Protein AF-A0A3L7YEG5-F1 (afdb_monomer)

Secondary structure (DSSP, 8-state):
-----PPP--------PPP----PPPHHHHHHHHHHHHHHHHHHHS-THHHHHHHHHHHHHHHHHHHHHTHHHHHHHHHHHHHHSTTHHHHHHHHTT--THHHHHHHHHHHHHHHHHHHHHHTT---HHHHHHHHHHHHHHHHH----HHHHHHHHHHHHHHHHHHTT--HHHHHHHHHHTS-THHHHHHHTTHHHHHHHHHHHHHHHHH-GGGGTTTT-PPPTTGGGG-EEEE--TT----TTEEEEESPEE-SSSEEE-TT-EEEEEEEEE--TTSEEEEEEEB-SSPPPPTT--TT---S-SEEEEEEEESSTTS--EEEEES--B--TTTSPPEE-HHHHTT-SEEEEEEEEEE-SSS-EEEESEEEEEEES-GGGSPPTTTHHHHHHHHHHHHHHHHHHHH-SS---THHHHHHHHHHHHHHHHHHHTT-SHHHHHHHH-TTTS---TT----HHHHHHHHHHHHHHHHHHHHHHHHHHHHTS----HHHHHHHHHHHHHHHHHHHHHHHHHHHHHTTTSPPPHHHHHHHHHHHHHHHHHHHT-TTTSHHHHHHHHHHTT--S-S-HHHHHHHGGGTT--SHHHHHHHHHHHHH--SHHHHHHHHHHHHHHHHHHHHHHHHHHT-HHHHHHHHHHHHH-HHHHHHHTT--SHHHHHHHHHHHHHHHHGGGTHHHHHHHHHHH------SS-TTTT----HHHHHHHHHHHHHHHHH-GGGHHHHHHHHHHHHHHHT--HHHHHHHHHHHHHHHHHHHHHHHHHHS-TTHHHHHHHHHHHHHH-GGGTTSTTS--HHHHHH-TT-SS---HHIIIIISS-HHHHHHHHHHHHHHIIIIIITTT-HHHHHHHHHHHHHHHHTT-THHHHHHHHHHTTHHHHHHHSSS--S-HHHHHHHHHHHHHHHHHHHHHHHHHHHHHHHHHHHHHHHHHHTT-

Nearest PDB structures (foldseek):
  5f15-assembly1_A  TM=3.796E-01  e=4.413E-03  Cupriavidus metallidurans CH34
  5ezm-assembly1_A  TM=3.886E-01  e=4.293E-02  Cupriavidus metallidurans CH34

Foldseek 3Di:
DDDDDDDDDDDDDDDDDDDDPPDDDPLVVVVVVVVVVVLVVVCPLDQNQQVVLLVVLLVLLCLVVVLPSVCVVVVVVCVVCVVVVPDPPVVVVVVVPDDPVVVVVVVVVVVVVVVVVVVCVVVVRDDPVNVVVVVVVVVVVVVPDCDDVSNVVVVVVVVVQVVCVVVVVCSVVVVVVVVVPDPCVVVVLVSLCVLLLVLLLLLLSVLCSVCVQQCFQQADAQPPCQVVQKDKFFLAQPFTDDPQWPDWFQWGRDNQGTKHFAQTKIKIKGKGFAQLPKWKWKAFAFALWDDDDVPDDPPPIDDRQKKKFKWKALPVPPDTHTLDISDGRHDLAPGQTRTCSVVNHRRRIMMIMIMMTGNHNGMDHGGRIIIMFIGRDPSNFHDLCNLSSSVSSLQLSVQLLVCVVPPPDCPDSVVSSVVSSVVSVVVVVCLVVPVCPLVVVCVVCVPVDDCPPDDPCPSVNSSVVVSVCSLVVLVVVLVVVVVVVVVDPDDDPSSLVSSLLSLLSSLLSLLLNLLSVSCNSCRRRDFPVVLVLLLVLLVCLSVCSVCLNCPPPLPPVLVVVVVVVFPSPADSLLQSQAVSRPRAFDVLSSQLNSQCSSRNRYLQSLLVSLSSLLSLLLSLLLVCCCQQPNNQLSSQLSNLSSNQPLSSSVSRNSACLSQLLNLLSQLLCLLVCVVSVCVVVPVVVVVPPPPPPDPPPDPVDPPPVVSLLSNLVSLLSNCSNPVVCVVLSVCVLVVSCVVVVPPCVSSVSSNCSSCVSNVSNLSSCCRNPVGSSVVQQLVLLLLVCQQCVVCAPPQQHHHSVQCNVPSSDGDTDGNCCSLPVVDPPVLQVQQLVQLLCCLLDCRRCNVNVVLSVLLVQLLVVCVVVVVVSLVVQLCSLRPRPLSNLRRRPRNPPPSNSSSSSNSSSSSSSSSCSVVVVVVVVVVVVVVVVVVVVVVVVPD

Solvent-accessible surface area (backbone atoms only — not comparable to full-atom values): 49974 Å² total; per-residue (Å²): 143,80,83,89,84,82,90,79,88,77,89,78,86,80,80,88,73,86,80,81,83,81,80,74,78,62,73,63,61,61,51,53,56,47,51,53,50,52,54,50,54,57,51,72,77,43,77,74,58,38,64,55,27,41,53,49,35,59,59,53,72,18,71,82,38,46,64,70,54,52,48,55,59,49,49,50,48,49,46,50,48,58,67,64,65,74,50,71,75,59,56,58,63,48,69,78,65,69,61,77,68,52,57,54,54,50,47,50,50,50,50,49,51,48,50,50,50,48,51,43,53,74,69,68,75,63,57,75,68,70,61,50,48,60,56,52,50,54,54,49,51,64,72,73,58,80,81,46,73,49,58,50,47,51,46,49,50,50,49,49,48,51,51,38,36,74,69,68,65,40,53,63,59,52,50,49,50,56,54,70,70,44,82,56,62,66,58,53,56,49,62,73,42,48,62,49,53,49,20,19,51,51,19,20,52,52,35,37,69,79,34,56,63,29,54,34,23,53,76,31,55,48,60,94,63,37,69,76,39,38,46,79,50,58,23,43,57,57,23,81,89,58,94,42,56,76,46,80,41,63,58,43,70,29,69,72,6,29,25,27,49,49,75,33,54,28,38,39,29,31,57,45,50,45,65,52,82,32,44,39,31,37,34,39,31,31,49,33,47,80,79,70,58,97,86,59,65,88,88,73,75,81,66,72,40,27,50,37,36,38,26,43,12,69,65,85,69,77,52,73,45,73,78,48,66,64,61,62,44,58,55,70,70,88,53,86,63,48,74,43,38,81,81,48,50,68,47,45,50,36,36,45,34,44,36,39,35,27,71,33,92,53,73,39,72,46,39,36,35,42,34,33,23,39,40,62,57,73,65,36,37,66,36,88,52,33,54,53,22,55,48,32,8,49,52,11,27,51,37,28,57,48,45,66,71,72,44,96,58,85,66,58,76,60,56,39,31,50,52,23,40,51,52,47,52,50,53,52,48,47,58,72,69,64,70,51,59,62,59,52,50,49,68,75,41,64,86,80,55,80,83,63,95,76,67,77,73,48,64,70,58,44,52,49,51,53,61,62,47,44,57,56,54,56,47,52,52,49,50,50,58,52,54,60,49,78,75,49,80,96,69,66,70,69,57,58,55,50,51,50,50,48,42,20,51,50,24,22,54,50,14,39,44,53,30,46,59,53,33,57,77,46,53,71,56,72,59,46,72,66,27,40,52,37,51,54,49,19,63,45,43,60,57,50,53,60,67,58,37,77,84,84,29,58,68,55,52,49,43,54,40,37,75,72,70,41,88,72,77,67,53,70,65,12,40,59,33,11,49,73,46,85,62,41,53,45,46,49,23,49,52,42,29,54,53,21,48,40,30,25,50,30,76,58,46,40,17,48,55,14,31,52,28,38,14,46,34,12,20,50,30,8,48,47,25,30,72,75,75,36,53,65,31,0,39,47,11,4,39,48,50,25,68,31,62,62,57,36,59,51,23,52,40,24,51,59,56,31,53,37,34,36,22,52,50,47,26,52,46,48,67,58,40,75,62,60,57,48,57,79,54,38,65,61,47,68,73,48,84,65,83,86,74,90,85,64,97,67,77,83,64,75,73,62,57,68,43,34,51,51,29,4,50,20,40,17,46,30,28,31,53,34,66,70,40,48,61,47,47,50,49,53,53,51,51,47,28,64,76,69,64,50,52,66,85,53,49,52,57,18,52,50,42,13,45,62,68,33,41,41,33,32,51,5,22,29,66,67,67,77,30,53,57,41,62,36,21,49,51,26,23,29,48,50,46,67,65,44,60,91,46,50,60,38,97,79,37,24,38,68,70,47,33,39,76,33,61,57,44,50,66,82,35,46,49,65,46,46,57,62,68,75,31,51,76,65,52,43,50,52,16,22,52,48,6,45,52,43,36,46,53,67,42,75,27,47,98,30,68,68,56,47,51,32,26,54,52,7,45,52,49,27,57,77,70,66,45,48,68,37,64,49,43,34,44,54,52,29,52,72,61,56,16,23,49,39,27,43,96,63,52,79,61,62,50,60,67,52,43,59,54,24,41,54,31,47,26,34,17,26,22,36,41,71,47,40,57,61,53,50,51,53,54,50,51,53,53,50,51,55,49,52,54,62,65,61,71,74,118

pLDDT: mean 71.3, std 20.95, range [31.52, 97.75]

Structure (mmCIF, N/CA/C/O backbone):
data_AF-A0A3L7YEG5-F1
#
_entry.id   AF-A0A3L7YEG5-F1
#
loop_
_atom_site.group_PDB
_atom_site.id
_atom_site.type_symbol
_atom_site.label_atom_id
_atom_site.label_alt_id
_atom_site.label_comp_id
_atom_site.label_asym_id
_atom_site.label_entity_id
_atom_site.label_seq_id
_atom_site.pdbx_PDB_ins_code
_atom_site.Cartn_x
_atom_site.Cartn_y
_atom_site.Cartn_z
_atom_site.occupancy
_atom_site.B_iso_or_equiv
_atom_site.auth_seq_id
_atom_site.auth_comp_id
_atom_site.auth_asym_id
_atom_site.auth_atom_id
_atom_site.pdbx_PDB_model_num
ATOM 1 N N . MET A 1 1 ? -58.756 6.871 73.858 1.00 37.25 1 MET A N 1
ATOM 2 C CA . MET A 1 1 ? -57.931 7.965 74.407 1.00 37.25 1 MET A CA 1
ATOM 3 C C . MET A 1 1 ? -56.971 8.422 73.320 1.00 37.25 1 MET A C 1
ATOM 5 O O . MET A 1 1 ? -56.080 7.667 72.960 1.00 37.25 1 MET A O 1
ATOM 9 N N . ARG A 1 2 ? -57.225 9.592 72.735 1.00 31.98 2 ARG A N 1
ATOM 10 C CA . ARG A 1 2 ? -56.320 10.344 71.852 1.00 31.98 2 ARG A CA 1
ATOM 11 C C . ARG A 1 2 ? -56.092 11.696 72.530 1.00 31.98 2 ARG A C 1
ATOM 13 O O . ARG A 1 2 ? -57.080 12.213 73.050 1.00 31.98 2 ARG A O 1
ATOM 20 N N . PRO A 1 3 ? -54.891 12.284 72.487 1.00 54.97 3 PRO A N 1
ATOM 21 C CA . PRO A 1 3 ? -54.745 13.715 72.646 1.00 54.97 3 PRO A CA 1
ATOM 22 C C . PRO A 1 3 ? -54.571 14.392 71.284 1.00 54.97 3 PRO A C 1
ATOM 24 O O . PRO A 1 3 ? -53.841 13.920 70.410 1.00 54.97 3 PRO A O 1
ATOM 27 N N . GLU A 1 4 ? -55.301 15.491 71.141 1.00 52.66 4 GLU A N 1
ATOM 28 C CA . GLU A 1 4 ? -55.104 16.558 70.169 1.00 52.66 4 GLU A CA 1
ATOM 29 C C . GLU A 1 4 ? -53.759 17.249 70.416 1.00 52.66 4 GLU A C 1
ATOM 31 O O . GLU A 1 4 ? -53.351 17.409 71.565 1.00 52.66 4 GLU A O 1
ATOM 36 N N . LEU A 1 5 ? -53.103 17.697 69.345 1.00 43.03 5 LEU A N 1
ATOM 37 C CA . LEU A 1 5 ? -52.099 18.753 69.407 1.00 43.03 5 LEU A CA 1
ATOM 38 C C . LEU A 1 5 ? -52.211 19.614 68.146 1.00 43.03 5 LEU A C 1
ATOM 40 O O . LEU A 1 5 ? -52.370 19.120 67.032 1.00 43.03 5 LEU A O 1
ATOM 44 N N . THR A 1 6 ? -52.216 20.906 68.427 1.00 43.12 6 THR A N 1
ATOM 45 C CA . THR A 1 6 ? -52.561 22.084 67.641 1.00 43.12 6 THR A CA 1
ATOM 46 C C . THR A 1 6 ? -51.498 22.467 66.612 1.00 43.12 6 THR A C 1
ATOM 48 O O . THR A 1 6 ? -50.305 22.397 66.897 1.00 43.12 6 THR A O 1
ATOM 51 N N . ASP A 1 7 ? -51.958 22.921 65.444 1.00 38.25 7 ASP A N 1
ATOM 52 C CA . ASP A 1 7 ? -51.162 23.563 64.392 1.00 38.25 7 ASP A CA 1
ATOM 53 C C . ASP A 1 7 ? -50.756 24.986 64.819 1.00 38.25 7 ASP A C 1
ATOM 55 O O . ASP A 1 7 ? -51.613 25.852 65.005 1.00 38.25 7 ASP A O 1
ATOM 59 N N . GLU A 1 8 ? -49.449 25.239 64.923 1.00 37.97 8 GLU A N 1
ATOM 60 C CA . GLU A 1 8 ? -48.865 26.584 64.904 1.00 37.97 8 GLU A CA 1
ATOM 61 C C . GLU A 1 8 ? -48.264 26.857 63.519 1.00 37.97 8 GLU A C 1
ATOM 63 O O . GLU A 1 8 ? -47.367 26.165 63.034 1.00 37.97 8 GLU A O 1
ATOM 68 N N . THR A 1 9 ? -48.776 27.900 62.872 1.00 40.00 9 THR A N 1
ATOM 69 C CA . THR A 1 9 ? -48.296 28.440 61.602 1.00 40.00 9 THR A CA 1
ATOM 70 C C . THR A 1 9 ? -46.991 29.213 61.794 1.00 40.00 9 THR A C 1
ATOM 72 O O . THR A 1 9 ? -46.999 30.299 62.374 1.00 40.00 9 THR A O 1
ATOM 75 N N . HIS A 1 10 ? -45.888 28.714 61.231 1.00 35.16 10 HIS A N 1
ATOM 76 C CA . HIS A 1 10 ? -44.670 29.500 61.019 1.00 35.16 10 HIS A CA 1
ATOM 77 C C . HIS A 1 10 ? -44.541 29.930 59.551 1.00 35.16 10 HIS A C 1
ATOM 79 O O . HIS A 1 10 ? -44.290 29.118 58.660 1.00 35.16 10 HIS A O 1
ATOM 85 N N . GLU A 1 11 ? -44.677 31.238 59.318 1.00 39.25 11 GLU A N 1
ATOM 86 C CA . GLU A 1 11 ? -44.164 31.924 58.131 1.00 39.25 11 GLU A CA 1
ATOM 87 C C . GLU A 1 11 ? -42.638 31.768 58.061 1.00 39.25 11 GLU A C 1
ATOM 89 O O . GLU A 1 11 ? -41.913 32.184 58.965 1.00 39.25 11 GLU A O 1
ATOM 94 N N . VAL A 1 12 ? -42.141 31.196 56.961 1.00 34.03 12 VAL A N 1
ATOM 95 C CA . VAL A 1 12 ? -40.715 31.205 56.615 1.00 34.03 12 VAL A CA 1
ATOM 96 C C . VAL A 1 12 ? -40.516 32.078 55.383 1.00 34.03 12 VAL A C 1
ATOM 98 O O . VAL A 1 12 ? -40.802 31.690 54.250 1.00 34.03 12 VAL A O 1
ATOM 101 N N . THR A 1 13 ? -39.981 33.269 55.625 1.00 36.50 13 THR A N 1
ATOM 102 C CA . THR A 1 13 ? -39.472 34.206 54.625 1.00 36.50 13 THR A CA 1
ATOM 103 C C . THR A 1 13 ? -38.201 33.630 53.995 1.00 36.50 13 THR A C 1
ATOM 105 O O . THR A 1 13 ? -37.149 33.582 54.631 1.00 36.50 13 THR A O 1
ATOM 108 N N . VAL A 1 14 ? -38.268 33.187 52.735 1.00 33.34 14 VAL A N 1
ATOM 109 C CA . VAL A 1 14 ? -37.083 32.748 51.978 1.00 33.34 14 VAL A CA 1
ATOM 110 C C . VAL A 1 14 ? -36.501 33.930 51.206 1.00 33.34 14 VAL A C 1
ATOM 112 O O . VAL A 1 14 ? -37.067 34.404 50.222 1.00 33.34 14 VAL A O 1
ATOM 115 N N . THR A 1 15 ? -35.333 34.391 51.642 1.00 32.94 15 THR A N 1
ATOM 116 C CA . THR A 1 15 ? -34.477 35.343 50.933 1.00 32.94 15 THR A CA 1
ATOM 117 C C . THR A 1 15 ? -33.822 34.681 49.715 1.00 32.94 15 THR A C 1
ATOM 119 O O . THR A 1 15 ? -33.071 33.712 49.824 1.00 32.94 15 THR A O 1
ATOM 122 N N . MET A 1 16 ? -34.089 35.229 48.525 1.00 32.25 16 MET A N 1
ATOM 123 C CA . MET A 1 16 ? -33.375 34.899 47.288 1.00 32.25 16 MET A CA 1
ATOM 124 C C . MET A 1 16 ? -31.911 35.353 47.390 1.00 32.25 16 MET A C 1
ATOM 126 O O . MET A 1 16 ? -31.622 36.548 47.339 1.00 32.25 16 MET A O 1
ATOM 130 N N . SER A 1 17 ? -30.979 34.401 47.487 1.00 33.25 17 SER A N 1
ATOM 131 C CA . SER A 1 17 ? -29.548 34.650 47.295 1.00 33.25 17 SER A CA 1
ATOM 132 C C . SER A 1 17 ? -29.108 34.282 45.873 1.00 33.25 17 SER A C 1
ATOM 134 O O . SER A 1 17 ? -29.632 33.378 45.223 1.00 33.25 17 SER A O 1
ATOM 136 N N . GLN A 1 18 ? -28.169 35.082 45.377 1.00 35.12 18 GLN A N 1
ATOM 137 C CA . GLN A 1 18 ? -27.696 35.172 44.002 1.00 35.12 18 GLN A CA 1
ATOM 138 C C . GLN A 1 18 ? -27.213 33.837 43.412 1.00 35.12 18 GLN A C 1
ATOM 140 O O . GLN A 1 18 ? -26.255 33.229 43.888 1.00 35.12 18 GLN A O 1
ATOM 145 N N . VAL A 1 19 ? -27.800 33.443 42.279 1.00 31.52 19 VAL A N 1
ATOM 146 C CA . VAL A 1 19 ? -27.265 32.376 41.426 1.00 31.52 19 VAL A CA 1
ATOM 147 C C . VAL A 1 19 ? -26.111 32.928 40.586 1.00 31.52 19 VAL A C 1
ATOM 149 O O . VAL A 1 19 ? -26.279 33.805 39.740 1.00 31.52 19 VAL A O 1
ATOM 152 N N . SER A 1 20 ? -24.920 32.374 40.812 1.00 31.91 20 SER A N 1
ATOM 153 C CA . SER A 1 20 ? -23.696 32.641 40.061 1.00 31.91 20 SER A CA 1
ATOM 154 C C . SER A 1 20 ? -23.853 32.322 38.566 1.00 31.91 20 SER A C 1
ATOM 156 O O . SER A 1 20 ? -23.959 31.158 38.167 1.00 31.91 20 SER A O 1
ATOM 158 N N . LEU A 1 21 ? -23.778 33.344 37.715 1.00 33.03 21 LEU A N 1
ATOM 159 C CA . LEU A 1 21 ? -23.654 33.204 36.264 1.00 33.03 21 LEU A CA 1
ATOM 160 C C . LEU A 1 21 ? -22.223 32.768 35.899 1.00 33.03 21 LEU A C 1
ATOM 162 O O . LEU A 1 21 ? -21.348 33.586 35.621 1.00 33.03 21 LEU A O 1
ATOM 166 N N . ARG A 1 22 ? -21.969 31.453 35.864 1.00 32.38 22 ARG A N 1
ATOM 167 C CA . ARG A 1 22 ? -20.794 30.902 35.166 1.00 32.38 22 ARG A CA 1
ATOM 168 C C . ARG A 1 22 ? -20.989 31.078 33.657 1.00 32.38 22 ARG A C 1
ATOM 170 O O . ARG A 1 22 ? -21.624 30.253 33.007 1.00 32.38 22 ARG A O 1
ATOM 177 N N . ARG A 1 23 ? -20.424 32.149 33.090 1.00 35.94 23 ARG A N 1
ATOM 178 C CA . ARG A 1 23 ? -20.276 32.318 31.635 1.00 35.94 23 ARG A CA 1
ATOM 179 C C . ARG A 1 23 ? -19.278 31.288 31.102 1.00 35.94 23 ARG A C 1
ATOM 181 O O . ARG A 1 23 ? -18.075 31.398 31.320 1.00 35.94 23 ARG A O 1
ATOM 188 N N . THR A 1 24 ? -19.778 30.287 30.390 1.00 34.69 24 THR A N 1
ATOM 189 C CA . THR A 1 24 ? -18.962 29.427 29.532 1.00 34.69 24 THR A CA 1
ATOM 190 C C . THR A 1 24 ? -18.619 30.186 28.256 1.00 34.69 24 THR A C 1
ATOM 192 O O . THR A 1 24 ? -19.519 30.511 27.484 1.00 34.69 24 THR A O 1
ATOM 195 N N . VAL A 1 25 ? -17.330 30.446 28.028 1.00 36.91 25 VAL A N 1
ATOM 196 C CA . VAL A 1 25 ? -16.802 30.817 26.706 1.00 36.91 25 VAL A CA 1
ATOM 197 C C . VAL A 1 25 ? -17.248 29.744 25.713 1.00 36.91 25 VAL A C 1
ATOM 199 O O . VAL A 1 25 ? -17.116 28.546 25.991 1.00 36.91 25 VAL A O 1
ATOM 202 N N . SER A 1 26 ? -17.841 30.152 24.592 1.00 44.69 26 SER A N 1
ATOM 203 C CA . SER A 1 26 ? -18.302 29.200 23.592 1.00 44.69 26 SER A CA 1
ATOM 204 C C . SER A 1 26 ? -17.072 28.517 22.980 1.00 44.69 26 SER A C 1
ATOM 206 O O . SER A 1 26 ? -16.177 29.161 22.442 1.00 44.69 26 SER A O 1
ATOM 208 N N . GLY A 1 27 ? -16.979 27.188 23.086 1.00 40.62 27 GLY A N 1
ATOM 209 C CA . GLY A 1 27 ? -15.843 26.428 22.540 1.00 40.62 27 GLY A CA 1
ATOM 210 C C . GLY A 1 27 ? -15.665 26.567 21.019 1.00 40.62 27 GLY A C 1
ATOM 211 O O . GLY A 1 27 ? -14.652 26.128 20.488 1.00 40.62 27 GLY A O 1
ATOM 212 N N . ALA A 1 28 ? -16.630 27.184 20.330 1.00 36.59 28 ALA A N 1
ATOM 213 C CA . ALA A 1 28 ? -16.579 27.483 18.907 1.00 36.59 28 ALA A CA 1
ATOM 214 C C . ALA A 1 28 ? -15.630 28.653 18.591 1.00 36.59 28 ALA A C 1
ATOM 216 O O . ALA A 1 28 ? -14.856 28.556 17.646 1.00 36.59 28 ALA A O 1
ATOM 217 N N . GLU A 1 29 ? -15.620 29.719 19.397 1.00 39.47 29 GLU A N 1
ATOM 218 C CA . GLU A 1 29 ? -14.781 30.903 19.140 1.00 39.47 29 GLU A CA 1
ATOM 219 C C . GLU A 1 29 ? -13.288 30.593 19.303 1.00 39.47 29 GLU A C 1
ATOM 221 O O . GLU A 1 29 ? -12.473 30.992 18.476 1.00 39.47 29 GLU A O 1
ATOM 226 N N . ALA A 1 30 ? -12.924 29.796 20.311 1.00 39.88 30 ALA A N 1
ATOM 227 C CA . ALA A 1 30 ? -11.541 29.361 20.507 1.00 39.88 30 ALA A CA 1
ATOM 228 C C . ALA A 1 30 ? -11.042 28.446 19.371 1.00 39.88 30 ALA A C 1
ATOM 230 O O . ALA A 1 30 ? -9.875 28.519 18.998 1.00 39.88 30 ALA A O 1
ATOM 231 N N . ALA A 1 31 ? -11.918 27.609 18.801 1.00 38.53 31 ALA A N 1
ATOM 232 C CA . ALA A 1 31 ? -11.576 26.721 17.689 1.00 38.53 31 ALA A CA 1
ATOM 233 C C . ALA A 1 31 ? -11.337 27.487 16.373 1.00 38.53 31 ALA A C 1
ATOM 235 O O . ALA A 1 31 ? -10.439 27.125 15.616 1.00 38.53 31 ALA A O 1
ATOM 236 N N . TRP A 1 32 ? -12.085 28.571 16.133 1.00 41.28 32 TRP A N 1
ATOM 237 C CA . TRP A 1 32 ? -11.916 29.439 14.961 1.00 41.28 32 TRP A CA 1
ATOM 238 C C . TRP A 1 32 ? -10.595 30.214 14.984 1.00 41.28 32 TRP A C 1
ATOM 240 O O . TRP A 1 32 ? -9.856 30.194 14.001 1.00 41.28 32 TRP A O 1
ATOM 250 N N . TRP A 1 33 ? -10.247 30.823 16.121 1.00 40.59 33 TRP A N 1
ATOM 251 C CA . TRP A 1 33 ? -8.959 31.510 16.281 1.00 40.59 33 TRP A CA 1
ATOM 252 C C . TRP A 1 33 ? -7.769 30.551 16.168 1.00 40.59 33 TRP A C 1
ATOM 254 O O . TRP A 1 33 ? -6.739 30.897 15.599 1.00 40.59 33 TRP A O 1
ATOM 264 N N . LEU A 1 34 ? -7.928 29.314 16.641 1.00 42.34 34 LEU A N 1
ATOM 265 C CA . LEU A 1 34 ? -6.915 28.265 16.553 1.00 42.34 34 LEU A CA 1
ATOM 266 C C . LEU A 1 34 ? -6.669 27.756 15.135 1.00 42.34 34 LEU A C 1
ATOM 268 O O . LEU A 1 34 ? -5.517 27.552 14.762 1.00 42.34 34 LEU A O 1
ATOM 272 N N . ALA A 1 35 ? -7.730 27.560 14.350 1.00 40.09 35 ALA A N 1
ATOM 273 C CA . ALA A 1 35 ? -7.602 27.186 12.948 1.00 40.09 35 ALA A CA 1
ATOM 274 C C . ALA A 1 35 ? -6.921 28.304 12.147 1.00 40.09 35 ALA A C 1
ATOM 276 O O . ALA A 1 35 ? -6.022 28.025 11.362 1.00 40.09 35 ALA A O 1
ATOM 277 N N . ALA A 1 36 ? -7.272 29.567 12.408 1.00 40.72 36 ALA A N 1
ATOM 278 C CA . ALA A 1 36 ? -6.650 30.717 11.758 1.00 40.72 36 ALA A CA 1
ATOM 279 C C . ALA A 1 36 ? -5.158 30.866 12.115 1.00 40.72 36 ALA A C 1
ATOM 281 O O . ALA A 1 36 ? -4.342 31.093 11.227 1.00 40.72 36 ALA A O 1
ATOM 282 N N . ILE A 1 37 ? -4.781 30.674 13.386 1.00 43.31 37 ILE A N 1
ATOM 283 C CA . ILE A 1 37 ? -3.378 30.732 13.838 1.00 43.31 37 ILE A CA 1
ATOM 284 C C . ILE A 1 37 ? -2.574 29.540 13.306 1.00 43.31 37 ILE A C 1
ATOM 286 O O . ILE A 1 37 ? -1.453 29.729 12.849 1.00 43.31 37 ILE A O 1
ATOM 290 N N . ALA A 1 38 ? -3.130 28.325 13.315 1.00 40.09 38 ALA A N 1
ATOM 291 C CA . ALA A 1 38 ? -2.456 27.153 12.759 1.00 40.09 38 ALA A CA 1
ATOM 292 C C . ALA A 1 38 ? -2.252 27.295 11.242 1.00 40.09 38 ALA A C 1
ATOM 294 O O . ALA A 1 38 ? -1.153 27.065 10.755 1.00 40.09 38 ALA A O 1
ATOM 295 N N . VAL A 1 39 ? -3.264 27.756 10.502 1.00 41.12 39 VAL A N 1
ATOM 296 C CA . VAL A 1 39 ? -3.139 28.045 9.064 1.00 41.12 39 VAL A CA 1
ATOM 297 C C . VAL A 1 39 ? -2.103 29.147 8.813 1.00 41.12 39 VAL A C 1
ATOM 299 O O . VAL A 1 39 ? -1.277 28.996 7.918 1.00 41.12 39 VAL A O 1
ATOM 302 N N . ALA A 1 40 ? -2.073 30.204 9.631 1.00 39.75 40 ALA A N 1
ATOM 303 C CA . ALA A 1 40 ? -1.104 31.293 9.506 1.00 39.75 40 ALA A CA 1
ATOM 304 C C . ALA A 1 40 ? 0.341 30.869 9.833 1.00 39.75 40 ALA A C 1
ATOM 306 O O . ALA A 1 40 ? 1.258 31.282 9.135 1.00 39.75 40 ALA A O 1
ATOM 307 N N . VAL A 1 41 ? 0.557 30.022 10.847 1.00 39.69 41 VAL A N 1
ATOM 308 C CA . VAL A 1 41 ? 1.891 29.518 11.234 1.00 39.69 41 VAL A CA 1
ATOM 309 C C . VAL A 1 41 ? 2.433 28.510 10.219 1.00 39.69 41 VAL A C 1
ATOM 311 O O . VAL A 1 41 ? 3.622 28.520 9.915 1.00 39.69 41 VAL A O 1
ATOM 314 N N . VAL A 1 42 ? 1.582 27.655 9.645 1.00 38.03 42 VAL A N 1
ATOM 315 C CA . VAL A 1 42 ? 2.025 26.736 8.583 1.00 38.03 42 VAL A CA 1
ATOM 316 C C . VAL A 1 42 ? 2.266 27.514 7.273 1.00 38.03 42 VAL A C 1
ATOM 318 O O . VAL A 1 42 ? 3.156 27.162 6.501 1.00 38.03 42 VAL A O 1
ATOM 321 N N . ALA A 1 43 ? 1.541 28.615 7.037 1.00 35.31 43 ALA A N 1
ATOM 322 C CA . ALA A 1 43 ? 1.751 29.491 5.882 1.00 35.31 43 ALA A CA 1
ATOM 323 C C . ALA A 1 43 ? 3.044 30.334 5.952 1.00 35.31 43 ALA A C 1
ATOM 325 O O . ALA A 1 43 ? 3.523 30.762 4.905 1.00 35.31 43 ALA A O 1
ATOM 326 N N . THR A 1 44 ? 3.621 30.569 7.139 1.00 35.41 44 THR A N 1
ATOM 327 C CA . THR A 1 44 ? 4.838 31.391 7.312 1.00 35.41 44 THR A CA 1
ATOM 328 C C . THR A 1 44 ? 6.147 30.600 7.359 1.00 35.41 44 THR A C 1
ATOM 330 O O . THR A 1 44 ? 7.199 31.181 7.108 1.00 35.41 44 THR A O 1
ATOM 333 N N . VAL A 1 45 ? 6.117 29.297 7.662 1.00 37.81 45 VAL A N 1
ATOM 334 C CA . VAL A 1 45 ? 7.335 28.473 7.851 1.00 37.81 45 VAL A CA 1
ATOM 335 C C . VAL A 1 45 ? 7.713 27.661 6.600 1.00 37.81 45 VAL A C 1
ATOM 337 O O . VAL A 1 45 ? 8.838 27.186 6.477 1.00 37.81 45 VAL A O 1
ATOM 340 N N . VAL A 1 46 ? 6.812 27.535 5.624 1.00 34.22 46 VAL A N 1
ATOM 341 C CA . VAL A 1 46 ? 7.017 26.729 4.411 1.00 34.22 46 VAL A CA 1
ATOM 342 C C . VAL A 1 46 ? 6.758 27.601 3.184 1.00 34.22 46 VAL A C 1
ATOM 344 O O . VAL A 1 46 ? 5.790 28.359 3.173 1.00 34.22 46 VAL A O 1
ATOM 347 N N . ARG A 1 47 ? 7.621 27.507 2.156 1.00 39.22 47 ARG A N 1
ATOM 348 C CA . ARG A 1 47 ? 7.529 28.293 0.907 1.00 39.22 47 ARG A CA 1
ATOM 349 C C . ARG A 1 47 ? 6.064 28.429 0.431 1.00 39.22 47 ARG A C 1
ATOM 351 O O . ARG A 1 47 ? 5.354 27.424 0.386 1.00 39.22 47 ARG A O 1
ATOM 358 N N . PRO A 1 48 ? 5.614 29.629 0.018 1.00 37.44 48 PRO A N 1
ATOM 359 C CA . PRO A 1 48 ? 4.197 30.028 -0.036 1.00 37.44 48 PRO A CA 1
ATOM 360 C C . PRO A 1 48 ? 3.330 29.333 -1.104 1.00 37.44 48 PRO A C 1
ATOM 362 O O . PRO A 1 48 ? 2.177 29.711 -1.298 1.00 37.44 48 PRO A O 1
ATOM 365 N N . GLN A 1 49 ? 3.843 28.326 -1.812 1.00 41.91 49 GLN A N 1
ATOM 366 C CA . GLN A 1 49 ? 3.082 27.629 -2.848 1.00 41.91 49 GLN A CA 1
ATOM 367 C C . GLN A 1 49 ? 2.080 26.630 -2.260 1.00 41.91 49 GLN A C 1
ATOM 369 O O . GLN A 1 49 ? 0.968 26.547 -2.765 1.00 41.91 49 GLN A O 1
ATOM 374 N N . TRP A 1 50 ? 2.404 25.935 -1.166 1.00 41.31 50 TRP A N 1
ATOM 375 C CA . TRP A 1 50 ? 1.568 24.835 -0.666 1.00 41.31 50 TRP A CA 1
ATOM 376 C C . TRP A 1 50 ? 0.185 25.245 -0.102 1.00 41.31 50 TRP A C 1
ATOM 378 O O . TRP A 1 50 ? -0.751 24.484 -0.328 1.00 41.31 50 TRP A O 1
ATOM 388 N N . PRO A 1 51 ? -0.044 26.401 0.575 1.00 41.72 51 PRO A N 1
ATOM 389 C CA . PRO A 1 51 ? -1.386 26.758 1.047 1.00 41.72 51 PRO A CA 1
ATOM 390 C C . PRO A 1 51 ? -2.287 27.149 -0.126 1.00 41.72 51 PRO A C 1
ATOM 392 O O . PRO A 1 51 ? -3.460 26.789 -0.158 1.00 41.72 51 PRO A O 1
ATOM 395 N N . MET A 1 52 ? -1.725 27.852 -1.115 1.00 44.44 52 MET A N 1
ATOM 396 C CA . MET A 1 52 ? -2.415 28.184 -2.360 1.00 44.44 52 MET A CA 1
ATOM 397 C C . MET A 1 52 ? -2.676 26.932 -3.192 1.00 44.44 52 MET A C 1
ATOM 399 O O . MET A 1 52 ? -3.771 26.791 -3.719 1.00 44.44 52 MET A O 1
ATOM 403 N N . ALA A 1 53 ? -1.722 26.002 -3.248 1.00 45.72 53 ALA A N 1
ATOM 404 C CA . ALA A 1 53 ? -1.876 24.718 -3.913 1.00 45.72 53 ALA A CA 1
ATOM 405 C C . ALA A 1 53 ? -2.880 23.813 -3.185 1.00 45.72 53 ALA A C 1
ATOM 407 O O . ALA A 1 53 ? -3.658 23.150 -3.845 1.00 45.72 53 ALA A O 1
ATOM 408 N N . LEU A 1 54 ? -2.966 23.850 -1.850 1.00 43.00 54 LEU A N 1
ATOM 409 C CA . LEU A 1 54 ? -4.005 23.166 -1.071 1.00 43.00 54 LEU A CA 1
ATOM 410 C C . LEU A 1 54 ? -5.389 23.759 -1.336 1.00 43.00 54 LEU A C 1
ATOM 412 O O . LEU A 1 54 ? -6.342 23.012 -1.535 1.00 43.00 54 LEU A O 1
ATOM 416 N N . VAL A 1 55 ? -5.520 25.088 -1.352 1.00 45.69 55 VAL A N 1
ATOM 417 C CA . VAL A 1 55 ? -6.784 25.753 -1.702 1.00 45.69 55 VAL A CA 1
ATOM 418 C C . VAL A 1 55 ? -7.173 25.427 -3.145 1.00 45.69 55 VAL A C 1
ATOM 420 O O . VAL A 1 55 ? -8.307 25.024 -3.388 1.00 45.69 55 VAL A O 1
ATOM 423 N N . ASP A 1 56 ? -6.239 25.526 -4.089 1.00 45.44 56 ASP A N 1
ATOM 424 C CA . ASP A 1 56 ? -6.442 25.198 -5.502 1.00 45.44 56 ASP A CA 1
ATOM 425 C C . ASP A 1 56 ? -6.775 23.709 -5.696 1.00 45.44 56 ASP A C 1
ATOM 427 O O . ASP A 1 56 ? -7.733 23.378 -6.382 1.00 45.44 56 ASP A O 1
ATOM 431 N N . ALA A 1 57 ? -6.092 22.802 -4.999 1.00 43.22 57 ALA A N 1
ATOM 432 C CA . ALA A 1 57 ? -6.376 21.370 -4.970 1.00 43.22 57 ALA A CA 1
ATOM 433 C C . ALA A 1 57 ? -7.773 21.069 -4.429 1.00 43.22 57 ALA A C 1
ATOM 435 O O . ALA A 1 57 ? -8.525 20.318 -5.045 1.00 43.22 57 ALA A O 1
ATOM 436 N N . LEU A 1 58 ? -8.161 21.676 -3.304 1.00 42.53 58 LEU A N 1
ATOM 437 C CA . LEU A 1 58 ? -9.506 21.540 -2.740 1.00 42.53 58 LEU A CA 1
ATOM 438 C C . LEU A 1 58 ? -10.577 22.087 -3.704 1.00 42.53 58 LEU A C 1
ATOM 440 O O . LEU A 1 58 ? -11.657 21.505 -3.819 1.00 42.53 58 LEU A O 1
ATOM 444 N N . VAL A 1 59 ? -10.268 23.156 -4.445 1.00 44.66 59 VAL A N 1
ATOM 445 C CA . VAL A 1 59 ? -11.141 23.755 -5.470 1.00 44.66 59 VAL A CA 1
ATOM 446 C C . VAL A 1 59 ? -11.210 22.914 -6.759 1.00 44.66 59 VAL A C 1
ATOM 448 O O . VAL A 1 59 ? -12.285 22.849 -7.370 1.00 44.66 59 VAL A O 1
ATOM 451 N N . ARG A 1 60 ? -10.107 22.267 -7.170 1.00 42.56 60 ARG A N 1
ATOM 452 C CA . ARG A 1 60 ? -9.976 21.432 -8.382 1.00 42.56 60 ARG A CA 1
ATOM 453 C C . ARG A 1 60 ? -10.507 20.021 -8.183 1.00 42.56 60 ARG A C 1
ATOM 455 O O . ARG A 1 60 ? -11.378 19.620 -8.941 1.00 42.56 60 ARG A O 1
ATOM 462 N N . VAL A 1 61 ? -10.108 19.310 -7.125 1.00 39.44 61 VAL A N 1
ATOM 463 C CA . VAL A 1 61 ? -10.678 17.999 -6.736 1.00 39.44 61 VAL A CA 1
ATOM 464 C C . VAL A 1 61 ? -12.193 18.109 -6.535 1.00 39.44 61 VAL A C 1
ATOM 466 O O . VAL A 1 61 ? -12.956 17.196 -6.858 1.00 39.44 61 VAL A O 1
ATOM 469 N N . GLY A 1 62 ? -12.650 19.294 -6.134 1.00 36.72 62 GLY A N 1
ATOM 470 C CA . GLY A 1 62 ? -14.041 19.698 -6.177 1.00 36.72 62 GLY A CA 1
ATOM 471 C C . GLY A 1 62 ? -14.715 19.669 -7.558 1.00 36.72 62 GLY A C 1
ATOM 472 O O . GLY A 1 62 ? -15.887 19.939 -7.604 1.00 36.72 62 GLY A O 1
ATOM 473 N N . GLY A 1 63 ? -14.123 19.354 -8.707 1.00 38.84 63 GLY A N 1
ATOM 474 C CA . GLY A 1 63 ? -14.811 19.494 -10.010 1.00 38.84 63 GLY A CA 1
ATOM 475 C C . GLY A 1 63 ? -16.165 18.761 -10.135 1.00 38.84 63 GLY A C 1
ATOM 476 O O . GLY A 1 63 ? -17.113 19.338 -10.658 1.00 38.84 63 GLY A O 1
ATOM 477 N N . ILE A 1 64 ? -16.293 17.547 -9.578 1.00 38.69 64 ILE A N 1
ATOM 478 C CA . ILE A 1 64 ? -17.574 16.804 -9.467 1.00 38.69 64 ILE A CA 1
ATOM 479 C C . ILE A 1 64 ? -18.204 16.984 -8.073 1.00 38.69 64 ILE A C 1
ATOM 481 O O . ILE A 1 64 ? -19.421 16.958 -7.910 1.00 38.69 64 ILE A O 1
ATOM 485 N N . TRP A 1 65 ? -17.378 17.246 -7.058 1.00 37.59 65 TRP A N 1
ATOM 486 C CA . TRP A 1 65 ? -17.804 17.468 -5.676 1.00 37.59 65 TRP A CA 1
ATOM 487 C C . TRP A 1 65 ? -18.107 18.935 -5.353 1.00 37.59 65 TRP A C 1
ATOM 489 O O . TRP A 1 65 ? -18.402 19.251 -4.211 1.00 37.59 65 TRP A O 1
ATOM 499 N N . ARG A 1 66 ? -18.076 19.841 -6.330 1.00 38.12 66 ARG A N 1
ATOM 500 C CA . ARG A 1 66 ? -18.244 21.302 -6.191 1.00 38.12 66 ARG A CA 1
ATOM 501 C C . ARG A 1 66 ? -19.638 21.586 -5.683 1.00 38.12 66 ARG A C 1
ATOM 503 O O . ARG A 1 66 ? -19.827 22.472 -4.865 1.00 38.12 66 ARG A O 1
ATOM 510 N N . SER A 1 67 ? -20.574 20.739 -6.092 1.00 35.78 67 SER A N 1
ATOM 511 C CA . SER A 1 67 ? -21.916 20.658 -5.554 1.00 35.78 67 SER A CA 1
ATOM 512 C C . SER A 1 67 ? -21.896 20.347 -4.051 1.00 35.78 67 SER A C 1
ATOM 514 O O . SER A 1 67 ? -22.534 21.064 -3.307 1.00 35.78 67 SER A O 1
ATOM 516 N N . LEU A 1 68 ? -21.147 19.349 -3.566 1.00 35.59 68 LEU A N 1
ATOM 517 C CA . LEU A 1 68 ? -21.204 18.844 -2.176 1.00 35.59 68 LEU A CA 1
ATOM 518 C C . LEU A 1 68 ? -20.171 19.438 -1.195 1.00 35.59 68 LEU A C 1
ATOM 520 O O . LEU A 1 68 ? -20.400 19.408 0.013 1.00 35.59 68 LEU A O 1
ATOM 524 N N . VAL A 1 69 ? -19.066 20.008 -1.685 1.00 35.28 69 VAL A N 1
ATOM 525 C CA . VAL A 1 69 ? -17.958 20.562 -0.887 1.00 35.28 69 VAL A CA 1
ATOM 526 C C . VAL A 1 69 ? -18.136 22.054 -0.614 1.00 35.28 69 VAL A C 1
ATOM 528 O O . VAL A 1 69 ? -17.814 22.469 0.489 1.00 35.28 69 VAL A O 1
ATOM 531 N N . LEU A 1 70 ? -18.720 22.854 -1.519 1.00 36.34 70 LEU A N 1
ATOM 532 C CA . LEU A 1 70 ? -19.093 24.253 -1.226 1.00 36.34 70 LEU A CA 1
ATOM 533 C C . LEU A 1 70 ? -20.172 24.428 -0.133 1.00 36.34 70 LEU A C 1
ATOM 535 O O . LEU A 1 70 ? -20.072 25.394 0.623 1.00 36.34 70 LEU A O 1
ATOM 539 N N . PRO A 1 71 ? -21.167 23.532 0.026 1.00 38.31 71 PRO A N 1
ATOM 540 C CA . PRO A 1 71 ? -22.112 23.579 1.127 1.00 38.31 71 PRO A CA 1
ATOM 541 C C . PRO A 1 71 ? -21.449 23.430 2.484 1.00 38.31 71 PRO A C 1
ATOM 543 O O . PRO A 1 71 ? -21.996 23.939 3.433 1.00 38.31 71 PRO A O 1
ATOM 546 N N . LEU A 1 72 ? -20.298 22.780 2.651 1.00 37.16 72 LEU A N 1
ATOM 547 C CA . LEU A 1 72 ? -19.705 22.646 3.990 1.00 37.16 72 LEU A CA 1
ATOM 548 C C . LEU A 1 72 ? -19.174 23.993 4.528 1.00 37.16 72 LEU A C 1
ATOM 550 O O . LEU A 1 72 ? -19.553 24.367 5.639 1.00 37.16 72 LEU A O 1
ATOM 554 N N . PRO A 1 73 ? -18.396 24.773 3.752 1.00 37.72 73 PRO A N 1
ATOM 555 C CA . PRO A 1 73 ? -18.033 26.143 4.086 1.00 37.72 73 PRO A CA 1
ATOM 556 C C . PRO A 1 73 ? -19.211 27.115 4.016 1.00 37.72 73 PRO A C 1
ATOM 558 O O . PRO A 1 73 ? -19.317 27.948 4.901 1.00 37.72 73 PRO A O 1
ATOM 561 N N . LEU A 1 74 ? -20.128 27.016 3.041 1.00 36.78 74 LEU A N 1
ATOM 562 C CA . LEU A 1 74 ? -21.305 27.900 2.971 1.00 36.78 74 LEU A CA 1
ATOM 563 C C . LEU A 1 74 ? -22.317 27.615 4.079 1.00 36.78 74 LEU A C 1
ATOM 565 O O . LEU A 1 74 ? -22.891 28.553 4.606 1.00 36.78 74 LEU A O 1
ATOM 569 N N . PHE A 1 75 ? -22.508 26.362 4.488 1.00 38.34 75 PHE A N 1
ATOM 570 C CA . PHE A 1 75 ? -23.314 25.991 5.651 1.00 38.34 75 PHE A CA 1
ATOM 571 C C . PHE A 1 75 ? -22.591 26.398 6.928 1.00 38.34 75 PHE A C 1
ATOM 573 O O . PHE A 1 75 ? -23.253 26.887 7.821 1.00 38.34 75 PHE A O 1
ATOM 580 N N . ALA A 1 76 ? -21.257 26.311 7.016 1.00 39.09 76 ALA A N 1
ATOM 581 C CA . ALA A 1 76 ? -20.498 26.847 8.150 1.00 39.09 76 ALA A CA 1
ATOM 582 C C . ALA A 1 76 ? -20.535 28.387 8.223 1.00 39.09 76 AL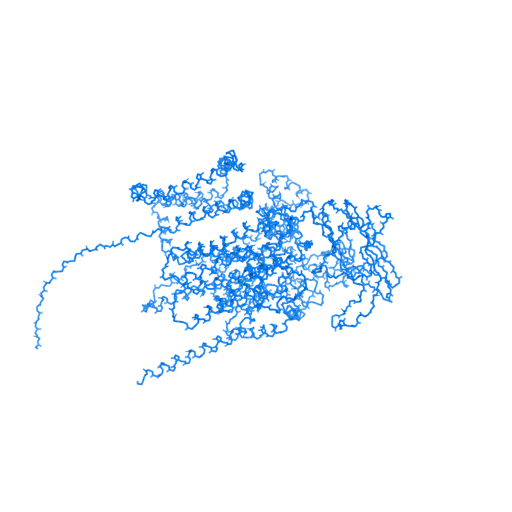A A C 1
ATOM 584 O O . ALA A 1 76 ? -20.690 28.934 9.308 1.00 39.09 76 ALA A O 1
ATOM 585 N N . CYS A 1 77 ? -20.452 29.094 7.096 1.00 38.78 77 CYS A N 1
ATOM 586 C CA . CYS A 1 77 ? -20.530 30.553 7.011 1.00 38.78 77 CYS A CA 1
ATOM 587 C C . CYS A 1 77 ? -21.963 31.054 7.209 1.00 38.78 77 CYS A C 1
ATOM 589 O O . CYS A 1 77 ? -22.167 31.974 7.992 1.00 38.78 77 CYS A O 1
ATOM 591 N N . ALA A 1 78 ? -22.963 30.424 6.588 1.00 36.97 78 ALA A N 1
ATOM 592 C CA . ALA A 1 78 ? -24.375 30.696 6.839 1.00 36.97 78 ALA A CA 1
ATOM 593 C C . ALA A 1 78 ? -24.742 30.357 8.284 1.00 36.97 78 ALA A C 1
ATOM 595 O O . ALA A 1 78 ? -25.481 31.110 8.890 1.00 36.97 78 ALA A O 1
ATOM 596 N N . TRP A 1 79 ? -24.171 29.305 8.876 1.00 38.28 79 TRP A N 1
ATOM 597 C CA . TRP A 1 79 ? -24.292 28.984 10.301 1.00 38.28 79 TRP A CA 1
ATOM 598 C C . TRP A 1 79 ? -23.645 30.047 11.191 1.00 38.28 79 TRP A C 1
ATOM 600 O O . TRP A 1 79 ? -24.240 30.442 12.184 1.00 38.28 79 TRP A O 1
ATOM 610 N N . VAL A 1 80 ? -22.465 30.561 10.835 1.00 36.16 80 VAL A N 1
ATOM 611 C CA . VAL A 1 80 ? -21.791 31.653 11.560 1.00 36.16 80 VAL A CA 1
ATOM 612 C C . VAL A 1 80 ? -22.574 32.963 11.457 1.00 36.16 80 VAL A C 1
ATOM 614 O O . VAL A 1 80 ? -22.734 33.645 12.465 1.00 36.16 80 VAL A O 1
ATOM 617 N N . VAL A 1 81 ? -23.102 33.300 10.280 1.00 37.06 81 VAL A N 1
ATOM 618 C CA . VAL A 1 81 ? -23.954 34.479 10.076 1.00 37.06 81 VAL A CA 1
ATOM 619 C C . VAL A 1 81 ? -25.271 34.300 10.829 1.00 37.06 81 VAL A C 1
ATOM 621 O O . VAL A 1 81 ? -25.598 35.142 11.649 1.00 37.06 81 VAL A O 1
ATOM 624 N N . PHE A 1 82 ? -25.951 33.165 10.672 1.00 35.50 82 PHE A N 1
ATOM 625 C CA . PHE A 1 82 ? -27.213 32.823 11.337 1.00 35.50 82 PHE A CA 1
ATOM 626 C C . PHE A 1 82 ? -27.106 32.810 12.874 1.00 35.50 82 PHE A C 1
ATOM 628 O O . PHE A 1 82 ? -28.010 33.284 13.561 1.00 35.50 82 PHE A O 1
ATOM 635 N N . VAL A 1 83 ? -25.987 32.329 13.431 1.00 37.34 83 VAL A N 1
ATOM 636 C CA . VAL A 1 83 ? -25.703 32.365 14.879 1.00 37.34 83 VAL A CA 1
ATOM 637 C C . VAL A 1 83 ? -25.377 33.785 15.364 1.00 37.34 83 VAL A C 1
ATOM 639 O O . VAL A 1 83 ? -25.742 34.130 16.487 1.00 37.34 83 VAL A O 1
ATOM 642 N N . ASN A 1 84 ? -24.748 34.628 14.536 1.00 35.19 84 ASN A N 1
ATOM 643 C CA . ASN A 1 84 ? -24.366 35.997 14.910 1.00 35.19 84 ASN A CA 1
ATOM 644 C C . ASN A 1 84 ? -25.445 37.059 14.646 1.00 35.19 84 ASN A C 1
ATOM 646 O O . ASN A 1 84 ? -25.444 38.099 15.303 1.00 35.19 84 ASN A O 1
ATOM 650 N N . THR A 1 85 ? -26.395 36.824 13.740 1.00 36.84 85 THR A N 1
ATOM 651 C CA . THR A 1 85 ? -27.468 37.784 13.427 1.00 36.84 85 THR A CA 1
ATOM 652 C C . THR A 1 85 ? -28.698 37.640 14.326 1.00 36.84 85 THR A C 1
ATOM 654 O O . THR A 1 85 ? -29.580 38.493 14.290 1.00 36.84 85 THR A O 1
ATOM 657 N N . ALA A 1 86 ? -28.764 36.612 15.179 1.00 36.75 86 ALA A N 1
ATOM 658 C CA . ALA A 1 86 ? -29.947 36.306 15.990 1.00 36.75 86 ALA A CA 1
ATOM 659 C C . ALA A 1 86 ? -30.157 37.197 17.240 1.00 36.75 86 ALA A C 1
ATOM 661 O O . ALA A 1 86 ? -31.158 37.028 17.935 1.00 36.75 86 ALA A O 1
ATOM 662 N N . SER A 1 87 ? -29.279 38.164 17.551 1.00 47.78 87 SER A N 1
ATOM 663 C CA . SER A 1 87 ? -29.601 39.220 18.534 1.00 47.78 87 SER A CA 1
ATOM 664 C C . SER A 1 87 ? -28.678 40.444 18.447 1.00 47.78 87 SER A C 1
ATOM 666 O O . SER A 1 87 ? -27.732 40.588 19.227 1.00 47.78 87 SER A O 1
ATOM 668 N N . THR A 1 88 ? -28.983 41.369 17.542 1.00 37.97 88 THR A N 1
ATOM 669 C CA . THR A 1 88 ? -28.237 42.624 17.325 1.00 37.97 88 THR A CA 1
ATOM 670 C C . THR A 1 88 ? -28.125 43.513 18.578 1.00 37.97 88 THR A C 1
ATOM 672 O O . THR A 1 88 ? -27.095 44.148 18.785 1.00 37.97 88 THR A O 1
ATOM 675 N N . GLY A 1 89 ? -29.107 43.488 19.489 1.00 40.88 89 GLY A N 1
ATOM 676 C CA . GLY A 1 89 ? -29.086 44.295 20.723 1.00 40.88 89 GLY A CA 1
ATOM 677 C C . GLY A 1 89 ? -28.119 43.824 21.825 1.00 40.88 89 GLY A C 1
ATOM 678 O O . GLY A 1 89 ? -27.715 44.621 22.668 1.00 40.88 89 GLY A O 1
ATOM 679 N N . ARG A 1 90 ? -27.701 42.548 21.833 1.00 44.84 90 ARG A N 1
ATOM 680 C CA . ARG A 1 90 ? -26.787 42.000 22.863 1.00 44.84 90 ARG A CA 1
ATOM 681 C C . ARG A 1 90 ? -25.308 42.093 22.483 1.00 44.84 90 ARG A C 1
ATOM 683 O O . ARG A 1 90 ? -24.466 42.143 23.375 1.00 44.84 90 ARG A O 1
ATOM 690 N N . ALA A 1 91 ? -24.997 42.168 21.189 1.00 40.38 91 ALA A N 1
ATOM 691 C CA . ALA A 1 91 ? -23.630 42.332 20.697 1.00 40.38 91 ALA A CA 1
ATOM 692 C C . ALA A 1 91 ? -23.063 43.724 21.036 1.00 40.38 91 ALA A C 1
ATOM 694 O O . ALA A 1 91 ? -21.922 43.831 21.476 1.00 40.38 91 ALA A O 1
ATOM 695 N N . TRP A 1 92 ? -23.882 44.778 20.945 1.00 42.03 92 TRP A N 1
ATOM 696 C CA . TRP A 1 92 ? -23.456 46.141 21.285 1.00 42.03 92 TRP A CA 1
ATOM 697 C C . TRP A 1 92 ? -23.221 46.324 22.797 1.00 42.03 92 TRP A C 1
ATOM 699 O O . TRP A 1 92 ? -22.185 46.833 23.219 1.00 42.03 92 TRP A O 1
ATOM 709 N N . ALA A 1 93 ? -24.108 45.800 23.647 1.00 45.75 93 ALA A N 1
ATOM 710 C CA . ALA A 1 93 ? -23.901 45.820 25.100 1.00 45.75 93 ALA A CA 1
ATOM 711 C C . ALA A 1 93 ? -22.660 45.011 25.545 1.00 45.75 93 ALA A C 1
ATOM 713 O O . ALA A 1 93 ? -22.046 45.314 26.568 1.00 45.75 93 ALA A O 1
ATOM 714 N N . TRP A 1 94 ? -22.263 43.995 24.770 1.00 44.66 94 TRP A N 1
ATOM 715 C CA . TRP A 1 94 ? -21.064 43.195 25.019 1.00 44.66 94 TRP A CA 1
ATOM 716 C C . TRP A 1 94 ? -19.773 43.959 24.693 1.00 44.66 94 TRP A C 1
ATOM 718 O O . TRP A 1 94 ? -18.861 43.951 25.521 1.00 44.66 94 TRP A O 1
ATOM 728 N N . VAL A 1 95 ? -19.727 44.691 23.571 1.00 41.84 95 VAL A N 1
ATOM 729 C CA . VAL A 1 95 ? -18.573 45.516 23.152 1.00 41.84 95 VAL A CA 1
ATOM 730 C C . VAL A 1 95 ? -18.218 46.580 24.197 1.00 41.84 95 VAL A C 1
ATOM 732 O O . VAL A 1 95 ? -17.042 46.783 24.491 1.00 41.84 95 VAL A O 1
ATOM 735 N N . HIS A 1 96 ? -19.214 47.190 24.844 1.00 44.69 96 HIS A N 1
ATOM 736 C CA . HIS A 1 96 ? -18.982 48.183 25.901 1.00 44.69 96 HIS A CA 1
ATOM 737 C C . HIS A 1 96 ? -18.553 47.598 27.260 1.00 44.69 96 HIS A C 1
ATOM 739 O O . HIS A 1 96 ? -18.153 48.349 28.146 1.00 44.69 96 HIS A O 1
ATOM 745 N N . SER A 1 97 ? -18.601 46.273 27.443 1.00 44.84 97 SER A N 1
ATOM 746 C CA . SER A 1 97 ? -18.344 45.614 28.736 1.00 44.84 97 SER A CA 1
ATOM 747 C C . SER A 1 97 ? -16.955 44.972 28.870 1.00 44.84 97 SER A C 1
ATOM 749 O O . SER A 1 97 ? -16.685 44.276 29.851 1.00 44.84 97 SER A O 1
ATOM 751 N N . VAL A 1 98 ? -16.064 45.170 27.894 1.00 41.28 98 VAL A N 1
ATOM 752 C CA . VAL A 1 98 ? -14.765 44.484 27.847 1.00 41.28 98 VAL A CA 1
ATOM 753 C C . VAL A 1 98 ? -13.681 45.284 28.608 1.00 41.28 98 VAL A C 1
ATOM 755 O O . VAL A 1 98 ? -13.385 46.415 28.231 1.00 41.28 98 VAL A O 1
ATOM 758 N N . PRO A 1 99 ? -13.038 44.730 29.661 1.00 51.47 99 PRO A N 1
ATOM 759 C CA . PRO A 1 99 ? -12.032 45.445 30.451 1.00 51.47 99 PRO A CA 1
ATOM 760 C C . PRO A 1 99 ? -10.642 45.506 29.784 1.00 51.47 99 PRO A C 1
ATOM 762 O O . PRO A 1 99 ? -10.260 44.632 29.003 1.00 51.47 99 PRO A O 1
ATOM 765 N N . SER A 1 100 ? -9.842 46.503 30.192 1.00 45.12 100 SER A N 1
ATOM 766 C CA . SER A 1 100 ? -8.517 46.939 29.683 1.00 45.12 100 SER A CA 1
ATOM 767 C C . SER A 1 100 ? -7.424 45.871 29.462 1.00 45.12 100 SER A C 1
ATOM 769 O O . SER A 1 100 ? -6.405 46.155 28.828 1.00 45.12 100 SER A O 1
ATOM 771 N N . ARG A 1 101 ? -7.615 44.624 29.911 1.00 41.19 101 ARG A N 1
ATOM 772 C CA . ARG A 1 101 ? -6.739 43.484 29.569 1.00 41.19 101 ARG A CA 1
ATOM 773 C C . ARG A 1 101 ? -6.888 43.036 28.111 1.00 41.19 101 ARG A C 1
ATOM 775 O O . ARG A 1 101 ? -5.906 42.578 27.534 1.00 41.19 101 ARG A O 1
ATOM 782 N N . TRP A 1 102 ? -8.059 43.227 27.503 1.00 45.94 102 TRP A N 1
ATOM 783 C CA . TRP A 1 102 ? -8.276 42.934 26.082 1.00 45.94 102 TRP A CA 1
ATOM 784 C C . TRP A 1 102 ? -7.609 43.953 25.165 1.00 45.94 102 TRP A C 1
ATOM 786 O O . TRP A 1 102 ? -7.093 43.555 24.131 1.00 45.94 102 TRP A O 1
ATOM 796 N N . TRP A 1 103 ? -7.502 45.225 25.566 1.00 43.62 103 TRP A N 1
ATOM 797 C CA . TRP A 1 103 ? -6.740 46.208 24.789 1.00 43.62 103 TRP A CA 1
ATOM 798 C C . TRP A 1 103 ? -5.252 45.861 24.719 1.00 43.62 103 TRP A C 1
ATOM 800 O O . TRP A 1 103 ? -4.635 46.061 23.682 1.00 43.62 103 TRP A O 1
ATOM 810 N N . ARG A 1 104 ? -4.680 45.249 25.764 1.00 40.75 104 ARG A N 1
ATOM 811 C CA . ARG A 1 104 ? -3.295 44.749 25.719 1.00 40.75 104 ARG A CA 1
ATOM 812 C C . ARG A 1 104 ? -3.153 43.509 24.836 1.00 40.75 104 ARG A C 1
ATOM 814 O O . ARG A 1 104 ? -2.166 43.399 24.129 1.00 40.75 104 ARG A O 1
ATOM 821 N N . GLN A 1 105 ? -4.129 42.602 24.830 1.00 42.72 105 GLN A N 1
ATOM 822 C CA . GLN A 1 105 ? -4.097 41.405 23.974 1.00 42.72 105 GLN A CA 1
ATOM 823 C C . GLN A 1 105 ? -4.380 41.725 22.501 1.00 42.72 105 GLN A C 1
ATOM 825 O O . GLN A 1 105 ? -3.737 41.162 21.622 1.00 42.72 105 GLN A O 1
ATOM 830 N N . PHE A 1 106 ? -5.278 42.672 22.236 1.00 41.09 106 PHE A N 1
ATOM 831 C CA . PHE A 1 106 ? -5.557 43.191 20.904 1.00 41.09 106 PHE A CA 1
ATOM 832 C C . PHE A 1 106 ? -4.398 44.051 20.393 1.00 41.09 106 PHE A C 1
ATOM 834 O O . PHE A 1 106 ? -4.007 43.884 19.250 1.00 41.09 106 PHE A O 1
ATOM 841 N N . ALA A 1 107 ? -3.766 44.882 21.233 1.00 39.00 107 ALA A N 1
ATOM 842 C CA . ALA A 1 107 ? -2.547 45.605 20.866 1.00 39.00 107 ALA A CA 1
ATOM 843 C C . ALA A 1 107 ? -1.370 44.655 20.607 1.00 39.00 107 ALA A C 1
ATOM 845 O O . ALA A 1 107 ? -0.650 44.852 19.640 1.00 39.00 107 ALA A O 1
ATOM 846 N N . VAL A 1 108 ? -1.205 43.585 21.396 1.00 42.62 108 VAL A N 1
ATOM 847 C CA . VAL A 1 108 ? -0.198 42.548 21.118 1.00 42.62 108 VAL A CA 1
ATOM 848 C C . VAL A 1 108 ? -0.516 41.818 19.814 1.00 42.62 108 VAL A C 1
ATOM 850 O O . VAL A 1 108 ? 0.394 41.620 19.025 1.00 42.62 108 VAL A O 1
ATOM 853 N N . ALA A 1 109 ? -1.777 41.481 19.529 1.00 42.91 109 ALA A N 1
ATOM 854 C CA . ALA A 1 109 ? -2.175 40.860 18.263 1.00 42.91 109 ALA A CA 1
ATOM 855 C C . ALA A 1 109 ? -2.012 41.800 17.056 1.00 42.91 109 ALA A C 1
ATOM 857 O O . ALA A 1 109 ? -1.602 41.349 15.992 1.00 42.91 109 ALA A O 1
ATOM 858 N N . LEU A 1 110 ? -2.282 43.098 17.223 1.00 39.75 110 LEU A N 1
ATOM 859 C CA . LEU A 1 110 ? -2.122 44.117 16.187 1.00 39.75 110 LEU A CA 1
ATOM 860 C C . LEU A 1 110 ? -0.642 44.414 15.928 1.00 39.75 110 LEU A C 1
ATOM 862 O O . LEU A 1 110 ? -0.249 44.537 14.777 1.00 39.75 110 LEU A O 1
ATOM 866 N N . VAL A 1 111 ? 0.185 44.464 16.977 1.00 41.47 111 VAL A N 1
ATOM 867 C CA . VAL A 1 111 ? 1.645 44.587 16.869 1.00 41.47 111 VAL A CA 1
ATOM 868 C C . VAL A 1 111 ? 2.230 43.323 16.249 1.00 41.47 111 VAL A C 1
ATOM 870 O O . VAL A 1 111 ? 3.034 43.440 15.340 1.00 41.47 111 VAL A O 1
ATOM 873 N N . LEU A 1 112 ? 1.779 42.123 16.629 1.00 41.94 112 LEU A N 1
ATOM 874 C CA . LEU A 1 112 ? 2.235 40.876 16.006 1.00 41.94 112 LEU A CA 1
ATOM 875 C C . LEU A 1 112 ? 1.825 40.816 14.529 1.00 41.94 112 LEU A C 1
ATOM 877 O O . LEU A 1 112 ? 2.652 40.501 13.686 1.00 41.94 112 LEU A O 1
ATOM 881 N N . ALA A 1 113 ? 0.579 41.165 14.199 1.00 41.53 113 ALA A N 1
ATOM 882 C CA . ALA A 1 113 ? 0.087 41.201 12.825 1.00 41.53 113 ALA A CA 1
ATOM 883 C C . ALA A 1 113 ? 0.791 42.279 11.989 1.00 41.53 113 ALA A C 1
ATOM 885 O O . ALA A 1 113 ? 1.140 42.012 10.846 1.00 41.53 113 ALA A O 1
ATOM 886 N N . ALA A 1 114 ? 1.058 43.460 12.554 1.00 40.88 114 ALA A N 1
ATOM 887 C CA . ALA A 1 114 ? 1.800 44.530 11.894 1.00 40.88 114 ALA A CA 1
ATOM 888 C C . ALA A 1 114 ? 3.291 44.194 11.747 1.00 40.88 114 ALA A C 1
ATOM 890 O O . ALA A 1 114 ? 3.865 44.501 10.713 1.00 40.88 114 ALA A O 1
ATOM 891 N N . SER A 1 115 ? 3.912 43.517 12.717 1.00 40.59 115 SER A N 1
ATOM 892 C CA . SER A 1 115 ? 5.290 43.019 12.623 1.00 40.59 115 SER A CA 1
ATOM 893 C C . SER A 1 115 ? 5.409 41.868 11.622 1.00 40.59 115 SER A C 1
ATOM 895 O O . SER A 1 115 ? 6.365 41.838 10.859 1.00 40.59 115 SER A O 1
ATOM 897 N N . ILE A 1 116 ? 4.426 40.965 11.555 1.00 44.88 116 ILE A N 1
ATOM 898 C CA . ILE A 1 116 ? 4.349 39.895 10.548 1.00 44.88 116 ILE A CA 1
ATOM 899 C C . ILE A 1 116 ? 4.133 40.496 9.156 1.00 44.88 116 ILE A C 1
ATOM 901 O O . ILE A 1 116 ? 4.841 40.135 8.224 1.00 44.88 116 ILE A O 1
ATOM 905 N N . LEU A 1 117 ? 3.215 41.454 9.015 1.00 41.16 117 LEU A N 1
ATOM 906 C CA . LEU A 1 117 ? 2.956 42.154 7.756 1.00 41.16 117 LEU A CA 1
ATOM 907 C C . LEU A 1 117 ? 4.169 42.986 7.317 1.00 41.16 117 LEU A C 1
ATOM 909 O O . LEU A 1 117 ? 4.526 42.962 6.144 1.00 41.16 117 LEU A O 1
ATOM 913 N N . ALA A 1 118 ? 4.846 43.658 8.252 1.00 41.47 118 ALA A N 1
ATOM 914 C CA . ALA A 1 118 ? 6.078 44.390 7.989 1.00 41.47 118 ALA A CA 1
ATOM 915 C C . ALA A 1 118 ? 7.205 43.445 7.562 1.00 41.47 118 ALA A C 1
ATOM 917 O O . ALA A 1 118 ? 7.856 43.737 6.574 1.00 41.47 118 ALA A O 1
ATOM 918 N N . VAL A 1 119 ? 7.403 42.294 8.217 1.00 40.69 119 VAL A N 1
ATOM 919 C CA . VAL A 1 119 ? 8.416 41.292 7.827 1.00 40.69 119 VAL A CA 1
ATOM 920 C C . VAL A 1 119 ? 8.094 40.668 6.461 1.00 40.69 119 VAL A C 1
ATOM 922 O O . VAL A 1 119 ? 8.983 40.542 5.626 1.00 40.69 119 VAL A O 1
ATOM 925 N N . VAL A 1 120 ? 6.829 40.358 6.173 1.00 40.47 120 VAL A N 1
ATOM 926 C CA . VAL A 1 120 ? 6.386 39.816 4.872 1.00 40.47 120 VAL A CA 1
ATOM 927 C C . VAL A 1 120 ? 6.580 40.829 3.731 1.00 40.47 120 VAL A C 1
ATOM 929 O O . VAL A 1 120 ? 7.010 40.437 2.640 1.00 40.47 120 VAL A O 1
ATOM 932 N N . LEU A 1 121 ? 6.331 42.122 3.990 1.00 41.56 121 LEU A N 1
ATOM 933 C CA . LEU A 1 121 ? 6.565 43.221 3.043 1.00 41.56 121 LEU A CA 1
ATOM 934 C C . LEU A 1 121 ? 8.064 43.551 2.880 1.00 41.56 121 LEU A C 1
ATOM 936 O O . LEU A 1 121 ? 8.494 43.813 1.760 1.00 41.56 121 LEU A O 1
ATOM 940 N N . ASN A 1 122 ? 8.871 43.486 3.948 1.00 36.94 122 ASN A N 1
ATOM 941 C CA . ASN A 1 122 ? 10.312 43.801 3.916 1.00 36.94 122 ASN A CA 1
ATOM 942 C C . ASN A 1 122 ? 11.152 42.699 3.245 1.00 36.94 122 ASN A C 1
ATOM 944 O O . ASN A 1 122 ? 12.193 42.984 2.665 1.00 36.94 122 ASN A O 1
ATOM 948 N N . VAL A 1 123 ? 10.695 41.440 3.284 1.00 38.03 123 VAL A N 1
ATOM 949 C CA . VAL A 1 123 ? 11.352 40.304 2.601 1.00 38.03 123 VAL A CA 1
ATOM 950 C C . VAL A 1 123 ? 10.887 40.182 1.131 1.00 38.03 123 VAL A C 1
ATOM 952 O O . VAL A 1 123 ? 11.315 39.286 0.410 1.00 38.03 123 VAL A O 1
ATOM 955 N N . GLY A 1 124 ? 10.018 41.085 0.647 1.00 34.78 124 GLY A N 1
ATOM 956 C CA . GLY A 1 124 ? 9.597 41.152 -0.763 1.00 34.78 124 GLY A CA 1
ATOM 957 C C . GLY A 1 124 ? 8.766 39.954 -1.249 1.00 34.78 124 GLY A C 1
ATOM 958 O O . GLY A 1 124 ? 8.690 39.695 -2.447 1.00 34.78 124 GLY A O 1
ATOM 959 N N . THR A 1 125 ? 8.156 39.200 -0.329 1.00 41.22 125 THR A N 1
ATOM 960 C CA . THR A 1 125 ? 7.569 37.871 -0.605 1.00 41.22 125 THR A CA 1
ATOM 961 C C . THR A 1 125 ? 6.149 37.885 -1.174 1.00 41.22 125 THR A C 1
ATOM 963 O O . THR A 1 125 ? 5.736 36.895 -1.778 1.00 41.22 125 THR A O 1
ATOM 966 N N . VAL A 1 126 ? 5.396 38.981 -1.013 1.00 36.12 126 VAL A N 1
ATOM 967 C CA . VAL A 1 126 ? 4.024 39.131 -1.530 1.00 36.12 126 VAL A CA 1
ATOM 968 C C . VAL A 1 126 ? 3.787 40.580 -1.970 1.00 36.12 126 VAL A C 1
ATOM 970 O O . VAL A 1 126 ? 4.008 41.510 -1.199 1.00 36.12 126 VAL A O 1
ATOM 973 N N . THR A 1 127 ? 3.299 40.789 -3.195 1.00 45.91 127 THR A N 1
ATOM 974 C CA . THR A 1 127 ? 2.833 42.107 -3.673 1.00 45.91 127 THR A CA 1
ATOM 975 C C . THR A 1 127 ? 1.354 42.306 -3.334 1.00 45.91 127 THR A C 1
ATOM 977 O O . THR A 1 127 ? 0.581 41.348 -3.354 1.00 45.91 127 THR A O 1
ATOM 980 N N . ALA A 1 128 ? 0.908 43.542 -3.077 1.00 41.34 128 ALA A N 1
ATOM 981 C CA . ALA A 1 128 ? -0.507 43.844 -2.800 1.00 41.34 128 ALA A CA 1
ATOM 982 C C . ALA A 1 128 ? -1.462 43.278 -3.879 1.00 41.34 128 ALA A C 1
ATOM 984 O O . ALA A 1 128 ? -2.553 42.790 -3.584 1.00 41.34 128 ALA A O 1
ATOM 985 N N . THR A 1 129 ? -1.002 43.229 -5.129 1.00 38.00 129 THR A N 1
ATOM 986 C CA . THR A 1 129 ? -1.673 42.612 -6.281 1.00 38.00 129 THR A CA 1
ATOM 987 C C . THR A 1 129 ? -1.955 41.111 -6.133 1.00 38.00 129 THR A C 1
ATOM 989 O O . THR A 1 129 ? -2.978 40.635 -6.625 1.00 38.00 129 THR A O 1
ATOM 992 N N . GLN A 1 130 ? -1.102 40.349 -5.441 1.00 41.00 130 GLN A N 1
ATOM 993 C CA . GLN A 1 130 ? -1.275 38.901 -5.232 1.00 41.00 130 GLN A CA 1
ATOM 994 C C . GLN A 1 130 ? -2.341 38.566 -4.176 1.00 41.00 130 GLN A C 1
ATOM 996 O O . GLN A 1 130 ? -2.862 37.454 -4.181 1.00 41.00 130 GLN A O 1
ATOM 1001 N N . ILE A 1 131 ? -2.717 39.529 -3.330 1.00 39.62 131 ILE A N 1
ATOM 1002 C CA . ILE A 1 131 ? -3.811 39.402 -2.352 1.00 39.62 131 ILE A CA 1
ATOM 1003 C C . ILE A 1 131 ? -5.148 39.817 -2.980 1.00 39.62 131 ILE A C 1
ATOM 1005 O O . ILE A 1 131 ? -6.174 39.177 -2.762 1.00 39.62 131 ILE A O 1
ATOM 1009 N N . VAL A 1 132 ? -5.139 40.856 -3.819 1.00 41.78 132 VAL A N 1
ATOM 1010 C CA . VAL A 1 132 ? -6.350 41.370 -4.479 1.00 41.78 132 VAL A CA 1
ATOM 1011 C C . VAL A 1 132 ? -6.900 40.380 -5.516 1.00 41.78 132 VAL A C 1
ATOM 1013 O O . VAL A 1 132 ? -8.112 40.208 -5.626 1.00 41.78 132 VAL A O 1
ATOM 1016 N N . ARG A 1 133 ? -6.033 39.665 -6.244 1.00 40.84 133 ARG A N 1
ATOM 1017 C CA . ARG A 1 133 ? -6.435 38.739 -7.318 1.00 40.84 133 ARG A CA 1
ATOM 1018 C C . ARG A 1 133 ? -7.331 37.565 -6.864 1.00 40.84 133 ARG A C 1
ATOM 1020 O O . ARG A 1 133 ? -8.356 37.365 -7.509 1.00 40.84 133 ARG A O 1
ATOM 1027 N N . PRO A 1 134 ? -7.037 36.806 -5.787 1.00 38.94 134 PRO A N 1
ATOM 1028 C CA . PRO A 1 134 ? -7.926 35.737 -5.314 1.00 38.94 134 PRO A CA 1
ATOM 1029 C C . PRO A 1 134 ? -9.257 36.259 -4.755 1.00 38.94 134 PRO A C 1
ATOM 1031 O O . PRO A 1 134 ? -10.280 35.607 -4.940 1.00 38.94 134 PRO A O 1
ATOM 1034 N N . VAL A 1 135 ? -9.279 37.451 -4.149 1.00 42.28 135 VAL A N 1
ATOM 1035 C CA . VAL A 1 135 ? -10.523 38.091 -3.682 1.00 42.28 135 VAL A CA 1
ATOM 1036 C C . VAL A 1 135 ? -11.405 38.492 -4.866 1.00 42.28 135 VAL A C 1
ATOM 1038 O O . VAL A 1 135 ? -12.601 38.215 -4.871 1.00 42.28 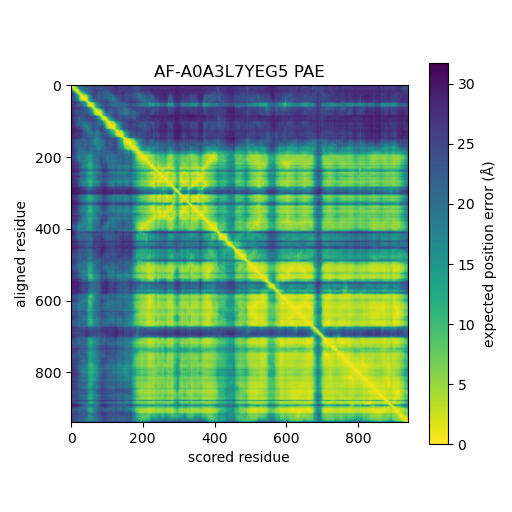135 VAL A O 1
ATOM 1041 N N . VAL A 1 136 ? -10.813 39.073 -5.912 1.00 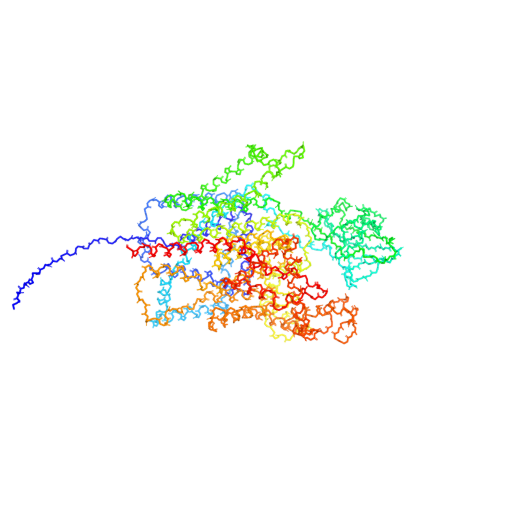40.59 136 VAL A N 1
ATOM 1042 C CA . VAL A 1 136 ? -11.523 39.445 -7.144 1.00 40.59 136 VAL A CA 1
ATOM 1043 C C . VAL A 1 136 ? -12.020 38.210 -7.904 1.00 40.59 136 VAL A C 1
ATOM 1045 O O . VAL A 1 136 ? -13.160 38.205 -8.357 1.00 40.59 136 VAL A O 1
ATOM 1048 N N . LEU A 1 137 ? -11.220 37.141 -7.994 1.00 40.91 137 LEU A N 1
ATOM 1049 C CA . LEU A 1 137 ? -11.635 35.875 -8.611 1.00 40.91 137 LEU A CA 1
ATOM 1050 C C . LEU A 1 137 ? -12.775 35.201 -7.835 1.00 40.91 137 LEU A C 1
ATOM 1052 O O . LEU A 1 137 ? -13.701 34.687 -8.453 1.00 40.91 137 LEU A O 1
ATOM 1056 N N . TRP A 1 138 ? -12.754 35.264 -6.502 1.00 40.09 138 TRP A N 1
ATOM 1057 C CA . TRP A 1 138 ? -13.835 34.763 -5.651 1.00 40.09 138 TRP A CA 1
ATOM 1058 C C . TRP A 1 138 ? -15.147 35.542 -5.855 1.00 40.09 138 TRP A C 1
ATOM 1060 O O . TRP A 1 138 ? -16.209 34.934 -5.990 1.00 40.09 138 TRP A O 1
ATOM 1070 N N . VAL A 1 139 ? -15.077 36.875 -5.968 1.00 41.16 139 VAL A N 1
ATOM 1071 C CA . VAL A 1 139 ? -16.240 37.734 -6.267 1.00 41.16 139 VAL A CA 1
ATOM 1072 C C . VAL A 1 139 ? -16.772 37.493 -7.686 1.00 41.16 139 VAL A C 1
ATOM 1074 O O . VAL A 1 139 ? -17.976 37.334 -7.865 1.00 41.16 139 VAL A O 1
ATOM 1077 N N . LEU A 1 140 ? -15.898 37.391 -8.692 1.00 38.69 140 LEU A N 1
ATOM 1078 C CA . LEU A 1 140 ? -16.283 37.076 -10.075 1.00 38.69 140 LEU A CA 1
ATOM 1079 C C . LEU A 1 140 ? -16.957 35.706 -10.186 1.00 38.69 140 LEU A C 1
ATOM 1081 O O . LEU A 1 140 ? -17.929 35.556 -10.915 1.00 38.69 140 LEU A O 1
ATOM 1085 N N . GLN A 1 141 ? -16.493 34.710 -9.436 1.00 38.75 141 GLN A N 1
ATOM 1086 C CA . GLN A 1 141 ? -17.046 33.359 -9.490 1.00 38.75 141 GLN A CA 1
ATOM 1087 C C . GLN A 1 141 ? -18.454 33.259 -8.875 1.00 38.75 141 GLN A C 1
ATOM 1089 O O . GLN A 1 141 ? -19.266 32.465 -9.348 1.00 38.75 141 GLN A O 1
ATOM 1094 N N . LEU A 1 142 ? -18.765 34.096 -7.877 1.00 39.09 142 LEU A N 1
ATOM 1095 C CA . LEU A 1 142 ? -20.116 34.260 -7.319 1.00 39.09 142 LEU A CA 1
ATOM 1096 C C . LEU A 1 142 ? -21.073 34.969 -8.287 1.00 39.09 142 LEU A C 1
ATOM 1098 O O . LEU A 1 142 ? -22.262 34.667 -8.299 1.00 39.09 142 LEU A O 1
ATOM 1102 N N . VAL A 1 143 ? -20.552 35.885 -9.105 1.00 40.88 143 VAL A N 1
ATOM 1103 C CA . VAL A 1 143 ? -21.331 36.626 -10.108 1.00 40.88 143 VAL A CA 1
ATOM 1104 C C . VAL A 1 143 ? -21.569 35.793 -11.375 1.00 40.88 143 VAL A C 1
ATOM 1106 O O . VAL A 1 143 ? -22.621 35.914 -11.994 1.00 40.88 143 VAL A O 1
ATOM 1109 N N . LEU A 1 144 ? -20.623 34.929 -11.758 1.00 34.53 144 LEU A N 1
ATOM 1110 C CA . LEU A 1 144 ? -20.634 34.226 -13.048 1.00 34.53 144 LEU A CA 1
ATOM 1111 C C . LEU A 1 144 ? -21.307 32.839 -13.039 1.00 34.53 144 LEU A C 1
ATOM 1113 O O . LEU A 1 144 ? -21.553 32.298 -14.116 1.00 34.53 144 LEU A O 1
ATOM 1117 N N . HIS A 1 145 ? -21.604 32.240 -11.876 1.00 38.50 145 HIS A N 1
ATOM 1118 C CA . HIS A 1 145 ? -22.156 30.872 -11.804 1.00 38.50 145 HIS A CA 1
ATOM 1119 C C . HIS A 1 145 ? -23.336 30.679 -10.816 1.00 38.50 145 HIS A C 1
ATOM 1121 O O . HIS A 1 145 ? -23.246 29.836 -9.917 1.00 38.50 145 HIS A O 1
ATOM 1127 N N . PRO A 1 146 ? -24.463 31.402 -10.978 1.00 39.94 146 PRO A N 1
ATOM 1128 C CA . PRO A 1 146 ? -25.652 31.260 -10.124 1.00 39.94 146 PRO A CA 1
ATOM 1129 C C . PRO A 1 146 ? -26.438 29.936 -10.295 1.00 39.94 146 PRO A C 1
ATOM 1131 O O . PRO A 1 146 ? -27.215 29.575 -9.412 1.00 39.94 146 PRO A O 1
ATOM 1134 N N . ASP A 1 147 ? -26.204 29.162 -11.363 1.00 35.19 147 ASP A N 1
ATOM 1135 C CA . ASP A 1 147 ? -27.165 28.149 -11.852 1.00 35.19 147 ASP A CA 1
ATOM 1136 C C . ASP A 1 147 ? -26.840 26.675 -11.524 1.00 35.19 147 ASP A C 1
ATOM 1138 O O . ASP A 1 147 ? -27.279 25.758 -12.222 1.00 35.19 147 ASP A O 1
ATOM 1142 N N . THR A 1 148 ? -26.065 26.371 -10.476 1.00 42.00 148 THR A N 1
ATOM 1143 C CA . THR A 1 148 ? -25.796 24.951 -10.155 1.00 42.00 148 THR A CA 1
ATOM 1144 C C . THR A 1 148 ? -27.023 24.259 -9.517 1.00 42.00 148 THR A C 1
ATOM 1146 O O . THR A 1 148 ? -27.580 24.781 -8.548 1.00 42.00 148 THR A O 1
ATOM 1149 N N . PRO A 1 149 ? -27.428 23.044 -9.961 1.00 40.22 149 PRO A N 1
ATOM 1150 C CA . PRO A 1 149 ? -28.622 22.340 -9.460 1.00 40.22 149 PRO A CA 1
ATOM 1151 C C . PRO A 1 149 ? -28.641 22.108 -7.943 1.00 40.22 149 PRO A C 1
ATOM 1153 O O . PRO A 1 149 ? -29.707 22.029 -7.337 1.00 40.22 149 PRO A O 1
ATOM 1156 N N . LEU A 1 150 ? -27.467 22.020 -7.305 1.00 38.84 150 LEU A N 1
ATOM 1157 C CA . LEU A 1 150 ? -27.372 21.888 -5.853 1.00 38.84 150 LEU A CA 1
ATOM 1158 C C . LEU A 1 150 ? -27.426 23.235 -5.117 1.00 38.84 150 LEU A C 1
ATOM 1160 O O . LEU A 1 150 ? -27.934 23.264 -4.003 1.00 38.84 150 LEU A O 1
ATOM 1164 N N . ALA A 1 151 ? -26.979 24.344 -5.719 1.00 40.62 151 ALA A N 1
ATOM 1165 C CA . ALA A 1 151 ? -27.255 25.678 -5.179 1.00 40.62 151 ALA A CA 1
ATOM 1166 C C . ALA A 1 151 ? -28.762 25.963 -5.228 1.00 40.62 151 ALA A C 1
ATOM 1168 O O . ALA A 1 151 ? -29.316 26.437 -4.241 1.00 40.62 151 ALA A O 1
ATOM 1169 N N . ALA A 1 152 ? -29.441 25.548 -6.304 1.00 41.62 152 ALA A N 1
ATOM 1170 C CA . ALA A 1 152 ? -30.898 25.564 -6.390 1.00 41.62 152 ALA A CA 1
ATOM 1171 C C . ALA A 1 152 ? -31.552 24.639 -5.345 1.00 41.62 152 ALA A C 1
ATOM 1173 O O . ALA A 1 152 ? -32.472 25.069 -4.664 1.00 41.62 152 ALA A O 1
ATOM 1174 N N . LEU A 1 153 ? -31.060 23.410 -5.130 1.00 41.78 153 LEU A N 1
ATOM 1175 C CA . LEU A 1 153 ? -31.597 22.494 -4.109 1.00 41.78 153 LEU A CA 1
ATOM 1176 C C . LEU A 1 153 ? -31.386 23.014 -2.675 1.00 41.78 153 LEU A C 1
ATOM 1178 O O . LEU A 1 153 ? -32.304 22.960 -1.862 1.00 41.78 153 LEU A O 1
ATOM 1182 N N . VAL A 1 154 ? -30.198 23.534 -2.353 1.00 41.75 154 VAL A N 1
ATOM 1183 C CA . VAL A 1 154 ? -29.891 24.136 -1.044 1.00 41.75 154 VAL A CA 1
ATOM 1184 C C . VAL A 1 154 ? -30.702 25.414 -0.842 1.00 41.75 154 VAL A C 1
ATOM 1186 O O . VAL A 1 154 ? -31.218 25.618 0.253 1.00 41.75 154 VAL A O 1
ATOM 1189 N N . ALA A 1 155 ? -30.890 26.229 -1.884 1.00 43.44 155 ALA A N 1
ATOM 1190 C CA . ALA A 1 155 ? -31.784 27.381 -1.849 1.00 43.44 155 ALA A CA 1
ATOM 1191 C C . ALA A 1 155 ? -33.244 26.955 -1.661 1.00 43.44 155 ALA A C 1
ATOM 1193 O O . ALA A 1 155 ? -33.920 27.524 -0.819 1.00 43.44 155 ALA A O 1
ATOM 1194 N N . ILE A 1 156 ? -33.723 25.913 -2.346 1.00 47.00 156 ILE A N 1
ATOM 1195 C CA . ILE A 1 156 ? -35.075 25.360 -2.171 1.00 47.00 156 ILE A CA 1
ATOM 1196 C C . ILE A 1 156 ? -35.258 24.816 -0.751 1.00 47.00 156 ILE A C 1
ATOM 1198 O O . ILE A 1 156 ? -36.288 25.074 -0.143 1.00 47.00 156 ILE A O 1
ATOM 1202 N N . VAL A 1 157 ? -34.270 24.113 -0.185 1.00 44.19 157 VAL A N 1
ATOM 1203 C CA . VAL A 1 157 ? -34.314 23.627 1.205 1.00 44.19 157 VAL A CA 1
ATOM 1204 C C . VAL A 1 157 ? -34.275 24.791 2.193 1.00 44.19 157 VAL A C 1
ATOM 1206 O O . VAL A 1 157 ? -35.040 24.788 3.151 1.00 44.19 157 VAL A O 1
ATOM 1209 N N . ALA A 1 158 ? -33.440 25.806 1.962 1.00 46.09 158 ALA A N 1
ATOM 1210 C CA . ALA A 1 158 ? -33.390 27.006 2.791 1.00 46.09 158 ALA A CA 1
ATOM 1211 C C . ALA A 1 158 ? -34.712 27.785 2.726 1.00 46.09 158 ALA A C 1
ATOM 1213 O O . ALA A 1 158 ? -35.266 28.113 3.769 1.00 46.09 158 ALA A O 1
ATOM 1214 N N . ILE A 1 159 ? -35.270 27.988 1.529 1.00 52.69 159 ILE A N 1
ATOM 1215 C CA . ILE A 1 159 ? -36.577 28.615 1.297 1.00 52.69 159 ILE A CA 1
ATOM 1216 C C . ILE A 1 159 ? -37.689 27.778 1.934 1.00 52.69 159 ILE A C 1
ATOM 1218 O O . ILE A 1 159 ? -38.559 28.339 2.584 1.00 52.69 159 ILE A O 1
ATOM 1222 N N . ALA A 1 160 ? -37.653 26.448 1.829 1.00 48.78 160 ALA A N 1
ATOM 1223 C CA . ALA A 1 160 ? -38.635 25.561 2.451 1.00 48.78 160 ALA A CA 1
ATOM 1224 C C . ALA A 1 160 ? -38.552 25.588 3.984 1.00 48.78 160 ALA A C 1
ATOM 1226 O O . ALA A 1 160 ? -39.586 25.583 4.646 1.00 48.78 160 ALA A O 1
ATOM 1227 N N . VAL A 1 161 ? -37.346 25.652 4.559 1.00 46.38 161 VAL A N 1
ATOM 1228 C CA . VAL A 1 161 ? -37.135 25.816 6.006 1.00 46.38 161 VAL A CA 1
ATOM 1229 C C . VAL A 1 161 ? -37.600 27.200 6.463 1.00 46.38 161 VAL A C 1
ATOM 1231 O O . VAL A 1 161 ? -38.297 27.288 7.470 1.00 46.38 161 VAL A O 1
ATOM 1234 N N . MET A 1 162 ? -37.286 28.259 5.711 1.00 48.03 162 MET A N 1
ATOM 1235 C CA . MET A 1 162 ? -37.731 29.629 5.986 1.00 48.03 162 MET A CA 1
ATOM 1236 C C . MET A 1 162 ? -39.252 29.775 5.866 1.00 48.03 162 MET A C 1
ATOM 1238 O O . MET A 1 162 ? -39.867 30.391 6.728 1.00 48.03 162 MET A O 1
ATOM 1242 N N . GLU A 1 163 ? -39.882 29.178 4.852 1.00 55.88 163 GLU A N 1
ATOM 1243 C CA . GLU A 1 163 ? -41.337 29.180 4.657 1.00 55.88 163 GLU A CA 1
ATOM 1244 C C . GLU A 1 163 ? -42.044 28.326 5.716 1.00 55.88 163 GLU A C 1
ATOM 1246 O O . GLU A 1 163 ? -43.096 28.713 6.223 1.00 55.88 163 GLU A O 1
ATOM 1251 N N . ALA A 1 164 ? -41.462 27.189 6.108 1.00 51.84 164 ALA A N 1
ATOM 1252 C CA . ALA A 1 164 ? -41.974 26.378 7.207 1.00 51.84 164 ALA A CA 1
ATOM 1253 C C . ALA A 1 164 ? -41.933 27.138 8.543 1.00 51.84 164 ALA A C 1
ATOM 1255 O O . ALA A 1 164 ? -42.901 27.094 9.303 1.00 51.84 164 ALA A O 1
ATOM 1256 N N . ASP A 1 165 ? -40.856 27.876 8.819 1.00 50.78 165 ASP A N 1
ATOM 1257 C CA . ASP A 1 165 ? -40.764 28.740 10.000 1.00 50.78 165 ASP A CA 1
ATOM 1258 C C . ASP A 1 165 ? -41.693 29.959 9.904 1.00 50.78 165 ASP A C 1
ATOM 1260 O O . ASP A 1 165 ? -42.360 30.277 10.887 1.00 50.78 165 ASP A O 1
ATOM 1264 N N . ARG A 1 166 ? -41.842 30.577 8.720 1.00 63.22 166 ARG A N 1
ATOM 1265 C CA . ARG A 1 166 ? -42.828 31.646 8.463 1.00 63.22 166 ARG A CA 1
ATOM 1266 C C . ARG A 1 166 ? -44.259 31.176 8.743 1.00 63.22 166 ARG A C 1
ATOM 1268 O O . ARG A 1 166 ? -45.081 31.955 9.213 1.00 63.22 166 ARG A O 1
ATOM 1275 N N . ARG A 1 167 ? -44.551 29.892 8.502 1.00 70.44 167 ARG A N 1
ATOM 1276 C CA . ARG A 1 167 ? -45.820 29.221 8.847 1.00 70.44 167 ARG A CA 1
ATOM 1277 C C . ARG A 1 167 ? -45.898 28.750 10.308 1.00 70.44 167 ARG A C 1
ATOM 1279 O O . ARG A 1 167 ? -46.778 27.958 10.636 1.00 70.44 167 ARG A O 1
ATOM 1286 N N . ASN A 1 168 ? -45.000 29.203 11.187 1.00 74.56 168 ASN A N 1
ATOM 1287 C CA . ASN A 1 168 ? -44.919 28.808 12.599 1.00 74.56 168 ASN A CA 1
ATOM 1288 C C . ASN A 1 168 ? -44.738 27.292 12.836 1.00 74.56 168 ASN A C 1
ATOM 1290 O O . ASN A 1 168 ? -45.045 26.786 13.916 1.00 74.56 168 ASN A O 1
ATOM 1294 N N . LEU A 1 169 ? -44.192 26.535 11.873 1.00 64.69 169 LEU A N 1
ATOM 1295 C CA . LEU A 1 169 ? -43.908 25.105 12.079 1.00 64.69 169 LEU A CA 1
ATOM 1296 C C . LEU A 1 169 ? -42.703 24.873 13.008 1.00 64.69 169 LEU A C 1
ATOM 1298 O O . LEU A 1 169 ? -42.521 23.753 13.508 1.00 64.69 169 LEU A O 1
ATOM 1302 N N . GLY A 1 170 ? -41.912 25.922 13.273 1.00 68.94 170 GLY A N 1
ATOM 1303 C CA . GLY A 1 170 ? -40.802 25.926 14.226 1.00 68.94 170 GLY A CA 1
ATOM 1304 C C . GLY A 1 170 ? -39.729 24.903 13.873 1.00 68.94 170 GLY A C 1
ATOM 1305 O O . GLY A 1 170 ? -39.226 24.208 14.751 1.00 68.94 170 GLY A O 1
ATOM 1306 N N . VAL A 1 171 ? -39.433 24.724 12.585 1.00 54.81 171 VAL A N 1
ATOM 1307 C CA . VAL A 1 171 ? -38.447 23.742 12.116 1.00 54.81 171 VAL A CA 1
ATOM 1308 C C . VAL A 1 171 ? -37.069 24.116 12.645 1.00 54.81 171 VAL A C 1
ATOM 1310 O O . VAL A 1 171 ? -36.353 23.258 13.160 1.00 54.81 171 VAL A O 1
ATOM 1313 N N . VAL A 1 172 ? -36.725 25.403 12.609 1.00 47.75 172 VAL A N 1
ATOM 1314 C CA . VAL A 1 172 ? -35.424 25.903 13.059 1.00 47.75 172 VAL A CA 1
ATOM 1315 C C . VAL A 1 172 ? -35.291 25.806 14.575 1.00 47.75 172 VAL A C 1
ATOM 1317 O O . VAL A 1 172 ? -34.269 25.325 15.066 1.00 47.75 172 VAL A O 1
ATOM 1320 N N . SER A 1 173 ? -36.330 26.174 15.331 1.00 55.81 173 SER A N 1
ATOM 1321 C CA . SER A 1 173 ? -36.331 26.033 16.793 1.00 55.81 173 SER A CA 1
ATOM 1322 C C . SER A 1 173 ? -36.290 24.564 17.217 1.00 55.81 173 SER A C 1
ATOM 1324 O O . SER A 1 173 ? -35.499 24.203 18.081 1.00 55.81 173 SER A O 1
ATOM 1326 N N . LYS A 1 174 ? -37.027 23.670 16.543 1.00 65.00 174 LYS A N 1
ATOM 1327 C CA . LYS A 1 174 ? -36.994 22.222 16.810 1.00 65.00 174 LYS A CA 1
ATOM 1328 C C . LYS A 1 174 ? -35.638 21.597 16.485 1.00 65.00 174 LYS A C 1
ATOM 1330 O O . LYS A 1 174 ? -35.172 20.759 17.258 1.00 65.00 174 LYS A O 1
ATOM 1335 N N . VAL A 1 175 ? -34.992 21.986 15.382 1.00 50.31 175 VAL A N 1
ATOM 1336 C CA . VAL A 1 175 ? -33.641 21.521 15.017 1.00 50.31 175 VAL A CA 1
ATOM 1337 C C . VAL A 1 175 ? -32.603 22.072 15.995 1.00 50.31 175 VAL A C 1
ATOM 1339 O O . VAL A 1 175 ? -31.787 21.302 16.503 1.00 50.31 175 VAL A O 1
ATOM 1342 N N . SER A 1 176 ? -32.672 23.365 16.321 1.00 49.16 176 SER A N 1
ATOM 1343 C CA . SER A 1 176 ? -31.810 24.023 17.309 1.00 49.16 176 SER A CA 1
ATOM 1344 C C . SER A 1 176 ? -31.953 23.389 18.691 1.00 49.16 176 SER A C 1
ATOM 1346 O O . SER A 1 176 ? -30.957 23.009 19.298 1.00 49.16 176 SER A O 1
ATOM 1348 N N . ASP A 1 177 ? -33.176 23.140 19.156 1.00 59.00 177 ASP A N 1
ATOM 1349 C CA . ASP A 1 177 ? -33.425 22.481 20.434 1.00 59.00 177 ASP A CA 1
ATOM 1350 C C . ASP A 1 177 ? -33.012 21.005 20.411 1.00 59.00 177 ASP A C 1
ATOM 1352 O O . ASP A 1 177 ? -32.538 20.468 21.414 1.00 59.00 177 ASP A O 1
ATOM 1356 N N . ALA A 1 178 ? -33.201 20.298 19.293 1.00 54.97 178 ALA A N 1
ATOM 1357 C CA . ALA A 1 178 ? -32.724 18.924 19.136 1.00 54.97 178 ALA A CA 1
ATOM 1358 C C . ALA A 1 178 ? -31.188 18.854 19.150 1.00 54.97 178 ALA A C 1
ATOM 1360 O O . ALA A 1 178 ? -30.623 17.882 19.667 1.00 54.97 178 ALA A O 1
ATOM 1361 N N . TRP A 1 179 ? -30.529 19.891 18.628 1.00 44.94 179 TRP A N 1
ATOM 1362 C CA . TRP A 1 179 ? -29.082 20.061 18.613 1.00 44.94 179 TRP A CA 1
ATOM 1363 C C . TRP A 1 179 ? -28.526 20.482 19.978 1.00 44.94 179 TRP A C 1
ATOM 1365 O O . TRP A 1 179 ? -27.566 19.887 20.467 1.00 44.94 179 TRP A O 1
ATOM 1375 N N . ALA A 1 180 ? -29.163 21.444 20.646 1.00 54.81 180 ALA A N 1
ATOM 1376 C CA . ALA A 1 180 ? -28.827 21.887 21.995 1.00 54.81 180 ALA A CA 1
ATOM 1377 C C . ALA A 1 180 ? -28.969 20.746 23.012 1.00 54.81 180 ALA A C 1
ATOM 1379 O O . ALA A 1 180 ? -28.145 20.617 23.916 1.00 54.81 180 ALA A O 1
ATOM 1380 N N . ARG A 1 181 ? -29.959 19.866 22.812 1.00 56.06 181 ARG A N 1
ATOM 1381 C CA . ARG A 1 181 ? -30.175 18.650 23.611 1.00 56.06 181 ARG A CA 1
ATOM 1382 C C . ARG A 1 181 ? -29.285 17.468 23.203 1.00 56.06 181 ARG A C 1
ATOM 1384 O O . ARG A 1 181 ? -29.365 16.414 23.835 1.00 56.06 181 ARG A O 1
ATOM 1391 N N . ARG A 1 182 ? -28.444 17.582 22.163 1.00 51.59 182 ARG A N 1
ATOM 1392 C CA . ARG A 1 182 ? -27.519 16.501 21.776 1.00 51.59 182 ARG A CA 1
ATOM 1393 C C . ARG A 1 182 ? -26.399 16.375 22.807 1.00 51.59 182 ARG A C 1
ATOM 1395 O O . ARG A 1 182 ? -25.849 17.359 23.294 1.00 51.59 182 ARG A O 1
ATOM 1402 N N . SER A 1 183 ? -26.014 15.135 23.092 1.00 49.09 183 SER A N 1
ATOM 1403 C CA . SER A 1 183 ? -24.828 14.846 23.894 1.00 49.09 183 SER A CA 1
ATOM 1404 C C . SER A 1 183 ? -23.584 15.447 23.227 1.00 49.09 183 SER A C 1
ATOM 1406 O O . SER A 1 183 ? -23.135 14.969 22.188 1.00 49.09 183 SER A O 1
ATOM 1408 N N . ARG A 1 184 ? -23.003 16.488 23.838 1.00 53.00 184 ARG A N 1
ATOM 1409 C CA . ARG A 1 184 ? -21.720 17.085 23.415 1.00 53.00 184 ARG A CA 1
ATOM 1410 C C . ARG A 1 184 ? -20.506 16.309 23.929 1.00 53.00 184 ARG A C 1
ATOM 1412 O O . ARG A 1 184 ? -19.398 16.833 23.933 1.00 53.00 184 ARG A O 1
ATOM 1419 N N . VAL A 1 185 ? -20.687 15.075 24.400 1.00 51.34 185 VAL A N 1
ATOM 1420 C CA . VAL A 1 185 ? -19.596 14.265 24.967 1.00 51.34 185 VAL A CA 1
ATOM 1421 C C . VAL A 1 185 ? -18.497 14.025 23.928 1.00 51.34 185 VAL A C 1
ATOM 1423 O O . VAL A 1 185 ? -17.324 14.193 24.247 1.00 51.34 185 VAL A O 1
ATOM 1426 N N . GLY A 1 186 ? -18.862 13.733 22.674 1.00 48.75 186 GLY A N 1
ATOM 1427 C CA . GLY A 1 186 ? -17.897 13.570 21.579 1.00 48.75 186 GLY A CA 1
ATOM 1428 C C . GLY A 1 186 ? -17.144 14.861 21.234 1.00 48.75 186 GLY A C 1
ATOM 1429 O O . GLY A 1 186 ? -15.924 14.844 21.110 1.00 48.75 186 GLY A O 1
ATOM 1430 N N . GLU A 1 187 ? -17.848 15.994 21.160 1.00 50.03 187 GLU A N 1
ATOM 1431 C CA . GLU A 1 187 ? -17.238 17.314 20.921 1.00 50.03 187 GLU A CA 1
ATOM 1432 C C . GLU A 1 187 ? -16.284 17.708 22.050 1.00 50.03 187 GLU A C 1
ATOM 1434 O O . GLU A 1 187 ? -15.161 18.125 21.794 1.00 50.03 187 GLU A O 1
ATOM 1439 N N . ARG A 1 188 ? -16.695 17.524 23.311 1.00 55.88 188 ARG A N 1
ATOM 1440 C CA . ARG A 1 188 ? -15.843 17.783 24.479 1.00 55.88 188 ARG A CA 1
ATOM 1441 C C . ARG A 1 188 ? -14.614 16.879 24.478 1.00 55.88 188 ARG A C 1
ATOM 1443 O O . ARG A 1 188 ? -13.520 17.365 24.740 1.00 55.88 188 ARG A O 1
ATOM 1450 N N . ALA A 1 189 ? -14.766 15.598 24.143 1.00 53.81 189 ALA A N 1
ATOM 1451 C CA . ALA A 1 189 ? -13.640 14.675 24.030 1.00 53.81 189 ALA A CA 1
ATOM 1452 C C . ALA A 1 189 ? -12.656 15.089 22.922 1.00 53.81 189 ALA A C 1
ATOM 1454 O O . ALA A 1 189 ? -11.450 14.992 23.128 1.00 53.81 189 ALA A O 1
ATOM 1455 N N . LEU A 1 190 ? -13.149 15.581 21.779 1.00 51.75 190 LEU A N 1
ATOM 1456 C CA . LEU A 1 190 ? -12.310 16.099 20.697 1.00 51.75 190 LEU A CA 1
ATOM 1457 C C . LEU A 1 190 ? -11.593 17.391 21.114 1.00 51.75 190 LEU A C 1
ATOM 1459 O O . LEU A 1 190 ? -10.374 17.471 20.996 1.00 51.75 190 LEU A O 1
ATOM 1463 N N . ILE A 1 191 ? -12.319 18.360 21.682 1.00 58.22 191 ILE A N 1
ATOM 1464 C CA . ILE A 1 191 ? -11.762 19.631 22.178 1.00 58.22 191 ILE A CA 1
ATOM 1465 C C . ILE A 1 191 ? -10.656 19.380 23.212 1.00 58.22 191 ILE A C 1
ATOM 1467 O O . ILE A 1 191 ? -9.617 20.032 23.177 1.00 58.22 191 ILE A O 1
ATOM 1471 N N . LEU A 1 192 ? -10.826 18.385 24.088 1.00 61.00 192 LEU A N 1
ATOM 1472 C CA . LEU A 1 192 ? -9.818 17.997 25.083 1.00 61.00 192 LEU A CA 1
ATOM 1473 C C . LEU A 1 192 ? -8.547 17.363 24.485 1.00 61.00 192 LEU A C 1
ATOM 1475 O O . LEU A 1 192 ? -7.561 17.214 25.212 1.00 61.00 192 LEU A O 1
ATOM 1479 N N . ARG A 1 193 ? -8.571 16.976 23.202 1.00 64.38 193 ARG A N 1
ATOM 1480 C CA . ARG A 1 193 ? -7.460 16.341 22.470 1.00 64.38 193 ARG A CA 1
ATOM 1481 C C . ARG A 1 193 ? -6.754 17.288 21.500 1.00 64.38 193 ARG A C 1
ATOM 1483 O O . ARG A 1 193 ? -5.592 17.045 21.188 1.00 64.38 193 ARG A O 1
ATOM 1490 N N . ILE A 1 194 ? -7.406 18.371 21.069 1.00 69.94 194 ILE A N 1
ATOM 1491 C CA . ILE A 1 194 ? -6.822 19.377 20.162 1.00 69.94 194 ILE A CA 1
ATOM 1492 C C . ILE A 1 194 ? -5.461 19.898 20.662 1.00 69.94 194 ILE A C 1
ATOM 1494 O O . ILE A 1 194 ? -4.526 19.887 19.869 1.00 69.94 194 ILE A O 1
ATOM 1498 N N . PRO A 1 195 ? -5.270 20.277 21.945 1.00 71.00 195 PRO A N 1
ATOM 1499 C CA . PRO A 1 195 ? -3.976 20.794 22.399 1.00 71.00 195 PRO A CA 1
ATOM 1500 C C . PRO A 1 195 ? -2.832 19.781 22.278 1.00 71.00 195 PRO A C 1
ATOM 1502 O O . PRO A 1 195 ? -1.699 20.167 22.024 1.00 71.00 195 PRO A O 1
ATOM 1505 N N . ALA A 1 196 ? -3.133 18.489 22.429 1.00 70.31 196 ALA A N 1
ATOM 1506 C CA . ALA A 1 196 ? -2.153 17.419 22.293 1.00 70.31 196 ALA A CA 1
ATOM 1507 C C . ALA A 1 196 ? -1.681 17.296 20.832 1.00 70.31 196 ALA A C 1
ATOM 1509 O O . ALA A 1 196 ? -0.484 17.242 20.564 1.00 70.31 196 ALA A O 1
ATOM 1510 N N . LEU A 1 197 ? -2.624 17.334 19.884 1.00 70.69 197 LEU A N 1
ATOM 1511 C CA . LEU A 1 197 ? -2.318 17.349 18.450 1.00 70.69 197 LEU A CA 1
ATOM 1512 C C . LEU A 1 197 ? -1.564 18.620 18.044 1.00 70.69 197 LEU A C 1
ATOM 1514 O O . LEU A 1 197 ? -0.596 18.537 17.300 1.00 70.69 197 LEU A O 1
ATOM 1518 N N . LEU A 1 198 ? -1.958 19.784 18.567 1.00 72.62 198 LEU A N 1
ATOM 1519 C CA . LEU A 1 198 ? -1.258 21.044 18.309 1.00 72.62 198 LEU A CA 1
ATOM 1520 C C . LEU A 1 198 ? 0.174 21.029 18.850 1.00 72.62 198 LEU A C 1
ATOM 1522 O O . LEU A 1 198 ? 1.068 21.506 18.164 1.00 72.62 198 LEU A O 1
ATOM 1526 N N . ALA A 1 199 ? 0.408 20.457 20.035 1.00 71.00 199 ALA A N 1
ATOM 1527 C CA . ALA A 1 199 ? 1.758 20.282 20.567 1.00 71.00 199 ALA A CA 1
ATOM 1528 C C . ALA A 1 199 ? 2.605 19.394 19.645 1.00 71.00 199 ALA A C 1
ATOM 1530 O O . ALA A 1 199 ? 3.748 19.733 19.356 1.00 71.00 199 ALA A O 1
ATOM 1531 N N . MET A 1 200 ? 2.027 18.303 19.130 1.00 74.38 200 MET A N 1
ATOM 1532 C CA . MET A 1 200 ? 2.702 17.436 18.162 1.00 74.38 200 MET A CA 1
ATOM 1533 C C . MET A 1 200 ? 3.062 18.179 16.873 1.00 74.38 200 MET A C 1
ATOM 1535 O O . MET A 1 200 ? 4.199 18.100 16.419 1.00 74.38 200 MET A O 1
ATOM 1539 N N . VAL A 1 201 ? 2.114 18.922 16.298 1.00 72.19 201 VAL A N 1
ATOM 1540 C CA . VAL A 1 201 ? 2.355 19.714 15.084 1.00 72.19 201 VAL A CA 1
ATOM 1541 C C . VAL A 1 201 ? 3.412 20.785 15.344 1.00 72.19 201 VAL A C 1
ATOM 1543 O O . VAL A 1 201 ? 4.341 20.903 14.561 1.00 72.19 201 VAL A O 1
ATOM 1546 N N . ALA A 1 202 ? 3.334 21.507 16.464 1.00 70.19 202 ALA A N 1
ATOM 1547 C CA . ALA A 1 202 ? 4.318 22.525 16.823 1.00 70.19 202 ALA A CA 1
ATOM 1548 C C . ALA A 1 202 ? 5.729 21.937 16.977 1.00 70.19 202 ALA A C 1
ATOM 1550 O O . ALA A 1 202 ? 6.674 22.480 16.412 1.00 70.19 202 ALA A O 1
ATOM 1551 N N . GLY A 1 203 ? 5.871 20.807 17.680 1.00 70.62 203 GLY A N 1
ATOM 1552 C CA . GLY A 1 203 ? 7.153 20.114 17.822 1.00 70.62 203 GLY A CA 1
ATOM 1553 C C . GLY A 1 203 ? 7.728 19.654 16.482 1.00 70.62 203 GLY A C 1
ATOM 1554 O O . GLY A 1 203 ? 8.925 19.809 16.246 1.00 70.62 203 GLY A O 1
ATOM 1555 N N . ALA A 1 204 ? 6.875 19.157 15.582 1.00 71.50 204 ALA A N 1
ATOM 1556 C CA . ALA A 1 204 ? 7.278 18.788 14.229 1.00 71.50 204 ALA A CA 1
ATOM 1557 C C . ALA A 1 204 ? 7.707 20.011 13.405 1.00 71.50 204 ALA A C 1
ATOM 1559 O O . ALA A 1 204 ? 8.778 19.998 12.810 1.00 71.50 204 ALA A O 1
ATOM 1560 N N . THR A 1 205 ? 6.933 21.098 13.419 1.00 72.38 205 THR A N 1
ATOM 1561 C CA . THR A 1 205 ? 7.275 22.338 12.706 1.00 72.38 205 THR A CA 1
ATOM 1562 C C . THR A 1 205 ? 8.601 22.919 13.185 1.00 72.38 205 THR A C 1
ATOM 1564 O O . THR A 1 205 ? 9.424 23.308 12.363 1.00 72.38 205 THR A O 1
ATOM 1567 N N . VAL A 1 206 ? 8.832 22.944 14.502 1.00 69.00 206 VAL A N 1
ATOM 1568 C CA . VAL A 1 206 ? 10.110 23.384 15.075 1.00 69.00 206 VAL A CA 1
ATOM 1569 C C . VAL A 1 206 ? 11.239 22.496 14.562 1.00 69.00 206 VAL A C 1
ATOM 1571 O O . VAL A 1 206 ? 12.187 23.011 13.984 1.00 69.00 206 VAL A O 1
ATOM 1574 N N . ALA A 1 207 ? 11.124 21.172 14.675 1.00 68.12 207 ALA A N 1
ATOM 1575 C CA . ALA A 1 207 ? 12.151 20.262 14.173 1.00 68.12 207 ALA A CA 1
ATOM 1576 C C . ALA A 1 207 ? 12.416 20.434 12.662 1.00 68.12 207 ALA A C 1
ATOM 1578 O O . ALA A 1 207 ? 13.570 20.443 12.248 1.00 68.12 207 ALA A O 1
ATOM 1579 N N . GLY A 1 208 ? 11.382 20.649 11.844 1.00 71.25 208 GLY A N 1
ATOM 1580 C CA . GLY A 1 208 ? 11.539 20.943 10.415 1.00 71.25 208 GLY A CA 1
ATOM 1581 C C . GLY A 1 208 ? 12.239 22.276 10.131 1.00 71.25 208 GLY A C 1
ATOM 1582 O O . GLY A 1 208 ? 12.974 22.376 9.155 1.00 71.25 208 GLY A O 1
ATOM 1583 N N . ALA A 1 209 ? 12.063 23.282 10.992 1.00 69.44 209 ALA A N 1
ATOM 1584 C CA . ALA A 1 209 ? 12.759 24.563 10.877 1.00 69.44 209 ALA A CA 1
ATOM 1585 C C . ALA A 1 209 ? 14.252 24.463 11.241 1.00 69.44 209 ALA A C 1
ATOM 1587 O O . ALA A 1 209 ? 15.068 25.138 10.620 1.00 69.44 209 ALA A O 1
ATOM 1588 N N . PHE A 1 210 ? 14.612 23.617 12.214 1.00 71.12 210 PHE A N 1
ATOM 1589 C CA . PHE A 1 210 ? 16.014 23.353 12.576 1.00 71.12 210 PHE A CA 1
ATOM 1590 C C . PHE A 1 210 ? 16.723 22.426 11.584 1.00 71.12 210 PHE A C 1
ATOM 1592 O O . PHE A 1 210 ? 17.930 22.535 11.405 1.00 71.12 210 PHE A O 1
ATOM 1599 N N . TYR A 1 211 ? 15.976 21.545 10.919 1.00 73.88 211 TYR A N 1
ATOM 1600 C CA . TYR A 1 211 ? 16.500 20.611 9.926 1.00 73.88 211 TYR A CA 1
ATOM 1601 C C . TYR A 1 211 ? 15.798 20.815 8.576 1.00 73.88 211 TYR A C 1
ATOM 1603 O O . TYR A 1 211 ? 15.026 19.951 8.157 1.00 73.88 211 TYR A O 1
ATOM 1611 N N . PRO A 1 212 ? 16.037 21.934 7.868 1.00 76.75 212 PRO A N 1
ATOM 1612 C CA . PRO A 1 212 ? 15.376 22.205 6.590 1.00 76.75 212 PRO A CA 1
ATOM 1613 C C . PRO A 1 212 ? 15.645 21.107 5.549 1.00 76.75 212 PRO A C 1
ATOM 1615 O O . PRO A 1 212 ? 14.745 20.747 4.788 1.00 76.75 212 PRO A O 1
ATOM 1618 N N . ASP A 1 213 ? 16.830 20.491 5.583 1.00 79.62 213 ASP A N 1
ATOM 1619 C CA . ASP A 1 213 ? 17.189 19.356 4.725 1.00 79.62 213 ASP A CA 1
ATOM 1620 C C . ASP A 1 213 ? 16.322 18.119 4.993 1.00 79.62 213 ASP A C 1
ATOM 1622 O O . ASP A 1 213 ? 16.109 17.306 4.098 1.00 79.62 213 ASP A O 1
ATOM 1626 N N . ALA A 1 214 ? 15.746 17.977 6.192 1.00 78.75 214 ALA A N 1
ATOM 1627 C CA . ALA A 1 214 ? 14.804 16.903 6.509 1.00 78.75 214 ALA A CA 1
ATOM 1628 C C . ALA A 1 214 ? 13.502 16.999 5.690 1.00 78.75 214 ALA A C 1
ATOM 1630 O O . ALA A 1 214 ? 12.809 15.995 5.523 1.00 78.75 214 ALA A O 1
ATOM 1631 N N . MET A 1 215 ? 13.192 18.186 5.155 1.00 82.88 215 MET A N 1
ATOM 1632 C CA . MET A 1 215 ? 12.044 18.443 4.281 1.00 82.88 215 MET A CA 1
ATOM 1633 C C . MET A 1 215 ? 12.400 18.380 2.786 1.00 82.88 215 MET A C 1
ATOM 1635 O O . MET A 1 215 ? 11.558 18.692 1.941 1.00 82.88 215 MET A O 1
ATOM 1639 N N . GLN A 1 216 ? 13.616 17.954 2.424 1.00 85.88 216 GLN A N 1
ATOM 1640 C CA . GLN A 1 216 ? 13.984 17.700 1.029 1.00 85.88 216 GLN A CA 1
ATOM 1641 C C . GLN A 1 216 ? 12.993 16.723 0.364 1.00 85.88 216 GLN A C 1
ATOM 1643 O O . GLN A 1 216 ? 12.568 15.738 0.972 1.00 85.88 216 GLN A O 1
ATOM 1648 N N . GLY A 1 217 ? 12.617 17.016 -0.884 1.00 83.50 217 GLY A N 1
ATOM 1649 C CA . GLY A 1 217 ? 11.681 16.223 -1.689 1.00 83.50 217 GLY A CA 1
ATOM 1650 C C . GLY A 1 217 ? 10.195 16.570 -1.513 1.00 83.50 217 GLY A C 1
ATOM 1651 O O . GLY A 1 217 ? 9.441 16.401 -2.460 1.00 83.50 217 GLY A O 1
ATOM 1652 N N . TRP A 1 218 ? 9.772 17.134 -0.372 1.00 82.62 218 TRP A N 1
ATOM 1653 C CA . TRP A 1 218 ? 8.354 17.356 -0.000 1.00 82.62 218 TRP A CA 1
ATOM 1654 C C . TRP A 1 218 ? 7.575 18.404 -0.794 1.00 82.62 218 TRP A C 1
ATOM 1656 O O . TRP A 1 218 ? 6.386 18.567 -0.541 1.00 82.62 218 TRP A O 1
ATOM 1666 N N . PHE A 1 219 ? 8.255 19.178 -1.636 1.00 85.62 219 PHE A N 1
ATOM 1667 C CA . PHE A 1 219 ? 7.679 20.266 -2.438 1.00 85.62 219 PHE A CA 1
ATOM 1668 C C . PHE A 1 219 ? 8.341 20.328 -3.815 1.00 85.62 219 PHE A C 1
ATOM 1670 O O . PHE A 1 219 ? 8.559 21.410 -4.362 1.00 85.62 219 PHE A O 1
ATOM 1677 N N . ARG A 1 220 ? 8.775 19.171 -4.329 1.00 86.19 220 ARG A N 1
ATOM 1678 C CA . ARG A 1 220 ? 9.448 19.067 -5.624 1.00 86.19 220 ARG A CA 1
ATOM 1679 C C . ARG A 1 220 ? 8.775 18.028 -6.502 1.00 86.19 220 ARG A C 1
ATOM 1681 O O . ARG A 1 220 ? 8.623 16.871 -6.113 1.00 86.19 220 ARG A O 1
ATOM 1688 N N . ASP A 1 221 ? 8.431 18.454 -7.705 1.00 87.69 221 ASP A N 1
ATOM 1689 C CA . ASP A 1 221 ? 7.905 17.581 -8.742 1.00 87.69 221 ASP A CA 1
ATOM 1690 C C . ASP A 1 221 ? 9.050 16.814 -9.401 1.00 87.69 221 ASP A C 1
ATOM 1692 O O . ASP A 1 221 ? 10.117 17.377 -9.658 1.00 87.69 221 ASP A O 1
ATOM 1696 N N . ASP A 1 222 ? 8.809 15.547 -9.736 1.00 86.19 222 ASP A N 1
ATOM 1697 C CA . ASP A 1 222 ? 9.631 14.914 -10.759 1.00 86.19 222 ASP A CA 1
ATOM 1698 C C . ASP A 1 222 ? 9.342 15.626 -12.087 1.00 86.19 222 ASP A C 1
ATOM 1700 O O . ASP A 1 222 ? 8.165 15.871 -12.397 1.00 86.19 222 ASP A O 1
ATOM 1704 N N . PRO A 1 223 ? 10.370 15.899 -12.909 1.00 85.56 223 PRO A N 1
ATOM 1705 C CA . PRO A 1 223 ? 10.177 16.442 -14.244 1.00 85.56 223 PRO A CA 1
ATOM 1706 C C . PRO A 1 223 ? 9.085 15.684 -15.021 1.00 85.56 223 PRO A C 1
ATOM 1708 O O . PRO A 1 223 ? 8.944 14.462 -14.859 1.00 85.56 223 PRO A O 1
ATOM 1711 N N . PRO A 1 224 ? 8.275 16.368 -15.852 1.00 80.81 224 PRO A N 1
ATOM 1712 C CA . PRO A 1 224 ? 7.176 15.732 -16.579 1.00 80.81 224 PRO A CA 1
ATOM 1713 C C . PRO A 1 224 ? 7.609 14.498 -17.383 1.00 80.81 224 PRO A C 1
ATOM 1715 O O . PRO A 1 224 ? 6.876 13.514 -17.453 1.00 80.81 224 PRO A O 1
ATOM 1718 N N . ASP A 1 225 ? 8.831 14.527 -17.909 1.00 81.31 225 ASP A N 1
ATOM 1719 C CA . ASP A 1 225 ? 9.471 13.493 -18.714 1.00 81.31 225 ASP A CA 1
ATOM 1720 C C . ASP A 1 225 ? 10.302 12.481 -17.905 1.00 81.31 225 ASP A C 1
ATOM 1722 O O . ASP A 1 225 ? 10.832 11.543 -18.492 1.00 81.31 225 ASP A O 1
ATOM 1726 N N . ALA A 1 226 ? 10.389 12.595 -16.573 1.00 83.56 226 ALA A N 1
ATOM 1727 C CA . ALA A 1 226 ? 11.249 11.737 -15.751 1.00 83.56 226 ALA A CA 1
ATOM 1728 C C . ALA A 1 226 ? 10.992 10.234 -15.959 1.00 83.56 226 ALA A C 1
ATOM 1730 O O . ALA A 1 226 ? 11.926 9.438 -16.007 1.00 83.56 226 ALA A O 1
ATOM 1731 N N . GLN A 1 227 ? 9.728 9.845 -16.153 1.00 79.50 227 GLN A N 1
ATOM 1732 C CA . GLN A 1 227 ? 9.359 8.445 -16.383 1.00 79.50 227 GLN A CA 1
ATOM 1733 C C . GLN A 1 227 ? 9.841 7.901 -17.733 1.00 79.50 227 GLN A C 1
ATOM 1735 O O . GLN A 1 227 ? 10.064 6.699 -17.842 1.00 79.50 227 GLN A O 1
ATOM 1740 N N . LYS A 1 228 ? 10.050 8.758 -18.744 1.00 84.50 228 LYS A N 1
ATOM 1741 C CA . LYS A 1 228 ? 10.544 8.351 -20.071 1.00 84.50 228 LYS A CA 1
ATOM 1742 C C . LYS A 1 228 ? 11.929 7.702 -19.981 1.00 84.50 228 LYS A C 1
ATOM 1744 O O . LYS A 1 228 ? 12.238 6.794 -20.749 1.00 84.50 228 LYS A O 1
ATOM 1749 N N . TYR A 1 229 ? 12.752 8.175 -19.050 1.00 86.56 229 TYR A N 1
ATOM 1750 C CA . TYR A 1 229 ? 14.137 7.737 -18.896 1.00 86.56 229 TYR A CA 1
ATOM 1751 C C . TYR A 1 229 ? 14.273 6.433 -18.104 1.00 86.56 229 TYR A C 1
ATOM 1753 O O . TYR A 1 229 ? 15.325 5.801 -18.133 1.00 86.56 229 TYR A O 1
ATOM 1761 N N . ASN A 1 230 ? 13.212 5.997 -17.423 1.00 85.69 230 ASN A N 1
ATOM 1762 C CA . ASN A 1 230 ? 13.242 4.754 -16.673 1.00 85.69 230 ASN A CA 1
ATOM 1763 C C . ASN A 1 230 ? 12.972 3.548 -17.583 1.00 85.69 230 ASN A C 1
ATOM 1765 O O . ASN A 1 230 ? 11.987 3.530 -18.323 1.00 85.69 230 ASN A O 1
ATOM 1769 N N . LEU A 1 231 ? 13.792 2.505 -17.484 1.00 86.19 231 LEU A N 1
ATOM 1770 C CA . LEU A 1 231 ? 13.582 1.212 -18.134 1.00 86.19 231 LEU A CA 1
ATOM 1771 C C . LEU A 1 231 ? 12.966 0.227 -17.141 1.00 86.19 231 LEU A C 1
ATOM 1773 O O . LEU A 1 231 ? 13.495 0.034 -16.051 1.00 86.19 231 LEU A O 1
ATOM 1777 N N . TYR A 1 232 ? 11.906 -0.454 -17.560 1.00 85.00 232 TYR A N 1
ATOM 1778 C CA . TYR A 1 232 ? 11.451 -1.695 -16.947 1.00 85.00 232 TYR A CA 1
ATOM 1779 C C . TYR A 1 232 ? 11.150 -2.665 -18.077 1.00 85.00 232 TYR A C 1
ATOM 1781 O O . TYR A 1 232 ? 10.193 -2.468 -18.823 1.00 85.00 232 TYR A O 1
ATOM 1789 N N . SER A 1 233 ? 11.988 -3.686 -18.214 1.00 82.69 233 SER A N 1
ATOM 1790 C CA . SER A 1 233 ? 11.795 -4.747 -19.191 1.00 82.69 233 SER A CA 1
ATOM 1791 C C . SER A 1 233 ? 11.726 -6.077 -18.456 1.00 82.69 233 SER A C 1
ATOM 1793 O O . SER A 1 233 ? 12.608 -6.422 -17.668 1.00 82.69 233 SER A O 1
ATOM 1795 N N . SER A 1 234 ? 10.633 -6.796 -18.671 1.00 80.62 234 SER A N 1
ATOM 1796 C CA . SER A 1 234 ? 10.403 -8.129 -18.136 1.00 80.62 234 SER A CA 1
ATOM 1797 C C . SER A 1 234 ? 10.306 -9.100 -19.304 1.00 80.62 234 SER A C 1
ATOM 1799 O O . SER A 1 234 ? 9.691 -8.771 -20.314 1.00 80.62 234 SER A O 1
ATOM 1801 N N . PHE A 1 235 ? 10.921 -10.273 -19.155 1.00 82.44 235 PHE A N 1
ATOM 1802 C CA . PHE A 1 235 ? 11.007 -11.295 -20.203 1.00 82.44 235 PHE A CA 1
ATOM 1803 C C . PHE A 1 235 ? 10.221 -12.560 -19.834 1.00 82.44 235 PHE A C 1
ATOM 1805 O O . PHE A 1 235 ? 10.492 -13.640 -20.354 1.00 82.44 235 PHE A O 1
ATOM 1812 N N . PHE A 1 236 ? 9.293 -12.451 -18.879 1.00 73.56 236 PHE A N 1
ATOM 1813 C CA . PHE A 1 236 ? 8.459 -13.572 -18.455 1.00 73.56 236 PHE A CA 1
ATOM 1814 C C . PHE A 1 236 ? 7.449 -13.950 -19.547 1.00 73.56 236 PHE A C 1
ATOM 1816 O O . PHE A 1 236 ? 7.004 -13.109 -20.336 1.00 73.56 236 PHE A O 1
ATOM 1823 N N . ASN A 1 237 ? 7.025 -15.215 -19.529 1.00 60.31 237 ASN A N 1
ATOM 1824 C CA . ASN A 1 237 ? 5.884 -15.713 -20.297 1.00 60.31 237 ASN A CA 1
ATOM 1825 C C . ASN A 1 237 ? 5.978 -15.487 -21.809 1.00 60.31 237 ASN A C 1
ATOM 1827 O O . ASN A 1 237 ? 4.987 -15.133 -22.447 1.00 60.31 237 ASN A O 1
ATOM 1831 N N . TYR A 1 238 ? 7.156 -15.715 -22.391 1.00 66.38 238 TYR A N 1
ATOM 1832 C CA . TYR A 1 238 ? 7.343 -15.662 -23.844 1.00 66.38 238 TYR A CA 1
ATOM 1833 C C . TYR A 1 238 ? 7.053 -14.292 -24.482 1.00 66.38 238 TYR A C 1
ATOM 1835 O O . TYR A 1 238 ? 6.827 -14.211 -25.688 1.00 66.38 238 TYR A O 1
ATOM 1843 N N . SER A 1 239 ? 7.054 -13.214 -23.692 1.00 66.12 239 SER A N 1
ATOM 1844 C CA . SER A 1 239 ? 6.710 -11.871 -24.161 1.00 66.12 239 SER A CA 1
ATOM 1845 C C . SER A 1 239 ? 7.864 -10.893 -23.961 1.00 66.12 239 SER A C 1
ATOM 1847 O O . SER A 1 239 ? 8.543 -10.893 -22.935 1.00 66.12 239 SER A O 1
ATOM 1849 N N . ILE A 1 240 ? 8.089 -10.056 -24.973 1.00 73.94 240 ILE A N 1
ATOM 1850 C CA . ILE A 1 240 ? 9.016 -8.931 -24.927 1.00 73.94 240 ILE A CA 1
ATOM 1851 C C . ILE A 1 240 ? 8.479 -7.844 -25.858 1.00 73.94 240 ILE A C 1
ATOM 1853 O O . ILE A 1 240 ? 8.244 -8.074 -27.041 1.00 73.94 240 ILE A O 1
ATOM 1857 N N . SER A 1 241 ? 8.227 -6.657 -25.319 1.00 66.75 241 SER A N 1
ATOM 1858 C CA . SER A 1 241 ? 7.778 -5.509 -26.108 1.00 66.75 241 SER A CA 1
ATOM 1859 C C . SER A 1 241 ? 8.294 -4.231 -25.464 1.00 66.75 241 SER A C 1
ATOM 1861 O O . SER A 1 241 ? 7.562 -3.522 -24.776 1.00 66.75 241 SER A O 1
ATOM 1863 N N . ASP A 1 242 ? 9.578 -3.946 -25.675 1.00 80.38 242 ASP A N 1
ATOM 1864 C CA . ASP A 1 242 ? 10.166 -2.654 -25.334 1.00 80.38 242 ASP A CA 1
ATOM 1865 C C . ASP A 1 242 ? 10.850 -2.077 -26.574 1.00 80.38 242 ASP A C 1
ATOM 1867 O O . ASP A 1 242 ? 11.816 -2.640 -27.086 1.00 80.38 242 ASP A O 1
ATOM 1871 N N . ALA A 1 243 ? 10.344 -0.941 -27.059 1.00 86.00 243 ALA A N 1
ATOM 1872 C CA . ALA A 1 243 ? 10.855 -0.270 -28.253 1.00 86.00 243 ALA A CA 1
ATOM 1873 C C . ALA A 1 243 ? 12.314 0.203 -28.110 1.00 86.00 243 ALA A C 1
ATOM 1875 O O . ALA A 1 243 ? 12.934 0.602 -29.092 1.00 86.00 243 ALA A O 1
ATOM 1876 N N . ARG A 1 244 ? 12.867 0.179 -26.892 1.00 91.12 244 ARG A N 1
ATOM 1877 C CA . ARG A 1 244 ? 14.266 0.513 -26.617 1.00 91.12 244 ARG A CA 1
ATOM 1878 C C . ARG A 1 244 ? 15.219 -0.647 -26.862 1.00 91.12 244 ARG A C 1
ATOM 1880 O O . ARG A 1 244 ? 16.425 -0.433 -26.802 1.00 91.12 244 ARG A O 1
ATOM 1887 N N . ILE A 1 245 ? 14.727 -1.858 -27.110 1.00 92.81 245 ILE A N 1
ATOM 1888 C CA . ILE A 1 245 ? 15.585 -2.985 -27.476 1.00 92.81 245 ILE A CA 1
ATOM 1889 C C . ILE A 1 245 ? 16.074 -2.765 -28.908 1.00 92.81 245 ILE A C 1
ATOM 1891 O O . ILE A 1 245 ? 15.293 -2.782 -29.854 1.00 92.81 245 ILE A O 1
ATOM 1895 N N . VAL A 1 246 ? 17.378 -2.543 -29.051 1.00 95.19 246 VAL A N 1
ATOM 1896 C CA . VAL A 1 246 ? 18.058 -2.334 -30.337 1.00 95.19 246 VAL A CA 1
ATOM 1897 C C . VAL A 1 246 ? 18.400 -3.671 -30.984 1.00 95.19 246 VAL A C 1
ATOM 1899 O O . VAL A 1 246 ? 18.253 -3.830 -32.192 1.00 95.19 246 VAL A O 1
ATOM 1902 N N . SER A 1 247 ? 18.853 -4.634 -30.182 1.00 94.88 247 SER A N 1
ATOM 1903 C CA . SER A 1 247 ? 19.144 -5.990 -30.637 1.00 94.88 247 SER A CA 1
ATOM 1904 C C . SER A 1 247 ? 18.854 -7.012 -29.543 1.00 94.88 247 SER A C 1
ATOM 1906 O O . SER A 1 247 ? 19.042 -6.741 -28.353 1.00 94.88 247 SER A O 1
ATOM 1908 N N . LEU A 1 248 ? 18.388 -8.187 -29.963 1.00 94.31 248 LEU A N 1
ATOM 1909 C CA . LEU A 1 248 ? 18.213 -9.379 -29.143 1.00 94.31 248 LEU A CA 1
ATOM 1910 C C . LEU A 1 248 ? 18.754 -10.567 -29.940 1.00 94.31 248 LEU A C 1
ATOM 1912 O O . LEU A 1 248 ? 18.157 -10.970 -30.935 1.00 94.31 248 LEU A O 1
ATOM 1916 N N . GLU A 1 249 ? 19.890 -11.104 -29.516 1.00 96.25 249 GLU A N 1
ATOM 1917 C CA . GLU A 1 249 ? 20.622 -12.158 -30.216 1.00 96.25 249 GLU A CA 1
ATOM 1918 C C . GLU A 1 249 ? 20.883 -13.333 -29.271 1.00 96.25 249 GLU A C 1
ATOM 1920 O O . GLU A 1 249 ? 21.212 -13.141 -28.101 1.00 96.25 249 GLU A O 1
ATOM 1925 N N . GLY A 1 250 ? 20.741 -14.561 -29.774 1.00 94.75 250 GLY A N 1
ATOM 1926 C CA . GLY A 1 250 ? 21.117 -15.797 -29.075 1.00 94.75 250 GLY A CA 1
ATOM 1927 C C . GLY A 1 250 ? 20.221 -16.237 -27.908 1.00 94.75 250 GLY A C 1
ATOM 1928 O O . GLY A 1 250 ? 20.284 -17.402 -27.529 1.00 94.75 250 GLY A O 1
ATOM 1929 N N . TYR A 1 251 ? 19.375 -15.361 -27.360 1.00 93.94 251 TYR A N 1
ATOM 1930 C CA . TYR A 1 251 ? 18.420 -15.711 -26.306 1.00 93.94 251 TYR A CA 1
ATOM 1931 C C . TYR A 1 251 ? 17.130 -16.328 -26.856 1.00 93.94 251 TYR A C 1
ATOM 1933 O O . TYR A 1 251 ? 16.547 -15.815 -27.810 1.00 93.94 251 TYR A O 1
ATOM 1941 N N . ASP A 1 252 ? 16.631 -17.354 -26.169 1.00 90.62 252 ASP A N 1
ATOM 1942 C CA . ASP A 1 252 ? 15.265 -17.853 -26.328 1.00 90.62 252 ASP A CA 1
ATOM 1943 C C . ASP A 1 252 ? 14.366 -17.231 -25.249 1.00 90.62 252 ASP A C 1
ATOM 1945 O O . ASP A 1 252 ? 14.762 -17.112 -24.087 1.00 90.62 252 ASP A O 1
ATOM 1949 N N . LEU A 1 253 ? 13.132 -16.858 -25.591 1.00 84.06 253 LEU A N 1
ATOM 1950 C CA . LEU A 1 253 ? 12.152 -16.459 -24.581 1.00 84.06 253 LEU A CA 1
ATOM 1951 C C . LEU A 1 253 ? 11.606 -17.709 -23.881 1.00 84.06 253 LEU A C 1
ATOM 1953 O O . LEU A 1 253 ? 11.096 -18.620 -24.531 1.00 84.06 253 LEU A O 1
ATOM 1957 N N . GLY A 1 254 ? 11.708 -17.749 -22.556 1.00 79.75 254 GLY A N 1
ATOM 1958 C CA . GLY A 1 254 ? 11.162 -18.811 -21.718 1.00 79.75 254 GLY A CA 1
ATOM 1959 C C . GLY A 1 254 ? 10.002 -18.343 -20.844 1.00 79.75 254 GLY A C 1
ATOM 1960 O O . GLY A 1 254 ? 9.659 -17.163 -20.776 1.00 79.75 254 GLY A O 1
ATOM 1961 N N . GLU A 1 255 ? 9.429 -19.285 -20.098 1.00 69.88 255 GLU A N 1
ATOM 1962 C CA . GLU A 1 255 ? 8.390 -19.012 -19.096 1.00 69.88 255 GLU A CA 1
ATOM 1963 C C . GLU A 1 255 ? 8.892 -18.034 -18.016 1.00 69.88 255 GLU A C 1
ATOM 1965 O O . GLU A 1 255 ? 8.181 -17.125 -17.589 1.00 69.88 255 GLU A O 1
ATOM 1970 N N . ARG A 1 256 ? 10.159 -18.183 -17.607 1.00 73.12 256 ARG A N 1
ATOM 1971 C CA . ARG A 1 256 ? 10.760 -17.441 -16.490 1.00 73.12 256 ARG A CA 1
ATOM 1972 C C . ARG A 1 256 ? 11.688 -16.292 -16.903 1.00 73.12 256 ARG A C 1
ATOM 1974 O O . ARG A 1 256 ? 12.240 -15.649 -16.018 1.00 73.12 256 ARG A O 1
ATOM 1981 N N . GLY A 1 257 ? 11.890 -16.032 -18.194 1.00 85.19 257 GLY A N 1
ATOM 1982 C CA . GLY A 1 257 ? 12.832 -15.010 -18.661 1.00 85.19 257 GLY A CA 1
ATOM 1983 C C . GLY A 1 257 ? 13.570 -15.375 -19.942 1.00 85.19 257 GLY A C 1
ATOM 1984 O O . GLY A 1 257 ? 13.219 -16.342 -20.614 1.00 85.19 257 GLY A O 1
ATOM 1985 N N . LEU A 1 258 ? 14.641 -14.634 -20.244 1.00 89.31 258 LEU A N 1
ATOM 1986 C CA . LEU A 1 258 ? 15.578 -14.986 -21.312 1.00 89.31 258 LEU A CA 1
ATOM 1987 C C . LEU A 1 258 ? 16.388 -16.225 -20.929 1.00 89.31 258 LEU A C 1
ATOM 1989 O O . LEU A 1 258 ? 17.035 -16.258 -19.877 1.00 89.31 258 LEU A O 1
ATOM 1993 N N . MET A 1 259 ? 16.370 -17.217 -21.811 1.00 90.56 259 MET A N 1
ATOM 1994 C CA . MET A 1 259 ? 17.037 -18.504 -21.670 1.00 90.56 259 MET A CA 1
ATOM 1995 C C . MET A 1 259 ? 18.199 -18.614 -22.661 1.00 90.56 259 MET A C 1
ATOM 1997 O O . MET A 1 259 ? 18.133 -18.078 -23.767 1.00 90.56 259 MET A O 1
ATOM 2001 N N . LEU A 1 260 ? 19.244 -19.353 -22.287 1.00 93.25 260 LEU A N 1
ATOM 2002 C CA . LEU A 1 260 ? 20.318 -19.761 -23.199 1.00 93.25 260 LEU A CA 1
ATOM 2003 C C . LEU A 1 260 ? 20.450 -21.276 -23.237 1.00 93.25 260 LEU A C 1
ATOM 2005 O O . LEU A 1 260 ? 20.459 -21.925 -22.191 1.00 93.25 260 LEU A O 1
ATOM 2009 N N . LYS A 1 261 ? 20.635 -21.838 -24.433 1.00 94.75 261 LYS A N 1
ATOM 2010 C CA . LYS A 1 261 ? 20.964 -23.258 -24.621 1.00 94.75 261 LYS A CA 1
ATOM 2011 C C . LYS A 1 261 ? 22.403 -23.556 -24.166 1.00 94.75 261 LYS A C 1
ATOM 2013 O O . LYS A 1 261 ? 23.228 -22.639 -24.156 1.00 94.75 261 LYS A O 1
ATOM 2018 N N . PRO A 1 262 ? 22.727 -24.814 -23.825 1.00 94.69 262 PRO A N 1
ATOM 2019 C CA . PRO A 1 262 ? 24.090 -25.220 -23.477 1.00 94.69 262 PRO A CA 1
ATOM 2020 C C . PRO A 1 262 ? 25.118 -24.766 -24.517 1.00 94.69 262 PRO A C 1
ATOM 2022 O O . PRO A 1 262 ? 24.906 -24.958 -25.714 1.00 94.69 262 PRO A O 1
ATOM 2025 N N . GLY A 1 263 ? 26.218 -24.159 -24.069 1.00 93.94 263 GLY A N 1
ATOM 2026 C CA . GLY A 1 263 ? 27.320 -23.715 -24.928 1.00 93.94 263 GLY A CA 1
ATOM 2027 C C . GLY A 1 263 ? 27.008 -22.522 -25.838 1.00 93.94 263 GLY A C 1
ATOM 2028 O O . GLY A 1 263 ? 27.834 -22.183 -26.682 1.00 93.94 263 GLY A O 1
ATOM 2029 N N . THR A 1 264 ? 25.839 -21.889 -25.703 1.00 96.44 264 THR A N 1
ATOM 2030 C CA . THR A 1 264 ? 25.459 -20.723 -26.517 1.00 96.44 264 THR A CA 1
ATOM 2031 C C . THR A 1 264 ? 25.693 -19.410 -25.781 1.00 96.44 264 THR A C 1
ATOM 2033 O O . THR A 1 264 ? 25.640 -19.345 -24.548 1.00 96.44 264 THR A O 1
ATOM 2036 N N . SER A 1 265 ? 25.931 -18.354 -26.554 1.00 96.44 265 SER A N 1
ATOM 2037 C CA . SER A 1 265 ? 26.012 -16.979 -26.069 1.00 96.44 265 SER A CA 1
ATOM 2038 C C . SER A 1 265 ? 24.814 -16.179 -26.561 1.00 96.44 265 SER A C 1
ATOM 2040 O O . SER A 1 265 ? 24.350 -16.381 -27.683 1.00 96.44 265 SER A O 1
ATOM 2042 N N . GLY A 1 266 ? 24.350 -15.241 -25.742 1.00 95.81 266 GLY A N 1
ATOM 2043 C CA . GLY A 1 266 ? 23.336 -14.269 -26.131 1.00 95.81 266 GLY A CA 1
ATOM 2044 C C . GLY A 1 266 ? 23.712 -12.860 -25.712 1.00 95.81 266 GLY A C 1
ATOM 2045 O O . GLY A 1 266 ? 24.483 -12.650 -24.771 1.00 95.81 266 GLY A O 1
ATOM 2046 N N . ALA A 1 267 ? 23.152 -11.888 -26.421 1.00 96.50 267 ALA A N 1
ATOM 2047 C CA . ALA A 1 267 ? 23.302 -10.472 -26.141 1.00 96.50 267 ALA A CA 1
ATOM 2048 C C . ALA A 1 267 ? 21.968 -9.748 -26.338 1.00 96.50 267 ALA A C 1
ATOM 2050 O O . ALA A 1 267 ? 21.245 -9.987 -27.302 1.00 96.50 267 ALA A O 1
ATOM 2051 N N . ILE A 1 268 ? 21.642 -8.849 -25.415 1.00 95.19 268 ILE A N 1
ATOM 2052 C CA . ILE A 1 268 ? 20.502 -7.943 -25.532 1.00 95.19 268 ILE A CA 1
ATOM 2053 C C . ILE A 1 268 ? 20.999 -6.519 -25.310 1.00 95.19 268 ILE A C 1
ATOM 2055 O O . ILE A 1 268 ? 21.711 -6.248 -24.340 1.00 95.19 268 ILE A O 1
ATOM 2059 N N . THR A 1 269 ? 20.656 -5.617 -26.227 1.00 96.25 269 THR A N 1
ATOM 2060 C CA . THR A 1 269 ? 21.117 -4.225 -26.211 1.00 96.25 269 THR A CA 1
ATOM 2061 C C . THR A 1 269 ? 19.933 -3.279 -26.126 1.00 96.25 269 THR A C 1
ATOM 2063 O O . THR A 1 269 ? 19.013 -3.357 -26.936 1.00 96.25 269 THR A O 1
ATOM 2066 N N . PHE A 1 270 ? 19.987 -2.346 -25.181 1.00 95.69 270 PHE A N 1
ATOM 2067 C CA . PHE A 1 270 ? 18.991 -1.300 -24.980 1.00 95.69 270 PHE A CA 1
ATOM 2068 C C . PHE A 1 270 ? 19.565 0.057 -25.357 1.00 95.69 270 PHE A C 1
ATOM 2070 O O . PHE A 1 270 ? 20.687 0.365 -24.966 1.00 95.69 270 PHE A O 1
ATOM 2077 N N . THR A 1 271 ? 18.787 0.889 -26.044 1.00 96.19 271 THR A N 1
ATOM 2078 C CA . THR A 1 271 ? 19.062 2.322 -26.172 1.00 96.19 271 THR A CA 1
ATOM 2079 C C . THR A 1 271 ? 18.346 3.074 -25.062 1.00 96.19 271 THR A C 1
ATOM 2081 O O . THR A 1 271 ? 17.126 2.991 -24.921 1.00 96.19 271 THR A O 1
ATOM 2084 N N . LEU A 1 272 ? 19.108 3.793 -24.246 1.00 95.38 272 LEU A N 1
ATOM 2085 C CA . LEU A 1 272 ? 18.597 4.519 -23.094 1.00 95.38 272 LEU A CA 1
ATOM 2086 C C . LEU A 1 272 ? 18.964 5.989 -23.199 1.00 95.38 272 LEU A C 1
ATOM 2088 O O . LEU A 1 272 ? 20.091 6.337 -23.544 1.00 95.38 272 LEU A O 1
ATOM 2092 N N . ASP A 1 273 ? 18.004 6.839 -22.854 1.00 94.44 273 ASP A N 1
ATOM 2093 C CA . ASP A 1 273 ? 18.191 8.280 -22.777 1.00 94.44 273 ASP A CA 1
ATOM 2094 C C . ASP A 1 273 ? 18.247 8.725 -21.317 1.00 94.44 273 ASP A C 1
ATOM 2096 O O . ASP A 1 273 ? 17.620 8.120 -20.443 1.00 94.44 273 ASP A O 1
ATOM 2100 N N . ARG A 1 274 ? 18.963 9.817 -21.049 1.00 93.56 274 ARG A N 1
ATOM 2101 C CA . ARG A 1 274 ? 18.946 10.502 -19.757 1.00 93.56 274 ARG A CA 1
ATOM 2102 C C . ARG A 1 274 ? 19.367 11.972 -19.884 1.00 93.56 274 ARG A C 1
ATOM 2104 O O . ARG A 1 274 ? 20.197 12.308 -20.727 1.00 93.56 274 ARG A O 1
ATOM 2111 N N . PRO A 1 275 ? 18.899 12.867 -19.003 1.00 92.81 275 PRO A N 1
ATOM 2112 C CA . PRO A 1 275 ? 19.476 14.204 -18.889 1.00 92.81 275 PRO A CA 1
ATOM 2113 C C . PRO A 1 275 ? 20.926 14.133 -18.365 1.00 92.81 275 PRO A C 1
ATOM 2115 O O . PRO A 1 275 ? 21.175 13.354 -17.442 1.00 92.81 275 PRO A O 1
ATOM 2118 N N . PRO A 1 276 ? 21.884 14.953 -18.846 1.00 88.94 276 PRO A N 1
ATOM 2119 C CA . PRO A 1 276 ? 23.304 14.823 -18.477 1.00 88.94 276 PRO A CA 1
ATOM 2120 C C . PRO A 1 276 ? 23.604 14.887 -16.970 1.00 88.94 276 PRO A C 1
ATOM 2122 O O . PRO A 1 276 ? 24.533 14.245 -16.493 1.00 88.94 276 PRO A O 1
ATOM 2125 N N . ARG A 1 277 ? 22.800 15.638 -16.204 1.00 88.12 277 ARG A N 1
ATOM 2126 C CA . ARG A 1 277 ? 22.955 15.815 -14.746 1.00 88.12 277 ARG A CA 1
ATOM 2127 C C . ARG A 1 277 ? 22.157 14.822 -13.896 1.00 88.12 277 ARG A C 1
ATOM 2129 O O . ARG A 1 277 ? 22.162 14.940 -12.675 1.00 88.12 277 ARG A O 1
ATOM 2136 N N . SER A 1 278 ? 21.442 13.893 -14.526 1.00 90.88 278 SER A N 1
ATOM 2137 C CA . SER A 1 278 ? 20.676 12.872 -13.805 1.00 90.88 278 SER A CA 1
ATOM 2138 C C . SER A 1 278 ? 21.603 11.835 -13.159 1.00 90.88 278 SER A C 1
ATOM 2140 O O . SER A 1 278 ? 22.802 11.800 -13.441 1.00 90.88 278 SER A O 1
ATOM 2142 N N . ILE A 1 279 ? 21.051 10.966 -12.320 1.00 90.25 279 ILE A N 1
ATOM 2143 C CA . ILE A 1 279 ? 21.728 9.762 -11.824 1.00 90.25 279 ILE A CA 1
ATOM 2144 C C . ILE A 1 279 ? 21.081 8.561 -12.512 1.00 90.25 279 ILE A C 1
ATOM 2146 O O . ILE A 1 279 ? 19.855 8.470 -12.536 1.00 90.25 279 ILE A O 1
ATOM 2150 N N . ALA A 1 280 ? 21.877 7.658 -13.082 1.00 89.62 280 ALA A N 1
ATOM 2151 C CA . ALA A 1 280 ? 21.391 6.432 -13.711 1.00 89.62 280 ALA A CA 1
ATOM 2152 C C . ALA A 1 280 ? 21.707 5.232 -12.816 1.00 89.62 280 ALA A C 1
ATOM 2154 O O . ALA A 1 280 ? 22.867 4.901 -12.600 1.00 89.62 280 ALA A O 1
ATOM 2155 N N . LEU A 1 281 ? 20.672 4.576 -12.305 1.00 88.31 281 LEU A N 1
ATOM 2156 C CA . LEU A 1 281 ? 20.782 3.478 -11.356 1.00 88.31 281 LEU A CA 1
ATOM 2157 C C . LEU A 1 281 ? 20.218 2.200 -11.959 1.00 88.31 281 LEU A C 1
ATOM 2159 O O . LEU A 1 281 ? 19.050 2.138 -12.335 1.00 88.31 281 LEU A O 1
ATOM 2163 N N . LEU A 1 282 ? 21.033 1.160 -12.016 1.00 84.31 282 LEU A N 1
ATOM 2164 C CA . LEU A 1 282 ? 20.640 -0.148 -12.508 1.00 84.31 282 LEU A CA 1
ATOM 2165 C C . LEU A 1 282 ? 20.234 -1.071 -11.360 1.00 84.31 282 LEU A C 1
ATOM 2167 O O . LEU A 1 282 ? 20.968 -1.231 -10.385 1.00 84.31 282 LEU A O 1
ATOM 2171 N N . LYS A 1 283 ? 19.115 -1.769 -11.551 1.00 77.00 283 LYS A N 1
ATOM 2172 C CA . LYS A 1 283 ? 18.760 -2.994 -10.832 1.00 77.00 283 LYS A CA 1
ATOM 2173 C C . LYS A 1 283 ? 18.403 -4.075 -11.833 1.00 77.00 283 LYS A C 1
ATOM 2175 O O . LYS A 1 283 ? 17.501 -3.908 -12.647 1.00 77.00 283 LYS A O 1
ATOM 2180 N N . ALA A 1 284 ? 19.084 -5.201 -11.779 1.00 68.12 284 ALA A N 1
ATOM 2181 C CA . ALA A 1 284 ? 18.891 -6.255 -12.756 1.00 68.12 284 ALA A CA 1
ATOM 2182 C C . ALA A 1 284 ? 18.842 -7.598 -12.044 1.00 68.12 284 ALA A C 1
ATOM 2184 O O . ALA A 1 284 ? 19.696 -7.871 -11.213 1.00 68.12 284 ALA A O 1
ATOM 2185 N N . ASN A 1 285 ? 17.845 -8.413 -12.386 1.00 63.50 285 ASN A N 1
ATOM 2186 C CA . ASN A 1 285 ? 17.775 -9.790 -11.923 1.00 63.50 285 ASN A CA 1
ATOM 2187 C C . ASN A 1 285 ? 18.503 -10.646 -12.943 1.00 63.50 285 ASN A C 1
ATOM 2189 O O . ASN A 1 285 ? 17.911 -10.983 -13.966 1.00 63.50 285 ASN A O 1
ATOM 2193 N N . PHE A 1 286 ? 19.748 -11.018 -12.688 1.00 72.06 286 PHE A N 1
ATOM 2194 C CA . PHE A 1 286 ? 20.361 -12.121 -13.419 1.00 72.06 286 PHE A CA 1
ATOM 2195 C C . PHE A 1 286 ? 21.317 -12.864 -12.497 1.00 72.06 286 PHE A C 1
ATOM 2197 O O . PHE A 1 286 ? 22.093 -12.280 -11.739 1.00 72.06 286 PHE A O 1
ATOM 2204 N N . TYR A 1 287 ? 21.234 -14.186 -12.555 1.00 62.00 287 TYR A N 1
ATOM 2205 C CA . TYR A 1 287 ? 21.845 -15.064 -11.571 1.00 62.00 287 TYR A CA 1
ATOM 2206 C C . TYR A 1 287 ? 22.871 -15.917 -12.284 1.00 62.00 287 TYR A C 1
ATOM 2208 O O . TYR A 1 287 ? 22.481 -16.863 -12.945 1.00 62.00 287 TYR A O 1
ATOM 2216 N N . ASN A 1 288 ? 24.171 -15.667 -12.119 1.00 62.50 288 ASN A N 1
ATOM 2217 C CA . ASN A 1 288 ? 25.207 -16.551 -12.682 1.00 62.50 288 ASN A CA 1
ATOM 2218 C C . ASN A 1 288 ? 25.328 -17.902 -11.951 1.00 62.50 288 ASN A C 1
ATOM 2220 O O . ASN A 1 288 ? 26.372 -18.549 -11.992 1.00 62.50 288 ASN A O 1
ATOM 2224 N N . ARG A 1 289 ? 24.273 -18.311 -11.243 1.00 63.34 289 ARG A N 1
ATOM 2225 C CA . ARG A 1 289 ? 24.196 -19.477 -10.365 1.00 63.34 289 ARG A CA 1
ATOM 2226 C C . ARG A 1 289 ? 22.895 -20.218 -10.633 1.00 63.34 289 ARG A C 1
ATOM 2228 O O . ARG A 1 289 ? 21.890 -19.607 -10.996 1.00 63.34 289 ARG A O 1
ATOM 2235 N N . ARG A 1 290 ? 22.901 -21.532 -10.416 1.00 61.53 290 ARG A N 1
ATOM 2236 C CA . ARG A 1 290 ? 21.680 -22.340 -10.474 1.00 61.53 290 ARG A CA 1
ATOM 2237 C C . ARG A 1 290 ? 20.723 -21.848 -9.386 1.00 61.53 290 ARG A C 1
ATOM 2239 O O . ARG A 1 290 ? 21.135 -21.670 -8.238 1.00 61.53 290 ARG A O 1
ATOM 2246 N N . PHE A 1 291 ? 19.464 -21.599 -9.740 1.00 56.81 291 PHE A N 1
ATOM 2247 C CA . PHE A 1 291 ? 18.447 -21.316 -8.733 1.00 56.81 291 PHE A CA 1
ATOM 2248 C C . PHE A 1 291 ? 18.264 -22.561 -7.876 1.00 56.81 291 PHE A C 1
ATOM 2250 O O . PHE A 1 291 ? 17.944 -23.622 -8.410 1.00 56.81 291 PHE A O 1
ATOM 2257 N N . LEU A 1 292 ? 18.438 -22.413 -6.565 1.00 52.88 292 LEU A N 1
ATOM 2258 C CA . LEU A 1 292 ? 18.060 -23.456 -5.622 1.00 52.88 292 LEU A CA 1
ATOM 2259 C C . LEU A 1 292 ? 16.563 -23.719 -5.782 1.00 52.88 292 LEU A C 1
ATOM 2261 O O . LEU A 1 292 ? 15.749 -22.792 -5.690 1.00 52.88 292 LEU A O 1
ATOM 2265 N N . GLN A 1 293 ? 16.182 -24.974 -6.004 1.00 52.31 293 GLN A N 1
ATOM 2266 C CA . GLN A 1 293 ? 14.789 -25.348 -5.807 1.00 52.31 293 GLN A CA 1
ATOM 2267 C C . GLN A 1 293 ? 14.424 -25.105 -4.339 1.00 52.31 293 GLN A C 1
ATOM 2269 O O . GLN A 1 293 ? 15.243 -25.271 -3.433 1.00 52.31 293 GLN A O 1
ATOM 2274 N N . LYS A 1 294 ? 13.184 -24.670 -4.087 1.00 41.38 294 LYS A N 1
ATOM 2275 C CA . LYS A 1 294 ? 12.689 -24.369 -2.737 1.00 41.38 294 LYS A CA 1
ATOM 2276 C C . LYS A 1 294 ? 12.892 -25.602 -1.837 1.00 41.38 294 LYS A C 1
ATOM 2278 O O . LYS A 1 294 ? 12.167 -26.580 -1.979 1.00 41.38 294 LYS A O 1
ATOM 2283 N N . GLY A 1 295 ? 13.872 -25.548 -0.929 1.00 42.81 295 GLY A N 1
ATOM 2284 C CA . GLY A 1 295 ? 14.261 -26.662 -0.050 1.00 42.81 295 GLY A CA 1
ATOM 2285 C C . GLY A 1 295 ? 15.710 -27.149 -0.199 1.00 42.81 295 GLY A C 1
ATOM 2286 O O . GLY A 1 295 ? 16.176 -27.887 0.667 1.00 42.81 295 GLY A O 1
ATOM 2287 N N . GLU A 1 296 ? 16.443 -26.725 -1.232 1.00 47.25 296 GLU A N 1
ATOM 2288 C CA . GLU A 1 296 ? 17.871 -27.032 -1.380 1.00 47.25 296 GLU A CA 1
ATOM 2289 C C . GLU A 1 296 ? 18.746 -26.146 -0.467 1.00 47.25 296 GLU A C 1
ATOM 2291 O O . GLU A 1 296 ? 18.462 -24.970 -0.224 1.00 47.25 296 GLU A O 1
ATOM 2296 N N . VAL A 1 297 ? 19.822 -26.722 0.078 1.00 45.66 297 VAL A N 1
ATOM 2297 C CA . VAL A 1 297 ? 20.688 -26.066 1.071 1.00 45.66 297 VAL A CA 1
ATOM 2298 C C . VAL A 1 297 ? 21.588 -25.030 0.390 1.00 45.66 297 VAL A C 1
ATOM 2300 O O . VAL A 1 297 ? 22.323 -25.357 -0.542 1.00 45.66 297 VAL A O 1
ATOM 2303 N N . VAL A 1 298 ? 21.603 -23.800 0.920 1.00 49.53 298 VAL A N 1
ATOM 2304 C CA . VAL A 1 298 ? 22.343 -22.619 0.409 1.00 49.53 298 VAL A CA 1
ATOM 2305 C C . VAL A 1 298 ? 23.851 -22.860 0.191 1.00 49.53 298 VAL A C 1
ATOM 2307 O O . VAL A 1 298 ? 24.483 -22.157 -0.589 1.00 49.53 298 VAL A O 1
ATOM 2310 N N . GLY A 1 299 ? 24.433 -23.885 0.820 1.00 49.59 299 GLY A N 1
ATOM 2311 C CA . GLY A 1 299 ? 25.843 -24.266 0.664 1.00 49.59 299 GLY A CA 1
ATOM 2312 C C . GLY A 1 299 ? 26.166 -25.218 -0.497 1.00 49.59 299 GLY A C 1
ATOM 2313 O O . GLY A 1 299 ? 27.329 -25.572 -0.652 1.00 49.59 299 GLY A O 1
ATOM 2314 N N . SER A 1 300 ? 25.178 -25.656 -1.287 1.00 50.94 300 SER A N 1
ATOM 2315 C CA . SER A 1 300 ? 25.341 -26.690 -2.329 1.00 50.94 300 SER A CA 1
ATOM 2316 C C . SER A 1 300 ? 25.399 -26.168 -3.769 1.00 50.94 300 SER A C 1
ATOM 2318 O O . SER A 1 300 ? 25.394 -26.974 -4.694 1.00 50.94 300 SER A O 1
ATOM 2320 N N . VAL A 1 301 ? 25.499 -24.847 -3.976 1.00 51.31 301 VAL A N 1
ATOM 2321 C CA . VAL A 1 301 ? 25.657 -24.250 -5.319 1.00 51.31 301 VAL A CA 1
ATOM 2322 C C . VAL A 1 301 ? 27.096 -23.770 -5.536 1.00 51.31 301 VAL A C 1
ATOM 2324 O O . VAL A 1 301 ? 27.372 -22.574 -5.390 1.00 51.31 301 VAL A O 1
ATOM 2327 N N . PRO A 1 302 ? 28.043 -24.676 -5.838 1.00 51.62 302 PRO A N 1
ATOM 2328 C CA . PRO A 1 302 ? 29.351 -24.310 -6.338 1.00 51.62 302 PRO A CA 1
ATOM 2329 C C . PRO A 1 302 ? 29.293 -24.138 -7.863 1.00 51.62 302 PRO A C 1
ATOM 2331 O O . PRO A 1 302 ? 28.615 -24.885 -8.560 1.00 51.62 302 PRO A O 1
ATOM 2334 N N . GLU A 1 303 ? 30.062 -23.163 -8.339 1.00 59.84 303 GLU A N 1
ATOM 2335 C CA . GLU A 1 303 ? 30.324 -22.791 -9.735 1.00 59.84 303 GLU A CA 1
ATOM 2336 C C . GLU A 1 303 ? 29.347 -21.815 -10.405 1.00 59.84 303 GLU A C 1
ATOM 2338 O O . GLU A 1 303 ? 28.121 -21.942 -10.410 1.00 59.84 303 GLU A O 1
ATOM 2343 N N . THR A 1 304 ? 29.960 -20.786 -10.988 1.00 61.50 304 THR A N 1
ATOM 2344 C CA . THR A 1 304 ? 29.355 -19.913 -11.984 1.00 61.50 304 THR A CA 1
ATOM 2345 C C . THR A 1 304 ? 28.928 -20.763 -13.179 1.00 61.50 304 THR A C 1
ATOM 2347 O O . THR A 1 304 ? 29.774 -21.280 -13.904 1.00 61.50 304 THR A O 1
ATOM 2350 N N . VAL A 1 305 ? 27.622 -20.922 -13.380 1.00 70.75 305 VAL A N 1
ATOM 2351 C CA . VAL A 1 305 ? 27.038 -21.782 -14.434 1.00 70.75 305 VAL A CA 1
ATOM 2352 C C . VAL A 1 305 ? 26.919 -21.083 -15.789 1.00 70.75 305 VAL A C 1
ATOM 2354 O O . VAL A 1 305 ? 26.595 -21.715 -16.792 1.00 70.75 305 VAL A O 1
ATOM 2357 N N . PHE A 1 306 ? 27.184 -19.780 -15.831 1.00 75.25 306 PHE A N 1
ATOM 2358 C CA . PHE A 1 306 ? 27.375 -19.027 -17.062 1.00 75.25 306 PHE A CA 1
ATOM 2359 C C . PHE A 1 306 ? 28.218 -17.780 -16.799 1.00 75.25 306 PHE A C 1
ATOM 2361 O O . PHE A 1 306 ? 28.135 -17.185 -15.720 1.00 75.25 306 PHE A O 1
ATOM 2368 N N . THR A 1 307 ? 29.014 -17.375 -17.788 1.00 87.81 307 THR A N 1
ATOM 2369 C CA . THR A 1 307 ? 29.720 -16.089 -17.751 1.00 87.81 307 THR A CA 1
ATOM 2370 C C . THR A 1 307 ? 28.773 -14.982 -18.181 1.00 87.81 307 THR A C 1
ATOM 2372 O O . THR A 1 307 ? 27.891 -15.199 -19.017 1.00 87.81 307 THR A O 1
ATOM 2375 N N . ASN A 1 308 ? 28.908 -13.793 -17.602 1.00 89.88 308 ASN A N 1
ATOM 2376 C CA . ASN A 1 308 ? 28.089 -12.647 -17.979 1.00 89.88 308 ASN A CA 1
ATOM 2377 C C . ASN A 1 308 ? 28.881 -11.346 -17.958 1.00 89.88 308 ASN A C 1
ATOM 2379 O O . ASN A 1 308 ? 29.902 -11.213 -17.291 1.00 89.88 308 ASN A O 1
ATOM 2383 N N . ALA A 1 309 ? 28.403 -10.364 -18.706 1.00 91.88 309 ALA A N 1
ATOM 2384 C CA . ALA A 1 309 ? 28.893 -9.007 -18.587 1.00 91.88 309 ALA A CA 1
ATOM 2385 C C . ALA A 1 309 ? 27.771 -8.032 -18.907 1.00 91.88 309 ALA A C 1
ATOM 2387 O O . ALA A 1 309 ? 26.962 -8.262 -19.810 1.00 91.88 309 ALA A O 1
ATOM 2388 N N . LEU A 1 310 ? 27.764 -6.921 -18.188 1.00 92.25 310 LEU A N 1
ATOM 2389 C CA . LEU A 1 310 ? 26.990 -5.759 -18.575 1.00 92.25 310 LEU A CA 1
ATOM 2390 C C . LEU A 1 310 ? 27.942 -4.666 -18.992 1.00 92.25 310 LEU A C 1
ATOM 2392 O O . LEU A 1 310 ? 28.903 -4.359 -18.289 1.00 92.25 310 LEU A O 1
ATOM 2396 N N . GLU A 1 311 ? 27.656 -4.088 -20.139 1.00 95.69 311 GLU A N 1
ATOM 2397 C CA . GLU A 1 311 ? 28.539 -3.165 -20.809 1.00 95.69 311 GLU A CA 1
ATOM 2398 C C . GLU A 1 311 ? 27.766 -1.915 -21.210 1.00 95.69 311 GLU A C 1
ATOM 2400 O O . GLU A 1 311 ? 26.599 -1.977 -21.601 1.00 95.69 311 GLU A O 1
ATOM 2405 N N . VAL A 1 312 ? 28.433 -0.772 -21.126 1.00 97.00 312 VAL A N 1
ATOM 2406 C CA . VAL A 1 312 ? 27.891 0.524 -21.528 1.00 97.00 312 VAL A CA 1
ATOM 2407 C C . VAL A 1 312 ? 28.680 1.037 -22.723 1.00 97.00 312 VAL A C 1
ATOM 2409 O O . VAL A 1 312 ? 29.908 0.973 -22.740 1.00 97.00 312 VAL A O 1
ATOM 2412 N N . SER A 1 313 ? 27.975 1.571 -23.715 1.00 97.56 313 SER A N 1
ATOM 2413 C CA . SER A 1 313 ? 28.562 2.301 -24.836 1.00 97.56 313 SER A CA 1
ATOM 2414 C C . SER A 1 313 ? 27.964 3.702 -24.917 1.00 97.56 313 SER A C 1
ATOM 2416 O O . SER A 1 313 ? 26.745 3.874 -24.919 1.00 97.56 313 SER A O 1
ATOM 2418 N N . THR A 1 314 ? 28.825 4.711 -25.003 1.00 96.88 314 THR A N 1
ATOM 2419 C CA . THR A 1 314 ? 28.449 6.126 -25.168 1.00 96.88 314 THR A CA 1
ATOM 2420 C C . THR A 1 314 ? 28.737 6.650 -26.580 1.00 96.88 314 THR A C 1
ATOM 2422 O O . THR A 1 314 ? 28.426 7.796 -26.893 1.00 96.88 314 THR A O 1
ATOM 2425 N N . ASP A 1 315 ? 29.272 5.801 -27.462 1.00 95.62 315 ASP A N 1
ATOM 2426 C CA . ASP A 1 315 ? 29.705 6.111 -28.830 1.00 95.62 315 ASP A CA 1
ATOM 2427 C C . ASP A 1 315 ? 28.903 5.337 -29.893 1.00 95.62 315 ASP A C 1
ATOM 2429 O O . ASP A 1 315 ? 29.399 5.014 -30.972 1.00 95.62 315 ASP A O 1
ATOM 2433 N N . ARG A 1 316 ? 27.624 5.064 -29.594 1.00 94.00 316 ARG A N 1
ATOM 2434 C CA . ARG A 1 316 ? 26.675 4.355 -30.477 1.00 94.00 316 ARG A CA 1
ATOM 2435 C C . ARG A 1 316 ? 27.111 2.928 -30.835 1.00 94.00 316 ARG A C 1
ATOM 2437 O O . ARG A 1 316 ? 26.839 2.452 -31.933 1.00 94.00 316 ARG A O 1
ATOM 2444 N N . GLY A 1 317 ? 27.751 2.243 -29.895 1.00 95.12 317 GLY A N 1
ATOM 2445 C CA . GLY A 1 317 ? 28.122 0.835 -30.009 1.00 95.12 317 GLY A CA 1
ATOM 2446 C C . GLY A 1 317 ? 29.485 0.585 -30.652 1.00 95.12 317 GLY A C 1
ATOM 2447 O O . GLY A 1 317 ? 29.786 -0.571 -30.940 1.00 95.12 317 GLY A O 1
ATOM 2448 N N . GLN A 1 318 ? 30.307 1.620 -30.876 1.00 95.12 318 GLN A N 1
ATOM 2449 C CA . GLN A 1 318 ? 31.670 1.434 -31.391 1.00 95.12 318 GLN A CA 1
ATOM 2450 C C . GLN A 1 318 ? 32.580 0.811 -30.327 1.00 95.12 318 GLN A C 1
ATOM 2452 O O . GLN A 1 318 ? 33.335 -0.114 -30.627 1.00 95.12 318 GLN A O 1
ATOM 2457 N N . THR A 1 319 ? 32.469 1.265 -29.077 1.00 95.44 319 THR A N 1
ATOM 2458 C CA . THR A 1 319 ? 33.178 0.702 -27.927 1.00 95.44 319 THR A CA 1
ATOM 2459 C C . THR A 1 319 ? 32.215 0.400 -26.787 1.00 95.44 319 THR A C 1
ATOM 2461 O O . THR A 1 319 ? 31.281 1.151 -26.510 1.00 95.44 319 THR A O 1
ATOM 2464 N N . TYR A 1 320 ? 32.440 -0.733 -26.123 1.00 96.38 320 TYR A N 1
ATOM 2465 C CA . TYR A 1 320 ? 31.660 -1.186 -24.977 1.00 96.38 320 TYR A CA 1
ATOM 2466 C C . TYR A 1 320 ? 32.582 -1.366 -23.779 1.00 96.38 320 TYR A C 1
ATOM 2468 O O . TYR A 1 320 ? 33.570 -2.096 -23.850 1.00 96.38 320 TYR A O 1
ATOM 2476 N N . TRP A 1 321 ? 32.232 -0.710 -22.678 1.00 95.06 321 TRP A N 1
ATOM 2477 C CA . TRP A 1 321 ? 32.996 -0.718 -21.438 1.00 95.06 321 TRP A CA 1
ATOM 2478 C C . TRP A 1 321 ? 32.268 -1.572 -20.401 1.00 95.06 321 TRP A C 1
ATOM 2480 O O . TRP A 1 321 ? 31.088 -1.315 -20.147 1.00 95.06 321 TRP A O 1
ATOM 2490 N N . PRO A 1 322 ? 32.920 -2.581 -19.799 1.00 92.94 322 PRO A N 1
ATOM 2491 C CA . PRO A 1 322 ? 32.274 -3.421 -18.800 1.00 92.94 322 PRO A CA 1
ATOM 2492 C C . PRO A 1 322 ? 31.987 -2.615 -17.527 1.00 92.94 322 PRO A C 1
ATOM 2494 O O . PRO A 1 322 ? 32.876 -1.976 -16.969 1.00 92.94 322 PRO A O 1
ATOM 2497 N N . VAL A 1 323 ? 30.742 -2.673 -17.058 1.00 90.12 323 VAL A N 1
ATOM 2498 C CA . VAL A 1 323 ? 30.318 -2.180 -15.737 1.00 90.12 323 VAL A CA 1
ATOM 2499 C C . VAL A 1 323 ? 30.600 -3.248 -14.680 1.00 90.12 323 VAL A C 1
ATOM 2501 O O . VAL A 1 323 ? 31.114 -2.951 -13.607 1.00 90.12 323 VAL A O 1
ATOM 2504 N N . PHE A 1 324 ? 30.307 -4.507 -15.006 1.00 86.50 324 PHE A N 1
ATOM 2505 C CA . PHE A 1 324 ? 30.712 -5.681 -14.234 1.00 86.50 324 PHE A CA 1
ATOM 2506 C C . PHE A 1 324 ? 30.875 -6.891 -15.155 1.00 86.50 324 PHE A C 1
ATOM 2508 O O . PHE A 1 324 ? 30.397 -6.917 -16.294 1.00 86.50 324 PHE A O 1
ATOM 2515 N N . THR A 1 325 ? 31.561 -7.912 -14.651 1.00 87.31 325 THR A N 1
ATOM 2516 C CA . THR A 1 325 ? 31.816 -9.174 -15.350 1.00 87.31 325 THR A CA 1
ATOM 2517 C C . THR A 1 325 ? 31.733 -10.314 -14.345 1.00 87.31 325 THR A C 1
ATOM 2519 O O . THR A 1 325 ? 32.266 -10.197 -13.243 1.00 87.31 325 THR A O 1
ATOM 2522 N N . ASP A 1 326 ? 31.020 -11.375 -14.715 1.00 83.12 326 ASP A N 1
ATOM 2523 C CA . ASP A 1 326 ? 30.820 -12.603 -13.942 1.00 83.12 326 ASP A CA 1
ATOM 2524 C C . ASP A 1 326 ? 30.279 -12.372 -12.525 1.00 83.12 326 ASP A C 1
ATOM 2526 O O . ASP A 1 326 ? 30.647 -13.048 -11.561 1.00 83.12 326 ASP A O 1
ATOM 2530 N N . GLN A 1 327 ? 29.349 -11.424 -12.401 1.00 77.00 327 GLN A N 1
ATOM 2531 C CA . GLN A 1 327 ? 28.661 -11.134 -11.145 1.00 77.00 327 GLN A CA 1
ATOM 2532 C C . GLN A 1 327 ? 27.225 -11.663 -11.173 1.00 77.00 327 GLN A C 1
ATOM 2534 O O . GLN A 1 327 ? 26.595 -11.757 -12.221 1.00 77.00 327 GLN A O 1
ATOM 2539 N N . SER A 1 328 ? 26.694 -12.015 -10.004 1.00 70.00 328 SER A N 1
ATOM 2540 C CA . SER A 1 328 ? 25.245 -12.093 -9.805 1.00 70.00 328 SER A CA 1
ATOM 2541 C C . SER A 1 328 ? 24.791 -10.744 -9.275 1.00 70.00 328 SER A C 1
ATOM 2543 O O . SER A 1 328 ? 25.289 -10.314 -8.233 1.00 70.00 328 SER A O 1
ATOM 2545 N N . ILE A 1 329 ? 23.846 -10.098 -9.953 1.00 65.31 329 ILE A N 1
ATOM 2546 C CA . ILE A 1 329 ? 23.134 -8.958 -9.374 1.00 65.31 329 ILE A CA 1
ATOM 2547 C C . ILE A 1 329 ? 21.810 -9.495 -8.846 1.00 65.31 329 ILE A C 1
ATOM 2549 O O . ILE A 1 329 ? 21.090 -10.201 -9.551 1.00 65.31 329 ILE A O 1
ATOM 2553 N N . GLY A 1 330 ? 21.588 -9.255 -7.550 1.00 57.72 330 GLY A N 1
ATOM 2554 C CA . GLY A 1 330 ? 20.487 -9.828 -6.781 1.00 57.72 330 GLY A CA 1
ATOM 2555 C C . GLY A 1 330 ? 19.110 -9.303 -7.189 1.00 57.72 330 GLY A C 1
ATOM 2556 O O . GLY A 1 330 ? 18.931 -8.708 -8.245 1.00 57.72 330 GLY A O 1
ATOM 2557 N N . ASP A 1 331 ? 18.128 -9.506 -6.311 1.00 58.97 331 ASP A N 1
ATOM 2558 C CA . ASP A 1 331 ? 16.728 -9.234 -6.627 1.00 58.97 331 ASP A CA 1
ATOM 2559 C C . ASP A 1 331 ? 16.460 -7.751 -6.975 1.00 58.97 331 ASP A C 1
ATOM 2561 O O . ASP A 1 331 ? 16.923 -6.838 -6.290 1.00 58.97 331 ASP A O 1
ATOM 2565 N N . VAL A 1 332 ? 15.638 -7.491 -7.999 1.00 51.53 332 VAL A N 1
ATOM 2566 C CA . VAL A 1 332 ? 15.188 -6.165 -8.478 1.00 51.53 332 VAL A CA 1
ATOM 2567 C C . VAL A 1 332 ? 14.555 -5.352 -7.350 1.00 51.53 332 VAL A C 1
ATOM 2569 O O . VAL A 1 332 ? 14.532 -4.122 -7.394 1.00 51.53 332 VAL A O 1
ATOM 2572 N N . VAL A 1 333 ? 14.069 -6.036 -6.317 1.00 50.50 333 VAL A N 1
ATOM 2573 C CA . VAL A 1 333 ? 13.522 -5.438 -5.109 1.00 50.50 333 VAL A CA 1
ATOM 2574 C C . VAL A 1 333 ? 14.495 -5.658 -3.952 1.00 50.50 333 VAL A C 1
ATOM 2576 O O . VAL A 1 333 ? 14.797 -6.789 -3.593 1.00 50.50 333 VAL A O 1
ATOM 2579 N N . GLY A 1 334 ? 14.944 -4.566 -3.330 1.00 52.22 334 GLY A N 1
ATOM 2580 C CA . GLY A 1 334 ? 15.699 -4.601 -2.072 1.00 52.22 334 GLY A CA 1
ATOM 2581 C C . GLY A 1 334 ? 17.226 -4.700 -2.186 1.00 52.22 334 GLY A C 1
ATOM 2582 O O . GLY A 1 334 ? 17.894 -4.442 -1.187 1.00 52.22 334 GLY A O 1
ATOM 2583 N N . SER A 1 335 ? 17.789 -4.996 -3.363 1.00 66.56 335 SER A N 1
ATOM 2584 C CA . SER A 1 335 ? 19.240 -4.910 -3.605 1.00 66.56 335 SER A CA 1
ATOM 2585 C C . SER A 1 335 ? 19.720 -3.459 -3.749 1.00 66.56 335 SER A C 1
ATOM 2587 O O . SER A 1 335 ? 18.949 -2.575 -4.144 1.00 66.56 335 SER A O 1
ATOM 2589 N N . GLU A 1 336 ? 20.989 -3.194 -3.423 1.00 71.88 336 GLU A N 1
ATOM 2590 C CA . GLU A 1 336 ? 21.604 -1.893 -3.704 1.00 71.88 336 GLU A CA 1
ATOM 2591 C C . GLU A 1 336 ? 21.738 -1.701 -5.224 1.00 71.88 336 GLU A C 1
ATOM 2593 O O . GLU A 1 336 ? 22.234 -2.598 -5.910 1.00 71.88 336 GLU A O 1
ATOM 2598 N N . PRO A 1 337 ? 21.272 -0.568 -5.780 1.00 80.19 337 PRO A N 1
ATOM 2599 C CA . PRO A 1 337 ? 21.418 -0.307 -7.203 1.00 80.19 337 PRO A CA 1
ATOM 2600 C C . PRO A 1 337 ? 22.886 -0.091 -7.583 1.00 80.19 337 PRO A C 1
ATOM 2602 O O . PRO A 1 337 ? 23.641 0.538 -6.844 1.00 80.19 337 PRO A O 1
ATOM 2605 N N . VAL A 1 338 ? 23.257 -0.529 -8.785 1.00 86.19 338 VAL A N 1
ATOM 2606 C CA . VAL A 1 338 ? 24.549 -0.190 -9.392 1.00 86.19 338 VAL A CA 1
ATOM 2607 C C . VAL A 1 338 ? 24.445 1.199 -10.012 1.00 86.19 338 VAL A C 1
ATOM 2609 O O . VAL A 1 338 ? 23.588 1.439 -10.864 1.00 86.19 338 VAL A O 1
ATOM 2612 N N . ASP A 1 339 ? 25.314 2.119 -9.599 1.00 89.69 339 ASP A N 1
ATOM 2613 C CA . ASP A 1 339 ? 25.373 3.457 -10.182 1.00 89.69 339 ASP A CA 1
ATOM 2614 C C . ASP A 1 339 ? 26.109 3.426 -11.529 1.00 89.69 339 ASP A C 1
ATOM 2616 O O . ASP A 1 339 ? 27.323 3.236 -11.592 1.00 89.69 339 ASP A O 1
ATOM 2620 N N . LEU A 1 340 ? 25.359 3.608 -12.618 1.00 91.88 340 LEU A N 1
ATOM 2621 C CA . LEU A 1 340 ? 25.883 3.692 -13.982 1.00 91.88 340 LEU A CA 1
ATOM 2622 C C . LEU A 1 340 ? 26.397 5.094 -14.325 1.00 91.88 340 LEU A C 1
ATOM 2624 O O . LEU A 1 340 ? 27.028 5.277 -15.366 1.00 91.88 340 LEU A O 1
ATOM 2628 N N . THR A 1 341 ? 26.130 6.099 -13.486 1.00 92.44 341 THR A N 1
ATOM 2629 C CA . THR A 1 341 ? 26.466 7.504 -13.760 1.00 92.44 341 THR A CA 1
ATOM 2630 C C . THR A 1 341 ? 27.951 7.709 -14.087 1.00 92.44 341 THR A C 1
ATOM 2632 O O . THR A 1 341 ? 28.229 8.402 -15.070 1.00 92.44 341 THR A O 1
ATOM 2635 N N . PRO A 1 342 ? 28.913 7.081 -13.375 1.00 94.12 342 PRO A N 1
ATOM 2636 C CA . PRO A 1 342 ? 30.331 7.195 -13.718 1.00 94.12 342 PRO A CA 1
ATOM 2637 C C . PRO A 1 342 ? 30.667 6.631 -15.107 1.00 94.12 342 PRO A C 1
ATOM 2639 O O . PRO A 1 342 ? 31.466 7.226 -15.825 1.00 94.12 342 PRO A O 1
ATOM 2642 N N . SER A 1 343 ? 30.038 5.519 -15.506 1.00 93.81 343 SER A N 1
ATOM 2643 C CA . SER A 1 343 ? 30.279 4.858 -16.799 1.00 93.81 343 SER A CA 1
ATOM 2644 C C . SER A 1 343 ? 29.630 5.593 -17.971 1.00 93.81 343 SER A C 1
ATOM 2646 O O . SER A 1 343 ? 30.170 5.603 -19.073 1.00 93.81 343 SER A O 1
ATOM 2648 N N . VAL A 1 344 ? 28.468 6.212 -17.748 1.00 93.75 344 VAL A N 1
ATOM 2649 C CA . VAL A 1 344 ? 27.735 6.948 -18.790 1.00 93.75 344 VAL A CA 1
ATOM 2650 C C . VAL A 1 344 ? 28.286 8.372 -18.968 1.00 93.75 344 VAL A C 1
ATOM 2652 O O . VAL A 1 344 ? 28.166 8.955 -20.048 1.00 93.75 344 VAL A O 1
ATOM 2655 N N . GLY A 1 345 ? 28.905 8.961 -17.937 1.00 93.25 345 GLY A N 1
ATOM 2656 C CA . GLY A 1 345 ? 29.422 10.332 -17.994 1.00 93.25 345 GLY A CA 1
ATOM 2657 C C . GLY A 1 345 ? 28.317 11.327 -18.361 1.00 93.25 345 GLY A C 1
ATOM 2658 O O . GLY A 1 345 ? 27.183 11.165 -17.940 1.00 93.25 345 GLY A O 1
ATOM 2659 N N . ASN A 1 346 ? 28.588 12.334 -19.191 1.00 94.19 346 ASN A N 1
ATOM 2660 C CA . ASN A 1 346 ? 27.566 13.313 -19.609 1.00 94.19 346 ASN A CA 1
ATOM 2661 C C . ASN A 1 346 ? 26.726 12.873 -20.825 1.00 94.19 346 ASN A C 1
ATOM 2663 O O . ASN A 1 346 ? 26.006 13.700 -21.390 1.00 94.19 346 ASN A O 1
ATOM 2667 N N . ALA A 1 347 ? 26.824 11.611 -21.262 1.00 94.50 347 ALA A N 1
ATOM 2668 C CA . ALA A 1 347 ? 26.101 11.139 -22.437 1.00 94.50 347 ALA A CA 1
ATOM 2669 C C . ALA A 1 347 ? 24.582 11.205 -22.211 1.00 94.50 347 ALA A C 1
ATOM 2671 O O . ALA A 1 347 ? 24.061 10.683 -21.221 1.00 94.50 347 ALA A O 1
ATOM 2672 N N . SER A 1 348 ? 23.877 11.851 -23.143 1.00 93.75 348 SER A N 1
ATOM 2673 C CA . SER A 1 348 ? 22.415 11.957 -23.116 1.00 93.75 348 SER A CA 1
ATOM 2674 C C . SER A 1 348 ? 21.719 10.696 -23.617 1.00 93.75 348 SER A C 1
ATOM 2676 O O . SER A 1 348 ? 20.576 10.449 -23.256 1.00 93.75 348 SER A O 1
ATOM 2678 N N . THR A 1 349 ? 22.414 9.912 -24.437 1.00 95.75 349 THR A N 1
ATOM 2679 C CA . THR A 1 349 ? 21.961 8.633 -24.979 1.00 95.75 349 THR A CA 1
ATOM 2680 C C . THR A 1 349 ? 23.120 7.652 -24.880 1.00 95.75 349 THR A C 1
ATOM 2682 O O . THR A 1 349 ? 24.258 8.007 -25.194 1.00 95.75 349 THR A O 1
ATOM 2685 N N . TYR A 1 350 ? 22.845 6.435 -24.432 1.00 96.94 350 TYR A N 1
ATOM 2686 C CA . TYR A 1 350 ? 23.837 5.378 -24.272 1.00 96.94 350 TYR A CA 1
ATOM 2687 C C . TYR A 1 350 ? 23.212 4.020 -24.588 1.00 96.94 350 TYR A C 1
ATOM 2689 O O . TYR A 1 350 ? 21.999 3.833 -24.474 1.00 96.94 350 TYR A O 1
ATOM 2697 N N . LEU A 1 351 ? 24.048 3.069 -24.999 1.00 97.31 351 LEU A N 1
ATOM 2698 C CA . LEU A 1 351 ? 23.641 1.683 -25.164 1.00 97.31 351 LEU A CA 1
ATOM 2699 C C . LEU A 1 351 ? 24.025 0.895 -23.919 1.00 97.31 351 LEU A C 1
ATOM 2701 O O . LEU A 1 351 ? 25.166 0.964 -23.463 1.00 97.31 351 LEU A O 1
ATOM 2705 N N . LEU A 1 352 ? 23.077 0.127 -23.400 1.00 96.38 352 LEU A N 1
ATOM 2706 C CA . LEU A 1 352 ? 23.295 -0.824 -22.322 1.00 96.38 352 LEU A CA 1
ATOM 2707 C C . LEU A 1 352 ? 23.192 -2.233 -22.899 1.00 96.38 352 LEU A C 1
ATOM 2709 O O . LEU A 1 352 ? 22.119 -2.632 -23.350 1.00 96.38 352 LEU A O 1
ATOM 2713 N N . ARG A 1 353 ? 24.298 -2.977 -22.910 1.00 96.25 353 ARG A N 1
ATOM 2714 C CA . ARG A 1 353 ? 24.360 -4.337 -23.451 1.00 96.25 353 ARG A CA 1
ATOM 2715 C C . ARG A 1 353 ? 24.575 -5.340 -22.336 1.00 96.25 353 ARG A C 1
ATOM 2717 O O . ARG A 1 353 ? 25.550 -5.247 -21.600 1.00 96.25 353 ARG A O 1
ATOM 2724 N N . PHE A 1 354 ? 23.689 -6.320 -22.247 1.00 94.19 354 PHE A N 1
ATOM 2725 C CA . PHE A 1 354 ? 23.857 -7.475 -21.380 1.00 94.19 354 PHE A CA 1
ATOM 2726 C C . PHE A 1 354 ? 24.201 -8.699 -22.227 1.00 94.19 354 PHE A C 1
ATOM 2728 O O . PHE A 1 354 ? 23.421 -9.092 -23.098 1.00 94.19 354 PHE A O 1
ATOM 2735 N N . ARG A 1 355 ? 25.367 -9.298 -21.973 1.00 95.12 355 ARG A N 1
ATOM 2736 C CA . ARG A 1 355 ? 25.838 -10.517 -22.636 1.00 95.12 355 ARG A CA 1
ATOM 2737 C C . ARG A 1 355 ? 25.998 -11.646 -21.631 1.00 95.12 355 ARG A C 1
ATOM 2739 O O . ARG A 1 355 ? 26.437 -11.414 -20.506 1.00 95.12 355 ARG A O 1
ATOM 2746 N N . ALA A 1 356 ? 25.703 -12.864 -22.057 1.00 94.12 356 ALA A N 1
ATOM 2747 C CA . ALA A 1 356 ? 25.960 -14.055 -21.265 1.00 94.12 356 ALA A CA 1
ATOM 2748 C C . ALA A 1 356 ? 26.340 -15.238 -22.153 1.00 94.12 356 ALA A C 1
ATOM 2750 O O . ALA A 1 356 ? 25.936 -15.297 -23.313 1.00 94.12 356 ALA A O 1
ATOM 2751 N N . THR A 1 357 ? 27.109 -16.176 -21.601 1.00 94.19 357 THR A N 1
ATOM 2752 C CA . THR A 1 357 ? 27.450 -17.447 -22.251 1.00 94.19 357 THR A CA 1
ATOM 2753 C C . THR A 1 357 ? 27.154 -18.593 -21.309 1.00 94.19 357 THR A C 1
ATOM 2755 O O . THR A 1 357 ? 27.773 -18.698 -20.250 1.00 94.19 357 THR A O 1
ATOM 2758 N N . ASN A 1 358 ? 26.217 -19.454 -21.699 1.00 92.44 358 ASN A N 1
ATOM 2759 C CA . ASN A 1 358 ? 25.838 -20.609 -20.903 1.00 92.44 358 ASN A CA 1
ATOM 2760 C C . ASN A 1 358 ? 26.922 -21.691 -20.975 1.00 92.44 358 ASN A C 1
ATOM 2762 O O . ASN A 1 358 ? 27.086 -22.342 -22.006 1.00 92.44 358 ASN A O 1
ATOM 2766 N N . THR A 1 359 ? 27.651 -21.882 -19.876 1.00 89.88 359 THR A N 1
ATOM 2767 C CA . THR A 1 359 ? 28.692 -22.911 -19.747 1.00 89.88 359 THR A CA 1
ATOM 2768 C C . THR A 1 359 ? 28.157 -24.213 -19.149 1.00 89.88 359 THR A C 1
ATOM 2770 O O . THR A 1 359 ? 28.887 -25.201 -19.102 1.00 89.88 359 THR A O 1
ATOM 2773 N N . ALA A 1 360 ? 26.895 -24.242 -18.714 1.00 87.56 360 ALA A N 1
ATOM 2774 C CA . ALA A 1 360 ? 26.243 -25.443 -18.219 1.00 87.56 360 ALA A CA 1
ATOM 2775 C C . ALA A 1 360 ? 25.833 -26.389 -19.361 1.00 87.56 360 ALA A C 1
ATOM 2777 O O . ALA A 1 360 ? 25.672 -25.996 -20.519 1.00 87.56 360 ALA A O 1
ATOM 2778 N N . SER A 1 361 ? 25.617 -27.658 -19.011 1.00 89.06 361 SER A N 1
ATOM 2779 C CA . SER A 1 361 ? 25.135 -28.703 -19.924 1.00 89.06 361 SER A CA 1
ATOM 2780 C C . SER A 1 361 ? 23.619 -28.677 -20.154 1.00 89.06 361 SER A C 1
ATOM 2782 O O . SER A 1 361 ? 23.106 -29.471 -20.942 1.00 89.06 361 SER A O 1
ATOM 2784 N N . GLU A 1 362 ? 22.894 -27.768 -19.501 1.00 88.62 362 GLU A N 1
ATOM 2785 C CA . GLU A 1 362 ? 21.440 -27.609 -19.605 1.00 88.62 362 GLU A CA 1
ATOM 2786 C C . GLU A 1 362 ? 21.047 -26.161 -19.949 1.00 88.62 362 GLU A C 1
ATOM 2788 O O . GLU A 1 362 ? 21.851 -25.244 -19.756 1.00 88.62 362 GLU A O 1
ATOM 2793 N N . PRO A 1 363 ? 19.837 -25.916 -20.486 1.00 87.88 363 PRO A N 1
ATOM 2794 C CA . PRO A 1 363 ? 19.345 -24.561 -20.692 1.00 87.88 363 PRO A CA 1
ATOM 2795 C C . PRO A 1 363 ? 19.265 -23.778 -19.379 1.00 87.88 363 PRO A C 1
ATOM 2797 O O . PRO A 1 363 ? 18.711 -24.265 -18.396 1.00 87.88 363 PRO A O 1
ATOM 2800 N N . MET A 1 364 ? 19.765 -22.544 -19.380 1.00 86.19 364 MET A N 1
ATOM 2801 C CA . MET A 1 364 ? 19.839 -21.708 -18.180 1.00 86.19 364 MET A CA 1
ATOM 2802 C C . MET A 1 364 ? 18.969 -20.464 -18.310 1.00 86.19 364 MET A C 1
ATOM 2804 O O . MET A 1 364 ? 18.966 -19.812 -19.354 1.00 86.19 364 MET A O 1
ATOM 2808 N N . LEU A 1 365 ? 18.268 -20.118 -17.226 1.00 85.62 365 LEU A N 1
ATOM 2809 C CA . LEU A 1 365 ? 17.624 -18.816 -17.072 1.00 85.62 365 LEU A CA 1
ATOM 2810 C C . LEU A 1 365 ? 18.698 -17.765 -16.813 1.00 85.62 365 LEU A C 1
ATOM 2812 O O . LEU A 1 365 ? 19.373 -17.810 -15.787 1.00 85.62 365 LEU A O 1
ATOM 2816 N N . VAL A 1 366 ? 18.827 -16.819 -17.735 1.00 86.88 366 VAL A N 1
ATOM 2817 C CA . VAL A 1 366 ? 19.867 -15.795 -17.679 1.00 86.88 366 VAL A CA 1
ATOM 2818 C C . VAL A 1 366 ? 19.308 -14.486 -17.148 1.00 86.88 366 VAL A C 1
ATOM 2820 O O . VAL A 1 366 ? 19.824 -13.972 -16.163 1.00 86.88 366 VAL A O 1
ATOM 2823 N N . LEU A 1 367 ? 18.250 -13.956 -17.766 1.00 86.19 367 LEU A N 1
ATOM 2824 C CA . LEU A 1 367 ? 17.722 -12.625 -17.457 1.00 86.19 367 LEU A CA 1
ATOM 2825 C C . LEU A 1 367 ? 16.185 -12.662 -17.379 1.00 86.19 367 LEU A C 1
ATOM 2827 O O . LEU A 1 367 ? 15.520 -12.585 -18.410 1.00 86.19 367 LEU A O 1
ATOM 2831 N N . PRO A 1 368 ? 15.587 -12.789 -16.183 1.00 83.12 368 PRO A N 1
ATOM 2832 C CA . PRO A 1 368 ? 14.141 -12.633 -15.970 1.00 83.12 368 PRO A CA 1
ATOM 2833 C C . PRO A 1 368 ? 13.623 -11.203 -16.179 1.00 83.12 368 PRO A C 1
ATOM 2835 O O . PRO A 1 368 ? 12.555 -10.999 -16.762 1.00 83.12 368 PRO A O 1
ATOM 2838 N N . SER A 1 369 ? 14.357 -10.194 -15.703 1.00 82.56 369 SER A N 1
ATOM 2839 C CA . SER A 1 369 ? 13.935 -8.792 -15.790 1.00 82.56 369 SER A CA 1
ATOM 2840 C C . SER A 1 369 ? 15.092 -7.824 -15.567 1.00 82.56 369 SER A C 1
ATOM 2842 O O . SER A 1 369 ? 15.992 -8.102 -14.773 1.00 82.56 369 SER A O 1
ATOM 2844 N N . MET A 1 370 ? 15.006 -6.642 -16.170 1.00 85.81 370 MET A N 1
ATOM 2845 C CA . MET A 1 370 ? 15.964 -5.556 -15.994 1.00 85.81 370 MET A CA 1
ATOM 2846 C C . MET A 1 370 ? 15.257 -4.224 -15.744 1.00 85.81 370 MET A C 1
ATOM 2848 O O . MET A 1 370 ? 14.275 -3.892 -16.410 1.00 85.81 370 MET A O 1
ATOM 2852 N N . VAL A 1 371 ? 15.778 -3.454 -14.790 1.00 84.12 371 VAL A N 1
ATOM 2853 C CA . VAL A 1 371 ? 15.255 -2.148 -14.395 1.00 84.12 371 VAL A CA 1
ATOM 2854 C C . VAL A 1 371 ? 16.382 -1.122 -14.381 1.00 84.12 371 VAL A C 1
ATOM 2856 O O . VAL A 1 371 ? 17.411 -1.315 -13.741 1.00 84.12 371 VAL A O 1
ATOM 2859 N N . VAL A 1 372 ? 16.183 0.003 -15.056 1.00 86.31 372 VAL A N 1
ATOM 2860 C CA . VAL A 1 372 ? 17.058 1.174 -14.933 1.00 86.31 372 VAL A CA 1
ATOM 2861 C C . VAL A 1 372 ? 16.204 2.328 -14.444 1.00 86.31 372 VAL A C 1
ATOM 2863 O O . VAL A 1 372 ? 15.225 2.698 -15.086 1.00 86.31 372 VAL A O 1
ATOM 2866 N N . SER A 1 373 ? 16.558 2.880 -13.293 1.00 86.44 373 SER A N 1
ATOM 2867 C CA . SER A 1 373 ? 15.925 4.056 -12.712 1.00 86.44 373 SER A CA 1
ATOM 2868 C C . SER A 1 373 ? 16.811 5.269 -12.963 1.00 86.44 373 SER A C 1
ATOM 2870 O O . SER A 1 373 ? 17.975 5.287 -12.567 1.00 86.44 373 SER A O 1
ATOM 2872 N N . VAL A 1 374 ? 16.277 6.284 -13.631 1.00 86.19 374 VAL A N 1
ATOM 2873 C CA . VAL A 1 374 ? 16.963 7.548 -13.886 1.00 86.19 374 VAL A CA 1
ATOM 2874 C C . VAL A 1 374 ? 16.370 8.617 -12.979 1.00 86.19 374 VAL A C 1
ATOM 2876 O O . VAL A 1 374 ? 15.233 9.058 -13.141 1.00 86.19 374 VAL A O 1
ATOM 2879 N N . VAL A 1 375 ? 17.169 9.068 -12.017 1.00 86.44 375 VAL A N 1
ATOM 2880 C CA . VAL A 1 375 ? 16.808 10.146 -11.096 1.00 86.44 375 VAL A CA 1
ATOM 2881 C C . VAL A 1 375 ? 17.186 11.467 -11.747 1.00 86.44 375 VAL A C 1
ATOM 2883 O O . VAL A 1 375 ? 18.356 11.851 -11.762 1.00 86.44 375 VAL A O 1
ATOM 2886 N N . VAL A 1 376 ? 16.202 12.156 -12.324 1.00 84.38 376 VAL A N 1
ATOM 2887 C CA . VAL A 1 376 ? 16.460 13.391 -13.079 1.00 84.38 376 VAL A CA 1
ATOM 2888 C C . VAL A 1 376 ? 16.886 14.551 -12.177 1.00 84.38 376 VAL A C 1
ATOM 2890 O O . VAL A 1 376 ? 17.848 15.242 -12.506 1.00 84.38 376 VAL A O 1
ATOM 2893 N N . ASP A 1 377 ? 16.208 14.744 -11.044 1.00 85.12 377 ASP A N 1
ATOM 2894 C CA . ASP A 1 377 ? 16.602 15.698 -10.001 1.00 85.12 377 ASP A CA 1
ATOM 2895 C C . ASP A 1 377 ? 16.839 14.934 -8.687 1.00 85.12 377 ASP A C 1
ATOM 2897 O O . ASP A 1 377 ? 15.878 14.565 -8.017 1.00 85.12 377 ASP A O 1
ATOM 2901 N N . PRO A 1 378 ? 18.096 14.698 -8.271 1.00 84.19 378 PRO A N 1
ATOM 2902 C CA . PRO A 1 378 ? 18.404 14.014 -7.012 1.00 84.19 378 PRO A CA 1
ATOM 2903 C C . PRO A 1 378 ? 17.781 14.670 -5.774 1.00 84.19 378 PRO A C 1
ATOM 2905 O O . PRO A 1 378 ? 17.594 14.016 -4.749 1.00 84.19 378 PRO A O 1
ATOM 2908 N N . LEU A 1 379 ? 17.431 15.956 -5.857 1.00 84.94 379 LEU A N 1
ATOM 2909 C CA . LEU A 1 379 ? 16.808 16.692 -4.765 1.00 84.94 379 LEU A CA 1
ATOM 2910 C C . LEU A 1 379 ? 15.302 16.406 -4.625 1.00 84.94 379 LEU A C 1
ATOM 2912 O O . LEU A 1 379 ? 14.715 16.820 -3.622 1.00 84.94 379 LEU A O 1
ATOM 2916 N N . THR A 1 380 ? 14.667 15.701 -5.575 1.00 84.38 380 THR A N 1
ATOM 2917 C CA . THR A 1 380 ? 13.298 15.169 -5.396 1.00 84.38 380 THR A CA 1
ATOM 2918 C C . THR A 1 380 ? 13.276 13.967 -4.454 1.00 84.38 380 THR A C 1
ATOM 2920 O O . THR A 1 380 ? 12.224 13.641 -3.899 1.00 84.38 380 THR A O 1
ATOM 2923 N N . ALA A 1 381 ? 14.429 13.331 -4.219 1.00 86.12 381 ALA A N 1
ATOM 2924 C CA . ALA A 1 381 ? 14.529 12.210 -3.303 1.00 86.12 381 ALA A CA 1
ATOM 2925 C C . ALA A 1 381 ? 14.416 12.661 -1.832 1.00 86.12 381 ALA A C 1
ATOM 2927 O O . ALA A 1 381 ? 14.948 13.712 -1.458 1.00 86.12 381 ALA A O 1
ATOM 2928 N N . PRO A 1 382 ? 13.759 11.854 -0.980 1.00 89.38 382 PRO A N 1
ATOM 2929 C CA . PRO A 1 382 ? 13.596 12.149 0.437 1.00 89.38 382 PRO A CA 1
ATOM 2930 C C . PRO A 1 382 ? 14.917 12.153 1.206 1.00 89.38 382 PRO A C 1
ATOM 2932 O O . PRO A 1 382 ? 15.808 11.336 0.955 1.00 89.38 382 PRO A O 1
ATOM 2935 N N . SER A 1 383 ? 14.989 13.008 2.226 1.00 86.81 383 SER A N 1
ATOM 2936 C CA . SER A 1 383 ? 16.119 13.053 3.155 1.00 86.81 383 SER A CA 1
ATOM 2937 C C . SER A 1 383 ? 16.043 11.972 4.241 1.00 86.81 383 SER A C 1
ATOM 2939 O O . SER A 1 383 ? 14.975 11.740 4.825 1.00 86.81 383 SER A O 1
ATOM 2941 N N . PRO A 1 384 ? 17.176 11.345 4.611 1.00 85.81 384 PRO A N 1
ATOM 2942 C CA . PRO A 1 384 ? 17.234 10.418 5.739 1.00 85.81 384 PRO A CA 1
ATOM 2943 C C . PRO A 1 384 ? 16.908 11.072 7.090 1.00 85.81 384 PRO A C 1
ATOM 2945 O O . PRO A 1 384 ? 16.616 10.357 8.045 1.00 85.81 384 PRO A O 1
ATOM 2948 N N . MET A 1 385 ? 16.923 12.406 7.184 1.00 81.56 385 MET A N 1
ATOM 2949 C CA . MET A 1 385 ? 16.690 13.139 8.433 1.00 81.56 385 MET A CA 1
ATOM 2950 C C . MET A 1 385 ? 15.215 13.380 8.769 1.00 81.56 385 MET A C 1
ATOM 2952 O O . MET A 1 385 ? 14.915 13.741 9.906 1.00 81.56 385 MET A O 1
ATOM 2956 N N . PHE A 1 386 ? 14.277 13.150 7.843 1.00 83.69 386 PHE A N 1
ATOM 2957 C CA . PHE A 1 386 ? 12.845 13.389 8.083 1.00 83.69 386 PHE A CA 1
ATOM 2958 C C . PHE A 1 386 ? 12.280 12.781 9.383 1.00 83.69 386 PHE A C 1
ATOM 2960 O O . PHE A 1 386 ? 11.476 13.450 10.035 1.00 83.69 386 PHE A O 1
ATOM 2967 N N . PRO A 1 387 ? 12.690 11.581 9.852 1.00 81.50 387 PRO A N 1
ATOM 2968 C CA . PRO A 1 387 ? 12.188 11.050 11.114 1.00 81.50 387 PRO A CA 1
ATOM 2969 C C . PRO A 1 387 ? 12.420 11.986 12.307 1.00 81.50 387 PRO A C 1
ATOM 2971 O O . PRO A 1 387 ? 11.608 11.979 13.229 1.00 81.50 387 PRO A O 1
ATOM 2974 N N . ALA A 1 388 ? 13.457 12.832 12.287 1.00 74.06 388 ALA A N 1
ATOM 2975 C CA . ALA A 1 388 ? 13.696 13.832 13.330 1.00 74.06 388 ALA A CA 1
ATOM 2976 C C . ALA A 1 388 ? 12.495 14.774 13.519 1.00 74.06 388 ALA A C 1
ATOM 2978 O O . ALA A 1 388 ? 12.122 15.081 14.651 1.00 74.06 388 ALA A O 1
ATOM 2979 N N . VAL A 1 389 ? 11.831 15.154 12.422 1.00 76.00 389 VAL A N 1
ATOM 2980 C CA . VAL A 1 389 ? 10.619 15.987 12.419 1.00 76.00 389 VAL A CA 1
ATOM 2981 C C . VAL A 1 389 ? 9.481 15.287 13.166 1.00 76.00 389 VAL A C 1
ATOM 2983 O O . VAL A 1 389 ? 8.841 15.857 14.052 1.00 76.00 389 VAL A O 1
ATOM 2986 N N . LEU A 1 390 ? 9.261 14.008 12.864 1.00 76.88 390 LEU A N 1
ATOM 2987 C CA . LEU A 1 390 ? 8.199 13.205 13.471 1.00 76.88 390 LEU A CA 1
ATOM 2988 C C . LEU A 1 390 ? 8.429 12.967 14.962 1.00 76.88 390 LEU A C 1
ATOM 2990 O O . LEU A 1 390 ? 7.506 13.094 15.770 1.00 76.88 390 LEU A O 1
ATOM 2994 N N . TRP A 1 391 ? 9.663 12.629 15.327 1.00 77.06 391 TRP A N 1
ATOM 2995 C CA . TRP A 1 391 ? 10.043 12.393 16.713 1.00 77.06 391 TRP A CA 1
ATOM 2996 C C . TRP A 1 391 ? 10.019 13.675 17.538 1.00 77.06 391 TRP A C 1
ATOM 2998 O O . TRP A 1 391 ? 9.571 13.626 18.681 1.00 77.06 391 TRP A O 1
ATOM 3008 N N . GLY A 1 392 ? 10.387 14.823 16.957 1.00 73.00 392 GLY A N 1
ATOM 3009 C CA . GLY A 1 392 ? 10.191 16.134 17.579 1.00 73.00 392 GLY A CA 1
ATOM 3010 C C . GLY A 1 392 ? 8.720 16.380 17.925 1.00 73.00 392 GLY A C 1
ATOM 3011 O O . GLY A 1 392 ? 8.393 16.751 19.054 1.00 73.00 392 GLY A O 1
ATOM 3012 N N . GLY A 1 393 ? 7.806 16.061 17.004 1.00 75.69 393 GLY A N 1
ATOM 3013 C CA . GLY A 1 393 ? 6.370 16.110 17.278 1.00 75.69 393 GLY A CA 1
ATOM 3014 C C . GLY A 1 393 ? 5.921 15.135 18.373 1.00 75.69 393 GLY A C 1
ATOM 3015 O O . GLY A 1 393 ? 5.188 15.516 19.289 1.00 75.69 393 GLY A O 1
ATOM 3016 N N . LEU A 1 394 ? 6.368 13.876 18.338 1.00 77.25 394 LEU A N 1
ATOM 3017 C CA . LEU A 1 394 ? 5.980 12.890 19.353 1.00 77.25 394 LEU A CA 1
ATOM 3018 C C . LEU A 1 394 ? 6.525 13.239 20.744 1.00 77.25 394 LEU A C 1
ATOM 3020 O O . LEU A 1 394 ? 5.814 13.078 21.736 1.00 77.25 394 LEU A O 1
ATOM 3024 N N . LEU A 1 395 ? 7.754 13.742 20.832 1.00 74.25 395 LEU A N 1
ATOM 3025 C CA . LEU A 1 395 ? 8.354 14.206 22.079 1.00 74.25 395 LEU A CA 1
ATOM 3026 C C . LEU A 1 395 ? 7.571 15.394 22.656 1.00 74.25 395 LEU A C 1
ATOM 3028 O O . LEU A 1 395 ? 7.339 15.438 23.867 1.00 74.25 395 LEU A O 1
ATOM 3032 N N . ALA A 1 396 ? 7.079 16.308 21.811 1.00 73.81 396 ALA A N 1
ATOM 3033 C CA . ALA A 1 396 ? 6.229 17.418 22.252 1.00 73.81 396 ALA A CA 1
ATOM 3034 C C . ALA A 1 396 ? 4.895 16.913 22.810 1.00 73.81 396 ALA A C 1
ATOM 3036 O O . ALA A 1 396 ? 4.445 17.356 23.870 1.00 73.81 396 ALA A O 1
ATOM 3037 N N . LEU A 1 397 ? 4.297 15.926 22.140 1.00 77.00 397 LEU A N 1
ATOM 3038 C CA . LEU A 1 397 ? 3.084 15.261 22.601 1.00 77.00 397 LEU A CA 1
ATOM 3039 C C . LEU A 1 397 ? 3.298 14.535 23.936 1.00 77.00 397 LEU A C 1
ATOM 3041 O O . LEU A 1 397 ? 2.497 14.697 24.857 1.00 77.00 397 LEU A O 1
ATOM 3045 N N . ALA A 1 398 ? 4.366 13.745 24.054 1.00 72.69 398 ALA A N 1
ATOM 3046 C CA . ALA A 1 398 ? 4.706 13.007 25.268 1.00 72.69 398 ALA A CA 1
ATOM 3047 C C . ALA A 1 398 ? 4.923 13.962 26.447 1.00 72.69 398 ALA A C 1
ATOM 3049 O O . ALA A 1 398 ? 4.366 13.758 27.526 1.00 72.69 398 ALA A O 1
ATOM 3050 N N . SER A 1 399 ? 5.660 15.047 26.212 1.00 71.56 399 SER A N 1
ATOM 3051 C CA . SER A 1 399 ? 5.911 16.095 27.200 1.00 71.56 399 SER A CA 1
ATOM 3052 C C . SER A 1 399 ? 4.612 16.783 27.626 1.00 71.56 399 SER A C 1
ATOM 3054 O O . SER A 1 399 ? 4.380 16.967 28.819 1.00 71.56 399 SER A O 1
ATOM 3056 N N . TYR A 1 400 ? 3.711 17.083 26.684 1.00 74.00 400 TYR A N 1
ATOM 3057 C CA . TYR A 1 400 ? 2.384 17.624 26.987 1.00 74.00 400 TYR A CA 1
ATOM 3058 C C . TYR A 1 400 ? 1.547 16.665 27.856 1.00 74.00 400 TYR A C 1
ATOM 3060 O O . TYR A 1 400 ? 0.967 17.083 28.862 1.00 74.00 400 TYR A O 1
ATOM 3068 N N . VAL A 1 401 ? 1.495 15.375 27.500 1.00 72.44 401 VAL A N 1
ATOM 3069 C CA . VAL A 1 401 ? 0.756 14.348 28.257 1.00 72.44 401 VAL A CA 1
ATOM 3070 C C . VAL A 1 401 ? 1.350 14.163 29.656 1.00 72.44 401 VAL A C 1
ATOM 3072 O O . VAL A 1 401 ? 0.599 14.081 30.630 1.00 72.44 401 VAL A O 1
ATOM 3075 N N . GLY A 1 402 ? 2.681 14.148 29.766 1.00 70.56 402 GLY A N 1
ATOM 3076 C CA . GLY A 1 402 ? 3.403 14.102 31.033 1.00 70.56 402 GLY A CA 1
ATOM 3077 C C . GLY A 1 402 ? 3.066 15.306 31.909 1.00 70.56 402 GLY A C 1
ATOM 3078 O O . GLY A 1 402 ? 2.513 15.140 32.992 1.00 70.56 402 GLY A O 1
ATOM 3079 N N . LEU A 1 403 ? 3.305 16.526 31.427 1.00 69.31 403 LEU A N 1
ATOM 3080 C CA . LEU A 1 403 ? 3.045 17.761 32.177 1.00 69.31 403 LEU A CA 1
ATOM 3081 C C . LEU A 1 403 ? 1.592 17.869 32.650 1.00 69.31 403 LEU A C 1
ATOM 3083 O O . LEU A 1 403 ? 1.345 18.269 33.787 1.00 69.31 403 LEU A O 1
ATOM 3087 N N . ARG A 1 404 ? 0.626 17.443 31.826 1.00 70.12 404 ARG A N 1
ATOM 3088 C CA . ARG A 1 404 ? -0.795 17.410 32.204 1.00 70.12 404 ARG A CA 1
ATOM 3089 C C . ARG A 1 404 ? -1.082 16.473 33.383 1.00 70.12 404 ARG A C 1
ATOM 3091 O O . ARG A 1 404 ? -2.044 16.705 34.106 1.00 70.12 404 ARG A O 1
ATOM 3098 N N . ARG A 1 405 ? -0.282 15.421 33.564 1.00 68.56 405 ARG A N 1
ATOM 3099 C CA . ARG A 1 405 ? -0.405 14.472 34.677 1.00 68.56 405 ARG A CA 1
ATOM 3100 C C . ARG A 1 405 ? 0.247 14.987 35.961 1.00 68.56 405 ARG A C 1
ATOM 3102 O O . ARG A 1 405 ? -0.263 14.703 37.037 1.00 68.56 405 ARG A O 1
ATOM 3109 N N . TRP A 1 406 ? 1.357 15.714 35.846 1.00 67.06 406 TRP A N 1
ATOM 3110 C CA . TRP A 1 406 ? 2.158 16.153 36.995 1.00 67.06 406 TRP A CA 1
ATOM 3111 C C . TRP A 1 406 ? 1.753 17.520 37.554 1.00 67.06 406 TRP A C 1
ATOM 3113 O O . TRP A 1 406 ? 2.013 17.790 38.723 1.00 67.06 406 TRP A O 1
ATOM 3123 N N . LEU A 1 407 ? 1.115 18.387 36.761 1.00 65.19 407 LEU A N 1
ATOM 3124 C CA . LEU A 1 407 ? 0.722 19.720 37.218 1.00 65.19 407 LEU A CA 1
ATOM 3125 C C . LEU A 1 407 ? -0.672 19.689 37.884 1.00 65.19 407 LEU A C 1
ATOM 3127 O O . LEU A 1 407 ? -1.670 19.448 37.202 1.00 65.19 407 LEU A O 1
ATOM 3131 N N . PRO A 1 408 ? -0.778 19.980 39.200 1.00 50.50 408 PRO A N 1
ATOM 3132 C CA . PRO A 1 408 ? -2.001 19.796 39.996 1.00 50.50 408 PRO A CA 1
ATOM 3133 C C . PRO A 1 408 ? -3.136 20.789 39.683 1.00 50.50 408 PRO A C 1
ATOM 3135 O O . PRO A 1 408 ? -4.210 20.725 40.281 1.00 50.50 408 PRO A O 1
ATOM 3138 N N . ARG A 1 409 ? -2.940 21.712 38.738 1.00 55.75 409 ARG A N 1
ATOM 3139 C CA . ARG A 1 409 ? -3.984 22.589 38.193 1.00 55.75 409 ARG A CA 1
ATOM 3140 C C . ARG A 1 409 ? -3.781 22.722 36.687 1.00 55.75 409 ARG A C 1
ATOM 3142 O O . ARG A 1 409 ? -2.629 22.729 36.254 1.00 55.75 409 ARG A O 1
ATOM 3149 N N . PRO A 1 410 ? -4.852 22.899 35.889 1.00 47.53 410 PRO A N 1
ATOM 3150 C CA . PRO A 1 410 ? -4.733 23.233 34.479 1.00 47.53 410 PRO A CA 1
ATOM 3151 C C . PRO A 1 410 ? -4.233 24.680 34.368 1.00 47.53 410 PRO A C 1
ATOM 3153 O O . PRO A 1 410 ? -4.976 25.577 33.977 1.00 47.53 410 PRO A O 1
ATOM 3156 N N . ALA A 1 411 ? -2.972 24.929 34.741 1.00 42.81 411 ALA A N 1
ATOM 3157 C CA . ALA A 1 411 ? -2.203 26.019 34.170 1.00 42.81 411 ALA A CA 1
ATOM 3158 C C . ALA A 1 411 ? -2.402 25.866 32.665 1.00 42.81 411 ALA A C 1
ATOM 3160 O O . ALA A 1 411 ? -2.115 24.807 32.106 1.00 42.81 411 ALA A O 1
ATOM 3161 N N . SER A 1 412 ? -3.098 26.846 32.091 1.00 49.66 412 SER A N 1
ATOM 3162 C CA . SER A 1 412 ? -3.771 26.773 30.797 1.00 49.66 412 SER A CA 1
ATOM 3163 C C . SER A 1 412 ? -2.968 25.935 29.800 1.00 49.66 412 SER A C 1
ATOM 3165 O O . SER A 1 412 ? -1.776 26.196 29.651 1.00 49.66 412 SER A O 1
ATOM 3167 N N . SER A 1 413 ? -3.613 24.966 29.139 1.00 56.31 413 SER A N 1
ATOM 3168 C CA . SER A 1 413 ? -3.047 23.914 28.262 1.00 56.31 413 SER A CA 1
ATOM 3169 C C . SER A 1 413 ? -1.890 24.318 27.330 1.00 56.31 413 SER A C 1
ATOM 3171 O O . SER A 1 413 ? -1.142 23.465 26.868 1.00 56.31 413 SER A O 1
ATOM 3173 N N . TRP A 1 414 ? -1.748 25.608 27.068 1.00 54.16 414 TRP A N 1
ATOM 3174 C CA . TRP A 1 414 ? -0.733 26.281 26.269 1.00 54.16 414 TRP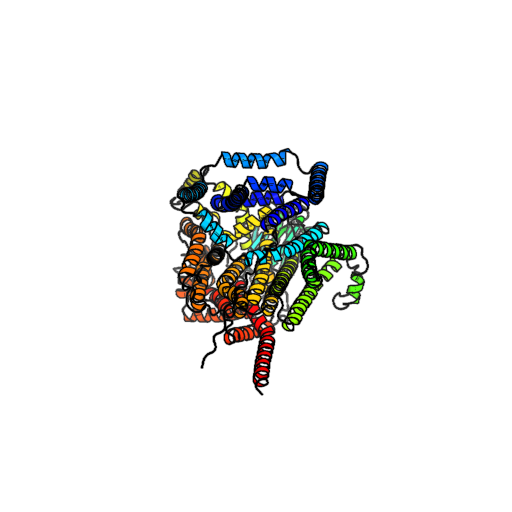 A CA 1
ATOM 3175 C C . TRP A 1 414 ? 0.654 26.335 26.922 1.00 54.16 414 TRP A C 1
ATOM 3177 O O . TRP A 1 414 ? 1.641 26.127 26.228 1.00 54.16 414 TRP A O 1
ATOM 3187 N N . TRP A 1 415 ? 0.754 26.539 28.243 1.00 56.53 415 TRP A N 1
ATOM 3188 C CA . TRP A 1 415 ? 2.051 26.594 28.938 1.00 56.53 415 TRP A CA 1
ATOM 3189 C C . TRP A 1 415 ? 2.759 25.241 28.924 1.00 56.53 415 TRP A C 1
ATOM 3191 O O . TRP A 1 415 ? 3.963 25.184 28.703 1.00 56.53 415 TRP A O 1
ATOM 3201 N N . GLY A 1 416 ? 2.009 24.145 29.072 1.00 57.44 416 GLY A N 1
ATOM 3202 C CA . GLY A 1 416 ? 2.566 22.797 28.951 1.00 57.44 416 GLY A CA 1
ATOM 3203 C C . GLY A 1 416 ? 3.117 22.511 27.550 1.00 57.44 416 GLY A C 1
ATOM 3204 O O . GLY A 1 416 ? 4.188 21.930 27.427 1.00 57.44 416 GLY A O 1
ATOM 3205 N N . ALA A 1 417 ? 2.428 22.968 26.498 1.00 56.28 417 ALA A N 1
ATOM 3206 C CA . ALA A 1 417 ? 2.906 22.835 25.120 1.00 56.28 417 ALA A CA 1
ATOM 3207 C C . ALA A 1 417 ? 4.147 23.708 24.840 1.00 56.28 417 ALA A C 1
ATOM 3209 O O . ALA A 1 417 ? 5.072 23.259 24.166 1.00 56.28 417 ALA A O 1
ATOM 3210 N N . LEU A 1 418 ? 4.202 24.923 25.397 1.00 60.88 418 LEU A N 1
ATOM 3211 C CA . LEU A 1 418 ? 5.351 25.833 25.296 1.00 60.88 418 LEU A CA 1
ATOM 3212 C C . LEU A 1 418 ? 6.589 25.289 26.020 1.00 60.88 418 LEU A C 1
ATOM 3214 O O . LEU A 1 418 ? 7.664 25.258 25.434 1.00 60.88 418 LEU A O 1
ATOM 3218 N N . VAL A 1 419 ? 6.437 24.806 27.257 1.00 61.09 419 VAL A N 1
ATOM 3219 C CA . VAL A 1 419 ? 7.536 24.205 28.036 1.00 61.09 419 VAL A CA 1
ATOM 3220 C C . VAL A 1 419 ? 8.029 22.918 27.378 1.00 61.09 419 VAL A C 1
ATOM 3222 O O . VAL A 1 419 ? 9.234 22.720 27.265 1.00 61.09 419 VAL A O 1
ATOM 3225 N N . ALA A 1 420 ? 7.119 22.078 26.876 1.00 56.06 420 ALA A N 1
ATOM 3226 C CA . ALA A 1 420 ? 7.467 20.901 26.083 1.00 56.06 420 ALA A CA 1
ATOM 3227 C C . ALA A 1 420 ? 8.300 21.266 24.843 1.00 56.06 420 ALA A C 1
ATOM 3229 O O . ALA A 1 420 ? 9.340 20.662 24.599 1.00 56.06 420 ALA A O 1
ATOM 3230 N N . SER A 1 421 ? 7.871 22.283 24.092 1.00 54.59 421 SER A N 1
ATOM 3231 C CA . SER A 1 421 ? 8.581 22.755 22.897 1.00 54.59 421 SER A CA 1
ATOM 3232 C C . SER A 1 421 ? 9.941 23.377 23.246 1.00 54.59 421 SER A C 1
ATOM 3234 O O . SER A 1 421 ? 10.919 23.143 22.545 1.00 54.59 421 SER A O 1
ATOM 3236 N N . GLY A 1 422 ? 10.034 24.103 24.366 1.00 62.06 422 GLY A N 1
ATOM 3237 C CA . GLY A 1 422 ? 11.288 24.649 24.897 1.00 62.06 422 GLY A CA 1
ATOM 3238 C C . GLY A 1 422 ? 12.280 23.573 25.347 1.00 62.06 422 GLY A C 1
ATOM 3239 O O . GLY A 1 422 ? 13.474 23.697 25.093 1.00 62.06 422 GLY A O 1
ATOM 3240 N N . LEU A 1 423 ? 11.798 22.483 25.952 1.00 61.97 423 LEU A N 1
ATOM 3241 C CA . LEU A 1 423 ? 12.639 21.345 26.336 1.00 61.97 423 LEU A CA 1
ATOM 3242 C C . LEU A 1 423 ? 13.210 20.628 25.102 1.00 61.97 423 LEU A C 1
ATOM 3244 O O . LEU A 1 423 ? 14.353 20.186 25.115 1.00 61.97 423 LEU A O 1
ATOM 3248 N N . ILE A 1 424 ? 12.430 20.548 24.022 1.00 57.72 424 ILE A N 1
ATOM 3249 C CA . ILE A 1 424 ? 12.871 19.986 22.738 1.00 57.72 424 ILE A CA 1
ATOM 3250 C C . ILE A 1 424 ? 13.923 20.874 22.097 1.00 57.72 424 ILE A C 1
ATOM 3252 O O . ILE A 1 424 ? 14.963 20.364 21.698 1.00 57.72 424 ILE A O 1
ATOM 3256 N N . LEU A 1 425 ? 13.682 22.186 22.052 1.00 58.44 425 LEU A N 1
ATOM 3257 C CA . LEU A 1 425 ? 14.665 23.170 21.599 1.00 58.44 425 LEU A CA 1
ATOM 3258 C C . LEU A 1 425 ? 15.978 23.028 22.371 1.00 58.44 425 LEU A C 1
ATOM 3260 O O . LEU A 1 425 ? 17.041 23.041 21.767 1.00 58.44 425 LEU A O 1
ATOM 3264 N N . PHE A 1 426 ? 15.903 22.813 23.685 1.00 63.34 426 PHE A N 1
ATOM 3265 C CA . PHE A 1 426 ? 17.072 22.590 24.528 1.00 63.34 426 PHE A CA 1
ATOM 3266 C C . PHE A 1 426 ? 17.788 21.263 24.226 1.00 63.34 426 PHE A C 1
ATOM 3268 O O . PHE A 1 426 ? 19.007 21.251 24.109 1.00 63.34 426 PHE A O 1
ATOM 3275 N N . ILE A 1 427 ? 17.064 20.152 24.043 1.00 61.91 427 ILE A N 1
ATOM 3276 C CA . ILE A 1 427 ? 17.655 18.845 23.691 1.00 61.91 427 ILE A CA 1
ATOM 3277 C C . ILE A 1 427 ? 18.298 18.884 22.297 1.00 61.91 427 ILE A C 1
ATOM 3279 O O . ILE A 1 427 ? 19.406 18.382 22.125 1.00 61.91 427 ILE A O 1
ATOM 3283 N N . VAL A 1 428 ? 17.625 19.491 21.317 1.00 56.44 428 VAL A N 1
ATOM 3284 C CA . VAL A 1 428 ? 18.136 19.676 19.950 1.00 56.44 428 VAL A CA 1
ATOM 3285 C C . VAL A 1 428 ? 19.382 20.560 19.969 1.00 56.44 428 VAL A C 1
ATOM 3287 O O . VAL A 1 428 ? 20.402 20.165 19.418 1.00 56.44 428 VAL A O 1
ATOM 3290 N N . TYR A 1 429 ? 19.344 21.684 20.689 1.00 60.69 429 TYR A N 1
ATOM 3291 C CA . TYR A 1 429 ? 20.495 22.567 20.892 1.00 60.69 429 TYR A CA 1
ATOM 3292 C C . TYR A 1 429 ? 21.677 21.854 21.569 1.00 60.69 429 TYR A C 1
ATOM 3294 O O . TYR A 1 429 ? 22.822 22.031 21.160 1.00 60.69 429 TYR A O 1
ATOM 3302 N N . LEU A 1 430 ? 21.428 21.008 22.574 1.00 58.56 430 LEU A N 1
ATOM 3303 C CA . LEU A 1 430 ? 22.475 20.211 23.228 1.00 58.56 430 LEU A CA 1
ATOM 3304 C C . LEU A 1 430 ? 23.082 19.147 22.304 1.00 58.56 430 LEU A C 1
ATOM 3306 O O . LEU A 1 430 ? 24.264 18.832 22.437 1.00 58.56 430 LEU A O 1
ATOM 3310 N N . CYS A 1 431 ? 22.292 18.591 21.381 1.00 57.22 431 CYS A N 1
ATOM 3311 C CA . CYS A 1 431 ? 22.806 17.684 20.357 1.00 57.22 431 CYS A CA 1
ATOM 3312 C C . CYS A 1 431 ? 23.666 18.447 19.340 1.00 57.22 431 CYS A C 1
ATOM 3314 O O . CYS A 1 431 ? 24.774 18.011 19.050 1.00 57.22 431 CYS A O 1
ATOM 3316 N N . ASP A 1 432 ? 23.179 19.593 18.856 1.00 51.22 432 ASP A N 1
ATOM 3317 C CA . ASP A 1 432 ? 23.812 20.419 17.819 1.00 51.22 432 ASP A CA 1
ATOM 3318 C C . ASP A 1 432 ? 25.132 21.064 18.277 1.00 51.22 432 ASP A C 1
ATOM 3320 O O . ASP A 1 432 ? 26.121 21.078 17.554 1.00 51.22 432 ASP A O 1
ATOM 3324 N N . THR A 1 433 ? 25.204 21.513 19.533 1.00 55.12 433 THR A N 1
ATOM 3325 C CA . THR A 1 433 ? 26.403 22.177 20.083 1.00 55.12 433 THR A CA 1
ATOM 3326 C C . THR A 1 433 ? 27.549 21.227 20.459 1.00 55.12 433 THR A C 1
ATOM 3328 O O . THR A 1 433 ? 28.566 21.675 20.988 1.00 55.12 433 THR A O 1
ATOM 3331 N N . GLY A 1 434 ? 27.429 19.918 20.204 1.00 49.97 434 GLY A N 1
ATOM 3332 C CA . GLY A 1 434 ? 28.530 18.964 20.389 1.00 49.97 434 GLY A CA 1
ATOM 3333 C C . GLY A 1 434 ? 28.917 18.685 21.850 1.00 49.97 434 GLY A C 1
ATOM 3334 O O . GLY A 1 434 ? 29.985 18.125 22.106 1.00 49.97 434 GLY A O 1
ATOM 3335 N N . TRP A 1 435 ? 28.061 19.021 22.824 1.00 48.94 435 TRP A N 1
ATOM 3336 C CA . TRP A 1 435 ? 28.308 18.839 24.266 1.00 48.94 435 TRP A CA 1
ATOM 3337 C C . TRP A 1 435 ? 28.203 17.367 24.732 1.00 48.94 435 TRP A C 1
ATOM 3339 O O . TRP A 1 435 ? 27.463 17.015 25.646 1.00 48.94 435 TRP A O 1
ATOM 3349 N N . GLY A 1 436 ? 28.973 16.468 24.112 1.00 47.78 436 GLY A N 1
ATOM 3350 C CA . GLY A 1 436 ? 29.356 15.176 24.694 1.00 47.78 436 GLY A CA 1
ATOM 3351 C C . GLY A 1 436 ? 28.280 14.087 24.786 1.00 47.78 436 GLY A C 1
ATOM 3352 O O . GLY A 1 436 ? 28.612 12.978 25.202 1.00 47.78 436 GLY A O 1
ATOM 3353 N N . LEU A 1 437 ? 27.033 14.322 24.360 1.00 51.50 437 LEU A N 1
ATOM 3354 C CA . LEU A 1 437 ? 25.969 13.308 24.445 1.00 51.50 437 LEU A CA 1
ATOM 3355 C C . LEU A 1 437 ? 26.308 12.034 23.647 1.00 51.50 437 LEU A C 1
ATOM 3357 O O . LEU A 1 437 ? 26.064 10.929 24.124 1.00 51.50 437 LEU A O 1
ATOM 3361 N N . GLY A 1 438 ? 26.961 12.173 22.486 1.00 50.56 438 GLY A N 1
ATOM 3362 C CA . GLY A 1 438 ? 27.462 11.035 21.705 1.00 50.56 438 GLY A CA 1
ATOM 3363 C C . GLY A 1 438 ? 28.492 10.190 22.467 1.00 50.56 438 GLY A C 1
ATOM 3364 O O . GLY A 1 438 ? 28.437 8.964 22.414 1.00 50.56 438 GLY A O 1
ATOM 3365 N N . LYS A 1 439 ? 29.363 10.823 23.267 1.00 52.69 439 LYS A N 1
ATOM 3366 C CA . LYS A 1 439 ? 30.336 10.128 24.131 1.00 52.69 439 LYS A CA 1
ATOM 3367 C C . LYS A 1 439 ? 29.660 9.453 25.328 1.00 52.69 439 LYS A C 1
ATOM 3369 O O . LYS A 1 439 ? 30.035 8.342 25.686 1.00 52.69 439 LYS A O 1
ATOM 3374 N N . VAL A 1 440 ? 28.638 10.083 25.912 1.00 56.16 440 VAL A N 1
ATOM 3375 C CA . VAL A 1 440 ? 27.851 9.509 27.020 1.00 56.16 440 VAL A CA 1
ATOM 3376 C C . VAL A 1 440 ? 27.045 8.293 26.556 1.00 56.16 440 VAL A C 1
ATOM 3378 O O . VAL A 1 440 ? 27.036 7.274 27.239 1.00 56.16 440 VAL A O 1
ATOM 3381 N N . ILE A 1 441 ? 26.411 8.357 25.382 1.00 52.25 441 ILE A N 1
ATOM 3382 C CA . ILE A 1 441 ? 25.630 7.241 24.827 1.00 52.25 441 ILE A CA 1
ATOM 3383 C C . ILE A 1 441 ? 26.547 6.099 24.376 1.00 52.25 441 ILE A C 1
ATOM 3385 O O . ILE A 1 441 ? 26.259 4.944 24.686 1.00 52.25 441 ILE A O 1
ATOM 3389 N N . ALA A 1 442 ? 27.667 6.407 23.711 1.00 51.12 442 ALA A N 1
ATOM 3390 C CA . ALA A 1 442 ? 28.676 5.407 23.357 1.00 51.12 442 ALA A CA 1
ATOM 3391 C C . ALA A 1 442 ? 29.270 4.724 24.604 1.00 51.12 442 ALA A C 1
ATOM 3393 O O . ALA A 1 442 ? 29.502 3.518 24.588 1.00 51.12 442 ALA A O 1
ATOM 3394 N N . GLY A 1 443 ? 29.447 5.469 25.702 1.00 54.69 443 GLY A N 1
ATOM 3395 C CA . GLY A 1 443 ? 29.866 4.923 26.995 1.00 54.69 443 GLY A CA 1
ATOM 3396 C C . GLY A 1 443 ? 28.789 4.092 27.705 1.00 54.69 443 GLY A C 1
ATOM 3397 O O . GLY A 1 443 ? 29.116 3.098 28.347 1.00 54.69 443 GLY A O 1
ATOM 3398 N N . ALA A 1 444 ? 27.509 4.455 27.581 1.00 56.31 444 ALA A N 1
ATOM 3399 C CA . ALA A 1 444 ? 26.398 3.754 28.230 1.00 56.31 444 ALA A CA 1
ATOM 3400 C C . ALA A 1 444 ? 25.961 2.470 27.497 1.00 56.31 444 ALA A C 1
ATOM 3402 O O . ALA A 1 444 ? 25.419 1.563 28.128 1.00 56.31 444 ALA A O 1
ATOM 3403 N N . PHE A 1 445 ? 26.194 2.373 26.181 1.00 51.81 445 PHE A N 1
ATOM 3404 C CA . PHE A 1 445 ? 25.763 1.240 25.350 1.00 51.81 445 PHE A CA 1
ATOM 3405 C C . PHE A 1 445 ? 26.872 0.733 24.404 1.00 51.81 445 PHE A C 1
ATOM 3407 O O . PHE A 1 445 ? 26.709 0.768 23.180 1.00 51.81 445 PHE A O 1
ATOM 3414 N N . PRO A 1 446 ? 27.985 0.197 24.938 1.00 45.91 446 PRO A N 1
ATOM 3415 C CA . PRO A 1 446 ? 29.166 -0.176 24.150 1.00 45.91 446 PRO A CA 1
ATOM 3416 C C . PRO A 1 446 ? 28.930 -1.294 23.112 1.00 45.91 446 PRO A C 1
ATOM 3418 O O . PRO A 1 446 ? 29.741 -1.472 22.211 1.00 45.91 446 PRO A O 1
ATOM 3421 N N . GLY A 1 447 ? 27.820 -2.041 23.192 1.00 48.31 447 GLY A N 1
ATOM 3422 C CA . GLY A 1 447 ? 27.459 -3.090 22.224 1.00 48.31 447 GLY A CA 1
ATOM 3423 C C . GLY A 1 447 ? 26.614 -2.629 21.027 1.00 48.31 447 GLY A C 1
ATOM 3424 O O . GLY A 1 447 ? 26.413 -3.405 20.096 1.00 48.31 447 GLY A O 1
ATOM 3425 N N . LEU A 1 448 ? 26.099 -1.393 21.044 1.00 45.97 448 LEU A N 1
ATOM 3426 C CA . LEU A 1 448 ? 25.195 -0.861 20.008 1.00 45.97 448 LEU A CA 1
ATOM 3427 C C . LEU A 1 448 ? 25.938 -0.132 18.880 1.00 45.97 448 LEU A C 1
ATOM 3429 O O . LEU A 1 448 ? 25.403 0.025 17.785 1.00 45.97 448 LEU A O 1
ATOM 3433 N N . VAL A 1 449 ? 27.177 0.282 19.140 1.00 44.25 449 VAL A N 1
ATOM 3434 C CA . VAL A 1 449 ? 28.051 0.965 18.187 1.00 44.25 449 VAL A CA 1
ATOM 3435 C C . VAL A 1 449 ? 29.306 0.112 18.056 1.00 44.25 449 VAL A C 1
ATOM 3437 O O . VAL A 1 449 ? 30.123 0.081 18.970 1.00 44.25 449 VAL A O 1
ATOM 3440 N N . ARG A 1 450 ? 29.464 -0.625 16.947 1.00 44.75 450 ARG A N 1
ATOM 3441 C CA . ARG A 1 450 ? 30.745 -1.293 16.667 1.00 44.75 450 ARG A CA 1
ATOM 3442 C C . ARG A 1 450 ? 31.790 -0.195 16.448 1.00 44.75 450 ARG A C 1
ATOM 3444 O O . ARG A 1 450 ? 31.598 0.606 15.534 1.00 44.75 450 ARG A O 1
ATOM 3451 N N . PRO A 1 451 ? 32.864 -0.130 17.249 1.00 39.81 451 PRO A N 1
ATOM 3452 C CA . PRO A 1 451 ? 33.894 0.875 17.065 1.00 39.81 451 PRO A CA 1
ATOM 3453 C C . PRO A 1 451 ? 34.701 0.514 15.815 1.00 39.81 451 PRO A C 1
ATOM 3455 O O . PRO A 1 451 ? 35.656 -0.253 15.873 1.00 39.81 451 PRO A O 1
ATOM 3458 N N . THR A 1 452 ? 34.307 1.037 14.657 1.00 43.34 452 THR A N 1
ATOM 3459 C CA . THR A 1 452 ? 35.229 1.167 13.528 1.00 43.34 452 THR A CA 1
ATOM 3460 C C . THR A 1 452 ? 36.136 2.351 13.843 1.00 43.34 452 THR A C 1
ATOM 3462 O O . THR A 1 452 ? 35.661 3.463 14.069 1.00 43.34 452 THR A O 1
ATOM 3465 N N . SER A 1 453 ? 37.433 2.080 13.943 1.00 40.50 453 SER A N 1
ATOM 3466 C CA . SER A 1 453 ? 38.444 2.802 14.727 1.00 40.50 453 SER A CA 1
ATOM 3467 C C . SER A 1 453 ? 38.819 4.225 14.278 1.00 40.50 453 SER A C 1
ATOM 3469 O O . SER A 1 453 ? 39.888 4.699 14.647 1.00 40.50 453 SER A O 1
ATOM 3471 N N . THR A 1 454 ? 37.972 4.939 13.535 1.00 42.53 454 THR A N 1
ATOM 3472 C CA . THR A 1 454 ? 38.244 6.324 13.096 1.00 42.53 454 THR A CA 1
ATOM 3473 C C . THR A 1 454 ? 37.011 7.225 12.937 1.00 42.53 454 THR A C 1
ATOM 3475 O O . THR A 1 454 ? 37.169 8.360 12.497 1.00 42.53 454 THR A O 1
ATOM 3478 N N . LEU A 1 455 ? 35.791 6.803 13.297 1.00 43.97 455 LEU A N 1
ATOM 3479 C CA . LEU A 1 455 ? 34.630 7.691 13.141 1.00 43.97 455 LEU A CA 1
ATOM 3480 C C . LEU A 1 455 ? 34.505 8.685 14.304 1.00 43.97 455 LEU A C 1
ATOM 3482 O O . LEU A 1 455 ? 34.031 8.342 15.390 1.00 43.97 455 LEU A O 1
ATOM 3486 N N . GLU A 1 456 ? 34.810 9.954 14.029 1.00 44.28 456 GLU A N 1
ATOM 3487 C CA . GLU A 1 456 ? 33.954 11.028 14.526 1.00 44.28 456 GLU A CA 1
ATOM 3488 C C . GLU A 1 456 ? 32.517 10.639 14.162 1.00 44.28 456 GLU A C 1
ATOM 3490 O O . GLU A 1 456 ? 32.158 10.541 12.988 1.00 44.28 456 GLU A O 1
ATOM 3495 N N . LEU A 1 457 ? 31.711 10.294 15.167 1.00 48.50 457 LEU A N 1
ATOM 3496 C CA . LEU A 1 457 ? 30.278 10.126 14.980 1.00 48.50 457 LEU A CA 1
ATOM 3497 C C . LEU A 1 457 ? 29.740 11.490 14.556 1.00 48.50 457 LEU A C 1
ATOM 3499 O O . LEU A 1 457 ? 29.463 12.329 15.414 1.00 48.50 457 LEU A O 1
ATOM 3503 N N . ASP A 1 458 ? 29.618 11.698 13.244 1.00 58.75 458 ASP A N 1
ATOM 3504 C CA . ASP A 1 458 ? 28.923 12.850 12.683 1.00 58.75 458 ASP A CA 1
ATOM 3505 C C . ASP A 1 458 ? 27.589 13.012 13.430 1.00 58.75 458 ASP A C 1
ATOM 3507 O O . ASP A 1 458 ? 26.907 12.027 13.756 1.00 58.75 458 ASP A O 1
ATOM 3511 N N . LEU A 1 459 ? 27.248 14.261 13.743 1.00 56.59 459 LEU A N 1
ATOM 3512 C CA . LEU A 1 459 ? 26.025 14.688 14.413 1.00 56.59 459 LEU A CA 1
ATOM 3513 C C . LEU A 1 459 ? 24.803 13.942 13.862 1.00 56.59 459 LEU A C 1
ATOM 3515 O O . LEU A 1 459 ? 23.963 13.468 14.630 1.00 56.59 459 LEU A O 1
ATOM 3519 N N . THR A 1 460 ? 24.768 13.730 12.546 1.00 55.84 460 THR A N 1
ATOM 3520 C CA . THR A 1 460 ? 23.746 12.954 11.836 1.00 55.84 460 THR A CA 1
ATOM 3521 C C . THR A 1 460 ? 23.571 11.538 12.398 1.00 55.84 460 THR A C 1
ATOM 3523 O O . THR A 1 460 ? 22.448 11.100 12.656 1.00 55.84 460 THR A O 1
ATOM 3526 N N . THR A 1 461 ? 24.666 10.817 12.644 1.00 60.72 461 THR A N 1
ATOM 3527 C CA . THR A 1 461 ? 24.643 9.434 13.148 1.00 60.72 461 THR A CA 1
ATOM 3528 C C . THR A 1 461 ? 24.226 9.385 14.617 1.00 60.72 461 THR A C 1
ATOM 3530 O O . THR A 1 461 ? 23.442 8.520 15.014 1.00 60.72 461 THR A O 1
ATOM 3533 N N . THR A 1 462 ? 24.686 10.346 15.424 1.00 60.66 462 THR A N 1
ATOM 3534 C CA . THR A 1 462 ? 24.301 10.460 16.841 1.00 60.66 462 THR A CA 1
ATOM 3535 C C . THR A 1 462 ? 22.813 10.778 16.987 1.00 60.66 462 THR A C 1
ATOM 3537 O O . THR A 1 462 ? 22.112 10.115 17.754 1.00 60.66 462 THR A O 1
ATOM 3540 N N . VAL A 1 463 ? 22.302 11.735 16.203 1.00 59.34 463 VAL A N 1
ATOM 3541 C CA . VAL A 1 463 ? 20.872 12.063 16.147 1.00 59.34 463 VAL A CA 1
ATOM 3542 C C . VAL A 1 463 ? 20.073 10.836 15.710 1.00 59.34 463 VAL A C 1
ATOM 3544 O O . VAL A 1 463 ? 19.111 10.474 16.381 1.00 59.34 463 VAL A O 1
ATOM 3547 N N . GLN A 1 464 ? 20.494 10.112 14.668 1.00 57.84 464 GLN A N 1
ATOM 3548 C CA . GLN A 1 464 ? 19.816 8.878 14.254 1.00 57.84 464 GLN A CA 1
ATOM 3549 C C . GLN A 1 464 ? 19.797 7.803 15.349 1.00 57.84 464 GLN A C 1
ATOM 3551 O O . GLN A 1 464 ? 18.768 7.158 15.539 1.00 57.84 464 GLN A O 1
ATOM 3556 N N . LEU A 1 465 ? 20.887 7.612 16.097 1.00 61.53 465 LEU A N 1
ATOM 3557 C CA . LEU A 1 465 ? 20.948 6.634 17.186 1.00 61.53 465 LEU A CA 1
ATOM 3558 C C . LEU A 1 465 ? 19.998 7.006 18.338 1.00 61.53 465 LEU A C 1
ATOM 3560 O O . LEU A 1 465 ? 19.235 6.160 18.808 1.00 61.53 465 LEU A O 1
ATOM 3564 N N . VAL A 1 466 ? 19.984 8.279 18.752 1.00 61.00 466 VAL A N 1
ATOM 3565 C CA . VAL A 1 466 ? 19.051 8.798 19.770 1.00 61.00 466 VAL A CA 1
ATOM 3566 C C . VAL A 1 466 ? 17.603 8.613 19.315 1.00 61.00 466 VAL A C 1
ATOM 3568 O O . VAL A 1 466 ? 16.771 8.105 20.069 1.00 61.00 466 VAL A O 1
ATOM 3571 N N . LEU A 1 467 ? 17.312 8.951 18.058 1.00 56.50 467 LEU A N 1
ATOM 3572 C CA . LEU A 1 467 ? 15.992 8.779 17.457 1.00 56.50 467 LEU A CA 1
ATOM 3573 C C . LEU A 1 467 ? 15.584 7.304 17.325 1.00 56.50 467 LEU A C 1
ATOM 3575 O O . LEU A 1 467 ? 14.395 7.012 17.393 1.00 56.50 467 LEU A O 1
ATOM 3579 N N . ARG A 1 468 ? 16.533 6.368 17.186 1.00 59.88 468 ARG A N 1
ATOM 3580 C CA . ARG A 1 468 ? 16.274 4.913 17.187 1.00 59.88 468 ARG A CA 1
ATOM 3581 C C . ARG A 1 468 ? 15.986 4.358 18.584 1.00 59.88 468 ARG A C 1
ATOM 3583 O O . ARG A 1 468 ? 15.200 3.424 18.713 1.00 59.88 468 ARG A O 1
ATOM 3590 N N . LEU A 1 469 ? 16.572 4.935 19.635 1.00 61.53 469 LEU A N 1
ATOM 3591 C CA . LEU A 1 469 ? 16.326 4.530 21.028 1.00 61.53 469 LEU A CA 1
ATOM 3592 C C . LEU A 1 469 ? 15.019 5.114 21.592 1.00 61.53 469 LEU A C 1
ATOM 3594 O O . LEU A 1 469 ? 14.353 4.491 22.423 1.00 61.53 469 LEU A O 1
ATOM 3598 N N . PHE A 1 470 ? 14.613 6.289 21.111 1.00 63.38 470 PHE A N 1
ATOM 3599 C CA . PHE A 1 470 ? 13.396 6.979 21.534 1.00 63.38 470 PHE A CA 1
ATOM 3600 C C . PHE A 1 470 ? 12.085 6.163 21.402 1.00 63.38 470 PHE A C 1
ATOM 3602 O O . PHE A 1 470 ? 11.279 6.214 22.339 1.00 63.38 470 PHE A O 1
ATOM 3609 N N . PRO A 1 471 ? 11.845 5.372 20.329 1.00 60.47 471 PRO A N 1
ATOM 3610 C CA . PRO A 1 471 ? 10.739 4.419 20.250 1.00 60.47 471 PRO A CA 1
ATOM 3611 C C . PRO A 1 471 ? 10.660 3.476 21.446 1.00 60.47 471 PRO A C 1
ATOM 3613 O O . PRO A 1 471 ? 9.592 3.312 22.033 1.00 60.47 471 PRO A O 1
ATOM 3616 N N . ALA A 1 472 ? 11.793 2.869 21.811 1.00 63.00 472 ALA A N 1
ATOM 3617 C CA . ALA A 1 472 ? 11.867 1.880 22.876 1.00 63.00 472 ALA A CA 1
ATOM 3618 C C . ALA A 1 472 ? 11.576 2.531 24.232 1.00 63.00 472 ALA A C 1
ATOM 3620 O O . ALA A 1 472 ? 10.782 2.009 25.011 1.00 63.00 472 ALA A O 1
ATOM 3621 N N . ILE A 1 473 ? 12.133 3.719 24.476 1.00 63.31 473 ILE A N 1
ATOM 3622 C CA . ILE A 1 473 ? 11.881 4.493 25.698 1.00 63.31 473 ILE A CA 1
ATOM 3623 C C . ILE A 1 473 ? 10.410 4.921 25.775 1.00 63.31 473 ILE A C 1
ATOM 3625 O O . ILE A 1 473 ? 9.751 4.698 26.790 1.00 63.31 473 ILE A O 1
ATOM 3629 N N . SER A 1 474 ? 9.863 5.484 24.694 1.00 58.78 474 SER A N 1
ATOM 3630 C CA . SER A 1 474 ? 8.454 5.897 24.618 1.00 58.78 474 SER A CA 1
ATOM 3631 C C . SER A 1 474 ? 7.513 4.720 24.851 1.00 58.78 474 SER A C 1
ATOM 3633 O O . SER A 1 474 ? 6.513 4.851 25.556 1.00 58.78 474 SER A O 1
ATOM 3635 N N . LEU A 1 475 ? 7.857 3.554 24.299 1.00 63.72 475 LEU A N 1
ATOM 3636 C CA . LEU A 1 475 ? 7.122 2.316 24.488 1.00 63.72 475 LEU A CA 1
ATOM 3637 C C . LEU A 1 475 ? 7.166 1.850 25.944 1.00 63.72 475 LEU A C 1
ATOM 3639 O O . LEU A 1 475 ? 6.111 1.608 26.524 1.00 63.72 475 LEU A O 1
ATOM 3643 N N . VAL A 1 476 ? 8.350 1.772 26.552 1.00 65.69 476 VAL A N 1
ATOM 3644 C CA . VAL A 1 476 ? 8.513 1.393 27.964 1.00 65.69 476 VAL A CA 1
ATOM 3645 C C . VAL A 1 476 ? 7.711 2.332 28.863 1.00 65.69 476 VAL A C 1
ATOM 3647 O O . VAL A 1 476 ? 6.960 1.867 29.717 1.00 65.69 476 VAL A O 1
ATOM 3650 N N . MET A 1 477 ? 7.770 3.641 28.618 1.00 61.56 477 MET A N 1
ATOM 3651 C CA . MET A 1 477 ? 6.988 4.629 29.364 1.00 61.56 477 MET A CA 1
ATOM 3652 C C . MET A 1 477 ? 5.477 4.444 29.172 1.00 61.56 477 MET A C 1
ATOM 3654 O O . MET A 1 477 ? 4.720 4.544 30.137 1.00 61.56 477 MET A O 1
ATOM 3658 N N . CYS A 1 478 ? 5.030 4.114 27.958 1.00 62.22 478 CYS A N 1
ATOM 3659 C CA . CYS A 1 478 ? 3.641 3.755 27.662 1.00 62.22 478 CYS A CA 1
ATOM 3660 C C . CYS A 1 478 ? 3.191 2.524 28.457 1.00 62.22 478 CYS A C 1
ATOM 3662 O O . CYS A 1 478 ? 2.149 2.547 29.115 1.00 62.22 478 CYS A O 1
ATOM 3664 N N . ILE A 1 479 ? 3.991 1.456 28.416 1.00 64.69 479 ILE A N 1
ATOM 3665 C CA . ILE A 1 479 ? 3.717 0.189 29.096 1.00 64.69 479 ILE A CA 1
ATOM 3666 C C . ILE A 1 479 ? 3.662 0.412 30.606 1.00 64.69 479 ILE A C 1
ATOM 3668 O O . ILE A 1 479 ? 2.669 0.050 31.233 1.00 64.69 479 ILE A O 1
ATOM 3672 N N . LEU A 1 480 ? 4.664 1.077 31.182 1.00 64.06 480 LEU A N 1
ATOM 3673 C CA . LEU A 1 480 ? 4.708 1.403 32.607 1.00 64.06 480 LEU A CA 1
ATOM 3674 C C . LEU A 1 480 ? 3.515 2.273 33.019 1.00 64.06 480 LEU A C 1
ATOM 3676 O O . LEU A 1 480 ? 2.864 1.983 34.021 1.00 64.06 480 LEU A O 1
ATOM 3680 N N . ALA A 1 481 ? 3.157 3.288 32.226 1.00 61.19 481 ALA A N 1
ATOM 3681 C CA . ALA A 1 481 ? 2.004 4.140 32.509 1.00 61.19 481 ALA A CA 1
ATOM 3682 C C . ALA A 1 481 ? 0.675 3.367 32.496 1.00 61.19 481 ALA A C 1
ATOM 3684 O O . ALA A 1 481 ? -0.211 3.677 33.297 1.00 61.19 481 ALA A O 1
ATOM 3685 N N . VAL A 1 482 ? 0.535 2.367 31.619 1.00 61.00 482 VAL A N 1
ATOM 3686 C CA . VAL A 1 482 ? -0.630 1.471 31.567 1.00 61.00 482 VAL A CA 1
ATOM 3687 C C . VAL A 1 482 ? -0.616 0.477 32.734 1.00 61.00 482 VAL A C 1
ATOM 3689 O O . VAL A 1 482 ? -1.646 0.297 33.381 1.00 61.00 482 VAL A O 1
ATOM 3692 N N . MET A 1 483 ? 0.531 -0.128 33.052 1.00 62.12 483 MET A N 1
ATOM 3693 C CA . MET A 1 483 ? 0.662 -1.109 34.137 1.00 62.12 483 MET A CA 1
ATOM 3694 C C . MET A 1 483 ? 0.412 -0.485 35.511 1.00 62.12 483 MET A C 1
ATOM 3696 O O . MET A 1 483 ? -0.410 -0.997 36.266 1.00 62.12 483 MET A O 1
ATOM 3700 N N . VAL A 1 484 ? 1.025 0.667 35.805 1.00 60.22 484 VAL A N 1
ATOM 3701 C CA . VAL A 1 484 ? 0.793 1.424 37.051 1.00 60.22 484 VAL A CA 1
ATOM 3702 C C . VAL A 1 484 ? -0.690 1.789 37.210 1.00 60.22 484 VAL A C 1
ATOM 3704 O O . VAL A 1 484 ? -1.198 1.882 38.325 1.00 60.22 484 VAL A O 1
ATOM 3707 N N . ARG A 1 485 ? -1.416 1.959 36.098 1.00 61.69 485 ARG A N 1
ATOM 3708 C CA . ARG A 1 485 ? -2.837 2.323 36.098 1.00 61.69 485 ARG A CA 1
ATOM 3709 C C . ARG A 1 485 ? -3.771 1.140 36.352 1.00 61.69 485 ARG A C 1
ATOM 3711 O O . ARG A 1 485 ? -4.775 1.333 37.028 1.00 61.69 485 ARG A O 1
ATOM 3718 N N . ILE A 1 486 ? -3.456 -0.059 35.849 1.00 58.38 486 ILE A N 1
ATOM 3719 C CA . ILE A 1 486 ? -4.232 -1.285 36.137 1.00 58.38 486 ILE A CA 1
ATOM 3720 C C . ILE A 1 486 ? -4.270 -1.564 37.650 1.00 58.38 486 ILE A C 1
ATOM 3722 O O . ILE A 1 486 ? -5.243 -2.128 38.146 1.00 58.38 486 ILE A O 1
ATOM 3726 N N . SER A 1 487 ? -3.253 -1.104 38.378 1.00 55.19 487 SER A N 1
ATOM 3727 C CA . SER A 1 487 ? -3.115 -1.272 39.825 1.00 55.19 487 SER A CA 1
ATOM 3728 C C . SER A 1 487 ? -3.754 -0.153 40.669 1.00 55.19 487 SER A C 1
ATOM 3730 O O . SER A 1 487 ? -3.834 -0.298 41.886 1.00 55.19 487 SER A O 1
ATOM 3732 N N . GLY A 1 488 ? -4.184 0.967 40.069 1.00 55.19 488 GLY A N 1
ATOM 3733 C CA . GLY A 1 488 ? -4.640 2.166 40.791 1.00 55.19 488 GLY A CA 1
ATOM 3734 C C . GLY A 1 488 ? -6.167 2.282 40.971 1.00 55.19 488 GLY A C 1
ATOM 3735 O O . GLY A 1 488 ? -6.931 1.682 40.212 1.00 55.19 488 GLY A O 1
ATOM 3736 N N . PRO A 1 489 ? -6.651 3.081 41.948 1.00 52.47 489 PRO A N 1
ATOM 3737 C CA . PRO A 1 489 ? -8.080 3.312 42.170 1.00 52.47 489 PRO A CA 1
ATOM 3738 C C . PRO A 1 489 ? -8.772 3.989 40.969 1.00 52.47 489 PRO A C 1
ATOM 3740 O O . PRO A 1 489 ? -8.135 4.630 40.124 1.00 52.47 489 PRO A O 1
ATOM 3743 N N . LYS A 1 490 ? -10.103 3.819 40.898 1.00 52.66 490 LYS A N 1
ATOM 3744 C CA . LYS A 1 490 ? -11.014 4.262 39.821 1.00 52.66 490 LYS A CA 1
ATOM 3745 C C . LYS A 1 490 ? -10.941 5.779 39.548 1.00 52.66 490 LYS A C 1
ATOM 3747 O O . LYS A 1 490 ? -11.814 6.523 39.973 1.00 52.66 490 LYS A O 1
ATOM 3752 N N . GLU A 1 491 ? -9.920 6.256 38.837 1.00 52.31 491 GLU A N 1
ATOM 3753 C CA . GLU A 1 491 ? -9.924 7.640 38.316 1.00 52.31 491 GLU A CA 1
ATOM 3754 C C . GLU A 1 491 ? -10.574 7.760 36.925 1.00 52.31 491 GLU A C 1
ATOM 3756 O O . GLU A 1 491 ? -10.825 6.772 36.231 1.00 52.31 491 GLU A O 1
ATOM 3761 N N . ASP A 1 492 ? -10.755 9.022 36.541 1.00 61.75 492 ASP A N 1
ATOM 3762 C CA . ASP A 1 492 ? -11.457 9.585 35.397 1.00 61.75 492 ASP A CA 1
ATOM 3763 C C . ASP A 1 492 ? -11.145 8.930 34.031 1.00 61.75 492 ASP A C 1
ATOM 3765 O O . ASP A 1 492 ? -9.999 8.709 33.622 1.00 61.75 492 ASP A O 1
ATOM 3769 N N . VAL A 1 493 ? -12.215 8.657 33.285 1.00 59.38 493 VAL A N 1
ATOM 3770 C CA . VAL A 1 493 ? -12.248 8.052 31.941 1.00 59.38 493 VAL A CA 1
ATOM 3771 C C . VAL A 1 493 ? -11.378 8.818 30.933 1.00 59.38 493 VAL A C 1
ATOM 3773 O O . VAL A 1 493 ? -10.836 8.249 29.976 1.00 59.38 493 VAL A O 1
ATOM 3776 N N . THR A 1 494 ? -11.220 10.122 31.154 1.00 64.56 494 THR A N 1
ATOM 3777 C CA . THR A 1 494 ? -10.436 11.034 30.318 1.00 64.56 494 THR A CA 1
ATOM 3778 C C . THR A 1 494 ? -8.966 10.603 30.210 1.00 64.56 494 THR A C 1
ATOM 3780 O O . THR A 1 494 ? -8.404 10.615 29.106 1.00 64.56 494 THR A O 1
ATOM 3783 N N . THR A 1 495 ? -8.369 10.113 31.299 1.00 66.44 495 THR A N 1
ATOM 3784 C CA . THR A 1 495 ? -6.960 9.693 31.365 1.00 66.44 495 THR A CA 1
ATOM 3785 C C . THR A 1 495 ? -6.694 8.422 30.561 1.00 66.44 495 THR A C 1
ATOM 3787 O O . THR A 1 495 ? -5.758 8.384 29.763 1.00 66.44 495 THR A O 1
ATOM 3790 N N . VAL A 1 496 ? -7.548 7.399 30.687 1.00 67.25 496 VAL A N 1
ATOM 3791 C CA . VAL A 1 496 ? -7.403 6.136 29.932 1.00 67.25 496 VAL A CA 1
ATOM 3792 C C . VAL A 1 496 ? -7.501 6.396 28.432 1.00 67.25 496 VAL A C 1
ATOM 3794 O O . VAL A 1 496 ? -6.699 5.888 27.653 1.00 67.25 496 VAL A O 1
ATOM 3797 N N . SER A 1 497 ? -8.442 7.249 28.022 1.00 68.00 497 SER A N 1
ATOM 3798 C CA . SER A 1 497 ? -8.596 7.604 26.612 1.00 68.00 497 SER A CA 1
ATOM 3799 C C . SER A 1 497 ? -7.382 8.357 26.050 1.00 68.00 497 SER A C 1
ATOM 3801 O O . SER A 1 497 ? -7.042 8.177 24.883 1.00 68.00 497 SER A O 1
ATOM 3803 N N . SER A 1 498 ? -6.710 9.157 26.885 1.00 69.94 498 SER A N 1
ATOM 3804 C CA . SER A 1 498 ? -5.499 9.893 26.510 1.00 69.94 498 SER A CA 1
ATOM 3805 C C . SER A 1 498 ? -4.293 8.962 26.384 1.00 69.94 498 SER A C 1
ATOM 3807 O O . SER A 1 498 ? -3.519 9.115 25.448 1.00 69.94 498 SER A O 1
ATOM 3809 N N . LEU A 1 499 ? -4.168 7.957 27.261 1.00 72.38 499 LEU A N 1
ATOM 3810 C CA . LEU A 1 499 ? -3.121 6.931 27.174 1.00 72.38 499 LEU A CA 1
ATOM 3811 C C . LEU A 1 499 ? -3.296 6.026 25.952 1.00 72.38 499 LEU A C 1
ATOM 3813 O O . LEU A 1 499 ? -2.320 5.739 25.272 1.00 72.38 499 LEU A O 1
ATOM 3817 N N . VAL A 1 500 ? -4.529 5.612 25.641 1.00 77.69 500 VAL A N 1
ATOM 3818 C CA . VAL A 1 500 ? -4.814 4.837 24.420 1.00 77.69 500 VAL A CA 1
ATOM 3819 C C . VAL A 1 500 ? -4.467 5.648 23.176 1.00 77.69 500 VAL A C 1
ATOM 3821 O O . VAL A 1 500 ? -3.833 5.124 22.266 1.00 77.69 500 VAL A O 1
ATOM 3824 N N . LEU A 1 501 ? -4.852 6.928 23.142 1.00 78.25 501 LEU A N 1
ATOM 3825 C CA . LEU A 1 501 ? -4.521 7.808 22.025 1.00 78.25 501 LEU A CA 1
ATOM 3826 C C . LEU A 1 501 ? -3.009 8.018 21.905 1.00 78.25 501 LEU A C 1
ATOM 3828 O O . LEU A 1 501 ? -2.486 7.927 20.803 1.00 78.25 501 LEU A O 1
ATOM 3832 N N . PHE A 1 502 ? -2.318 8.263 23.019 1.00 80.88 502 PHE A N 1
ATOM 3833 C CA . PHE A 1 502 ? -0.865 8.402 23.039 1.00 80.88 502 PHE A CA 1
ATOM 3834 C C . PHE A 1 502 ? -0.185 7.124 22.544 1.00 80.88 502 PHE A C 1
ATOM 3836 O O . PHE A 1 502 ? 0.592 7.196 21.603 1.00 80.88 502 PHE A O 1
ATOM 3843 N N . GLY A 1 503 ? -0.553 5.956 23.081 1.00 82.00 503 GLY A N 1
ATOM 3844 C CA . GLY A 1 503 ? -0.021 4.669 22.640 1.00 82.00 503 GLY A CA 1
ATOM 3845 C C . GLY A 1 503 ? -0.260 4.419 21.153 1.00 82.00 503 GLY A C 1
ATOM 3846 O O . GLY A 1 503 ? 0.671 4.059 20.442 1.00 82.00 503 GLY A O 1
ATOM 3847 N N . ALA A 1 504 ? -1.468 4.683 20.649 1.00 84.69 504 ALA A N 1
ATOM 3848 C CA . ALA A 1 504 ? -1.769 4.552 19.226 1.00 84.69 504 ALA A CA 1
ATOM 3849 C C . ALA A 1 504 ? -0.957 5.542 18.365 1.00 84.69 504 ALA A C 1
ATOM 3851 O O . ALA A 1 504 ? -0.428 5.151 17.328 1.00 84.69 504 ALA A O 1
ATOM 3852 N N . LEU A 1 505 ? -0.803 6.801 18.790 1.00 82.88 505 LEU A N 1
ATOM 3853 C CA . LEU A 1 505 ? 0.027 7.788 18.087 1.00 82.88 505 LEU A CA 1
ATOM 3854 C C . LEU A 1 505 ? 1.515 7.413 18.114 1.00 82.88 505 LEU A C 1
ATOM 3856 O O . LEU A 1 505 ? 2.195 7.576 17.105 1.00 82.88 505 LEU A O 1
ATOM 3860 N N . SER A 1 506 ? 2.017 6.846 19.214 1.00 82.75 506 SER A N 1
ATOM 3861 C CA . SER A 1 506 ? 3.363 6.272 19.261 1.00 82.75 506 SER A CA 1
ATOM 3862 C C . SER A 1 506 ? 3.505 5.136 18.250 1.00 82.75 506 SER A C 1
ATOM 3864 O O . SER A 1 506 ? 4.478 5.123 17.506 1.00 82.75 506 SER A O 1
ATOM 3866 N N . VAL A 1 507 ? 2.520 4.231 18.154 1.00 87.88 507 VAL A N 1
ATOM 3867 C CA . VAL A 1 507 ? 2.498 3.187 17.114 1.00 87.88 507 VAL A CA 1
ATOM 3868 C C . VAL A 1 507 ? 2.555 3.795 15.713 1.00 87.88 507 VAL A C 1
ATOM 3870 O O . VAL A 1 507 ? 3.333 3.320 14.891 1.00 87.88 507 VAL A O 1
ATOM 3873 N N . PHE A 1 508 ? 1.781 4.850 15.441 1.00 89.88 508 PHE A N 1
ATOM 3874 C CA . PHE A 1 508 ? 1.799 5.542 14.149 1.00 89.88 508 PHE A CA 1
ATOM 3875 C C . PHE A 1 508 ? 3.193 6.089 13.810 1.00 89.88 508 PHE A C 1
ATOM 3877 O O . PHE A 1 508 ? 3.694 5.855 12.714 1.00 89.88 508 PHE A O 1
ATOM 3884 N N . VAL A 1 509 ? 3.836 6.789 14.749 1.00 85.62 509 VAL A N 1
ATOM 3885 C CA . VAL A 1 509 ? 5.165 7.387 14.533 1.00 85.62 509 VAL A CA 1
ATOM 3886 C C . VAL A 1 509 ? 6.242 6.315 14.370 1.00 85.62 509 VAL A C 1
ATOM 3888 O O . VAL A 1 509 ? 7.087 6.435 13.486 1.00 85.62 509 VAL A O 1
ATOM 3891 N N . ILE A 1 510 ? 6.179 5.233 15.152 1.00 84.50 510 ILE A N 1
ATOM 3892 C CA . ILE A 1 510 ? 7.070 4.072 15.000 1.00 84.50 510 ILE A CA 1
ATOM 3893 C C . ILE A 1 510 ? 6.895 3.450 13.615 1.00 84.50 510 ILE A C 1
ATOM 3895 O O . ILE A 1 510 ? 7.876 3.230 12.910 1.00 84.50 510 ILE A O 1
ATOM 3899 N N . ALA A 1 511 ? 5.648 3.205 13.207 1.00 90.88 511 ALA A N 1
ATOM 3900 C CA . ALA A 1 511 ? 5.329 2.643 11.902 1.00 90.88 511 ALA A CA 1
ATOM 3901 C C . ALA A 1 511 ? 5.900 3.507 10.769 1.00 90.88 511 ALA A C 1
ATOM 3903 O O . ALA A 1 511 ? 6.543 2.980 9.856 1.00 90.88 511 ALA A O 1
ATOM 3904 N N . LEU A 1 512 ? 5.711 4.824 10.863 1.00 89.25 512 LEU A N 1
ATOM 3905 C CA . LEU A 1 512 ? 6.206 5.788 9.892 1.00 89.25 512 LEU A CA 1
ATOM 3906 C C . LEU A 1 512 ? 7.739 5.805 9.843 1.00 89.25 512 LEU A C 1
ATOM 3908 O O . LEU A 1 512 ? 8.305 5.775 8.755 1.00 89.25 512 LEU A O 1
ATOM 3912 N N . GLY A 1 513 ? 8.411 5.759 10.998 1.00 85.38 513 GLY A N 1
ATOM 3913 C CA . GLY A 1 513 ? 9.870 5.670 11.091 1.00 85.38 513 GLY A CA 1
ATOM 3914 C C . GLY A 1 513 ? 10.445 4.413 10.428 1.00 85.38 513 GLY A C 1
ATOM 3915 O O . GLY A 1 513 ? 11.354 4.526 9.609 1.00 85.38 513 GLY A O 1
ATOM 3916 N N . MET A 1 514 ? 9.876 3.232 10.705 1.00 86.56 514 MET A N 1
ATOM 3917 C CA . MET A 1 514 ? 10.316 1.956 10.105 1.00 86.56 514 MET A CA 1
ATOM 3918 C C . MET A 1 514 ? 10.188 1.957 8.573 1.00 86.56 514 MET A C 1
ATOM 3920 O O . MET A 1 514 ? 11.066 1.489 7.844 1.00 86.56 514 MET A O 1
ATOM 3924 N N . ARG A 1 515 ? 9.081 2.512 8.070 1.00 93.00 515 ARG A N 1
ATOM 3925 C CA . ARG A 1 515 ? 8.824 2.645 6.630 1.00 93.00 515 ARG A CA 1
ATOM 3926 C C . ARG A 1 515 ? 9.729 3.674 5.987 1.00 93.00 515 ARG A C 1
ATOM 3928 O O . ARG A 1 515 ? 10.190 3.442 4.877 1.00 93.00 515 ARG A O 1
ATOM 3935 N N . TRP A 1 516 ? 10.013 4.772 6.682 1.00 90.75 516 TRP A N 1
ATOM 3936 C CA . TRP A 1 516 ? 10.941 5.782 6.198 1.00 90.75 516 TRP A CA 1
ATOM 3937 C C . TRP A 1 516 ? 12.357 5.228 6.065 1.00 90.75 516 TRP A C 1
ATOM 3939 O O . TRP A 1 516 ? 12.987 5.420 5.034 1.00 90.75 516 TRP A O 1
ATOM 3949 N N . GLU A 1 517 ? 12.847 4.484 7.059 1.00 86.88 517 GLU A N 1
ATOM 3950 C CA . GLU A 1 517 ? 14.166 3.848 6.970 1.00 86.88 517 GLU A CA 1
ATOM 3951 C C . GLU A 1 517 ? 14.262 2.931 5.744 1.00 86.88 517 GLU A C 1
ATOM 3953 O O . GLU A 1 517 ? 15.240 2.978 4.998 1.00 86.88 517 GLU A O 1
ATOM 3958 N N . THR A 1 518 ? 13.212 2.148 5.499 1.00 89.44 518 THR A N 1
ATOM 3959 C CA . THR A 1 518 ? 13.139 1.264 4.332 1.00 89.44 518 THR A CA 1
ATOM 3960 C C . THR A 1 518 ? 13.055 2.073 3.033 1.00 89.44 518 THR A C 1
ATOM 3962 O O . THR A 1 518 ? 13.795 1.788 2.094 1.00 89.44 518 THR A O 1
ATOM 3965 N N . LEU A 1 519 ? 12.238 3.136 2.996 1.00 91.69 519 LEU A N 1
ATOM 3966 C CA . LEU A 1 519 ? 12.124 4.061 1.865 1.00 91.69 519 LEU A CA 1
ATOM 3967 C C . LEU A 1 519 ? 13.479 4.657 1.492 1.00 91.69 519 LEU A C 1
ATOM 3969 O O . LEU A 1 519 ? 13.785 4.742 0.313 1.00 91.69 519 LEU A O 1
ATOM 3973 N N . ILE A 1 520 ? 14.293 5.059 2.468 1.00 88.69 520 ILE A N 1
ATOM 3974 C CA . ILE A 1 520 ? 15.600 5.672 2.213 1.00 88.69 520 ILE A CA 1
ATOM 3975 C C . ILE A 1 520 ? 16.543 4.715 1.490 1.00 88.69 520 ILE A C 1
ATOM 3977 O O . ILE A 1 520 ? 17.290 5.166 0.620 1.00 88.69 520 ILE A O 1
ATOM 3981 N N . ARG A 1 521 ? 16.481 3.412 1.784 1.00 85.38 521 ARG A N 1
ATOM 3982 C CA . ARG A 1 521 ? 17.271 2.387 1.078 1.00 85.38 521 ARG A CA 1
ATOM 3983 C C . ARG A 1 521 ? 16.831 2.224 -0.376 1.00 85.38 521 ARG A C 1
ATOM 3985 O O . ARG A 1 521 ? 17.662 1.965 -1.234 1.00 85.38 521 ARG A O 1
ATOM 3992 N N . VAL A 1 522 ? 15.544 2.441 -0.650 1.00 85.12 522 VAL A N 1
ATOM 3993 C CA . VAL A 1 522 ? 14.947 2.311 -1.987 1.00 85.12 522 VAL A CA 1
ATOM 3994 C C . VAL A 1 522 ? 14.620 3.655 -2.638 1.00 85.12 522 VAL A C 1
ATOM 3996 O O . VAL A 1 522 ? 13.842 3.709 -3.586 1.00 85.12 522 VAL A O 1
ATOM 3999 N N . ARG A 1 523 ? 15.125 4.784 -2.125 1.00 86.88 523 ARG A N 1
ATOM 4000 C CA . ARG A 1 523 ? 14.584 6.119 -2.460 1.00 86.88 523 ARG A CA 1
ATOM 4001 C C . ARG A 1 523 ? 14.717 6.496 -3.931 1.00 86.88 523 ARG A C 1
ATOM 4003 O O . ARG A 1 523 ? 13.964 7.337 -4.404 1.00 86.88 523 ARG A O 1
ATOM 4010 N N . TYR A 1 524 ? 15.632 5.838 -4.630 1.00 83.38 524 TYR A N 1
ATOM 4011 C CA . TYR A 1 524 ? 15.853 5.993 -6.059 1.00 83.38 524 TYR A CA 1
ATOM 4012 C C . TYR A 1 524 ? 15.333 4.817 -6.892 1.00 83.38 524 TYR A C 1
ATOM 4014 O O . TYR A 1 524 ? 15.483 4.806 -8.111 1.00 83.38 524 TYR A O 1
ATOM 4022 N N . ASP A 1 525 ? 14.742 3.810 -6.251 1.00 80.75 525 ASP A N 1
ATOM 4023 C CA . ASP A 1 525 ? 14.181 2.658 -6.937 1.00 80.75 525 ASP A CA 1
ATOM 4024 C C . ASP A 1 525 ? 13.026 3.085 -7.829 1.00 80.75 525 ASP A C 1
ATOM 4026 O O . ASP A 1 525 ? 12.268 4.007 -7.517 1.00 80.75 525 ASP A O 1
ATOM 4030 N N . PHE A 1 526 ? 12.826 2.316 -8.883 1.00 77.81 526 PHE A N 1
ATOM 4031 C CA . PHE A 1 526 ? 11.646 2.397 -9.717 1.00 77.81 526 PHE A CA 1
ATOM 4032 C C . PHE A 1 526 ? 10.381 2.044 -8.910 1.00 77.81 526 PHE A C 1
ATOM 4034 O O . PHE A 1 526 ? 10.397 1.223 -7.986 1.00 77.81 526 PHE A O 1
ATOM 4041 N N . LEU A 1 527 ? 9.261 2.693 -9.222 1.00 83.44 527 LEU A N 1
ATOM 4042 C CA . LEU A 1 527 ? 7.956 2.282 -8.701 1.00 83.44 527 LEU A CA 1
ATOM 4043 C C . LEU A 1 527 ? 7.506 1.015 -9.421 1.00 83.44 527 LEU A C 1
ATOM 4045 O O . LEU A 1 527 ? 7.719 0.894 -10.617 1.00 83.44 527 LEU A O 1
ATOM 4049 N N . LEU A 1 528 ? 6.816 0.101 -8.739 1.00 83.81 528 LEU A N 1
ATOM 4050 C CA . LEU A 1 528 ? 6.243 -1.057 -9.431 1.00 83.81 528 LEU A CA 1
ATOM 4051 C C . LEU A 1 528 ? 5.335 -0.599 -10.592 1.00 83.81 528 LEU A C 1
ATOM 4053 O O . LEU A 1 528 ? 4.681 0.440 -10.446 1.00 83.81 528 LEU A O 1
ATOM 4057 N N . PRO A 1 529 ? 5.223 -1.370 -11.693 1.00 81.06 529 PRO A N 1
ATOM 4058 C CA . PRO A 1 529 ? 4.430 -0.979 -12.865 1.00 81.06 529 PRO A CA 1
ATOM 4059 C C . PRO A 1 529 ? 2.977 -0.583 -12.555 1.00 81.06 529 PRO A C 1
ATOM 4061 O O . PRO A 1 529 ? 2.402 0.278 -13.217 1.00 81.06 529 PRO A O 1
ATOM 4064 N N . ASP A 1 530 ? 2.378 -1.158 -11.508 1.00 84.62 530 ASP A N 1
ATOM 4065 C CA . ASP A 1 530 ? 1.058 -0.732 -11.033 1.00 84.62 530 ASP A CA 1
ATOM 4066 C C . ASP A 1 530 ? 1.081 0.666 -10.385 1.00 84.62 530 ASP A C 1
ATOM 4068 O O . ASP A 1 530 ? 0.219 1.491 -10.677 1.00 84.62 530 ASP A O 1
ATOM 4072 N N . ALA A 1 531 ? 2.064 0.954 -9.524 1.00 90.06 531 ALA A N 1
ATOM 4073 C CA . ALA A 1 531 ? 2.204 2.242 -8.835 1.00 90.06 531 ALA A CA 1
ATOM 4074 C C . ALA A 1 531 ? 2.518 3.382 -9.817 1.00 90.06 531 ALA A C 1
ATOM 4076 O O . ALA A 1 531 ? 1.849 4.408 -9.802 1.00 90.06 531 ALA A O 1
ATOM 4077 N N . GLN A 1 532 ? 3.478 3.145 -10.708 1.00 86.81 532 GLN A N 1
ATOM 4078 C CA . GLN A 1 532 ? 3.335 3.290 -12.162 1.00 86.81 532 GLN A CA 1
ATOM 4079 C C . GLN A 1 532 ? 2.082 3.945 -12.711 1.00 86.81 532 GLN A C 1
ATOM 4081 O O . GLN A 1 532 ? 1.929 5.170 -12.753 1.00 86.81 532 GLN A O 1
ATOM 4086 N N . GLY A 1 533 ? 1.208 3.067 -13.197 1.00 85.62 533 GLY A N 1
ATOM 4087 C CA . GLY A 1 533 ? -0.060 3.448 -13.786 1.00 85.62 533 GLY A CA 1
ATOM 4088 C C . GLY A 1 533 ? -0.863 4.359 -12.866 1.00 85.62 533 GLY A C 1
ATOM 4089 O O . GLY A 1 533 ? -1.425 5.336 -13.346 1.00 85.62 533 GLY A O 1
ATOM 4090 N N . TYR A 1 534 ? -0.869 4.126 -11.549 1.00 90.94 534 TYR A N 1
ATOM 4091 C CA . TYR A 1 534 ? -1.591 5.002 -10.621 1.00 90.94 534 TYR A CA 1
ATOM 4092 C C . TYR A 1 534 ? -1.040 6.428 -10.580 1.00 90.94 534 TYR A C 1
ATOM 4094 O O . TYR A 1 534 ? -1.827 7.372 -10.577 1.00 90.94 534 TYR A O 1
ATOM 4102 N N . LEU A 1 535 ? 0.283 6.602 -10.577 1.00 90.06 535 LEU A N 1
ATOM 4103 C CA . LEU A 1 535 ? 0.928 7.911 -10.602 1.00 90.06 535 LEU A CA 1
ATOM 4104 C C . LEU A 1 535 ? 0.703 8.607 -11.951 1.00 90.06 535 LEU A C 1
ATOM 4106 O O . LEU A 1 535 ? 0.389 9.793 -11.971 1.00 90.06 535 LEU A O 1
ATOM 4110 N N . ALA A 1 536 ? 0.797 7.884 -13.069 1.00 86.44 536 ALA A N 1
ATOM 4111 C CA . ALA A 1 536 ? 0.491 8.436 -14.390 1.00 86.44 536 ALA A CA 1
ATOM 4112 C C . ALA A 1 536 ? -0.970 8.916 -14.468 1.00 86.44 536 ALA A C 1
ATOM 4114 O O . ALA A 1 536 ? -1.232 10.073 -14.796 1.00 86.44 536 ALA A O 1
ATOM 4115 N N . ILE A 1 537 ? -1.913 8.072 -14.037 1.00 86.19 537 ILE A N 1
ATOM 4116 C CA . ILE A 1 537 ? -3.339 8.412 -13.968 1.00 86.19 537 ILE A CA 1
ATOM 4117 C C . ILE A 1 537 ? -3.577 9.611 -13.039 1.00 86.19 537 ILE A C 1
ATOM 4119 O O . ILE A 1 537 ? -4.369 10.495 -13.365 1.00 86.19 537 ILE A O 1
ATOM 4123 N N . ALA A 1 538 ? -2.896 9.669 -11.893 1.00 89.50 538 ALA A N 1
ATOM 4124 C CA . ALA A 1 538 ? -2.998 10.784 -10.957 1.00 89.50 538 ALA A CA 1
ATOM 4125 C C . ALA A 1 538 ? -2.480 12.106 -11.555 1.00 89.50 538 ALA A C 1
ATOM 4127 O O . ALA A 1 538 ? -2.994 13.169 -11.209 1.00 89.50 538 ALA A O 1
ATOM 4128 N N . ARG A 1 539 ? -1.492 12.069 -12.461 1.00 87.00 539 ARG A N 1
ATOM 4129 C CA . ARG A 1 539 ? -0.944 13.269 -13.122 1.00 87.00 539 ARG A CA 1
ATOM 4130 C C . ARG A 1 539 ? -1.946 13.814 -14.124 1.00 87.00 539 ARG A C 1
ATOM 4132 O O . ARG A 1 539 ? -2.290 14.992 -14.100 1.00 87.00 539 ARG A O 1
ATOM 4139 N N . GLU A 1 540 ? -2.481 12.905 -14.928 1.00 83.12 540 GLU A N 1
ATOM 4140 C CA . GLU A 1 540 ? -3.517 13.189 -15.911 1.00 83.12 540 GLU A CA 1
ATOM 4141 C C . GLU A 1 540 ? -4.849 13.569 -15.258 1.00 83.12 540 GLU A C 1
ATOM 4143 O O . GLU A 1 540 ? -5.723 14.086 -15.939 1.00 83.12 540 GLU A O 1
ATOM 4148 N N . PHE A 1 541 ? -5.038 13.337 -13.954 1.00 78.75 541 PHE A N 1
ATOM 4149 C CA . PHE A 1 541 ? -6.317 13.544 -13.277 1.00 78.75 541 PHE A CA 1
ATOM 4150 C C . PHE A 1 541 ? -6.829 14.985 -13.411 1.00 78.75 541 PHE A C 1
ATOM 4152 O O . PHE A 1 541 ? -8.001 15.176 -13.726 1.00 78.75 541 PHE A O 1
ATOM 4159 N N . ALA A 1 542 ? -5.965 15.996 -13.249 1.00 69.12 542 ALA A N 1
ATOM 4160 C CA . ALA A 1 542 ? -6.350 17.401 -13.417 1.00 69.12 542 ALA A CA 1
ATOM 4161 C C . ALA A 1 542 ? -6.635 17.759 -14.880 1.00 69.12 542 ALA A C 1
ATOM 4163 O O . ALA A 1 542 ? -7.626 18.431 -15.156 1.00 69.12 542 ALA A O 1
ATOM 4164 N N . GLU A 1 543 ? -5.799 17.302 -15.816 1.00 69.00 543 GLU A N 1
ATOM 4165 C CA . GLU A 1 543 ? -6.009 17.533 -17.249 1.00 69.00 543 GLU A CA 1
ATOM 4166 C C . GLU A 1 543 ? -7.297 16.876 -17.721 1.00 69.00 543 GLU A C 1
ATOM 4168 O O . GLU A 1 543 ? -8.129 17.530 -18.340 1.00 69.00 543 GLU A O 1
ATOM 4173 N N . LYS A 1 544 ? -7.510 15.611 -17.350 1.00 69.00 544 LYS A N 1
ATOM 4174 C CA . LYS A 1 544 ? -8.753 14.882 -17.571 1.00 69.00 544 LYS A CA 1
ATOM 4175 C C . LYS A 1 544 ? -9.896 15.675 -16.970 1.00 69.00 544 LYS A C 1
ATOM 4177 O O . LYS A 1 544 ? -10.785 16.039 -17.716 1.00 69.00 544 LYS A O 1
ATOM 4182 N N . GLN A 1 545 ? -9.863 16.042 -15.693 1.00 63.81 545 GLN A N 1
ATOM 4183 C CA . GLN A 1 545 ? -10.944 16.789 -15.044 1.00 63.81 545 GLN A CA 1
ATOM 4184 C C . GLN A 1 545 ? -11.264 18.137 -15.719 1.00 63.81 545 GLN A C 1
ATOM 4186 O O . GLN A 1 545 ? -12.437 18.497 -15.821 1.00 63.81 545 GLN A O 1
ATOM 4191 N N . ILE A 1 546 ? -10.252 18.862 -16.210 1.00 60.47 546 ILE A N 1
ATOM 4192 C CA . ILE A 1 546 ? -10.415 20.107 -16.980 1.00 60.47 546 ILE A CA 1
ATOM 4193 C C . ILE A 1 546 ? -11.016 19.815 -18.361 1.00 60.47 546 ILE A C 1
ATOM 4195 O O . ILE A 1 546 ? -11.998 20.451 -18.745 1.00 60.47 546 ILE A O 1
ATOM 4199 N N . ASN A 1 547 ? -10.481 18.827 -19.081 1.00 55.62 547 ASN A N 1
ATOM 4200 C CA . ASN A 1 547 ? -10.955 18.389 -20.399 1.00 55.62 547 ASN A CA 1
ATOM 4201 C C . ASN A 1 547 ? -12.377 17.815 -20.347 1.00 55.62 547 ASN A C 1
ATOM 4203 O O . ASN A 1 547 ? -13.125 17.883 -21.320 1.00 55.62 547 ASN A O 1
ATOM 4207 N N . PHE A 1 548 ? -12.748 17.288 -19.189 1.00 53.69 548 PHE A N 1
ATOM 4208 C CA . PHE A 1 548 ? -14.045 16.740 -18.855 1.00 53.69 548 PHE A CA 1
ATOM 4209 C C . PHE A 1 548 ? -14.995 17.835 -18.288 1.00 53.69 548 PHE A C 1
ATOM 4211 O O . PHE A 1 548 ? -16.162 17.582 -18.032 1.00 53.69 548 PHE A O 1
ATOM 4218 N N . SER A 1 549 ? -14.596 19.106 -18.166 1.00 51.66 549 SER A N 1
ATOM 4219 C CA . SER A 1 549 ? -15.515 20.182 -17.749 1.00 51.66 549 SER A CA 1
ATOM 4220 C C . SER A 1 549 ? -16.778 20.272 -18.652 1.00 51.66 549 SER A C 1
ATOM 4222 O O . SER A 1 549 ? -16.658 20.451 -19.870 1.00 51.66 549 SER A O 1
ATOM 4224 N N . PRO A 1 550 ? -18.001 20.188 -18.083 1.00 47.25 550 PRO A N 1
ATOM 4225 C CA . PRO A 1 550 ? -19.241 19.847 -18.797 1.00 47.25 550 PRO A CA 1
ATOM 4226 C C . PRO A 1 550 ? -19.785 20.891 -19.788 1.00 47.25 550 PRO A C 1
ATOM 4228 O O . PRO A 1 550 ? -20.771 20.604 -20.467 1.00 47.25 550 PRO A O 1
ATOM 4231 N N . LEU A 1 551 ? -19.187 22.082 -19.910 1.00 48.16 551 LEU A N 1
ATOM 4232 C CA . LEU A 1 551 ? -19.730 23.141 -20.777 1.00 48.16 551 LEU A CA 1
ATOM 4233 C C . LEU A 1 551 ? -19.012 23.299 -22.125 1.00 48.16 551 LEU A C 1
ATOM 4235 O O . LEU A 1 551 ? -19.633 23.748 -23.080 1.00 48.16 551 LEU A O 1
ATOM 4239 N N . ILE A 1 552 ? -17.728 22.938 -22.227 1.00 45.22 552 ILE A N 1
ATOM 4240 C CA . ILE A 1 552 ? -16.908 23.281 -23.408 1.00 45.22 552 ILE A CA 1
ATOM 4241 C C . ILE A 1 552 ? -16.699 22.076 -24.344 1.00 45.22 552 ILE A C 1
ATOM 4243 O O . ILE A 1 552 ? -16.540 22.264 -25.547 1.00 45.22 552 ILE A O 1
ATOM 4247 N N . ARG A 1 553 ? -16.757 20.832 -23.838 1.00 50.09 553 ARG A N 1
ATOM 4248 C CA . ARG A 1 553 ? -16.445 19.621 -24.630 1.00 50.09 553 ARG A CA 1
ATOM 4249 C C . ARG A 1 553 ? -17.493 18.509 -24.644 1.00 50.09 553 ARG A C 1
ATOM 4251 O O . ARG A 1 553 ? -17.291 17.540 -25.373 1.00 50.09 553 ARG A O 1
ATOM 4258 N N . THR A 1 554 ? -18.618 18.628 -23.935 1.00 52.16 554 THR A N 1
ATOM 4259 C CA . THR A 1 554 ? -19.670 17.586 -23.936 1.00 52.16 554 THR A CA 1
ATOM 4260 C C . THR A 1 554 ? -20.102 17.214 -25.359 1.00 52.16 554 THR A C 1
ATOM 4262 O O . THR A 1 554 ? -20.358 16.052 -25.635 1.00 52.16 554 THR A O 1
ATOM 4265 N N . VAL A 1 555 ? -20.065 18.159 -26.302 1.00 52.66 555 VAL A N 1
ATOM 4266 C CA . VAL A 1 555 ? -20.383 17.897 -27.712 1.00 52.66 555 VAL A CA 1
ATOM 4267 C C . VAL A 1 555 ? -19.225 17.243 -28.481 1.00 52.66 555 VAL A C 1
ATOM 4269 O O . VAL A 1 555 ? -19.483 16.350 -29.280 1.00 52.66 555 VAL A O 1
ATOM 4272 N N . SER A 1 556 ? -17.961 17.627 -28.256 1.00 52.03 556 SER A N 1
ATOM 4273 C CA . SER A 1 556 ? -16.832 17.095 -29.040 1.00 52.03 556 SER A CA 1
ATOM 4274 C C . SER A 1 556 ? -16.357 15.728 -28.550 1.00 52.03 556 SER A C 1
ATOM 4276 O O . SER A 1 556 ? -16.064 14.877 -29.374 1.00 52.03 556 SER A O 1
ATOM 4278 N N . ILE A 1 557 ? -16.345 15.474 -27.236 1.00 53.69 557 ILE A N 1
ATOM 4279 C CA . ILE A 1 557 ? -15.950 14.169 -26.681 1.00 53.69 557 ILE A CA 1
ATOM 4280 C C . ILE A 1 557 ? -17.041 13.128 -26.932 1.00 53.69 557 ILE A C 1
ATOM 4282 O O . ILE A 1 557 ? -16.722 12.013 -27.311 1.00 53.69 557 ILE A O 1
ATOM 4286 N N . LEU A 1 558 ? -18.333 13.465 -26.803 1.00 55.09 558 LEU A N 1
ATOM 4287 C CA . LEU A 1 558 ? -19.407 12.540 -27.209 1.00 55.09 558 LEU A CA 1
ATOM 4288 C C . LEU A 1 558 ? -19.427 12.305 -28.726 1.00 55.09 558 LEU A C 1
ATOM 4290 O O . LEU A 1 558 ? -19.951 11.287 -29.186 1.00 55.09 558 LEU A O 1
ATOM 4294 N N . LYS A 1 559 ? -18.873 13.239 -29.508 1.00 56.22 559 LYS A N 1
ATOM 4295 C CA . LYS A 1 559 ? -18.667 13.073 -30.944 1.00 56.22 559 LYS A CA 1
ATOM 4296 C C . LYS A 1 559 ? -17.481 12.149 -31.232 1.00 56.22 559 LYS A C 1
ATOM 4298 O O . LYS A 1 559 ? -17.722 11.147 -31.877 1.00 56.22 559 LYS A O 1
ATOM 4303 N N . GLU A 1 560 ? -16.290 12.404 -30.688 1.00 61.12 560 GLU A N 1
ATOM 4304 C CA . GLU A 1 560 ? -15.091 11.554 -30.839 1.00 61.12 560 GLU A CA 1
ATOM 4305 C C . GLU A 1 560 ? -15.305 10.143 -30.270 1.00 61.12 560 GLU A C 1
ATOM 4307 O O . GLU A 1 560 ? -14.974 9.153 -30.912 1.00 61.12 560 GLU A O 1
ATOM 4312 N N . LEU A 1 561 ? -15.925 10.024 -29.092 1.00 55.00 561 LEU A N 1
ATOM 4313 C CA . LEU A 1 561 ? -16.303 8.729 -28.526 1.00 55.00 561 LEU A CA 1
ATOM 4314 C C . LEU A 1 561 ? -17.388 8.064 -29.376 1.00 55.00 561 LEU A C 1
ATOM 4316 O O . LEU A 1 561 ? -17.309 6.867 -29.617 1.00 55.00 561 LEU A O 1
ATOM 4320 N N . GLY A 1 562 ? -18.375 8.824 -29.863 1.00 57.59 562 GLY A N 1
ATOM 4321 C CA . GLY A 1 562 ? -19.385 8.307 -30.790 1.00 57.59 562 GLY A CA 1
ATOM 4322 C C . GLY A 1 562 ? -18.790 7.810 -32.109 1.00 57.59 562 GLY A C 1
ATOM 4323 O O . GLY A 1 562 ? -19.219 6.786 -32.627 1.00 57.59 562 GLY A O 1
ATOM 4324 N N . GLU A 1 563 ? -17.768 8.495 -32.619 1.00 63.38 563 GLU A N 1
ATOM 4325 C CA . GLU A 1 563 ? -16.976 8.094 -33.786 1.00 63.38 563 GLU A CA 1
ATOM 4326 C C . GLU A 1 563 ? -16.112 6.856 -33.486 1.00 63.38 563 GLU A C 1
ATOM 4328 O O . GLU A 1 563 ? -15.925 6.021 -34.366 1.00 63.38 563 GLU A O 1
ATOM 4333 N N . ALA A 1 564 ? -15.678 6.671 -32.235 1.00 55.03 564 ALA A N 1
ATOM 4334 C CA . ALA A 1 564 ? -15.038 5.450 -31.737 1.00 55.03 564 ALA A CA 1
ATOM 4335 C C . ALA A 1 564 ? -16.032 4.323 -31.363 1.00 55.03 564 ALA A C 1
ATOM 4337 O O . ALA A 1 564 ? -15.621 3.309 -30.799 1.00 55.03 564 ALA A O 1
ATOM 4338 N N . GLY A 1 565 ? -17.330 4.476 -31.666 1.00 48.94 565 GLY A N 1
ATOM 4339 C CA . GLY A 1 565 ? -18.359 3.447 -31.453 1.00 48.94 565 GLY A CA 1
ATOM 4340 C C . GLY A 1 565 ? -19.097 3.504 -30.108 1.00 48.94 565 GLY A C 1
ATOM 4341 O O . GLY A 1 565 ? -19.824 2.573 -29.771 1.00 48.94 565 GLY A O 1
ATOM 4342 N N . TYR A 1 566 ? -18.947 4.577 -29.333 1.00 56.91 566 TYR A N 1
ATOM 4343 C CA . TYR A 1 566 ? -19.650 4.777 -28.064 1.00 56.91 566 TYR A CA 1
ATOM 4344 C C . TYR A 1 566 ? -21.099 5.254 -28.278 1.00 56.91 566 TYR A C 1
ATOM 4346 O O . TYR A 1 566 ? -21.346 6.256 -28.948 1.00 56.91 566 TYR A O 1
ATOM 4354 N N . ASP A 1 567 ? -22.076 4.605 -27.645 1.00 51.06 567 ASP A N 1
ATOM 4355 C CA . ASP A 1 567 ? -23.515 4.833 -27.886 1.00 51.06 567 ASP A CA 1
ATOM 4356 C C . ASP A 1 567 ? -24.095 6.148 -27.311 1.00 51.06 567 ASP A C 1
ATOM 4358 O O . ASP A 1 567 ? -25.289 6.423 -27.448 1.00 51.06 567 ASP A O 1
ATOM 4362 N N . ARG A 1 568 ? -23.250 6.983 -26.685 1.00 55.00 568 ARG A N 1
ATOM 4363 C CA . ARG A 1 568 ? -23.584 8.261 -26.022 1.00 55.00 568 ARG A CA 1
ATOM 4364 C C . ARG A 1 568 ? -24.536 8.151 -24.820 1.00 55.00 568 ARG A C 1
ATOM 4366 O O . ARG A 1 568 ? -24.973 9.191 -24.328 1.00 55.00 568 ARG A O 1
ATOM 4373 N N . GLN A 1 569 ? -24.838 6.957 -24.303 1.00 52.28 569 GLN A N 1
ATOM 4374 C CA . GLN A 1 569 ? -25.850 6.792 -23.251 1.00 52.28 569 GLN A CA 1
ATOM 4375 C C . GLN A 1 569 ? -25.324 6.979 -21.820 1.00 52.28 569 GLN A C 1
ATOM 4377 O O . GLN A 1 569 ? -26.106 7.320 -20.930 1.00 52.28 569 GLN A O 1
ATOM 4382 N N . ALA A 1 570 ? -24.026 6.792 -21.549 1.00 49.00 570 ALA A N 1
ATOM 4383 C CA . ALA A 1 570 ? -23.537 6.881 -20.170 1.00 49.00 570 ALA A CA 1
ATOM 4384 C C . ALA A 1 570 ? -23.186 8.306 -19.727 1.00 49.00 570 ALA A C 1
ATOM 4386 O O . ALA A 1 570 ? -22.597 9.100 -20.464 1.00 49.00 570 ALA A O 1
ATOM 4387 N N . SER A 1 571 ? -23.527 8.603 -18.469 1.00 57.12 571 SER A N 1
ATOM 4388 C CA . SER A 1 571 ? -23.281 9.908 -17.861 1.00 57.12 571 SER A CA 1
ATOM 4389 C C . SER A 1 571 ? -21.792 10.252 -17.820 1.00 57.12 571 SER A C 1
ATOM 4391 O O . SER A 1 571 ? -20.927 9.402 -17.617 1.00 57.12 571 SER A O 1
ATOM 4393 N N . PHE A 1 572 ? -21.507 11.542 -17.910 1.00 57.19 572 PHE A N 1
ATOM 4394 C CA . PHE A 1 572 ? -20.179 12.116 -17.762 1.00 57.19 572 PHE A CA 1
ATOM 4395 C C . PHE A 1 572 ? -19.386 11.586 -16.548 1.00 57.19 572 PHE A C 1
ATOM 4397 O O . PHE A 1 572 ? -18.229 11.186 -16.673 1.00 57.19 572 PHE A O 1
ATOM 4404 N N . ALA A 1 573 ? -20.025 11.542 -15.373 1.00 57.84 573 ALA A N 1
ATOM 4405 C CA . ALA A 1 573 ? -19.397 11.037 -14.157 1.00 57.84 573 ALA A CA 1
ATOM 4406 C C . ALA A 1 573 ? -19.002 9.562 -14.308 1.00 57.84 573 ALA A C 1
ATOM 4408 O O . ALA A 1 573 ? -17.938 9.165 -13.850 1.00 57.84 573 ALA A O 1
ATOM 4409 N N . ALA A 1 574 ? -19.820 8.762 -14.993 1.00 54.59 574 ALA A N 1
ATOM 4410 C CA . ALA A 1 574 ? -19.521 7.359 -15.231 1.00 54.59 574 ALA A CA 1
ATOM 4411 C C . ALA A 1 574 ? -18.277 7.177 -16.115 1.00 54.59 574 ALA A C 1
ATOM 4413 O O . ALA A 1 574 ? -17.364 6.437 -15.756 1.00 54.59 574 ALA A O 1
ATOM 4414 N N . VAL A 1 575 ? -18.173 7.928 -17.214 1.00 58.31 575 VAL A N 1
ATOM 4415 C CA . VAL A 1 575 ? -16.983 7.897 -18.084 1.00 58.31 575 VAL A CA 1
ATOM 4416 C C . VAL A 1 575 ? -15.734 8.369 -17.335 1.00 58.31 575 VAL A C 1
ATOM 4418 O O . VAL A 1 575 ? -14.680 7.748 -17.456 1.00 58.31 575 VAL A O 1
ATOM 4421 N N . PHE A 1 576 ? -15.853 9.406 -16.501 1.00 65.19 576 PHE A N 1
ATOM 4422 C CA . PHE A 1 576 ? -14.752 9.890 -15.667 1.00 65.19 576 PHE A CA 1
ATOM 4423 C C . PHE A 1 576 ? -14.259 8.824 -14.678 1.00 65.19 576 PHE A C 1
ATOM 4425 O O . PHE A 1 576 ? -13.059 8.603 -14.562 1.00 65.19 576 PHE A O 1
ATOM 4432 N N . TYR A 1 577 ? -15.176 8.128 -14.001 1.00 64.81 577 TYR A N 1
ATOM 4433 C CA . TYR A 1 577 ? -14.825 7.166 -12.955 1.00 64.81 577 TYR A CA 1
ATOM 4434 C C . TYR A 1 577 ? -14.255 5.831 -13.468 1.00 64.81 577 TYR A C 1
ATOM 4436 O O . TYR A 1 577 ? -13.661 5.109 -12.671 1.00 64.81 577 TYR A O 1
ATOM 4444 N N . ALA A 1 578 ? -14.405 5.499 -14.754 1.00 59.03 578 ALA A N 1
ATOM 4445 C CA . ALA A 1 578 ? -14.010 4.190 -15.292 1.00 59.03 578 ALA A CA 1
ATOM 4446 C C . ALA A 1 578 ? -13.280 4.235 -16.642 1.00 59.03 578 ALA A C 1
ATOM 4448 O O . ALA A 1 578 ? -12.261 3.568 -16.824 1.00 59.03 578 ALA A O 1
ATOM 4449 N N . GLY A 1 579 ? -13.797 5.024 -17.588 1.00 54.50 579 GLY A N 1
ATOM 4450 C CA . GLY A 1 579 ? -13.278 5.133 -18.952 1.00 54.50 579 GLY A CA 1
ATOM 4451 C C . GLY A 1 579 ? -12.012 5.974 -19.044 1.00 54.50 579 GLY A C 1
ATOM 4452 O O . GLY A 1 579 ? -11.100 5.657 -19.799 1.00 54.50 579 GLY A O 1
ATOM 4453 N N . GLY A 1 580 ? -11.906 7.010 -18.209 1.00 60.25 580 GLY A N 1
ATOM 4454 C CA . GLY A 1 580 ? -10.731 7.876 -18.152 1.00 60.25 580 GLY A CA 1
ATOM 4455 C C . GLY A 1 580 ? -9.475 7.213 -17.579 1.00 60.25 580 GLY A C 1
ATOM 4456 O O . GLY A 1 580 ? -8.426 7.851 -17.560 1.00 60.25 580 GLY A O 1
ATOM 4457 N N . HIS A 1 581 ? -9.539 5.974 -17.085 1.00 68.19 581 HIS A N 1
ATOM 4458 C CA . HIS A 1 581 ? -8.460 5.367 -16.294 1.00 68.19 581 HIS A CA 1
ATOM 4459 C C . HIS A 1 581 ? -8.064 3.960 -16.764 1.00 68.19 581 HIS A C 1
ATOM 4461 O O . HIS A 1 581 ? -7.541 3.182 -15.970 1.00 68.19 581 HIS A O 1
ATOM 4467 N N . ASN A 1 582 ? -8.305 3.613 -18.035 1.00 71.56 582 ASN A N 1
ATOM 4468 C CA . ASN A 1 582 ? -7.973 2.297 -18.605 1.00 71.56 582 ASN A CA 1
ATOM 4469 C C . ASN A 1 582 ? -8.522 1.129 -17.760 1.00 71.56 582 ASN A C 1
ATOM 4471 O O . ASN A 1 582 ? -7.821 0.154 -17.492 1.00 71.56 582 ASN A O 1
ATOM 4475 N N . GLY A 1 583 ? -9.754 1.262 -17.257 1.00 76.81 583 GLY A N 1
ATOM 4476 C CA . GLY A 1 583 ? -10.378 0.231 -16.429 1.00 76.81 583 GLY A CA 1
ATOM 4477 C C . GLY A 1 583 ? -9.869 0.156 -14.981 1.00 76.81 583 GLY A C 1
ATOM 4478 O O . GLY A 1 583 ? -10.263 -0.759 -14.264 1.00 76.81 583 GLY A O 1
ATOM 4479 N N . ARG A 1 584 ? -9.022 1.088 -14.516 1.00 85.12 584 ARG A N 1
ATOM 4480 C CA . ARG A 1 584 ? -8.566 1.154 -13.114 1.00 85.12 584 ARG A CA 1
ATOM 4481 C C . ARG A 1 584 ? -9.548 1.907 -12.222 1.00 85.12 584 ARG A C 1
ATOM 4483 O O . ARG A 1 584 ? -10.317 2.750 -12.674 1.00 85.12 584 ARG A O 1
ATOM 4490 N N . GLU A 1 585 ? -9.513 1.585 -10.936 1.00 89.88 585 GLU A N 1
ATOM 4491 C CA . GLU A 1 585 ? -10.356 2.193 -9.917 1.00 89.88 585 GLU A CA 1
ATOM 4492 C C . GLU A 1 585 ? -9.880 3.617 -9.557 1.00 89.88 585 GLU A C 1
ATOM 4494 O O . GLU A 1 585 ? -8.675 3.875 -9.461 1.00 89.88 585 GLU A O 1
ATOM 4499 N N . PRO A 1 586 ? -10.808 4.556 -9.321 1.00 89.06 586 PRO A N 1
ATOM 4500 C CA . PRO A 1 586 ? -10.527 5.991 -9.340 1.00 89.06 586 PRO A CA 1
ATOM 4501 C C . PRO A 1 586 ? -9.959 6.546 -8.029 1.00 89.06 586 PRO A C 1
ATOM 4503 O O . PRO A 1 586 ? -9.265 7.564 -8.039 1.00 89.06 586 PRO A O 1
ATOM 4506 N N . LEU A 1 587 ? -10.262 5.933 -6.877 1.00 91.94 587 LEU A N 1
ATOM 4507 C CA . LEU A 1 587 ? -10.012 6.586 -5.589 1.00 91.94 587 LEU A CA 1
ATOM 4508 C C . LEU A 1 587 ? -8.525 6.650 -5.241 1.00 91.94 587 LEU A C 1
ATOM 4510 O O . LEU A 1 587 ? -8.074 7.657 -4.706 1.00 91.94 587 LEU A O 1
ATOM 4514 N N . TRP A 1 588 ? -7.749 5.615 -5.556 1.00 93.94 588 TRP A N 1
ATOM 4515 C CA . TRP A 1 588 ? -6.317 5.628 -5.254 1.00 93.94 588 TRP A CA 1
ATOM 4516 C C . TRP A 1 588 ? -5.544 6.683 -6.069 1.00 93.94 588 TRP A C 1
ATOM 4518 O O . TRP A 1 588 ? -4.876 7.514 -5.447 1.00 93.94 588 TRP A O 1
ATOM 4528 N N . PRO A 1 589 ? -5.690 6.764 -7.409 1.00 92.06 589 PRO A N 1
ATOM 4529 C CA . PRO A 1 589 ? -5.129 7.873 -8.180 1.00 92.06 589 PRO A CA 1
ATOM 4530 C C . PRO A 1 589 ? -5.621 9.246 -7.714 1.00 92.06 589 PRO A C 1
ATOM 4532 O O . PRO A 1 589 ? -4.827 10.178 -7.654 1.00 92.06 589 PRO A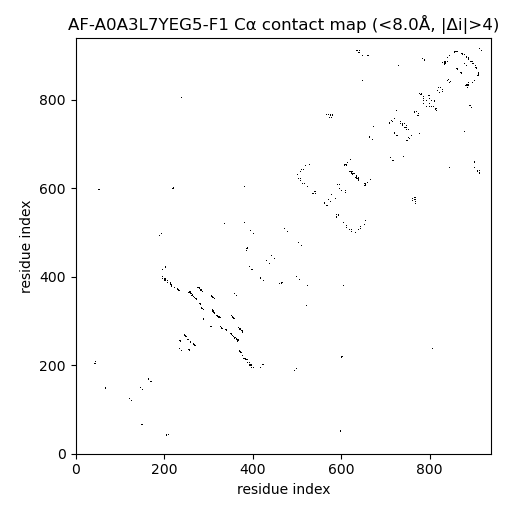 O 1
ATOM 4535 N N . ALA A 1 590 ? -6.895 9.380 -7.326 1.00 89.56 590 ALA A N 1
ATOM 4536 C CA . ALA A 1 590 ? -7.423 10.640 -6.802 1.00 89.56 590 ALA A CA 1
ATOM 4537 C C . ALA A 1 590 ? -6.761 11.052 -5.475 1.00 89.56 590 ALA A C 1
ATOM 4539 O O . ALA A 1 590 ? -6.470 12.230 -5.272 1.00 89.56 590 ALA A O 1
ATOM 4540 N N . VAL A 1 591 ? -6.489 10.097 -4.578 1.00 92.19 591 VAL A N 1
ATOM 4541 C CA . VAL A 1 591 ? -5.766 10.352 -3.322 1.00 92.19 591 VAL A CA 1
ATOM 4542 C C . VAL A 1 591 ? -4.313 10.740 -3.599 1.00 92.19 591 VAL A C 1
ATOM 4544 O O . VAL A 1 591 ? -3.837 11.706 -3.002 1.00 92.19 591 VAL A O 1
ATOM 4547 N N . ILE A 1 592 ? -3.630 10.050 -4.523 1.00 93.31 592 ILE A N 1
ATOM 4548 C CA . ILE A 1 592 ? -2.278 10.436 -4.958 1.00 93.31 592 ILE A CA 1
ATOM 4549 C C . ILE A 1 592 ? -2.304 11.845 -5.540 1.00 93.31 592 ILE A C 1
ATOM 4551 O O . ILE A 1 592 ? -1.495 12.667 -5.134 1.00 93.31 592 ILE A O 1
ATOM 4555 N N . HIS A 1 593 ? -3.240 12.141 -6.441 1.00 90.88 593 HIS A N 1
ATOM 4556 C CA . HIS A 1 593 ? -3.372 13.453 -7.064 1.00 90.88 593 HIS A CA 1
ATOM 4557 C C . HIS A 1 593 ? -3.587 14.550 -6.022 1.00 90.88 593 HIS A C 1
ATOM 4559 O O . HIS A 1 593 ? -2.877 15.550 -6.028 1.00 90.88 593 HIS A O 1
ATOM 4565 N N . TRP A 1 594 ? -4.530 14.355 -5.095 1.00 87.62 594 TRP A N 1
ATOM 4566 C CA . TRP A 1 594 ? -4.796 15.319 -4.032 1.00 87.62 594 TRP A CA 1
ATOM 4567 C C . TRP A 1 594 ? -3.555 15.554 -3.172 1.00 87.62 594 TRP A C 1
ATOM 4569 O O . TRP A 1 594 ? -3.170 16.696 -2.941 1.00 87.62 594 TRP A O 1
ATOM 4579 N N . PHE A 1 595 ? -2.877 14.490 -2.750 1.00 88.56 595 PHE A N 1
ATOM 4580 C CA . PHE A 1 595 ? -1.658 14.622 -1.963 1.00 88.56 595 PHE A CA 1
ATOM 4581 C C . PHE A 1 595 ? -0.545 15.327 -2.754 1.00 88.56 595 PHE A C 1
ATOM 4583 O O . PHE A 1 595 ? 0.057 16.289 -2.279 1.00 88.56 595 PHE A O 1
ATOM 4590 N N . ALA A 1 596 ? -0.324 14.901 -3.994 1.00 87.44 596 ALA A N 1
ATOM 4591 C CA . ALA A 1 596 ? 0.706 15.431 -4.870 1.00 87.44 596 ALA A CA 1
ATOM 4592 C C . ALA A 1 596 ? 0.436 16.875 -5.313 1.00 87.44 596 ALA A C 1
ATOM 4594 O O . ALA A 1 596 ? 1.355 17.641 -5.553 1.00 87.44 596 ALA A O 1
ATOM 4595 N N . SER A 1 597 ? -0.820 17.307 -5.371 1.00 84.44 597 SER A N 1
ATOM 4596 C CA . SER A 1 597 ? -1.144 18.708 -5.646 1.00 84.44 597 SER A CA 1
ATOM 4597 C C . SER A 1 597 ? -0.743 19.651 -4.506 1.00 84.44 597 SER A C 1
ATOM 4599 O O . SER A 1 597 ? -0.601 20.845 -4.731 1.00 84.44 597 SER A O 1
ATOM 4601 N N . VAL A 1 598 ? -0.532 19.126 -3.293 1.00 83.94 598 VAL A N 1
ATOM 4602 C CA . VAL A 1 598 ? -0.104 19.905 -2.120 1.00 83.94 598 VAL A CA 1
ATOM 4603 C C . VAL A 1 598 ? 1.411 19.837 -1.923 1.00 83.94 598 VAL A C 1
ATOM 4605 O O . VAL A 1 598 ? 2.035 20.852 -1.615 1.00 83.94 598 VAL A O 1
ATOM 4608 N N . PHE A 1 599 ? 1.991 18.646 -2.086 1.00 85.06 599 PHE A N 1
ATOM 4609 C CA . PHE A 1 599 ? 3.400 18.353 -1.784 1.00 85.06 599 PHE A CA 1
ATOM 4610 C C . PHE A 1 599 ? 4.273 18.204 -3.045 1.00 85.06 599 PHE A C 1
ATOM 4612 O O . PHE A 1 599 ? 5.490 18.145 -2.993 1.00 85.06 599 PHE A O 1
ATOM 4619 N N . GLY A 1 600 ? 3.678 18.216 -4.225 1.00 87.38 600 GLY A N 1
ATOM 4620 C CA . GLY A 1 600 ? 4.376 17.984 -5.480 1.00 87.38 600 GLY A CA 1
ATOM 4621 C C . GLY A 1 600 ? 4.204 16.562 -6.006 1.00 87.38 600 GLY A C 1
ATOM 4622 O O . GLY A 1 600 ? 3.688 15.657 -5.352 1.00 87.38 600 GLY A O 1
ATOM 4623 N N . PHE A 1 601 ? 4.599 16.373 -7.253 1.00 88.88 601 PHE A N 1
ATOM 4624 C CA . PHE A 1 601 ? 4.241 15.247 -8.088 1.00 88.88 601 PHE A CA 1
ATOM 4625 C C . PHE A 1 601 ? 5.481 14.443 -8.473 1.00 88.88 601 PHE A C 1
ATOM 4627 O O . PHE A 1 601 ? 6.073 14.647 -9.533 1.00 88.88 601 PHE A O 1
ATOM 4634 N N . SER A 1 602 ? 5.863 13.498 -7.614 1.00 90.19 602 SER A N 1
ATOM 4635 C CA . SER A 1 602 ? 7.014 12.614 -7.832 1.00 90.19 602 SER A CA 1
ATOM 4636 C C . SER A 1 602 ? 6.731 11.174 -7.404 1.00 90.19 602 SER A C 1
ATOM 4638 O O . SER A 1 602 ? 5.749 10.884 -6.713 1.00 90.19 602 SER A O 1
ATOM 4640 N N . THR A 1 603 ? 7.619 10.258 -7.787 1.00 89.81 603 THR A N 1
ATOM 4641 C CA . THR A 1 603 ? 7.617 8.869 -7.304 1.00 89.81 603 THR A CA 1
ATOM 4642 C C . THR A 1 603 ? 7.651 8.782 -5.777 1.00 89.81 603 THR A C 1
ATOM 4644 O O . THR A 1 603 ? 6.938 7.967 -5.187 1.00 89.81 603 THR A O 1
ATOM 4647 N N . PHE A 1 604 ? 8.412 9.669 -5.128 1.00 91.75 604 PHE A N 1
ATOM 4648 C CA . PHE A 1 604 ? 8.460 9.797 -3.674 1.00 91.75 604 PHE A CA 1
ATOM 4649 C C . PHE A 1 604 ? 7.071 10.076 -3.081 1.00 91.75 604 PHE A C 1
ATOM 4651 O O . PHE A 1 604 ? 6.680 9.407 -2.124 1.00 91.75 604 PHE A O 1
ATOM 4658 N N . HIS A 1 605 ? 6.290 10.980 -3.677 1.00 92.00 605 HIS A N 1
ATOM 4659 C CA . HIS A 1 605 ? 4.963 11.334 -3.169 1.00 92.00 605 HIS A CA 1
ATOM 4660 C C . HIS A 1 605 ? 3.973 10.163 -3.221 1.00 92.00 605 HIS A C 1
ATOM 4662 O O . HIS A 1 605 ? 3.247 9.942 -2.253 1.00 92.00 605 HIS A O 1
ATOM 4668 N N . ALA A 1 606 ? 3.986 9.350 -4.284 1.00 92.69 606 ALA A N 1
ATOM 4669 C CA . ALA A 1 606 ? 3.159 8.138 -4.343 1.00 92.69 606 ALA A CA 1
ATOM 4670 C C . ALA A 1 606 ? 3.506 7.142 -3.222 1.00 92.69 606 ALA A C 1
ATOM 4672 O O . ALA A 1 606 ? 2.614 6.595 -2.567 1.00 92.69 606 ALA A O 1
ATOM 4673 N N . ARG A 1 607 ? 4.804 6.936 -2.955 1.00 93.94 607 ARG A N 1
ATOM 4674 C CA . ARG A 1 607 ? 5.264 6.090 -1.839 1.00 93.94 607 ARG A CA 1
ATOM 4675 C C . ARG A 1 607 ? 4.850 6.669 -0.501 1.00 93.94 607 ARG A C 1
ATOM 4677 O O . ARG A 1 607 ? 4.374 5.935 0.356 1.00 93.94 607 ARG A O 1
ATOM 4684 N N . LEU A 1 608 ? 4.988 7.979 -0.332 1.00 93.25 608 LEU A N 1
ATOM 4685 C CA . LEU A 1 608 ? 4.643 8.664 0.903 1.00 93.25 608 LEU A CA 1
ATOM 4686 C C . LEU A 1 608 ? 3.163 8.480 1.261 1.00 93.25 608 LEU A C 1
ATOM 4688 O O . LEU A 1 608 ? 2.858 8.180 2.413 1.00 93.25 608 LEU A O 1
ATOM 4692 N N . VAL A 1 609 ? 2.249 8.559 0.289 1.00 95.19 609 VAL A N 1
ATOM 4693 C CA . VAL A 1 609 ? 0.823 8.270 0.521 1.00 95.19 609 VAL A CA 1
ATOM 4694 C C . VAL A 1 609 ? 0.623 6.842 1.041 1.00 95.19 609 VAL A C 1
ATOM 4696 O O . VAL A 1 609 ? -0.086 6.649 2.033 1.00 95.19 609 VAL A O 1
ATOM 4699 N N . SER A 1 610 ? 1.260 5.844 0.421 1.00 95.94 610 SER A N 1
ATOM 4700 C CA . SER A 1 610 ? 1.161 4.442 0.863 1.00 95.94 610 SER A CA 1
ATOM 4701 C C . SER A 1 610 ? 1.776 4.246 2.256 1.00 95.94 610 SER A C 1
ATOM 4703 O O . SER A 1 610 ? 1.142 3.666 3.136 1.00 95.94 610 SER A O 1
ATOM 4705 N N . ILE A 1 611 ? 2.932 4.853 2.540 1.00 95.75 611 ILE A N 1
ATOM 4706 C CA . ILE A 1 611 ? 3.586 4.845 3.859 1.00 95.75 611 ILE A CA 1
ATOM 4707 C C . ILE A 1 611 ? 2.696 5.464 4.949 1.00 95.75 611 ILE A C 1
ATOM 4709 O O . ILE A 1 611 ? 2.594 4.911 6.053 1.00 95.75 611 ILE A O 1
ATOM 4713 N N . LEU A 1 612 ? 2.028 6.583 4.654 1.00 94.69 612 LEU A N 1
ATOM 4714 C CA . LEU A 1 612 ? 1.086 7.231 5.570 1.00 94.69 612 LEU A CA 1
ATOM 4715 C C . LEU A 1 612 ? -0.134 6.341 5.818 1.00 94.69 612 LEU A C 1
ATOM 4717 O O . LEU A 1 612 ? -0.530 6.155 6.971 1.00 94.69 612 LEU A O 1
ATOM 4721 N N . CYS A 1 613 ? -0.688 5.731 4.766 1.00 96.69 613 CYS A N 1
ATOM 4722 C CA . CYS A 1 613 ? -1.781 4.771 4.895 1.00 96.69 613 CYS A CA 1
ATOM 4723 C C . CYS A 1 613 ? -1.353 3.553 5.722 1.00 96.69 613 CYS A C 1
ATOM 4725 O O . CYS A 1 613 ? -2.068 3.149 6.629 1.00 96.69 613 CYS A O 1
ATOM 4727 N N . SER A 1 614 ? -0.161 3.007 5.496 1.00 96.88 614 SER A N 1
ATOM 4728 C CA . SER A 1 614 ? 0.362 1.862 6.244 1.00 96.88 614 SER A CA 1
ATOM 4729 C C . SER A 1 614 ? 0.579 2.184 7.729 1.00 96.88 614 SER A C 1
ATOM 4731 O O . SER A 1 614 ? 0.248 1.395 8.616 1.00 96.88 614 SER A O 1
ATOM 4733 N N . SER A 1 615 ? 1.072 3.387 8.026 1.00 96.06 615 SER A N 1
ATOM 4734 C CA . SER A 1 615 ? 1.177 3.884 9.402 1.00 96.06 615 SER A CA 1
ATOM 4735 C C . SER A 1 615 ? -0.207 4.036 10.042 1.00 96.06 615 SER A C 1
ATOM 4737 O O . SER A 1 615 ? -0.405 3.679 11.207 1.00 96.06 615 SER A O 1
ATOM 4739 N N . ALA A 1 616 ? -1.199 4.489 9.267 1.00 95.94 616 ALA A N 1
ATOM 4740 C CA . ALA A 1 616 ? -2.591 4.542 9.696 1.00 95.94 616 ALA A CA 1
ATOM 4741 C C . ALA A 1 616 ? -3.187 3.142 9.927 1.00 95.94 616 ALA A C 1
ATOM 4743 O O . ALA A 1 616 ? -3.935 2.973 10.886 1.00 95.94 616 ALA A O 1
ATOM 4744 N N . VAL A 1 617 ? -2.815 2.116 9.153 1.00 97.75 617 VAL A N 1
ATOM 4745 C CA . VAL A 1 617 ? -3.204 0.718 9.415 1.00 97.75 617 VAL A CA 1
ATOM 4746 C C . VAL A 1 617 ? -2.707 0.271 10.793 1.00 97.75 617 VAL A C 1
ATOM 4748 O O . VAL A 1 617 ? -3.498 -0.249 11.584 1.00 97.75 617 VAL A O 1
ATOM 4751 N N . ALA A 1 618 ? -1.440 0.525 11.137 1.00 96.75 618 ALA A N 1
ATOM 4752 C CA . ALA A 1 618 ? -0.895 0.196 12.459 1.00 96.75 618 ALA A CA 1
ATOM 4753 C C . ALA A 1 618 ? -1.634 0.942 13.591 1.00 96.75 618 ALA A C 1
ATOM 4755 O O . ALA A 1 618 ? -2.040 0.339 14.589 1.00 96.75 618 ALA A O 1
ATOM 4756 N N . PHE A 1 619 ? -1.897 2.239 13.400 1.00 94.94 619 PHE A N 1
ATOM 4757 C CA . PHE A 1 619 ? -2.684 3.066 14.320 1.00 94.94 619 PHE A CA 1
ATOM 4758 C C . PHE A 1 619 ? -4.110 2.537 14.527 1.00 94.94 619 PHE A C 1
ATOM 4760 O O . PHE A 1 619 ? -4.549 2.341 15.662 1.00 94.94 619 PHE A O 1
ATOM 4767 N N . LEU A 1 620 ? -4.838 2.279 13.437 1.00 95.44 620 LEU A N 1
ATOM 4768 C CA . LEU A 1 620 ? -6.217 1.791 13.461 1.00 95.44 620 LEU A CA 1
ATOM 4769 C C . LEU A 1 620 ? -6.301 0.382 14.055 1.00 95.44 620 LEU A C 1
ATOM 4771 O O . LEU A 1 620 ? -7.249 0.095 14.784 1.00 95.44 620 LEU A O 1
ATOM 4775 N N . THR A 1 621 ? -5.294 -0.464 13.819 1.00 97.25 621 THR A N 1
ATOM 4776 C CA . THR A 1 621 ? -5.153 -1.769 14.485 1.00 97.25 621 THR A CA 1
ATOM 4777 C C . THR A 1 621 ? -5.027 -1.587 15.993 1.00 97.25 621 THR A C 1
ATOM 4779 O O . THR A 1 621 ? -5.736 -2.241 16.764 1.00 97.25 621 THR A O 1
ATOM 4782 N N . GLY A 1 622 ? -4.183 -0.641 16.420 1.00 94.19 622 GLY A N 1
ATOM 4783 C CA . GLY A 1 622 ? -4.004 -0.319 17.828 1.00 94.19 622 GLY A CA 1
ATOM 4784 C C . GLY A 1 622 ? -5.281 0.181 18.493 1.00 94.19 622 GLY A C 1
ATOM 4785 O O . GLY A 1 622 ? -5.657 -0.308 19.560 1.00 94.19 622 GLY A O 1
ATOM 4786 N N . LEU A 1 623 ? -6.012 1.081 17.828 1.00 90.81 623 LEU A N 1
ATOM 4787 C CA . LEU A 1 623 ? -7.326 1.526 18.289 1.00 90.81 623 LEU A CA 1
ATOM 4788 C C . LEU A 1 623 ? -8.329 0.370 18.350 1.00 90.81 623 LEU A C 1
ATOM 4790 O O . LEU A 1 623 ? -9.029 0.222 19.351 1.00 90.81 623 LEU A O 1
ATOM 4794 N N . LEU A 1 624 ? -8.394 -0.470 17.316 1.00 93.06 624 LEU A N 1
ATOM 4795 C CA . LEU A 1 624 ? -9.315 -1.602 17.259 1.00 93.06 624 LEU A CA 1
ATOM 4796 C C . LEU A 1 624 ? -9.083 -2.566 18.422 1.00 93.06 624 LEU A C 1
ATOM 4798 O O . LEU A 1 624 ? -10.029 -2.886 19.146 1.00 93.06 624 LEU A O 1
ATOM 4802 N N . GLY A 1 625 ? -7.835 -2.975 18.654 1.00 93.31 625 GLY A N 1
ATOM 4803 C CA . GLY A 1 625 ? -7.483 -3.833 19.781 1.00 93.31 625 GLY A CA 1
ATOM 4804 C C . GLY A 1 625 ? -7.758 -3.169 21.126 1.00 93.31 625 GLY A C 1
ATOM 4805 O O . GLY A 1 625 ? -8.353 -3.799 22.003 1.00 93.31 625 GLY A O 1
ATOM 4806 N N . ALA A 1 626 ? -7.425 -1.883 21.269 1.00 88.88 626 ALA A N 1
ATOM 4807 C CA . ALA A 1 626 ? -7.636 -1.146 22.509 1.00 88.88 626 ALA A CA 1
ATOM 4808 C C . ALA A 1 626 ? -9.117 -1.060 22.888 1.00 88.88 626 ALA A C 1
ATOM 4810 O O . ALA A 1 626 ? -9.481 -1.231 24.052 1.00 88.88 626 ALA A O 1
ATOM 4811 N N . TYR A 1 627 ? -9.973 -0.838 21.893 1.00 85.62 627 TYR A N 1
ATOM 4812 C CA . TYR A 1 627 ? -11.402 -0.655 22.089 1.00 85.62 627 TYR A CA 1
ATOM 4813 C C . TYR A 1 627 ? -12.205 -1.958 22.137 1.00 85.62 627 TYR A C 1
ATOM 4815 O O . TYR A 1 627 ? -13.245 -2.009 22.796 1.00 85.62 627 TYR A O 1
ATOM 4823 N N . ARG A 1 628 ? -11.780 -3.004 21.421 1.00 87.69 628 ARG A N 1
ATOM 4824 C CA . ARG A 1 628 ? -12.552 -4.254 21.283 1.00 87.69 628 ARG A CA 1
ATOM 4825 C C . ARG A 1 628 ? -11.999 -5.407 22.104 1.00 87.69 628 ARG A C 1
ATOM 4827 O O . ARG A 1 628 ? -12.744 -6.346 22.394 1.00 87.69 628 ARG A O 1
ATOM 4834 N N . ILE A 1 629 ? -10.732 -5.339 22.501 1.00 89.62 629 ILE A N 1
ATOM 4835 C CA . ILE A 1 629 ? -10.057 -6.407 23.235 1.00 89.62 629 ILE A CA 1
ATOM 4836 C C . ILE A 1 629 ? -9.592 -5.888 24.592 1.00 89.62 629 ILE A C 1
ATOM 4838 O O . ILE A 1 629 ? -10.234 -6.175 25.607 1.00 89.62 629 ILE A O 1
ATOM 4842 N N . ASN A 1 630 ? -8.506 -5.118 24.591 1.00 87.50 630 ASN A N 1
ATOM 4843 C CA . ASN A 1 630 ? -7.869 -4.512 25.752 1.00 87.50 630 ASN A CA 1
ATOM 4844 C C . ASN A 1 630 ? -6.861 -3.441 25.270 1.00 87.50 630 ASN A C 1
ATOM 4846 O O . ASN A 1 630 ? -6.176 -3.696 24.278 1.00 87.50 630 ASN A O 1
ATOM 4850 N N . PRO A 1 631 ? -6.708 -2.290 25.958 1.00 86.31 631 PRO A N 1
ATOM 4851 C CA . PRO A 1 631 ? -5.731 -1.247 25.616 1.00 86.31 631 PRO A CA 1
ATOM 4852 C C . PRO A 1 631 ? -4.317 -1.754 25.323 1.00 86.31 631 PRO A C 1
ATOM 4854 O O . PRO A 1 631 ? -3.717 -1.351 24.331 1.00 86.31 631 PRO A O 1
ATOM 4857 N N . PHE A 1 632 ? -3.812 -2.669 26.150 1.00 83.94 632 PHE A N 1
ATOM 4858 C CA . PHE A 1 632 ? -2.469 -3.222 26.009 1.00 83.94 632 PHE A CA 1
ATOM 4859 C C . PHE A 1 632 ? -2.354 -4.125 24.776 1.00 83.94 632 PHE A C 1
ATOM 4861 O O . PHE A 1 632 ? -1.424 -3.974 23.993 1.00 83.94 632 PHE A O 1
ATOM 4868 N N . VAL A 1 633 ? -3.359 -4.976 24.536 1.00 90.31 633 VAL A N 1
ATOM 4869 C CA . VAL A 1 633 ? -3.453 -5.798 23.313 1.00 90.31 633 VAL A CA 1
ATOM 4870 C C . VAL A 1 633 ? -3.513 -4.914 22.069 1.00 90.31 633 VAL A C 1
ATOM 4872 O O . VAL A 1 633 ? -2.908 -5.244 21.058 1.00 90.31 633 VAL A O 1
ATOM 4875 N N . GLY A 1 634 ? -4.212 -3.778 22.148 1.00 92.50 634 GLY A N 1
ATOM 4876 C CA . GLY A 1 634 ? -4.220 -2.763 21.099 1.00 92.50 634 GLY A CA 1
ATOM 4877 C C . GLY A 1 634 ? -2.827 -2.236 20.800 1.00 92.50 634 GLY A C 1
ATOM 4878 O O . GLY A 1 634 ? -2.356 -2.376 19.679 1.00 92.50 634 GLY A O 1
ATOM 4879 N N . VAL A 1 635 ? -2.140 -1.682 21.798 1.00 87.12 635 VAL A N 1
ATOM 4880 C CA . VAL A 1 635 ? -0.787 -1.137 21.606 1.00 87.12 635 VAL A CA 1
ATOM 4881 C C . VAL A 1 635 ? 0.168 -2.203 21.059 1.00 87.12 635 VAL A C 1
ATOM 4883 O O . VAL A 1 635 ? 0.822 -1.953 20.053 1.00 87.12 635 VAL A O 1
ATOM 4886 N N . VAL A 1 636 ? 0.193 -3.407 21.643 1.00 88.19 636 VAL A N 1
ATOM 4887 C CA . VAL A 1 636 ? 1.050 -4.510 21.173 1.00 88.19 636 VAL A CA 1
ATOM 4888 C C . VAL A 1 636 ? 0.685 -4.938 19.749 1.00 88.19 636 VAL A C 1
ATOM 4890 O O . VAL A 1 636 ? 1.569 -5.056 18.909 1.00 88.19 636 VAL A O 1
ATOM 4893 N N . GLY A 1 637 ? -0.601 -5.108 19.436 1.00 94.88 637 GLY A N 1
ATOM 4894 C CA . GLY A 1 637 ? -1.048 -5.472 18.090 1.00 94.88 637 GLY A CA 1
ATOM 4895 C C . GLY A 1 637 ? -0.702 -4.408 17.050 1.00 94.88 637 GLY A C 1
ATOM 4896 O O . GLY A 1 637 ? -0.209 -4.732 15.975 1.00 94.88 637 GLY A O 1
ATOM 4897 N N . GLY A 1 638 ? -0.881 -3.129 17.385 1.00 95.12 638 GLY A N 1
ATOM 4898 C CA . GLY A 1 638 ? -0.461 -2.018 16.537 1.00 95.12 638 GLY A CA 1
ATOM 4899 C C . GLY A 1 638 ? 1.052 -2.000 16.300 1.00 95.12 638 GLY A C 1
ATOM 4900 O O . GLY A 1 638 ? 1.482 -1.820 15.164 1.00 95.12 638 GLY A O 1
ATOM 4901 N N . LEU A 1 639 ? 1.864 -2.244 17.335 1.00 89.94 639 LEU A N 1
ATOM 4902 C CA . LEU A 1 639 ? 3.325 -2.330 17.209 1.00 89.94 639 LEU A CA 1
ATOM 4903 C C . LEU A 1 639 ? 3.761 -3.491 16.324 1.00 89.94 639 LEU A C 1
ATOM 4905 O O . LEU A 1 639 ? 4.635 -3.306 15.487 1.00 89.94 639 LEU A O 1
ATOM 4909 N N . LEU A 1 640 ? 3.131 -4.658 16.469 1.00 92.56 640 LEU A N 1
ATOM 4910 C CA . LEU A 1 640 ? 3.408 -5.812 15.616 1.00 92.56 640 LEU A CA 1
ATOM 4911 C C . LEU A 1 640 ? 3.150 -5.485 14.139 1.00 92.56 640 LEU A C 1
ATOM 4913 O O . LEU A 1 640 ? 3.969 -5.834 13.298 1.00 92.56 640 LEU A O 1
ATOM 4917 N N . VAL A 1 641 ? 2.080 -4.746 13.815 1.00 95.81 641 VAL A N 1
ATOM 4918 C CA . VAL A 1 641 ? 1.848 -4.239 12.447 1.00 95.81 641 VAL A CA 1
ATOM 4919 C C . VAL A 1 641 ? 2.877 -3.174 12.048 1.00 95.81 641 VAL A C 1
ATOM 4921 O O . VAL A 1 641 ? 3.317 -3.132 10.899 1.00 95.81 641 VAL A O 1
ATOM 4924 N N . ALA A 1 642 ? 3.273 -2.302 12.977 1.00 92.31 642 ALA A N 1
ATOM 4925 C CA . ALA A 1 642 ? 4.239 -1.239 12.719 1.00 92.31 642 ALA A CA 1
ATOM 4926 C C . ALA A 1 642 ? 5.609 -1.786 12.289 1.00 92.31 642 ALA A C 1
ATOM 4928 O O . ALA A 1 642 ? 6.216 -1.201 11.392 1.00 92.31 642 ALA A O 1
ATOM 4929 N N . VAL A 1 643 ? 6.053 -2.895 12.894 1.00 91.31 643 VAL A N 1
ATOM 4930 C CA . VAL A 1 643 ? 7.381 -3.502 12.679 1.00 91.31 643 VAL A CA 1
ATOM 4931 C C . VAL A 1 643 ? 7.367 -4.751 11.789 1.00 91.31 643 VAL A C 1
ATOM 4933 O O . VAL A 1 643 ? 8.416 -5.353 11.576 1.00 91.31 643 VAL A O 1
ATOM 4936 N N . ASN A 1 644 ? 6.208 -5.171 11.270 1.00 92.12 644 ASN A N 1
ATOM 4937 C CA . ASN A 1 644 ? 6.124 -6.342 10.395 1.00 92.12 644 ASN A CA 1
ATOM 4938 C C . ASN A 1 644 ? 6.871 -6.083 9.074 1.00 92.12 644 ASN A C 1
ATOM 4940 O O . ASN A 1 644 ? 6.434 -5.268 8.263 1.00 92.12 644 ASN A O 1
ATOM 4944 N N . VAL A 1 645 ? 7.984 -6.790 8.861 1.00 89.38 645 VAL A N 1
ATOM 4945 C CA . VAL A 1 645 ? 8.897 -6.586 7.722 1.00 89.38 645 VAL A CA 1
ATOM 4946 C C . VAL A 1 645 ? 8.196 -6.706 6.359 1.00 89.38 645 VAL A C 1
ATOM 4948 O O . VAL A 1 645 ? 8.311 -5.759 5.579 1.00 89.38 645 VAL A O 1
ATOM 4951 N N . PRO A 1 646 ? 7.407 -7.765 6.069 1.00 89.00 646 PRO A N 1
ATOM 4952 C CA . PRO A 1 646 ? 6.664 -7.860 4.809 1.00 89.00 646 PRO A CA 1
ATOM 4953 C C . PRO A 1 646 ? 5.760 -6.649 4.554 1.00 89.00 646 PRO A C 1
ATOM 4955 O O . PRO A 1 646 ? 5.713 -6.114 3.449 1.00 89.00 646 PRO A O 1
ATOM 4958 N N . HIS A 1 647 ? 5.053 -6.175 5.581 1.00 93.19 647 HIS A N 1
ATOM 4959 C CA . HIS A 1 647 ? 4.168 -5.020 5.454 1.00 93.19 647 HIS A CA 1
ATOM 4960 C C . HIS A 1 647 ? 4.914 -3.695 5.290 1.00 93.19 647 HIS A C 1
ATOM 4962 O O . HIS A 1 647 ? 4.482 -2.844 4.514 1.00 93.19 647 HIS A O 1
ATOM 4968 N N . VAL A 1 648 ? 6.040 -3.523 5.986 1.00 92.50 648 VAL A N 1
ATOM 4969 C CA . VAL A 1 648 ? 6.923 -2.362 5.814 1.00 92.50 648 VAL A CA 1
ATOM 4970 C C . VAL A 1 648 ? 7.469 -2.320 4.386 1.00 92.50 648 VAL A C 1
ATOM 4972 O O . VAL A 1 648 ? 7.443 -1.259 3.764 1.00 92.50 648 VAL A O 1
ATOM 4975 N N . SER A 1 649 ? 7.888 -3.468 3.848 1.00 89.50 649 SER A N 1
ATOM 4976 C CA . SER A 1 649 ? 8.346 -3.586 2.462 1.00 89.50 649 SER A CA 1
ATOM 4977 C C . SER A 1 649 ? 7.232 -3.302 1.453 1.00 89.50 649 SER A C 1
ATOM 4979 O O . SER A 1 649 ? 7.475 -2.634 0.458 1.00 89.50 649 SER A O 1
ATOM 4981 N N . ASN A 1 650 ? 5.997 -3.747 1.692 1.00 90.38 650 ASN A N 1
ATOM 4982 C CA . ASN A 1 650 ? 4.898 -3.451 0.769 1.00 90.38 650 ASN A CA 1
ATOM 4983 C C . ASN A 1 650 ? 4.552 -1.952 0.722 1.00 90.38 650 ASN A C 1
ATOM 4985 O O . ASN A 1 650 ? 4.338 -1.391 -0.353 1.00 90.38 650 ASN A O 1
ATOM 4989 N N . ALA A 1 651 ? 4.579 -1.283 1.879 1.00 93.69 651 ALA A N 1
ATOM 4990 C CA . ALA A 1 651 ? 4.201 0.123 2.015 1.00 93.69 651 ALA A CA 1
ATOM 4991 C C . ALA A 1 651 ? 5.110 1.101 1.247 1.00 93.69 651 ALA A C 1
ATOM 4993 O O . ALA A 1 651 ? 4.696 2.214 0.928 1.00 93.69 651 ALA A O 1
ATOM 4994 N N . ILE A 1 652 ? 6.356 0.719 0.948 1.00 93.69 652 ILE A N 1
ATOM 4995 C CA . ILE A 1 652 ? 7.290 1.570 0.191 1.00 93.69 652 ILE A CA 1
ATOM 4996 C C . ILE A 1 652 ? 7.075 1.489 -1.326 1.00 93.69 652 ILE A C 1
ATOM 4998 O O . ILE A 1 652 ? 7.695 2.249 -2.065 1.00 93.69 652 ILE A O 1
ATOM 5002 N N . HIS A 1 653 ? 6.202 0.606 -1.817 1.00 90.06 653 HIS A N 1
ATOM 5003 C CA . HIS A 1 653 ? 5.978 0.445 -3.255 1.00 90.06 653 HIS A CA 1
ATOM 5004 C C . HIS A 1 653 ? 4.970 1.436 -3.850 1.00 90.06 653 HIS A C 1
ATOM 5006 O O . HIS A 1 653 ? 4.854 1.496 -5.072 1.00 90.06 653 HIS A O 1
ATOM 5012 N N . GLY A 1 654 ? 4.269 2.233 -3.033 1.00 91.94 654 GLY A N 1
ATOM 5013 C CA . GLY A 1 654 ? 3.280 3.200 -3.533 1.00 91.94 654 GLY A CA 1
ATOM 5014 C C . GLY A 1 654 ? 2.006 2.542 -4.072 1.00 91.94 654 GLY A C 1
ATOM 5015 O O . GLY A 1 654 ? 1.365 3.073 -4.981 1.00 91.94 654 GLY A O 1
ATOM 5016 N N . LEU A 1 655 ? 1.663 1.365 -3.547 1.00 92.88 655 LEU A N 1
ATOM 5017 C CA . LEU A 1 655 ? 0.456 0.637 -3.918 1.00 92.88 655 LEU A CA 1
ATOM 5018 C C . LEU A 1 655 ? -0.733 1.014 -3.008 1.00 92.88 655 LEU A C 1
ATOM 5020 O O . LEU A 1 655 ? -0.611 1.828 -2.094 1.00 92.88 655 LEU A O 1
ATOM 5024 N N . ARG A 1 656 ? -1.908 0.449 -3.304 1.00 94.56 656 ARG A N 1
ATOM 5025 C CA . ARG A 1 656 ? -3.216 0.869 -2.764 1.00 94.56 656 ARG A CA 1
ATOM 5026 C C . ARG A 1 656 ? -3.710 0.041 -1.575 1.00 94.56 656 ARG A C 1
ATOM 5028 O O . ARG A 1 656 ? -4.719 0.382 -0.956 1.00 94.56 656 ARG A O 1
ATOM 5035 N N . GLU A 1 657 ? -3.056 -1.078 -1.291 1.00 93.19 657 GLU A N 1
ATOM 5036 C CA . GLU A 1 657 ? -3.467 -2.124 -0.351 1.00 93.19 657 GLU A CA 1
ATOM 5037 C C . GLU A 1 657 ? -3.625 -1.575 1.073 1.00 93.19 657 GLU A C 1
ATOM 5039 O O . GLU A 1 657 ? -4.555 -1.943 1.797 1.00 93.19 657 GLU A O 1
ATOM 5044 N N . GLU A 1 658 ? -2.767 -0.637 1.461 1.00 95.12 658 GLU A N 1
ATOM 5045 C CA . GLU A 1 658 ? -2.817 0.053 2.744 1.00 95.12 658 GLU A CA 1
ATOM 5046 C C . GLU A 1 658 ? -4.090 0.894 2.882 1.00 95.12 658 GLU A C 1
ATOM 5048 O O . GLU A 1 658 ? -4.729 0.878 3.934 1.00 95.12 658 GLU A O 1
ATOM 5053 N N . LEU A 1 659 ? -4.491 1.604 1.820 1.00 96.25 659 LEU A N 1
ATOM 5054 C CA . LEU A 1 659 ? -5.704 2.421 1.832 1.00 96.25 659 LEU A CA 1
ATOM 5055 C C . LEU A 1 659 ? -6.958 1.541 1.920 1.00 96.25 659 LEU A C 1
ATOM 5057 O O . LEU A 1 659 ? -7.861 1.843 2.703 1.00 96.25 659 LEU A O 1
ATOM 5061 N N . VAL A 1 660 ? -6.992 0.419 1.189 1.00 95.56 660 VAL A N 1
ATOM 5062 C CA . VAL A 1 660 ? -8.064 -0.587 1.327 1.00 95.56 660 VAL A CA 1
ATOM 5063 C C . VAL A 1 660 ? -8.146 -1.075 2.772 1.00 95.56 660 VAL A C 1
ATOM 5065 O O . VAL A 1 660 ? -9.224 -1.088 3.368 1.00 95.56 660 VAL A O 1
ATOM 5068 N N . THR A 1 661 ? -7.004 -1.422 3.367 1.00 95.69 661 THR A N 1
ATOM 5069 C CA . THR A 1 661 ? -6.934 -1.921 4.746 1.00 95.69 661 THR A CA 1
ATOM 5070 C C . THR A 1 661 ? -7.401 -0.864 5.754 1.00 95.69 661 THR A C 1
ATOM 5072 O O . THR A 1 661 ? -8.144 -1.188 6.682 1.00 95.69 661 THR A O 1
ATOM 5075 N N . CYS A 1 662 ? -7.060 0.413 5.548 1.00 96.62 662 CYS A N 1
ATOM 5076 C CA . CYS A 1 662 ? -7.585 1.531 6.334 1.00 96.62 662 CYS A CA 1
ATOM 5077 C C . CYS A 1 662 ? -9.114 1.612 6.278 1.00 96.62 662 CYS A C 1
ATOM 5079 O O . CYS A 1 662 ? -9.754 1.749 7.324 1.00 96.62 662 CYS A O 1
ATOM 5081 N N . PHE A 1 663 ? -9.717 1.493 5.091 1.00 96.38 663 PHE A N 1
ATOM 5082 C CA . PHE A 1 663 ? -11.174 1.505 4.959 1.00 96.38 663 PHE A CA 1
ATOM 5083 C C . PHE A 1 663 ? -11.832 0.269 5.581 1.00 96.38 663 PHE A C 1
ATOM 5085 O O . PHE A 1 663 ? -12.859 0.418 6.243 1.00 96.38 663 PHE A O 1
ATOM 5092 N N . ILE A 1 664 ? -11.229 -0.921 5.468 1.00 94.19 664 ILE A N 1
ATOM 5093 C CA . ILE A 1 664 ? -11.709 -2.137 6.148 1.00 94.19 664 ILE A CA 1
ATOM 5094 C C . ILE A 1 664 ? -11.686 -1.939 7.668 1.00 94.19 664 ILE A C 1
ATOM 5096 O O . ILE A 1 664 ? -12.700 -2.149 8.336 1.00 94.19 664 ILE A O 1
ATOM 5100 N N . LEU A 1 665 ? -10.569 -1.476 8.236 1.00 94.38 665 LEU A N 1
ATOM 5101 C CA . LEU A 1 665 ? -10.463 -1.212 9.673 1.00 94.38 665 LEU A CA 1
ATOM 5102 C C . LEU A 1 665 ? -11.428 -0.114 10.124 1.00 94.38 665 LEU A C 1
ATOM 5104 O O . LEU A 1 665 ? -12.067 -0.256 11.166 1.00 94.38 665 LEU A O 1
ATOM 5108 N N . GLY A 1 666 ? -11.584 0.950 9.335 1.00 93.00 666 GLY A N 1
ATOM 5109 C CA . GLY A 1 666 ? -12.558 2.013 9.573 1.00 93.00 666 GLY A CA 1
ATOM 5110 C C . GLY A 1 666 ? -13.992 1.483 9.591 1.00 93.00 666 GLY A C 1
ATOM 5111 O O . GLY A 1 666 ? -14.738 1.754 10.533 1.00 93.00 666 GLY A O 1
ATOM 5112 N N . LEU A 1 667 ? -14.357 0.655 8.610 1.00 91.19 667 LEU A N 1
ATOM 5113 C CA . LEU A 1 667 ? -15.655 -0.010 8.535 1.00 91.19 667 LEU A CA 1
ATOM 5114 C C . LEU A 1 667 ? -15.892 -0.886 9.772 1.00 91.19 667 LEU A C 1
ATOM 5116 O O . LEU A 1 667 ? -16.926 -0.755 10.427 1.00 91.19 667 LEU A O 1
ATOM 5120 N N . VAL A 1 668 ? -14.921 -1.720 10.153 1.00 90.88 668 VAL A N 1
ATOM 5121 C CA . VAL A 1 668 ? -14.990 -2.599 11.334 1.00 90.88 668 VAL A CA 1
ATOM 5122 C C . VAL A 1 668 ? -15.079 -1.797 12.639 1.00 90.88 668 VAL A C 1
ATOM 5124 O O . VAL A 1 668 ? -15.872 -2.127 13.523 1.00 90.88 668 VAL A O 1
ATOM 5127 N N . LEU A 1 669 ? -14.318 -0.711 12.785 1.00 88.88 669 LEU A N 1
ATOM 5128 C CA . LEU A 1 669 ? -14.363 0.178 13.951 1.00 88.88 669 LEU A CA 1
ATOM 5129 C C . LEU A 1 669 ? -15.723 0.875 14.074 1.00 88.88 669 LEU A C 1
ATOM 5131 O O . LEU A 1 669 ? -16.354 0.830 15.133 1.00 88.88 669 LEU A O 1
ATOM 5135 N N . VAL A 1 670 ? -16.213 1.486 12.993 1.00 87.06 670 VAL A N 1
ATOM 5136 C CA . VAL A 1 670 ? -17.494 2.208 12.985 1.00 87.06 670 VAL A CA 1
ATOM 5137 C C . VAL A 1 670 ? -18.648 1.249 13.260 1.00 87.06 670 VAL A C 1
ATOM 5139 O O . VAL A 1 670 ? -19.510 1.548 14.094 1.00 87.06 670 VAL A O 1
ATOM 5142 N N . THR A 1 671 ? -18.652 0.068 12.648 1.00 83.88 671 THR A N 1
ATOM 5143 C CA . THR A 1 671 ? -19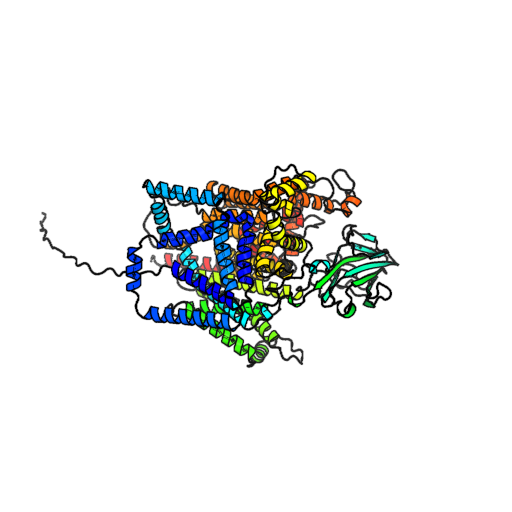.716 -0.929 12.841 1.00 83.88 671 THR A CA 1
ATOM 5144 C C . THR A 1 671 ? -19.664 -1.584 14.223 1.00 83.88 671 THR A C 1
ATOM 5146 O O . THR A 1 671 ? -20.692 -1.735 14.886 1.00 83.88 671 THR A O 1
ATOM 5149 N N . SER A 1 672 ? -18.478 -1.836 14.770 1.00 82.38 672 SER A N 1
ATOM 5150 C CA . SER A 1 672 ? -18.344 -2.413 16.114 1.00 82.38 672 SER A CA 1
ATOM 5151 C C . SER A 1 672 ? -18.496 -1.404 17.268 1.00 82.38 672 SER A C 1
ATOM 5153 O O . SER A 1 672 ? -18.745 -1.804 18.411 1.00 82.38 672 SER A O 1
ATOM 5155 N N . SER A 1 673 ? -18.435 -0.093 16.994 1.00 74.56 673 SER A N 1
ATOM 5156 C CA . SER A 1 673 ? -18.499 0.976 18.013 1.00 74.56 673 SER A CA 1
ATOM 5157 C C . SER A 1 673 ? -19.839 1.128 18.755 1.00 74.56 673 SER A C 1
ATOM 5159 O O . SER A 1 673 ? -19.911 1.830 19.761 1.00 74.56 673 SER A O 1
ATOM 5161 N N . GLY A 1 674 ? -20.901 0.423 18.358 1.00 64.88 674 GLY A N 1
ATOM 5162 C CA . GLY A 1 674 ? -22.219 0.502 19.016 1.00 64.88 674 GLY A CA 1
ATOM 5163 C C . GLY A 1 674 ? -22.211 -0.015 20.454 1.00 64.88 674 GLY A C 1
ATOM 5164 O O . GLY A 1 674 ? -23.060 0.352 21.265 1.00 64.88 674 GLY A O 1
ATOM 5165 N N . HIS A 1 675 ? -21.205 -0.826 20.786 1.00 54.25 675 HIS A N 1
ATOM 5166 C CA . HIS A 1 675 ? -20.910 -1.257 22.147 1.00 54.25 675 HIS A CA 1
ATOM 5167 C C . HIS A 1 675 ? -19.816 -0.426 22.833 1.00 54.25 675 HIS A C 1
ATOM 5169 O O . HIS A 1 675 ? -19.673 -0.564 24.039 1.00 54.25 675 HIS A O 1
ATOM 5175 N N . LEU A 1 676 ? -19.072 0.441 22.129 1.00 49.44 676 LEU A N 1
ATOM 5176 C CA . LEU A 1 676 ? -18.041 1.310 22.730 1.00 49.44 676 LEU A CA 1
ATOM 5177 C C . LEU A 1 676 ? -18.649 2.405 23.613 1.00 49.44 676 LEU A C 1
ATOM 5179 O O . LEU A 1 676 ? -18.076 2.779 24.631 1.00 49.44 676 LEU A O 1
ATOM 5183 N N . TRP A 1 677 ? -19.808 2.929 23.217 1.00 47.88 677 TRP A N 1
ATOM 5184 C CA . TRP A 1 677 ? -20.432 4.072 23.888 1.00 47.88 677 TRP A CA 1
ATOM 5185 C C . TRP A 1 677 ? -21.370 3.670 25.028 1.00 47.88 677 TRP A C 1
ATOM 5187 O O . TRP A 1 677 ? -21.711 4.500 25.868 1.00 47.88 677 TRP A O 1
ATOM 5197 N N . ARG A 1 678 ? -21.761 2.390 25.105 1.00 45.81 678 ARG A N 1
ATOM 5198 C CA . ARG A 1 678 ? -22.616 1.885 26.189 1.00 45.81 678 ARG A CA 1
ATOM 5199 C C . ARG A 1 678 ? -21.910 1.822 27.552 1.00 45.81 678 ARG A C 1
ATOM 5201 O O . ARG A 1 678 ? -22.559 2.223 28.503 1.00 45.81 678 ARG A O 1
ATOM 5208 N N . PRO A 1 679 ? -20.638 1.394 27.690 1.00 41.78 679 PRO A N 1
ATOM 5209 C CA . PRO A 1 679 ? -19.914 1.424 28.965 1.00 41.78 679 PRO A CA 1
ATOM 5210 C C . PRO A 1 679 ? -19.557 2.845 29.413 1.00 41.78 679 PRO A C 1
ATOM 5212 O O . PRO A 1 679 ? -19.722 3.166 30.583 1.00 41.78 679 PRO A O 1
ATOM 5215 N N . LEU A 1 680 ? -19.187 3.731 28.476 1.00 41.34 680 LEU A N 1
ATOM 5216 C CA . LEU A 1 680 ? -18.967 5.159 28.760 1.00 41.34 680 LEU A CA 1
ATOM 5217 C C . LEU A 1 680 ? -20.231 5.866 29.280 1.00 41.34 680 LEU A C 1
ATOM 5219 O O . LEU A 1 680 ? -20.133 6.818 30.045 1.00 41.34 680 LEU A O 1
ATOM 5223 N N . ALA A 1 681 ? -21.415 5.393 28.886 1.00 40.97 681 ALA A N 1
ATOM 5224 C CA . ALA A 1 681 ? -22.697 5.839 29.433 1.00 40.97 681 ALA A CA 1
ATOM 5225 C C . ALA A 1 681 ? -23.216 4.954 30.590 1.00 40.97 681 ALA A C 1
ATOM 5227 O O . ALA A 1 681 ? -24.171 5.323 31.271 1.00 40.97 681 ALA A O 1
ATOM 5228 N N . GLY A 1 682 ? -22.622 3.775 30.788 1.00 39.25 682 GLY A N 1
ATOM 5229 C CA . GLY A 1 682 ? -23.112 2.691 31.641 1.00 39.25 682 GLY A CA 1
ATOM 5230 C C . GLY A 1 682 ? -22.672 2.829 33.091 1.00 39.25 682 GLY A C 1
ATOM 5231 O O . GLY A 1 682 ? -23.505 2.664 33.977 1.00 39.25 682 GLY A O 1
ATOM 5232 N N . ASP A 1 683 ? -21.433 3.265 33.335 1.00 43.31 683 ASP A N 1
ATOM 5233 C CA . ASP A 1 683 ? -20.976 3.600 34.696 1.00 43.31 683 ASP A CA 1
ATOM 5234 C C . ASP A 1 683 ? -21.706 4.829 35.270 1.00 43.31 683 ASP A C 1
ATOM 5236 O O . ASP A 1 683 ? -21.826 4.979 36.482 1.00 43.31 683 ASP A O 1
ATOM 5240 N N . PHE A 1 684 ? -22.304 5.668 34.415 1.00 41.38 684 PHE A N 1
ATOM 5241 C CA . PHE A 1 684 ? -23.204 6.744 34.849 1.00 41.38 684 PHE A CA 1
ATOM 5242 C C . PHE A 1 684 ? -24.597 6.224 35.257 1.00 41.38 684 PHE A C 1
ATOM 5244 O O . PHE A 1 684 ? -25.276 6.846 36.071 1.00 41.38 684 PHE A O 1
ATOM 5251 N N . ARG A 1 685 ? -25.034 5.078 34.711 1.00 38.81 685 ARG A N 1
ATOM 5252 C CA . ARG A 1 685 ? -26.316 4.433 35.048 1.00 38.81 685 ARG A CA 1
ATOM 5253 C C . ARG A 1 685 ? -26.242 3.579 36.309 1.00 38.81 685 ARG A C 1
ATOM 5255 O O . ARG A 1 685 ? -27.240 3.494 37.008 1.00 38.81 685 ARG A O 1
ATOM 5262 N N . GLU A 1 686 ? -25.100 2.970 36.623 1.00 41.06 686 GLU A N 1
ATOM 5263 C CA . GLU A 1 686 ? -24.938 2.259 37.903 1.00 41.06 686 GLU A CA 1
ATOM 5264 C C . GLU A 1 686 ? -24.805 3.213 39.101 1.00 41.06 686 GLU A C 1
ATOM 5266 O O . GLU A 1 686 ? -25.195 2.850 40.211 1.00 41.06 686 GLU A O 1
ATOM 5271 N N . TRP A 1 687 ? -24.333 4.447 38.887 1.00 38.53 687 TRP A N 1
ATOM 5272 C CA . TRP A 1 687 ? -24.280 5.483 39.928 1.00 38.53 687 TRP A CA 1
ATOM 5273 C C . TRP A 1 687 ? -25.648 6.084 40.274 1.00 38.53 687 TRP A C 1
ATOM 5275 O O . TRP A 1 687 ? -25.891 6.445 41.423 1.00 38.53 687 TRP A O 1
ATOM 5285 N N . PHE A 1 688 ? -26.576 6.122 39.317 1.00 36.81 688 PHE A N 1
ATOM 5286 C CA . PHE A 1 688 ? -27.970 6.479 39.560 1.00 36.81 688 PHE A CA 1
ATOM 5287 C C . PHE A 1 688 ? -28.830 5.219 39.501 1.00 36.81 688 PHE A C 1
ATOM 5289 O O . PHE A 1 688 ? -29.411 4.906 38.462 1.00 36.81 688 PHE A O 1
ATOM 5296 N N . ARG A 1 689 ? -28.962 4.521 40.640 1.00 38.06 689 ARG A N 1
ATOM 5297 C CA . ARG A 1 689 ? -29.985 3.483 40.888 1.00 38.06 689 ARG A CA 1
ATOM 5298 C C . ARG A 1 689 ? -31.413 4.057 40.852 1.00 38.06 689 ARG A C 1
ATOM 5300 O O . ARG A 1 689 ? -32.217 3.798 41.739 1.00 38.06 689 ARG A O 1
ATOM 5307 N N . VAL A 1 690 ? -31.751 4.852 39.844 1.00 37.03 690 VAL A N 1
ATOM 5308 C CA . VAL A 1 690 ? -33.137 5.183 39.547 1.00 37.03 690 VAL A CA 1
ATOM 5309 C C . VAL A 1 690 ? -33.646 4.071 38.633 1.00 37.03 690 VAL A C 1
ATOM 5311 O O . VAL A 1 690 ? -33.115 3.903 37.529 1.00 37.03 690 VAL A O 1
ATOM 5314 N N . PRO A 1 691 ? -34.640 3.281 39.065 1.00 39.88 691 PRO A N 1
ATOM 5315 C CA . PRO A 1 691 ? -35.245 2.254 38.239 1.00 39.88 691 PRO A CA 1
ATOM 5316 C C . PRO A 1 691 ? -36.064 2.936 37.141 1.00 39.88 691 PRO A C 1
ATOM 5318 O O . PRO A 1 691 ? -37.272 3.095 37.242 1.00 39.88 691 PRO A O 1
ATOM 5321 N N . ILE A 1 692 ? -35.409 3.330 36.049 1.00 43.38 692 ILE A N 1
ATOM 5322 C CA . ILE A 1 692 ? -36.089 3.645 34.788 1.00 43.38 692 ILE A CA 1
ATOM 5323 C C . ILE A 1 692 ? -36.287 2.316 34.051 1.00 43.38 692 ILE A C 1
ATOM 5325 O O . ILE A 1 692 ? -35.719 2.057 32.989 1.00 43.38 692 ILE A O 1
ATOM 5329 N N . ARG A 1 693 ? -37.052 1.429 34.686 1.00 41.25 693 ARG A N 1
ATOM 5330 C CA . ARG A 1 693 ? -37.680 0.282 34.043 1.00 41.25 693 ARG A CA 1
ATOM 5331 C C . ARG A 1 693 ? -39.033 0.804 33.532 1.00 41.25 693 ARG A C 1
ATOM 5333 O O . ARG A 1 693 ? -39.775 1.434 34.273 1.00 41.25 693 ARG A O 1
ATOM 5340 N N . ASP A 1 694 ? -39.289 0.613 32.239 1.00 38.94 694 ASP A N 1
ATOM 5341 C CA . ASP A 1 694 ? -40.638 0.401 31.676 1.00 38.94 694 ASP A CA 1
ATOM 5342 C C . ASP A 1 694 ? -41.380 1.483 30.864 1.00 38.94 694 ASP A C 1
ATOM 5344 O O . ASP A 1 694 ? -42.453 1.164 30.363 1.00 38.94 694 ASP A O 1
ATOM 5348 N N . ARG A 1 695 ? -40.867 2.695 30.569 1.00 37.50 695 ARG A N 1
ATOM 5349 C CA . ARG A 1 695 ? -41.669 3.654 29.743 1.00 37.50 695 ARG A CA 1
ATOM 5350 C C . ARG A 1 695 ? -41.018 4.415 28.589 1.00 37.50 695 ARG A C 1
ATOM 5352 O O . ARG A 1 695 ? -41.586 5.399 28.131 1.00 37.50 695 ARG A O 1
ATOM 5359 N N . TRP A 1 696 ? -39.908 3.949 28.015 1.00 34.19 696 TRP A N 1
ATOM 5360 C CA . TRP A 1 696 ? -39.434 4.535 26.744 1.00 34.19 696 TRP A CA 1
ATOM 5361 C C . TRP A 1 696 ? -39.038 3.495 25.682 1.00 34.19 696 TRP A C 1
ATOM 5363 O O . TRP A 1 696 ? -37.851 3.331 25.394 1.00 34.19 696 TRP A O 1
ATOM 5373 N N . PRO A 1 697 ? -40.011 2.843 25.012 1.00 41.91 697 PRO A N 1
ATOM 5374 C CA . PRO A 1 697 ? -39.742 1.953 23.877 1.00 41.91 697 PRO A CA 1
ATOM 5375 C C . PRO A 1 697 ? -39.187 2.673 22.630 1.00 41.91 697 PRO A C 1
ATOM 5377 O O . PRO A 1 697 ? -38.717 2.011 21.705 1.00 41.91 697 PRO A O 1
ATOM 5380 N N . LEU A 1 698 ? -39.211 4.016 22.584 1.00 42.00 698 LEU A N 1
ATOM 5381 C CA . LEU A 1 698 ? -38.911 4.788 21.366 1.00 42.00 698 LEU A CA 1
ATOM 5382 C C . LEU A 1 698 ? -37.757 5.810 21.475 1.00 42.00 698 LEU A C 1
ATOM 5384 O O . LEU A 1 698 ? -37.163 6.128 20.449 1.00 42.00 698 LEU A O 1
ATOM 5388 N N . ALA A 1 699 ? -37.328 6.262 22.665 1.00 38.19 699 ALA A N 1
ATOM 5389 C CA . ALA A 1 699 ? -36.168 7.178 22.774 1.00 38.19 699 ALA A CA 1
ATOM 5390 C C . ALA A 1 699 ? -34.794 6.490 22.774 1.00 38.19 699 ALA A C 1
ATOM 5392 O O . ALA A 1 699 ? -33.772 7.156 22.627 1.00 38.19 699 ALA A O 1
ATOM 5393 N N . GLY A 1 700 ? -34.743 5.162 22.892 1.00 44.66 700 GLY A N 1
ATOM 5394 C CA . GLY A 1 700 ? -33.492 4.392 22.873 1.00 44.66 700 GLY A CA 1
ATOM 5395 C C . GLY A 1 700 ? -32.941 4.076 21.476 1.00 44.66 700 GLY A C 1
ATOM 5396 O O . GLY A 1 700 ? -31.941 3.371 21.370 1.00 44.66 700 GLY A O 1
ATOM 5397 N N . ARG A 1 701 ? -33.595 4.555 20.407 1.00 48.38 701 ARG A N 1
ATOM 5398 C CA . ARG A 1 701 ? -33.257 4.277 19.000 1.00 48.38 701 ARG A CA 1
ATOM 5399 C C . ARG A 1 701 ? -33.034 5.560 18.197 1.00 48.38 701 ARG A C 1
ATOM 5401 O O . ARG A 1 701 ? -33.552 5.688 17.090 1.00 48.38 701 ARG A O 1
ATOM 5408 N N . ARG A 1 702 ? -32.264 6.526 18.709 1.00 53.94 702 ARG A N 1
ATOM 5409 C CA . ARG A 1 702 ? -31.675 7.506 17.784 1.00 53.94 702 ARG A CA 1
ATOM 5410 C C . ARG A 1 702 ? -30.721 6.723 16.890 1.00 53.94 702 ARG A C 1
ATOM 5412 O O . ARG A 1 702 ? -29.647 6.337 17.339 1.00 53.94 702 ARG A O 1
ATOM 5419 N N . LEU A 1 703 ? -31.177 6.422 15.671 1.00 53.69 703 LEU A N 1
ATOM 5420 C CA . LEU A 1 703 ? -30.346 5.914 14.589 1.00 53.69 703 LEU A CA 1
ATOM 5421 C C . LEU A 1 703 ? -29.093 6.793 14.583 1.00 53.69 703 LEU A C 1
ATOM 5423 O O . LEU A 1 703 ? -29.188 8.007 14.389 1.00 53.69 703 LEU A O 1
ATOM 5427 N N . GLU A 1 704 ? -27.939 6.209 14.885 1.00 75.56 704 GLU A N 1
ATOM 5428 C CA . GLU A 1 704 ? -26.661 6.912 14.844 1.00 75.56 704 GLU A CA 1
ATOM 5429 C C . GLU A 1 704 ? -26.302 7.107 13.368 1.00 75.56 704 GLU A C 1
ATOM 5431 O O . GLU A 1 704 ? -25.438 6.426 12.829 1.00 75.56 704 GLU A O 1
ATOM 5436 N N . TRP A 1 705 ? -27.036 7.994 12.691 1.00 80.94 705 TRP A N 1
ATOM 5437 C CA . TRP A 1 705 ? -26.960 8.246 11.251 1.00 80.94 705 TRP A CA 1
ATOM 5438 C C . TRP A 1 705 ? -25.525 8.525 10.806 1.00 80.94 705 TRP A C 1
ATOM 5440 O O . TRP A 1 705 ? -25.118 8.090 9.738 1.00 80.94 705 TRP A O 1
ATOM 5450 N N . TRP A 1 706 ? -24.721 9.161 11.661 1.00 82.38 706 TRP A N 1
ATOM 5451 C CA . TRP A 1 706 ? -23.309 9.408 11.396 1.00 82.38 706 TRP A CA 1
ATOM 5452 C C . TRP A 1 706 ? -22.517 8.102 11.220 1.00 82.38 706 TRP A C 1
ATOM 5454 O O . TRP A 1 706 ? -21.626 8.049 10.386 1.00 82.38 706 TRP A O 1
ATOM 5464 N N . ARG A 1 707 ? -22.856 7.022 11.939 1.00 84.19 707 ARG A N 1
ATOM 5465 C CA . ARG A 1 707 ? -22.219 5.701 11.773 1.00 84.19 707 ARG A CA 1
ATOM 5466 C C . ARG A 1 707 ? -22.633 5.042 10.481 1.00 84.19 707 ARG A C 1
ATOM 5468 O O . ARG A 1 707 ? -21.799 4.426 9.839 1.00 84.19 707 ARG A O 1
ATOM 5475 N N . ILE A 1 708 ? -23.906 5.174 10.119 1.00 87.81 708 ILE A N 1
ATOM 5476 C CA . ILE A 1 708 ? -24.415 4.703 8.831 1.00 87.81 708 ILE A CA 1
ATOM 5477 C C . ILE A 1 708 ? -23.659 5.404 7.702 1.00 87.81 708 ILE A C 1
ATOM 5479 O O . ILE A 1 708 ? -23.154 4.738 6.808 1.00 87.81 708 ILE A O 1
ATOM 5483 N N . VAL A 1 709 ? -23.510 6.728 7.791 1.00 89.19 709 VAL A N 1
ATOM 5484 C CA . VAL A 1 709 ? -22.764 7.519 6.810 1.00 89.19 709 VAL A CA 1
ATOM 5485 C C . VAL A 1 709 ? -21.298 7.102 6.769 1.00 89.19 709 VAL A C 1
ATOM 5487 O O . VAL A 1 709 ? -20.811 6.749 5.705 1.00 89.19 709 VAL A O 1
ATOM 5490 N N . LEU A 1 710 ? -20.599 7.061 7.907 1.00 89.88 710 LEU A N 1
ATOM 5491 C CA . LEU A 1 710 ? -19.182 6.686 7.936 1.00 89.88 710 LEU A CA 1
ATOM 5492 C C . LEU A 1 710 ? -18.936 5.238 7.489 1.00 89.88 710 LEU A C 1
ATOM 5494 O O . LEU A 1 710 ? -17.961 4.987 6.792 1.00 89.88 710 LEU A O 1
ATOM 5498 N N . ALA A 1 711 ? -19.802 4.291 7.856 1.00 90.44 711 ALA A N 1
ATOM 5499 C CA . ALA A 1 711 ? -19.698 2.907 7.397 1.00 90.44 711 ALA A CA 1
ATOM 5500 C C . ALA A 1 711 ? -20.008 2.791 5.899 1.00 90.44 711 ALA A C 1
ATOM 5502 O O . ALA A 1 711 ? -19.304 2.079 5.192 1.00 90.44 711 ALA A O 1
ATOM 5503 N N . GLY A 1 712 ? -21.015 3.517 5.402 1.00 92.12 712 GLY A N 1
ATOM 5504 C CA . GLY A 1 712 ? -21.329 3.587 3.975 1.00 92.12 712 GLY A CA 1
ATOM 5505 C C . GLY A 1 712 ? -20.177 4.178 3.164 1.00 92.12 712 GLY A C 1
ATOM 5506 O O . GLY A 1 712 ? -19.790 3.604 2.155 1.00 92.12 712 GLY A O 1
ATOM 5507 N N . LEU A 1 713 ? -19.565 5.263 3.648 1.00 93.12 713 LEU A N 1
ATOM 5508 C CA . LEU A 1 713 ? -18.391 5.887 3.032 1.00 93.12 713 LEU A CA 1
ATOM 5509 C C . LEU A 1 713 ? -17.148 4.995 3.103 1.00 93.12 713 LEU A C 1
ATOM 5511 O O . LEU A 1 713 ? -16.409 4.918 2.130 1.00 93.12 713 LEU A O 1
ATOM 5515 N N . ALA A 1 714 ? -16.918 4.295 4.217 1.00 93.69 714 ALA A N 1
ATOM 5516 C CA . ALA A 1 714 ? -15.824 3.333 4.316 1.00 93.69 714 ALA A CA 1
ATOM 5517 C C . ALA A 1 714 ? -16.032 2.154 3.351 1.00 93.69 714 ALA A C 1
ATOM 5519 O O . ALA A 1 714 ? -15.099 1.764 2.659 1.00 93.69 714 ALA A O 1
ATOM 5520 N N . GLY A 1 715 ? -17.260 1.634 3.246 1.00 94.50 715 GLY A N 1
ATOM 5521 C CA . GLY A 1 715 ? -17.627 0.611 2.265 1.00 94.50 715 GLY A CA 1
ATOM 5522 C C . GLY A 1 715 ? -17.449 1.091 0.822 1.00 94.50 715 GLY A C 1
ATOM 5523 O O . GLY A 1 715 ? -16.838 0.386 0.025 1.00 94.50 715 GLY A O 1
ATOM 5524 N N . ALA A 1 716 ? -17.898 2.310 0.504 1.00 94.44 716 ALA A N 1
ATOM 5525 C CA . ALA A 1 716 ? -17.633 2.948 -0.786 1.00 94.44 716 ALA A CA 1
ATOM 5526 C C . ALA A 1 716 ? -16.128 3.064 -1.046 1.00 94.44 716 ALA A C 1
ATOM 5528 O O . ALA A 1 716 ? -15.679 2.745 -2.136 1.00 94.44 716 ALA A O 1
ATOM 5529 N N . GLY A 1 717 ? -15.346 3.471 -0.043 1.00 95.25 717 GLY A N 1
ATOM 5530 C CA . GLY A 1 717 ? -13.894 3.584 -0.133 1.00 95.25 717 GLY A CA 1
ATOM 5531 C C . GLY A 1 717 ? -13.219 2.257 -0.472 1.00 95.25 717 GLY A C 1
ATOM 5532 O O . GLY A 1 717 ? -12.384 2.220 -1.369 1.00 95.25 717 GLY A O 1
ATOM 5533 N N . VAL A 1 718 ? -13.624 1.153 0.169 1.00 95.31 718 VAL A N 1
ATOM 5534 C CA . VAL A 1 718 ? -13.133 -0.192 -0.185 1.00 95.31 718 VAL A CA 1
ATOM 5535 C C . VAL A 1 718 ? -13.398 -0.492 -1.665 1.00 95.31 718 VAL A C 1
ATOM 5537 O O . VAL A 1 718 ? -12.471 -0.871 -2.376 1.00 95.31 718 VAL A O 1
ATOM 5540 N N . ILE A 1 719 ? -14.628 -0.264 -2.137 1.00 94.56 719 ILE A N 1
ATOM 5541 C CA . ILE A 1 719 ? -15.044 -0.565 -3.517 1.00 94.56 719 ILE A CA 1
ATOM 5542 C C . ILE A 1 719 ? -14.359 0.355 -4.540 1.00 94.56 719 ILE A C 1
ATOM 5544 O O . ILE A 1 719 ? -13.906 -0.098 -5.584 1.00 94.56 719 ILE A O 1
ATOM 5548 N N . LEU A 1 720 ? -14.257 1.650 -4.245 1.00 93.75 720 LEU A N 1
ATOM 5549 C CA . LEU A 1 720 ? -13.683 2.659 -5.139 1.00 93.75 720 LEU A CA 1
ATOM 5550 C C . LEU A 1 720 ? -12.153 2.618 -5.199 1.00 93.75 720 LEU A C 1
ATOM 5552 O O . LEU A 1 720 ? -11.567 3.203 -6.108 1.00 93.75 720 LEU A O 1
ATOM 5556 N N . VAL A 1 721 ? -11.488 1.985 -4.228 1.00 94.06 721 VAL A N 1
ATOM 5557 C CA . VAL A 1 721 ? -10.070 1.620 -4.357 1.00 94.06 721 VAL A CA 1
ATOM 5558 C C . VAL A 1 721 ? -9.928 0.286 -5.087 1.00 94.06 721 VAL A C 1
ATOM 5560 O O . VAL A 1 721 ? -8.920 0.073 -5.764 1.00 94.06 721 VAL A O 1
ATOM 5563 N N . ARG A 1 722 ? -10.907 -0.612 -4.927 1.00 92.12 722 ARG A N 1
ATOM 5564 C CA . ARG A 1 722 ? -10.837 -1.986 -5.409 1.00 92.12 722 ARG A CA 1
ATOM 5565 C C . ARG A 1 722 ? -12.220 -2.569 -5.721 1.00 92.12 722 ARG A C 1
ATOM 5567 O O . ARG A 1 722 ? -12.964 -2.965 -4.821 1.00 92.12 722 ARG A O 1
ATOM 5574 N N . ALA A 1 723 ? -12.566 -2.637 -7.002 1.00 92.06 723 ALA A N 1
ATOM 5575 C CA . ALA A 1 723 ? -13.929 -2.958 -7.430 1.00 92.06 723 ALA A CA 1
ATOM 5576 C C . ALA A 1 723 ? -14.308 -4.430 -7.171 1.00 92.06 723 ALA A C 1
ATOM 5578 O O . ALA A 1 723 ? -15.476 -4.748 -6.937 1.00 92.06 723 ALA A O 1
ATOM 5579 N N . ASP A 1 724 ? -13.317 -5.325 -7.162 1.00 88.19 724 ASP A N 1
ATOM 5580 C CA . ASP A 1 724 ? -13.455 -6.752 -6.834 1.00 88.19 724 ASP A CA 1
ATOM 5581 C C . ASP A 1 724 ? -13.859 -6.999 -5.363 1.00 88.19 724 ASP A C 1
ATOM 5583 O O . ASP A 1 724 ? -14.379 -8.063 -5.024 1.00 88.19 724 ASP A O 1
ATOM 5587 N N . MET A 1 725 ? -13.721 -5.997 -4.488 1.00 90.06 725 MET A N 1
ATOM 5588 C CA . MET A 1 725 ? -14.065 -6.082 -3.064 1.00 90.06 725 MET A CA 1
ATOM 5589 C C . MET A 1 725 ? -15.538 -5.793 -2.747 1.00 90.06 725 MET A C 1
ATOM 5591 O O . MET A 1 725 ? -15.918 -5.760 -1.574 1.00 90.06 725 MET A O 1
ATOM 5595 N N . VAL A 1 726 ? -16.409 -5.603 -3.742 1.00 90.94 726 VAL A N 1
ATOM 5596 C CA . VAL A 1 726 ? -17.851 -5.406 -3.491 1.00 90.94 726 VAL A CA 1
ATOM 5597 C C . VAL A 1 726 ? -18.475 -6.587 -2.744 1.00 90.94 726 VAL A C 1
ATOM 5599 O O . VAL A 1 726 ? -19.270 -6.389 -1.822 1.00 90.94 726 VAL A O 1
ATOM 5602 N N . VAL A 1 727 ? -18.044 -7.813 -3.062 1.00 86.44 727 VAL A N 1
ATOM 5603 C CA . VAL A 1 727 ? -18.484 -9.027 -2.361 1.00 86.44 727 VAL A CA 1
ATOM 5604 C C . VAL A 1 727 ? -18.002 -9.010 -0.913 1.00 86.44 727 VAL A C 1
ATOM 5606 O O . VAL A 1 727 ? -18.785 -9.299 -0.012 1.00 86.44 727 VAL A O 1
ATOM 5609 N N . LEU A 1 728 ? -16.759 -8.580 -0.666 1.00 83.62 728 LEU A N 1
ATOM 5610 C CA . LEU A 1 728 ? -16.227 -8.415 0.686 1.00 83.62 728 LEU A CA 1
ATOM 5611 C C . LEU A 1 728 ? -17.059 -7.413 1.493 1.00 83.62 728 LEU A C 1
ATOM 5613 O O . LEU A 1 728 ? -17.438 -7.708 2.622 1.00 83.62 728 LEU A O 1
ATOM 5617 N N . VAL A 1 729 ? -17.381 -6.243 0.935 1.00 86.62 729 VAL A N 1
ATOM 5618 C CA . VAL A 1 729 ? -18.202 -5.233 1.626 1.00 86.62 729 VAL A CA 1
ATOM 5619 C C . VAL A 1 729 ? -19.596 -5.778 1.942 1.00 86.62 729 VAL A C 1
ATOM 5621 O O . VAL A 1 729 ? -20.098 -5.577 3.053 1.00 86.62 729 VAL A O 1
ATOM 5624 N N . ALA A 1 730 ? -20.201 -6.522 1.013 1.00 86.44 730 ALA A N 1
ATOM 5625 C CA . ALA A 1 730 ? -21.480 -7.189 1.233 1.00 86.44 730 ALA A CA 1
ATOM 5626 C C . ALA A 1 730 ? -21.392 -8.256 2.338 1.00 86.44 730 ALA A C 1
ATOM 5628 O O . ALA A 1 730 ? -22.229 -8.262 3.243 1.00 86.44 730 ALA A O 1
ATOM 5629 N N . MET A 1 731 ? -20.359 -9.106 2.321 1.00 82.88 731 MET A N 1
ATOM 5630 C CA . MET A 1 731 ? -20.109 -10.131 3.341 1.00 82.88 731 MET A CA 1
ATOM 5631 C C . MET A 1 731 ? -19.848 -9.509 4.709 1.00 82.88 731 MET A C 1
ATOM 5633 O O . MET A 1 731 ? -20.459 -9.922 5.696 1.00 82.88 731 MET A O 1
ATOM 5637 N N . VAL A 1 732 ? -19.000 -8.480 4.778 1.00 81.12 732 VAL A N 1
ATOM 5638 C CA . VAL A 1 732 ? -18.706 -7.752 6.013 1.00 81.12 732 VAL A CA 1
ATOM 5639 C C . VAL A 1 732 ? -19.986 -7.155 6.573 1.00 81.12 732 VAL A C 1
ATOM 5641 O O . VAL A 1 732 ? -20.306 -7.389 7.735 1.00 81.12 732 VAL A O 1
ATOM 5644 N N . GLY A 1 733 ? -20.759 -6.447 5.748 1.00 77.81 733 GLY A N 1
ATOM 5645 C CA . GLY A 1 733 ? -22.028 -5.861 6.160 1.00 77.81 733 GLY A CA 1
ATOM 5646 C C . GLY A 1 733 ? -23.054 -6.908 6.609 1.00 77.81 733 GLY A C 1
ATOM 5647 O O . GLY A 1 733 ? -23.668 -6.743 7.664 1.00 77.81 733 GLY A O 1
ATOM 5648 N N . GLY A 1 734 ? -23.229 -7.993 5.853 1.00 79.69 734 GLY A N 1
ATOM 5649 C CA . GLY A 1 734 ? -24.198 -9.052 6.146 1.00 79.69 734 GLY A CA 1
ATOM 5650 C C . GLY A 1 734 ? -23.855 -9.838 7.412 1.00 79.69 734 GLY A C 1
ATOM 5651 O O . GLY A 1 734 ? -24.698 -10.011 8.294 1.00 79.69 734 GLY A O 1
ATOM 5652 N N . THR A 1 735 ? -22.594 -10.241 7.567 1.00 79.88 735 THR A N 1
ATOM 5653 C CA . THR A 1 735 ? -22.132 -10.969 8.758 1.00 79.88 735 THR A CA 1
ATOM 5654 C C . THR A 1 735 ? -22.103 -10.079 10.000 1.00 79.88 735 THR A C 1
ATOM 5656 O O . THR A 1 735 ? -22.537 -10.528 11.059 1.00 79.88 735 THR A O 1
ATOM 5659 N N . PHE A 1 736 ? -21.722 -8.796 9.896 1.00 75.06 736 PHE A N 1
ATOM 5660 C CA . PHE A 1 736 ? -21.887 -7.846 11.007 1.00 75.06 736 PHE A CA 1
ATOM 5661 C C . PHE A 1 736 ? -23.356 -7.695 11.401 1.00 75.06 736 PHE A C 1
ATOM 5663 O O . PHE A 1 736 ? -23.673 -7.622 12.589 1.00 75.06 736 PHE A O 1
ATOM 5670 N N . THR A 1 737 ? -24.256 -7.670 10.417 1.00 72.25 737 THR A N 1
ATOM 5671 C CA . THR A 1 737 ? -25.699 -7.589 10.662 1.00 72.25 737 THR A CA 1
ATOM 5672 C C . THR A 1 737 ? -26.182 -8.792 11.463 1.00 72.25 737 THR A C 1
ATOM 5674 O O . THR A 1 737 ? -26.868 -8.610 12.471 1.00 72.25 737 THR A O 1
ATOM 5677 N N . ALA A 1 738 ? -25.742 -9.997 11.096 1.00 76.62 738 ALA A N 1
ATOM 5678 C CA . ALA A 1 738 ? -26.041 -11.221 11.832 1.00 76.62 738 ALA A CA 1
ATOM 5679 C C . ALA A 1 738 ? -25.421 -11.226 13.246 1.00 76.62 738 ALA A C 1
ATOM 5681 O O . ALA A 1 738 ? -26.130 -11.429 14.232 1.00 76.62 738 ALA A O 1
ATOM 5682 N N . MET A 1 739 ? -24.120 -10.942 13.370 1.00 77.25 739 MET A N 1
ATOM 5683 C CA . MET A 1 739 ? -23.377 -11.035 14.636 1.00 77.25 739 MET A CA 1
ATOM 5684 C C . MET A 1 739 ? -23.783 -9.969 15.656 1.00 77.25 739 MET A C 1
ATOM 5686 O O . MET A 1 739 ? -23.911 -10.257 16.845 1.00 77.25 739 MET A O 1
ATOM 5690 N N . PHE A 1 740 ? -23.996 -8.731 15.209 1.00 70.56 740 PHE A N 1
ATOM 5691 C CA . PHE A 1 740 ? -24.333 -7.602 16.083 1.00 70.56 740 PHE A CA 1
ATOM 5692 C C . PHE A 1 740 ? -25.827 -7.296 16.109 1.00 70.56 740 PHE A C 1
ATOM 5694 O O . PHE A 1 740 ? -26.240 -6.307 16.722 1.00 70.56 740 PHE A O 1
ATOM 5701 N N . ARG A 1 741 ? -26.638 -8.152 15.472 1.00 79.69 741 ARG A N 1
ATOM 5702 C CA . ARG A 1 741 ? -28.100 -8.042 15.396 1.00 79.69 741 ARG A CA 1
ATOM 5703 C C . ARG A 1 741 ? -28.534 -6.657 14.926 1.00 79.69 741 ARG A C 1
ATOM 5705 O O . ARG A 1 741 ? -29.485 -6.075 15.456 1.00 79.69 741 ARG A O 1
ATOM 5712 N N . TRP A 1 742 ? -27.798 -6.086 13.974 1.00 78.69 742 TRP A N 1
ATOM 5713 C CA . TRP A 1 742 ? -28.229 -4.837 13.367 1.00 78.69 742 TRP A CA 1
ATOM 5714 C C . TRP A 1 742 ? -29.523 -5.103 12.611 1.00 78.69 742 TRP A C 1
ATOM 5716 O O . TRP A 1 742 ? -29.653 -6.092 11.900 1.00 78.69 742 TRP A O 1
ATOM 5726 N N . GLY A 1 743 ? -30.512 -4.232 12.788 1.00 82.44 743 GLY A N 1
ATOM 5727 C CA . GLY A 1 743 ? -31.705 -4.311 11.959 1.00 82.44 743 GLY A CA 1
ATOM 5728 C C . GLY A 1 743 ? -31.350 -3.982 10.510 1.00 82.44 743 GLY A C 1
ATOM 5729 O O . GLY A 1 743 ? -30.468 -3.157 10.260 1.00 82.44 743 GLY A O 1
ATOM 5730 N N . TRP A 1 744 ? -32.102 -4.539 9.559 1.00 83.69 744 TRP A N 1
ATOM 5731 C CA . TRP A 1 744 ? -32.026 -4.170 8.138 1.00 83.69 744 TRP A CA 1
ATOM 5732 C C . TRP A 1 744 ? -32.095 -2.645 7.922 1.00 83.69 744 TRP A C 1
ATOM 5734 O O . TRP A 1 744 ? -31.466 -2.117 7.016 1.00 83.69 744 TRP A O 1
ATOM 5744 N N . ARG A 1 745 ? -32.765 -1.914 8.826 1.00 85.38 745 ARG A N 1
ATOM 5745 C CA . ARG A 1 745 ? -32.841 -0.441 8.850 1.00 85.38 745 ARG A CA 1
ATOM 5746 C C . ARG A 1 745 ? -31.496 0.277 9.007 1.00 85.38 745 ARG A C 1
ATOM 5748 O O . ARG A 1 745 ? -31.424 1.461 8.712 1.00 85.38 745 ARG A O 1
ATOM 5755 N N . THR A 1 746 ? -30.461 -0.394 9.505 1.00 84.00 746 THR A N 1
ATOM 5756 C CA . THR A 1 746 ? -29.101 0.159 9.603 1.00 84.00 746 THR A CA 1
ATOM 5757 C C . THR A 1 746 ? -28.253 -0.292 8.422 1.00 84.00 746 THR A C 1
ATOM 5759 O O . THR A 1 746 ? -27.524 0.510 7.848 1.00 84.00 746 THR A O 1
ATOM 5762 N N . TRP A 1 747 ? -28.363 -1.566 8.045 1.00 84.06 747 TRP A N 1
ATOM 5763 C CA . TRP A 1 747 ? -27.543 -2.148 6.987 1.00 84.06 747 TRP A CA 1
ATOM 5764 C C . TRP A 1 747 ? -27.946 -1.677 5.587 1.00 84.06 747 TRP A C 1
ATOM 5766 O O . TRP A 1 747 ? -27.072 -1.305 4.813 1.00 84.06 747 TRP A O 1
ATOM 5776 N N . VAL A 1 748 ? -29.248 -1.612 5.281 1.00 88.38 748 VAL A N 1
ATOM 5777 C CA . VAL A 1 748 ? -29.733 -1.169 3.963 1.00 88.38 748 VAL A CA 1
ATOM 5778 C C . VAL A 1 748 ? -29.228 0.241 3.632 1.00 88.38 748 VAL A C 1
ATOM 5780 O O . VAL A 1 748 ? -28.664 0.404 2.556 1.00 88.38 748 VAL A O 1
ATOM 5783 N N . PRO A 1 749 ? -29.304 1.245 4.531 1.00 89.81 749 PRO A N 1
ATOM 5784 C CA . PRO A 1 749 ? -28.700 2.550 4.267 1.00 89.81 749 PRO A CA 1
ATOM 5785 C C . PRO A 1 749 ? -27.178 2.525 4.077 1.00 89.81 749 PRO A C 1
ATOM 5787 O O . PRO A 1 749 ? -26.666 3.279 3.259 1.00 89.81 749 PRO A O 1
ATOM 5790 N N . ILE A 1 750 ? -26.443 1.672 4.801 1.00 89.06 750 ILE A N 1
ATOM 5791 C CA . ILE A 1 750 ? -24.986 1.535 4.625 1.00 89.06 750 ILE A CA 1
ATOM 5792 C C . ILE A 1 750 ? -24.669 0.982 3.239 1.00 89.06 750 ILE A C 1
ATOM 5794 O O . ILE A 1 750 ? -23.838 1.551 2.538 1.00 89.06 750 ILE A O 1
ATOM 5798 N N . ALA A 1 751 ? -25.350 -0.094 2.840 1.00 89.88 751 ALA A N 1
ATOM 5799 C CA . ALA A 1 751 ? -25.197 -0.698 1.523 1.00 89.88 751 ALA A CA 1
ATOM 5800 C C . ALA A 1 751 ? -25.614 0.277 0.412 1.00 89.88 751 ALA A C 1
ATOM 5802 O O . ALA A 1 751 ? -24.882 0.442 -0.557 1.00 89.88 751 ALA A O 1
ATOM 5803 N N . ALA A 1 752 ? -26.736 0.982 0.583 1.00 91.19 752 ALA A N 1
ATOM 5804 C CA . ALA A 1 752 ? -27.217 1.980 -0.366 1.00 91.19 752 ALA A CA 1
ATOM 5805 C C . ALA A 1 752 ? -26.235 3.147 -0.529 1.00 91.19 752 ALA A C 1
ATOM 5807 O O . ALA A 1 752 ? -26.007 3.589 -1.647 1.00 91.19 752 ALA A O 1
ATOM 5808 N N . LEU A 1 753 ? -25.617 3.625 0.557 1.00 90.88 753 LEU A N 1
ATOM 5809 C CA . LEU A 1 753 ? -24.571 4.646 0.477 1.00 90.88 753 LEU A CA 1
ATOM 5810 C C . LEU A 1 753 ? -23.311 4.104 -0.203 1.00 90.88 753 LEU A C 1
ATOM 5812 O O . LEU A 1 753 ? -22.795 4.752 -1.109 1.00 90.88 753 LEU A O 1
ATOM 5816 N N . ALA A 1 754 ? -22.839 2.918 0.192 1.00 90.81 754 ALA A N 1
ATOM 5817 C CA . ALA A 1 754 ? -21.649 2.307 -0.396 1.00 90.81 754 ALA A CA 1
ATOM 5818 C C . ALA A 1 754 ? -21.802 2.117 -1.914 1.00 90.81 754 ALA A C 1
ATOM 5820 O O . ALA A 1 754 ? -20.954 2.559 -2.687 1.00 90.81 754 ALA A O 1
ATOM 5821 N N . LEU A 1 755 ? -22.924 1.527 -2.335 1.00 90.88 755 LEU A N 1
ATOM 5822 C CA . LEU A 1 755 ? -23.253 1.312 -3.741 1.00 90.88 755 LEU A CA 1
ATOM 5823 C C . LEU A 1 755 ? -23.576 2.618 -4.461 1.00 90.88 755 LEU A C 1
ATOM 5825 O O . LEU A 1 755 ? -23.158 2.778 -5.594 1.00 90.88 755 LEU A O 1
ATOM 5829 N N . GLY A 1 756 ? -24.261 3.571 -3.828 1.00 89.38 756 GLY A N 1
ATOM 5830 C CA . GLY A 1 756 ? -24.579 4.861 -4.443 1.00 89.38 756 GLY A CA 1
ATOM 5831 C C . GLY A 1 756 ? -23.330 5.661 -4.816 1.00 89.38 756 GLY A C 1
ATOM 5832 O O . GLY A 1 756 ? -23.273 6.234 -5.900 1.00 89.38 756 GLY A O 1
ATOM 5833 N N . PHE A 1 757 ? -22.302 5.646 -3.961 1.00 87.69 757 PHE A N 1
ATOM 5834 C CA . PHE A 1 757 ? -21.013 6.276 -4.268 1.00 87.69 757 PHE A CA 1
ATOM 5835 C C . PHE A 1 757 ? -20.168 5.470 -5.262 1.00 87.69 757 PHE A C 1
ATOM 5837 O O . PHE A 1 757 ? -19.426 6.069 -6.035 1.00 87.69 757 PHE A O 1
ATOM 5844 N N . ALA A 1 758 ? -20.277 4.138 -5.266 1.00 89.38 758 ALA A N 1
ATOM 5845 C CA . ALA A 1 758 ? -19.531 3.286 -6.191 1.00 89.38 758 ALA A CA 1
ATOM 5846 C C . ALA A 1 758 ? -20.194 3.129 -7.573 1.00 89.38 758 ALA A C 1
ATOM 5848 O O . ALA A 1 758 ? -19.508 2.846 -8.552 1.00 89.38 758 ALA A O 1
ATOM 5849 N N . ALA A 1 759 ? -21.510 3.321 -7.681 1.00 87.50 759 ALA A N 1
ATOM 5850 C CA . ALA A 1 759 ? -22.292 3.069 -8.888 1.00 87.50 759 ALA A CA 1
ATOM 5851 C C . ALA A 1 759 ? -21.777 3.808 -10.134 1.00 87.50 759 ALA A C 1
ATOM 5853 O O . ALA A 1 759 ? -21.706 3.162 -11.178 1.00 87.50 759 ALA A O 1
ATOM 5854 N N . PRO A 1 760 ? -21.356 5.090 -10.073 1.00 85.69 760 PRO A N 1
ATOM 5855 C CA . PRO A 1 760 ? -20.793 5.764 -11.241 1.00 85.69 760 PRO A CA 1
ATOM 5856 C C . PRO A 1 760 ? -19.608 5.013 -11.862 1.00 85.69 760 PRO A C 1
ATOM 5858 O O . PRO A 1 760 ? -19.534 4.912 -13.081 1.00 85.69 760 PRO A O 1
ATOM 5861 N N . MET A 1 761 ? -18.730 4.420 -11.046 1.00 88.19 761 MET A N 1
ATOM 5862 C CA . MET A 1 761 ? -17.605 3.609 -11.524 1.00 88.19 761 MET A CA 1
ATOM 5863 C C . MET A 1 761 ? -18.090 2.361 -12.278 1.00 88.19 761 MET A C 1
ATOM 5865 O O . MET A 1 761 ? -17.649 2.116 -13.394 1.00 88.19 761 MET A O 1
ATOM 5869 N N . TYR A 1 762 ? -19.054 1.613 -11.731 1.00 88.62 762 TYR A N 1
ATOM 5870 C CA . TYR A 1 762 ? -19.612 0.425 -12.400 1.00 88.62 762 TYR A CA 1
ATOM 5871 C C . TYR A 1 762 ? -20.352 0.763 -13.699 1.00 88.62 762 TYR A C 1
ATOM 5873 O O . TYR A 1 762 ? -20.182 0.073 -14.701 1.00 88.62 762 TYR A O 1
ATOM 5881 N N . VAL A 1 763 ? -21.145 1.841 -13.709 1.00 85.12 763 VAL A N 1
ATOM 5882 C CA . VAL A 1 763 ? -21.799 2.339 -14.934 1.00 85.12 763 VAL A CA 1
ATOM 5883 C C . VAL A 1 763 ? -20.749 2.720 -15.972 1.00 85.12 763 VAL A C 1
ATOM 5885 O O . VAL A 1 763 ? -20.929 2.482 -17.161 1.00 85.12 763 VAL A O 1
ATOM 5888 N N . GLY A 1 764 ? -19.632 3.283 -15.526 1.00 81.25 764 GLY A N 1
ATOM 5889 C CA . GLY A 1 764 ? -18.525 3.630 -16.391 1.00 81.25 764 GLY A CA 1
ATOM 5890 C C . GLY A 1 764 ? -17.824 2.414 -16.995 1.00 81.25 764 GLY A C 1
ATOM 5891 O O . GLY A 1 764 ? -17.478 2.439 -18.177 1.00 81.25 764 GLY A O 1
ATOM 5892 N N . TYR A 1 765 ? -17.628 1.349 -16.213 1.00 86.69 765 TYR A N 1
ATOM 5893 C CA . TYR A 1 765 ? -17.075 0.093 -16.723 1.00 86.69 765 TYR A CA 1
ATOM 5894 C C . TYR A 1 765 ? -18.018 -0.538 -17.744 1.00 86.69 765 TYR A C 1
ATOM 5896 O O . TYR A 1 765 ? -17.581 -0.864 -18.842 1.00 86.69 765 TYR A O 1
ATOM 5904 N N . TRP A 1 766 ? -19.320 -0.585 -17.452 1.00 86.75 766 TRP A N 1
ATOM 5905 C CA . TRP A 1 766 ? -20.323 -1.033 -18.418 1.00 86.75 766 TRP A CA 1
ATOM 5906 C C . TRP A 1 766 ? -20.248 -0.243 -19.727 1.00 86.75 766 TRP A C 1
ATOM 5908 O O . TRP A 1 766 ? -20.198 -0.820 -20.804 1.00 86.75 766 TRP A O 1
ATOM 5918 N N . ALA A 1 767 ? -20.182 1.082 -19.633 1.00 78.94 767 ALA A N 1
ATOM 5919 C CA . ALA A 1 767 ? -20.190 1.955 -20.797 1.00 78.94 767 ALA A CA 1
ATOM 5920 C C . ALA A 1 767 ? -18.920 1.864 -21.655 1.00 78.94 767 ALA A C 1
ATOM 5922 O O . ALA A 1 767 ? -18.986 2.027 -22.868 1.00 78.94 767 ALA A O 1
ATOM 5923 N N . THR A 1 768 ? -17.757 1.656 -21.033 1.00 76.50 768 THR A N 1
ATOM 5924 C CA . THR A 1 768 ? -16.462 1.681 -21.741 1.00 76.50 768 THR A CA 1
ATOM 5925 C C . THR A 1 768 ? -15.920 0.307 -22.091 1.00 76.50 768 THR A C 1
ATOM 5927 O O . THR A 1 768 ? -15.112 0.200 -23.006 1.00 76.50 768 THR A O 1
ATOM 5930 N N . GLN A 1 769 ? -16.347 -0.729 -21.373 1.00 85.25 769 GLN A N 1
ATOM 5931 C CA . GLN A 1 769 ? -15.845 -2.095 -21.520 1.00 85.25 769 GLN A CA 1
ATOM 5932 C C . GLN A 1 769 ? -16.959 -3.107 -21.822 1.00 85.25 769 GLN A C 1
ATOM 5934 O O . GLN A 1 769 ? -16.669 -4.278 -22.044 1.00 85.25 769 GLN A O 1
ATOM 5939 N N . GLY A 1 770 ? -18.234 -2.700 -21.794 1.00 87.88 770 GLY A N 1
ATOM 5940 C CA . GLY A 1 770 ? -19.372 -3.614 -21.947 1.00 87.88 770 GLY A CA 1
ATOM 5941 C C . GLY A 1 770 ? -19.604 -4.537 -20.742 1.00 87.88 770 GLY A C 1
ATOM 5942 O O . GLY A 1 770 ? -20.412 -5.456 -20.825 1.00 87.88 770 GLY A O 1
ATOM 5943 N N . ASP A 1 771 ? -18.904 -4.315 -19.626 1.00 90.00 771 ASP A N 1
ATOM 5944 C CA . ASP A 1 771 ? -18.937 -5.164 -18.431 1.00 90.00 771 ASP A CA 1
ATOM 5945 C C . ASP A 1 771 ? -18.858 -4.286 -17.172 1.00 90.00 771 ASP A C 1
ATOM 5947 O O . ASP A 1 771 ? -17.863 -3.578 -17.002 1.00 90.00 771 ASP A O 1
ATOM 5951 N N . PRO A 1 772 ? -19.849 -4.298 -16.252 1.00 91.25 772 PRO A N 1
ATOM 5952 C CA . PRO A 1 772 ? -19.777 -3.444 -15.076 1.00 91.25 772 PRO A CA 1
ATOM 5953 C C . PRO A 1 772 ? -18.699 -3.948 -14.109 1.00 91.25 772 PRO A C 1
ATOM 5955 O O . PRO A 1 772 ? -18.136 -3.168 -13.351 1.00 91.25 772 PRO A O 1
ATOM 5958 N N . PHE A 1 773 ? -18.377 -5.240 -14.140 1.00 92.44 773 PHE A N 1
ATOM 5959 C CA . PHE A 1 773 ? -17.406 -5.891 -13.269 1.00 92.44 773 PHE A CA 1
ATOM 5960 C C . PHE A 1 773 ? -16.058 -6.095 -13.963 1.00 92.44 773 PHE A C 1
ATOM 5962 O O . PHE A 1 773 ? -15.285 -6.954 -13.532 1.00 92.44 773 PHE A O 1
ATOM 5969 N N . TRP A 1 774 ? -15.756 -5.272 -14.975 1.00 91.94 774 TRP A N 1
ATOM 5970 C CA . TRP A 1 774 ? -14.557 -5.376 -15.805 1.00 91.94 774 TRP A CA 1
ATOM 5971 C C . TRP A 1 774 ? -13.271 -5.710 -15.031 1.00 91.94 774 TRP A C 1
ATOM 5973 O O . TRP A 1 774 ? -12.614 -6.673 -15.415 1.00 91.94 774 TRP A O 1
ATOM 5983 N N . PRO A 1 775 ? -12.903 -5.039 -13.914 1.00 90.25 775 PRO A N 1
ATOM 5984 C CA . PRO A 1 775 ? -11.675 -5.389 -13.189 1.00 90.25 775 PRO A CA 1
ATOM 5985 C C . PRO A 1 775 ? -11.649 -6.839 -12.678 1.00 90.25 775 PRO A C 1
ATOM 5987 O O . PRO A 1 775 ? -10.608 -7.495 -12.711 1.00 90.25 775 PRO A O 1
ATOM 5990 N N . GLY A 1 776 ? -12.797 -7.351 -12.225 1.00 90.62 776 GLY A N 1
ATOM 5991 C CA . GLY A 1 776 ? -12.941 -8.729 -11.759 1.00 90.62 776 GLY A CA 1
ATOM 5992 C C . GLY A 1 776 ? -12.893 -9.734 -12.907 1.00 90.62 776 GLY A C 1
ATOM 5993 O O . GLY A 1 776 ? -12.208 -10.748 -12.799 1.00 90.62 776 GLY A O 1
ATOM 5994 N N . THR A 1 777 ? -13.572 -9.442 -14.014 1.00 93.69 777 THR A N 1
ATOM 5995 C CA . THR A 1 777 ? -13.602 -10.292 -15.215 1.00 93.69 777 THR A CA 1
ATOM 5996 C C . THR A 1 777 ? -12.245 -10.330 -15.924 1.00 93.69 777 THR A C 1
ATOM 5998 O O . THR A 1 777 ? -11.756 -11.398 -16.297 1.00 93.69 777 THR A O 1
ATOM 6001 N N . TYR A 1 778 ? -11.584 -9.177 -16.048 1.00 91.81 778 TYR A N 1
ATOM 6002 C CA . TYR A 1 778 ? -10.218 -9.059 -16.553 1.00 91.81 778 TYR A CA 1
ATOM 6003 C C . TYR A 1 778 ? -9.258 -9.885 -15.691 1.00 91.81 778 TYR A C 1
ATOM 6005 O O . TYR A 1 778 ? -8.546 -10.745 -16.207 1.00 91.81 778 TYR A O 1
ATOM 6013 N N . GLY A 1 779 ? -9.294 -9.695 -14.365 1.00 89.94 779 GLY A N 1
ATOM 6014 C CA . GLY A 1 779 ? -8.462 -10.453 -13.430 1.00 89.94 779 GLY A CA 1
ATOM 6015 C C . GLY A 1 779 ? -8.709 -11.963 -13.498 1.00 89.94 779 GLY A C 1
ATOM 6016 O O . GLY A 1 779 ? -7.758 -12.736 -13.538 1.00 89.94 779 GLY A O 1
ATOM 6017 N N . ALA A 1 780 ? -9.969 -12.394 -13.580 1.00 92.69 780 ALA A N 1
ATOM 6018 C CA . ALA A 1 780 ? -10.330 -13.804 -13.725 1.00 92.69 780 ALA A CA 1
ATOM 6019 C C . ALA A 1 780 ? -9.818 -14.413 -15.043 1.00 92.69 780 ALA A C 1
ATOM 6021 O O . ALA A 1 780 ? -9.339 -15.545 -15.051 1.00 92.69 780 ALA A O 1
ATOM 6022 N N . SER A 1 781 ? -9.865 -13.654 -16.140 1.00 94.31 781 SER A N 1
ATOM 6023 C CA . SER A 1 781 ? -9.371 -14.090 -17.455 1.00 94.31 781 SER A CA 1
ATOM 6024 C C . SER A 1 781 ? -7.847 -14.227 -17.472 1.00 94.31 781 SER A C 1
ATOM 6026 O O . SER A 1 781 ? -7.325 -15.230 -17.958 1.00 94.31 781 SER A O 1
ATOM 6028 N N . VAL A 1 782 ? -7.141 -13.269 -16.861 1.00 90.94 782 VAL A N 1
ATOM 6029 C CA . VAL A 1 782 ? -5.687 -13.338 -16.648 1.00 90.94 782 VAL A CA 1
ATOM 6030 C C . VAL A 1 782 ? -5.324 -14.552 -15.789 1.00 90.94 782 VAL A C 1
ATOM 6032 O O . VAL A 1 782 ? -4.447 -15.323 -16.167 1.00 90.94 782 VAL A O 1
ATOM 6035 N N . ASN A 1 783 ? -6.034 -14.781 -14.680 1.00 91.06 783 ASN A N 1
ATOM 6036 C CA . ASN A 1 783 ? -5.769 -15.920 -13.797 1.00 91.06 783 ASN A CA 1
ATOM 6037 C C . ASN A 1 783 ? -5.997 -17.264 -14.493 1.00 91.06 783 ASN A C 1
ATOM 6039 O O . ASN A 1 783 ? -5.162 -18.151 -14.360 1.00 91.06 783 ASN A O 1
ATOM 6043 N N . ARG A 1 784 ? -7.069 -17.405 -15.285 1.00 93.88 784 ARG A N 1
ATOM 6044 C CA . ARG A 1 784 ? -7.301 -18.599 -16.115 1.00 93.88 784 ARG A CA 1
ATOM 6045 C C . ARG A 1 784 ? -6.112 -18.864 -17.038 1.00 93.88 784 ARG A C 1
ATOM 6047 O O . ARG A 1 784 ? -5.627 -19.987 -17.102 1.00 93.88 784 ARG A O 1
ATOM 6054 N N . ASN A 1 785 ? -5.671 -17.847 -17.769 1.00 92.31 785 ASN A N 1
ATOM 6055 C CA . ASN A 1 785 ? -4.585 -17.985 -18.737 1.00 92.31 785 ASN A CA 1
ATOM 6056 C C . ASN A 1 785 ? -3.260 -18.371 -18.061 1.00 92.31 785 ASN A C 1
ATOM 6058 O O . ASN A 1 785 ? -2.520 -19.199 -18.580 1.00 92.31 785 ASN A O 1
ATOM 6062 N N . LEU A 1 786 ? -2.989 -17.793 -16.891 1.00 86.75 786 LEU A N 1
ATOM 6063 C CA . LEU A 1 786 ? -1.784 -18.057 -16.107 1.00 86.75 786 LEU A CA 1
ATOM 6064 C C . LEU A 1 786 ? -1.782 -19.431 -15.427 1.00 86.75 786 LEU A C 1
ATOM 6066 O O . LEU A 1 786 ? -0.721 -20.024 -15.241 1.00 86.75 786 LEU A O 1
ATOM 6070 N N . GLU A 1 787 ? -2.950 -19.916 -15.010 1.00 88.69 787 GLU A N 1
ATOM 6071 C CA . GLU A 1 787 ? -3.082 -21.188 -14.298 1.00 88.69 787 GLU A CA 1
ATOM 6072 C C . GLU A 1 787 ? -3.118 -22.399 -15.233 1.00 88.69 787 GLU A C 1
ATOM 6074 O O . GLU A 1 787 ? -2.603 -23.449 -14.858 1.00 88.69 787 GLU A O 1
ATOM 6079 N N . PHE A 1 788 ? -3.665 -22.244 -16.445 1.00 91.94 788 PHE A N 1
ATOM 6080 C CA . PHE A 1 788 ? -3.813 -23.330 -17.422 1.00 91.94 788 PHE A CA 1
ATOM 6081 C C . PHE A 1 788 ? -3.059 -23.049 -18.739 1.00 91.94 788 PHE A C 1
ATOM 6083 O O . PHE A 1 788 ? -3.682 -23.004 -19.811 1.00 91.94 788 PHE A O 1
ATOM 6090 N N . PRO A 1 789 ? -1.729 -22.829 -18.707 1.00 87.62 789 PRO A N 1
ATOM 6091 C CA . PRO A 1 789 ? -0.946 -22.553 -19.912 1.00 87.62 789 PRO A CA 1
ATOM 6092 C C . PRO A 1 789 ? -0.978 -23.713 -20.923 1.00 87.62 789 PRO A C 1
ATOM 6094 O O . PRO A 1 789 ? -0.881 -23.491 -22.127 1.00 87.62 789 PRO A O 1
ATOM 6097 N N . GLU A 1 790 ? -1.184 -24.950 -20.472 1.00 90.62 790 GLU A N 1
ATOM 6098 C CA . GLU A 1 790 ? -1.310 -26.137 -21.324 1.00 90.62 790 GLU A CA 1
ATOM 6099 C C . GLU A 1 790 ? -2.568 -26.132 -22.207 1.00 90.62 790 GLU A C 1
ATOM 6101 O O . GLU A 1 790 ? -2.671 -26.920 -23.146 1.00 90.62 790 GLU A O 1
ATOM 6106 N N . ARG A 1 791 ? -3.529 -25.244 -21.923 1.00 94.00 791 ARG A N 1
ATOM 6107 C CA . ARG A 1 791 ? -4.779 -25.107 -22.682 1.00 94.00 791 ARG A CA 1
ATOM 6108 C C . ARG A 1 791 ? -4.734 -23.999 -23.733 1.00 94.00 791 ARG A C 1
ATOM 6110 O O . ARG A 1 791 ? -5.734 -23.799 -24.426 1.00 94.00 791 ARG A O 1
ATOM 6117 N N . MET A 1 792 ? -3.616 -23.287 -23.879 1.00 93.38 792 MET A N 1
ATOM 6118 C CA . MET A 1 792 ? -3.458 -22.243 -24.897 1.00 93.38 792 MET A CA 1
ATOM 6119 C C . MET A 1 792 ? -3.743 -22.785 -26.307 1.00 93.38 792 MET A C 1
ATOM 6121 O O . MET A 1 792 ? -3.281 -23.858 -26.683 1.00 93.38 792 MET A O 1
ATOM 6125 N N . GLY A 1 793 ? -4.532 -22.047 -27.090 1.00 93.44 793 GLY A N 1
ATOM 6126 C CA . GLY A 1 793 ? -4.992 -22.436 -28.429 1.00 93.44 793 GLY A CA 1
ATOM 6127 C C . GLY A 1 793 ? -6.217 -23.360 -28.462 1.00 93.44 793 GLY A C 1
ATOM 6128 O O . GLY A 1 793 ? -6.714 -23.663 -29.546 1.00 93.44 793 GLY A O 1
ATOM 6129 N N . THR A 1 794 ? -6.737 -23.797 -27.309 1.00 96.25 794 THR A N 1
ATOM 6130 C CA . THR A 1 794 ? -7.998 -24.560 -27.230 1.00 96.25 794 THR A CA 1
ATOM 6131 C C . THR A 1 794 ? -9.218 -23.633 -27.104 1.00 96.25 794 THR A C 1
ATOM 6133 O O . THR A 1 794 ? -9.072 -22.475 -26.705 1.00 96.25 794 THR A O 1
ATOM 6136 N N . PRO A 1 795 ? -10.450 -24.096 -27.410 1.00 96.06 795 PRO A N 1
ATOM 6137 C CA . PRO A 1 795 ? -11.649 -23.278 -27.237 1.00 96.06 795 PRO A CA 1
ATOM 6138 C C . PRO A 1 795 ? -11.765 -22.697 -25.819 1.00 96.06 795 PRO A C 1
ATOM 6140 O O . PRO A 1 795 ? -11.733 -23.427 -24.827 1.00 96.06 795 PRO A O 1
ATOM 6143 N N . GLY A 1 796 ? -11.920 -21.373 -25.728 1.00 93.50 796 GLY A N 1
ATOM 6144 C CA . GLY A 1 796 ? -11.983 -20.645 -24.456 1.00 93.50 796 GLY A CA 1
ATOM 6145 C C . GLY A 1 796 ? -10.645 -20.084 -23.959 1.00 93.50 796 GLY A C 1
ATOM 6146 O O . GLY A 1 796 ? -10.649 -19.350 -22.972 1.00 93.50 796 GLY A O 1
ATOM 6147 N N . PHE A 1 797 ? -9.538 -20.378 -24.645 1.00 96.56 797 PHE A N 1
ATOM 6148 C CA . PHE A 1 797 ? -8.190 -19.892 -24.345 1.00 96.56 797 PHE A CA 1
ATOM 6149 C C . PHE A 1 797 ? -7.605 -19.141 -25.545 1.00 96.56 797 PHE A C 1
ATOM 6151 O O . PHE A 1 797 ? -7.918 -19.488 -26.685 1.00 96.56 797 PHE A O 1
ATOM 6158 N N . PRO A 1 798 ? -6.763 -18.118 -25.321 1.00 95.50 798 PRO A N 1
ATOM 6159 C CA . PRO A 1 798 ? -6.050 -17.470 -26.414 1.00 95.50 798 PRO A CA 1
ATOM 6160 C C . PRO A 1 798 ? -5.005 -18.412 -27.018 1.00 95.50 798 PRO A C 1
ATOM 6162 O O . PRO A 1 798 ? -4.526 -19.343 -26.368 1.00 95.50 798 PRO A O 1
ATOM 6165 N N . SER A 1 799 ? -4.619 -18.160 -28.264 1.00 94.38 799 SER A N 1
ATOM 6166 C CA . SER A 1 799 ? -3.403 -18.733 -28.844 1.00 94.38 799 SER A CA 1
ATOM 6167 C C . SER A 1 799 ? -2.151 -18.215 -28.122 1.00 94.38 799 SER A C 1
ATOM 6169 O O . SER A 1 799 ? -2.174 -17.164 -27.479 1.00 94.38 799 SER A O 1
ATOM 6171 N N . ALA A 1 800 ? -1.021 -18.916 -28.259 1.00 86.38 800 ALA A N 1
ATOM 6172 C CA . ALA A 1 800 ? 0.245 -18.479 -27.663 1.00 86.38 800 ALA A CA 1
ATOM 6173 C C . ALA A 1 800 ? 0.679 -17.082 -28.152 1.00 86.38 800 ALA A C 1
ATOM 6175 O O . ALA A 1 800 ? 1.184 -16.285 -27.366 1.00 86.38 800 ALA A O 1
ATOM 6176 N N . ALA A 1 801 ? 0.430 -16.762 -29.429 1.00 83.88 801 ALA A N 1
ATOM 6177 C CA . ALA A 1 801 ? 0.736 -15.452 -30.001 1.00 83.88 801 ALA A CA 1
ATOM 6178 C C . ALA A 1 801 ? -0.155 -14.341 -29.417 1.00 83.88 801 ALA A C 1
ATOM 6180 O O . ALA A 1 801 ? 0.341 -13.274 -29.060 1.00 83.88 801 ALA A O 1
ATOM 6181 N N . GLU A 1 802 ? -1.458 -14.596 -29.269 1.00 88.50 802 GLU A N 1
ATOM 6182 C CA . GLU A 1 802 ? -2.384 -13.649 -28.634 1.00 88.50 802 GLU A CA 1
ATOM 6183 C C . GLU A 1 802 ? -2.049 -13.432 -27.158 1.00 88.50 802 GLU A C 1
ATOM 6185 O O . GLU A 1 802 ? -2.076 -12.297 -26.691 1.00 88.50 802 GLU A O 1
ATOM 6190 N N . TYR A 1 803 ? -1.698 -14.497 -26.433 1.00 85.50 803 TYR A N 1
ATOM 6191 C CA . TYR A 1 803 ? -1.284 -14.409 -25.036 1.00 85.50 803 TYR A CA 1
ATOM 6192 C C . TYR A 1 803 ? 0.019 -13.616 -24.865 1.00 85.50 803 TYR A C 1
ATOM 6194 O O . TYR A 1 803 ? 0.106 -12.769 -23.978 1.00 85.50 803 TYR A O 1
ATOM 6202 N N . ALA A 1 804 ? 1.006 -13.832 -25.743 1.00 75.88 804 ALA A N 1
ATOM 6203 C CA . ALA A 1 804 ? 2.259 -13.078 -25.737 1.00 75.88 804 ALA A CA 1
ATOM 6204 C C . ALA A 1 804 ? 2.042 -11.579 -26.018 1.00 75.88 804 ALA A C 1
ATOM 6206 O O . ALA A 1 804 ? 2.753 -10.741 -25.467 1.00 75.88 804 ALA A O 1
ATOM 6207 N N . ALA A 1 805 ? 1.046 -11.233 -26.841 1.00 78.19 805 ALA A N 1
ATOM 6208 C CA . ALA A 1 805 ? 0.654 -9.846 -27.085 1.00 78.19 805 ALA A CA 1
ATOM 6209 C C . ALA A 1 805 ? -0.177 -9.254 -25.932 1.00 78.19 805 ALA A C 1
ATOM 6211 O O . ALA A 1 805 ? -0.059 -8.071 -25.612 1.00 78.19 805 ALA A O 1
ATOM 6212 N N . ASN A 1 806 ? -1.038 -10.066 -25.316 1.00 82.25 806 ASN A N 1
ATOM 6213 C CA . ASN A 1 806 ? -1.907 -9.677 -24.219 1.00 82.25 806 ASN A CA 1
ATOM 6214 C C . ASN A 1 806 ? -2.241 -10.891 -23.335 1.00 82.25 806 ASN A C 1
ATOM 6216 O O . ASN A 1 806 ? -3.094 -11.712 -23.657 1.00 82.25 806 ASN A O 1
ATOM 6220 N N . TRP A 1 807 ? -1.654 -10.937 -22.146 1.00 82.88 807 TRP A N 1
ATOM 6221 C CA . TRP A 1 807 ? -1.970 -11.881 -21.069 1.00 82.88 807 TRP A CA 1
ATOM 6222 C C . TRP A 1 807 ? -3.463 -12.050 -20.722 1.00 82.88 807 TRP A C 1
ATOM 6224 O O . TRP A 1 807 ? -3.859 -13.111 -20.236 1.00 82.88 807 TRP A O 1
ATOM 6234 N N . ALA A 1 808 ? -4.308 -11.050 -20.986 1.00 88.00 808 ALA A N 1
ATOM 6235 C CA . ALA A 1 808 ? -5.757 -11.115 -20.788 1.00 88.00 808 ALA A CA 1
ATOM 6236 C C . ALA A 1 808 ? -6.539 -11.540 -22.046 1.00 88.00 808 ALA A C 1
ATOM 6238 O O . ALA A 1 808 ? -7.766 -11.447 -22.056 1.00 88.00 808 ALA A O 1
ATOM 6239 N N . ALA A 1 809 ? -5.859 -11.971 -23.113 1.00 91.75 809 ALA A N 1
ATOM 6240 C CA . ALA A 1 809 ? -6.491 -12.370 -24.364 1.00 91.75 809 ALA A CA 1
ATOM 6241 C C . ALA A 1 809 ? -7.443 -13.569 -24.202 1.00 91.75 809 ALA A C 1
ATOM 6243 O O . ALA A 1 809 ? -7.384 -14.344 -23.236 1.00 91.75 809 ALA A O 1
ATOM 6244 N N . GLY A 1 810 ? -8.311 -13.733 -25.201 1.00 93.88 810 GLY A N 1
ATOM 6245 C CA . GLY A 1 810 ? -9.374 -14.732 -25.225 1.00 93.88 810 GLY A CA 1
ATOM 6246 C C . GLY A 1 810 ? -10.705 -14.197 -24.681 1.00 93.88 810 GLY A C 1
ATOM 6247 O O . GLY A 1 810 ? -10.828 -13.012 -24.367 1.00 93.88 810 GL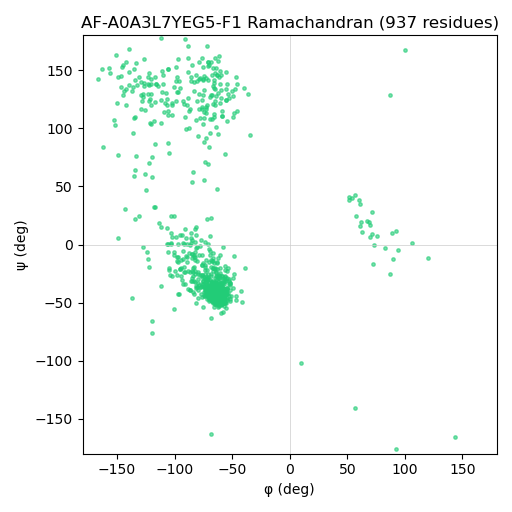Y A O 1
ATOM 6248 N N . PRO A 1 811 ? -11.733 -15.057 -24.579 1.00 94.88 811 PRO A N 1
ATOM 6249 C CA . PRO A 1 811 ? -13.033 -14.643 -24.079 1.00 94.88 811 PRO A CA 1
ATOM 6250 C C . PRO A 1 811 ? -12.940 -14.273 -22.601 1.00 94.88 811 PRO A C 1
ATOM 6252 O O . PRO A 1 811 ? -12.331 -14.991 -21.800 1.00 94.88 811 PRO A O 1
ATOM 6255 N N . LEU A 1 812 ? -13.582 -13.164 -22.254 1.00 94.50 812 LEU A N 1
ATOM 6256 C CA . LEU A 1 812 ? -13.709 -12.687 -20.887 1.00 94.50 812 LEU A CA 1
ATOM 6257 C C . LEU A 1 812 ? -14.547 -13.664 -20.056 1.00 94.50 812 LEU A C 1
ATOM 6259 O O . LEU A 1 812 ? -15.604 -14.117 -20.498 1.00 94.50 812 LEU A O 1
ATOM 6263 N N . ILE A 1 813 ? -14.087 -13.982 -18.845 1.00 96.00 813 ILE A N 1
ATOM 6264 C CA . ILE A 1 813 ? -14.807 -14.857 -17.913 1.00 96.00 813 ILE A CA 1
ATOM 6265 C C . ILE A 1 813 ? -15.071 -14.164 -16.581 1.00 96.00 813 ILE A C 1
ATOM 6267 O O . ILE A 1 813 ? -14.238 -13.421 -16.072 1.00 96.00 813 ILE A O 1
ATOM 6271 N N . SER A 1 814 ? -16.228 -14.438 -15.978 1.00 94.62 814 SER A N 1
ATOM 6272 C CA . SER A 1 814 ? -16.541 -13.904 -14.651 1.00 94.62 814 SER A CA 1
ATOM 6273 C C . SER A 1 814 ? -15.692 -14.576 -13.556 1.00 94.62 814 SER A C 1
ATOM 6275 O O . SER A 1 814 ? -15.298 -15.738 -13.715 1.00 94.62 814 SER A O 1
ATOM 6277 N N . PRO A 1 815 ? -15.493 -13.930 -12.390 1.00 91.94 815 PRO A N 1
ATOM 6278 C CA . PRO A 1 815 ? -14.881 -14.581 -11.232 1.00 91.94 815 PRO A CA 1
ATOM 6279 C C . PRO A 1 815 ? -15.588 -15.880 -10.821 1.00 91.94 815 PRO A C 1
ATOM 6281 O O . PRO A 1 815 ? -14.931 -16.851 -10.466 1.00 91.94 815 PRO A O 1
ATOM 6284 N N . ILE A 1 816 ? -16.922 -15.943 -10.920 1.00 93.25 816 ILE A N 1
ATOM 6285 C CA . ILE A 1 816 ? -17.694 -17.158 -10.602 1.00 93.25 816 ILE A CA 1
ATOM 6286 C C . ILE A 1 816 ? -17.336 -18.286 -11.576 1.00 93.25 816 ILE A C 1
ATOM 6288 O O . ILE A 1 816 ? -17.108 -19.417 -11.150 1.00 93.25 816 ILE A O 1
ATOM 6292 N N . THR A 1 817 ? -17.239 -17.975 -12.871 1.00 95.81 817 THR A N 1
ATOM 6293 C CA . THR A 1 817 ? -16.808 -18.931 -13.898 1.00 95.81 817 THR A CA 1
ATOM 6294 C C . THR A 1 817 ? -15.394 -19.431 -13.616 1.00 95.81 817 THR A C 1
ATOM 6296 O O . THR A 1 817 ? -15.155 -20.627 -13.712 1.00 95.81 817 THR A O 1
ATOM 6299 N N . TYR A 1 818 ? -14.472 -18.557 -13.215 1.00 94.50 818 TYR A N 1
ATOM 6300 C CA . TYR A 1 818 ? -13.120 -18.962 -12.829 1.00 94.50 818 TYR A CA 1
ATOM 6301 C C . TYR A 1 818 ? -13.119 -19.892 -11.600 1.00 94.50 818 TYR A C 1
ATOM 6303 O O . TYR A 1 818 ? -12.618 -21.013 -11.674 1.00 94.50 818 TYR A O 1
ATOM 6311 N N . PHE A 1 819 ? -13.751 -19.493 -10.492 1.00 93.19 819 PHE A N 1
ATOM 6312 C CA . PHE A 1 819 ? -13.708 -20.265 -9.242 1.00 93.19 819 PHE A CA 1
ATOM 6313 C C . PHE A 1 819 ? -14.509 -21.568 -9.263 1.00 93.19 819 PHE A C 1
ATOM 6315 O O . PHE A 1 819 ? -14.143 -22.491 -8.548 1.00 93.19 819 PHE A O 1
ATOM 6322 N N . PHE A 1 820 ? -15.594 -21.658 -10.035 1.00 95.12 820 PHE A N 1
ATOM 6323 C CA . PHE A 1 820 ? -16.488 -22.827 -10.006 1.00 95.12 820 PHE A CA 1
ATOM 6324 C C . PHE A 1 820 ? -16.667 -23.515 -11.362 1.00 95.12 820 PHE A C 1
ATOM 6326 O O . PHE A 1 820 ? -17.200 -24.619 -11.417 1.00 95.12 820 PHE A O 1
ATOM 6333 N N . GLY A 1 821 ? -16.241 -22.883 -12.458 1.00 95.81 821 GLY A N 1
ATOM 6334 C CA . GLY A 1 821 ? -16.239 -23.481 -13.796 1.00 95.81 821 GLY A CA 1
ATOM 6335 C C . GLY A 1 821 ? -14.908 -24.139 -14.162 1.00 95.81 821 GLY A C 1
ATOM 6336 O O . GLY A 1 821 ? -14.911 -25.130 -14.885 1.00 95.81 821 GLY A O 1
ATOM 6337 N N . TYR A 1 822 ? -13.786 -23.627 -13.643 1.00 95.69 822 TYR A N 1
ATOM 6338 C CA . TYR A 1 822 ? -12.451 -24.212 -13.853 1.00 95.69 822 TYR A CA 1
ATOM 6339 C C . TYR A 1 822 ? -11.960 -25.054 -12.670 1.00 95.69 822 TYR A C 1
ATOM 6341 O O . TYR A 1 822 ? -10.968 -25.764 -12.799 1.00 95.69 822 TYR A O 1
ATOM 6349 N N . HIS A 1 823 ? -12.673 -25.021 -11.540 1.00 96.25 823 HIS A N 1
ATOM 6350 C CA . HIS A 1 823 ? -12.304 -25.746 -10.329 1.00 96.25 823 HIS A CA 1
ATOM 6351 C C . HIS A 1 823 ? -13.506 -26.466 -9.732 1.00 96.25 823 HIS A C 1
ATOM 6353 O O . HIS A 1 823 ? -14.618 -25.937 -9.679 1.00 96.25 823 HIS A O 1
ATOM 6359 N N . THR A 1 824 ? -13.272 -27.671 -9.223 1.00 96.44 824 THR A N 1
ATOM 6360 C CA . THR A 1 824 ? -14.268 -28.380 -8.416 1.00 96.44 824 THR A CA 1
ATOM 6361 C C . THR A 1 824 ? -14.418 -27.712 -7.041 1.00 96.44 824 THR A C 1
ATOM 6363 O O . THR A 1 824 ? -13.450 -27.151 -6.521 1.00 96.44 824 THR A O 1
ATOM 6366 N N . PRO A 1 825 ? -15.580 -27.827 -6.367 1.00 94.81 825 PRO A N 1
ATOM 6367 C CA . PRO A 1 825 ? -15.741 -27.326 -4.998 1.00 94.81 825 PRO A CA 1
ATOM 6368 C C . PRO A 1 825 ? -14.702 -27.884 -4.010 1.00 94.81 825 PRO A C 1
ATOM 6370 O O . PRO A 1 825 ? -14.302 -27.196 -3.072 1.00 94.81 825 PRO A O 1
ATOM 6373 N N . MET A 1 826 ? -14.238 -29.120 -4.235 1.00 96.19 826 MET A N 1
ATOM 6374 C CA . MET A 1 826 ? -13.191 -29.737 -3.420 1.00 96.19 826 MET A CA 1
ATOM 6375 C C . MET A 1 826 ? -11.825 -29.084 -3.661 1.00 96.19 826 MET A C 1
ATOM 6377 O O . MET A 1 826 ? -11.152 -28.747 -2.691 1.00 96.19 826 MET A O 1
ATOM 6381 N N . GLN A 1 827 ? -11.438 -28.835 -4.919 1.00 95.62 827 GLN A N 1
ATOM 6382 C CA . GLN A 1 827 ? -10.225 -28.063 -5.234 1.00 95.62 827 GLN A CA 1
ATOM 6383 C C . GLN A 1 827 ? -10.301 -26.654 -4.651 1.00 95.62 827 GLN A C 1
ATOM 6385 O O . GLN A 1 827 ? -9.337 -26.191 -4.049 1.00 95.62 827 GLN A O 1
ATOM 6390 N N . PHE A 1 828 ? -11.463 -26.001 -4.746 1.00 94.12 828 PHE A N 1
ATOM 6391 C CA . PHE A 1 828 ? -11.674 -24.685 -4.154 1.00 94.12 828 PHE A CA 1
ATOM 6392 C C . PHE A 1 828 ? -11.367 -24.671 -2.651 1.00 94.12 828 PHE A C 1
ATOM 6394 O O . PHE A 1 828 ? -10.635 -23.807 -2.161 1.00 94.12 828 PHE A O 1
ATOM 6401 N N . LEU A 1 829 ? -11.882 -25.657 -1.914 1.00 94.44 829 LEU A N 1
ATOM 6402 C CA . LEU A 1 829 ? -11.616 -25.805 -0.486 1.00 94.44 829 LEU A CA 1
ATOM 6403 C C . LEU A 1 829 ? -10.143 -26.137 -0.204 1.00 94.44 829 LEU A C 1
ATOM 6405 O O . LEU A 1 829 ? -9.539 -25.513 0.667 1.00 94.44 829 LEU A O 1
ATOM 6409 N N . GLN A 1 830 ? -9.563 -27.089 -0.937 1.00 95.50 830 GLN A N 1
ATOM 6410 C CA . GLN A 1 830 ? -8.168 -27.504 -0.774 1.00 95.50 830 GLN A CA 1
ATOM 6411 C C . GLN A 1 830 ? -7.202 -26.336 -1.004 1.00 95.50 830 GLN A C 1
ATOM 6413 O O . GLN A 1 830 ? -6.369 -26.061 -0.141 1.00 95.50 830 GLN A O 1
ATOM 6418 N N . TYR A 1 831 ? -7.356 -25.601 -2.108 1.00 94.44 831 TYR A N 1
ATOM 6419 C CA . TYR A 1 831 ? -6.538 -24.426 -2.408 1.00 94.44 831 TYR A CA 1
ATOM 6420 C C . TYR A 1 831 ? -6.793 -23.295 -1.414 1.00 94.44 831 TYR A C 1
ATOM 6422 O O . TYR A 1 831 ? -5.849 -22.643 -0.984 1.00 94.44 831 TYR A O 1
ATOM 6430 N N . SER A 1 832 ? -8.024 -23.109 -0.932 1.00 93.75 832 SER A N 1
ATOM 6431 C CA . SER A 1 832 ? -8.283 -22.147 0.147 1.00 93.75 832 SER A CA 1
ATOM 6432 C C . SER A 1 832 ? -7.526 -22.491 1.435 1.00 93.75 832 SER A C 1
ATOM 6434 O O . SER A 1 832 ? -6.954 -21.602 2.060 1.00 93.75 832 SER A O 1
ATOM 6436 N N . ILE A 1 833 ? -7.486 -23.764 1.841 1.00 94.00 833 ILE A N 1
ATOM 6437 C CA . ILE A 1 833 ? -6.749 -24.202 3.039 1.00 94.00 833 ILE A CA 1
ATOM 6438 C C . ILE A 1 833 ? -5.239 -24.047 2.828 1.00 94.00 833 ILE A C 1
ATOM 6440 O O . ILE A 1 833 ? -4.563 -23.454 3.671 1.00 94.00 833 ILE A O 1
ATOM 6444 N N . ALA A 1 834 ? -4.722 -24.526 1.694 1.00 93.31 834 ALA A N 1
ATOM 6445 C CA . ALA A 1 834 ? -3.304 -24.430 1.356 1.00 93.31 834 ALA A CA 1
ATOM 6446 C C . ALA A 1 834 ? -2.838 -22.970 1.294 1.00 93.31 834 ALA A C 1
ATOM 6448 O O . ALA A 1 834 ? -1.800 -22.612 1.850 1.00 93.31 834 ALA A O 1
ATOM 6449 N N . GLY A 1 835 ? -3.630 -22.096 0.676 1.00 92.88 835 GLY A N 1
ATOM 6450 C CA . GLY A 1 835 ? -3.303 -20.683 0.596 1.00 92.88 835 GLY A CA 1
ATOM 6451 C C . GLY A 1 835 ? -3.465 -19.951 1.922 1.00 92.88 835 GLY A C 1
ATOM 6452 O O . GLY A 1 835 ? -2.685 -19.042 2.193 1.00 92.88 835 GLY A O 1
ATOM 6453 N N . PHE A 1 836 ? -4.383 -20.372 2.800 1.00 93.50 836 PHE A N 1
ATOM 6454 C CA . PHE A 1 836 ? -4.430 -19.870 4.175 1.00 93.50 836 PHE A CA 1
ATOM 6455 C C . PHE A 1 836 ? -3.123 -20.180 4.914 1.00 93.50 836 PHE A C 1
ATOM 6457 O O . PHE A 1 836 ? -2.502 -19.267 5.456 1.00 93.50 836 PHE A O 1
ATOM 6464 N N . GLU A 1 837 ? -2.665 -21.438 4.898 1.00 93.38 837 GLU A N 1
ATOM 6465 C CA . GLU A 1 837 ? -1.380 -21.814 5.504 1.00 93.38 837 GLU A CA 1
ATOM 6466 C C . GLU A 1 837 ? -0.235 -20.995 4.900 1.00 93.38 837 GLU A C 1
ATOM 6468 O O . GLU A 1 837 ? 0.534 -20.372 5.636 1.00 93.38 837 GLU A O 1
ATOM 6473 N N . ARG A 1 838 ? -0.166 -20.934 3.566 1.00 92.44 838 ARG A N 1
ATOM 6474 C CA . ARG A 1 838 ? 0.871 -20.208 2.834 1.00 92.44 838 ARG A CA 1
ATOM 6475 C C . ARG A 1 838 ? 0.917 -18.727 3.200 1.00 92.44 838 ARG A C 1
ATOM 6477 O O . ARG A 1 838 ? 1.996 -18.201 3.452 1.00 92.44 838 ARG A O 1
ATOM 6484 N N . ILE A 1 839 ? -0.232 -18.057 3.273 1.00 93.38 839 ILE A N 1
ATOM 6485 C CA . ILE A 1 839 ? -0.324 -16.639 3.640 1.00 93.38 839 ILE A CA 1
ATOM 6486 C C . ILE A 1 839 ? 0.287 -16.386 5.018 1.00 93.38 839 ILE A C 1
ATOM 6488 O O . ILE A 1 839 ? 1.085 -15.463 5.174 1.00 93.38 839 ILE A O 1
ATOM 6492 N N . PHE A 1 840 ? -0.044 -17.191 6.026 1.00 94.75 840 PHE A N 1
ATOM 6493 C CA . PHE A 1 840 ? 0.486 -16.956 7.370 1.00 94.75 840 PHE A CA 1
ATOM 6494 C C . PHE A 1 840 ? 1.938 -17.403 7.512 1.00 94.75 840 PHE A C 1
ATOM 6496 O O . PHE A 1 840 ? 2.734 -16.677 8.102 1.00 94.75 840 PHE A O 1
ATOM 6503 N N . ARG A 1 841 ? 2.291 -18.567 6.964 1.00 94.38 841 ARG A N 1
ATOM 6504 C CA . ARG A 1 841 ? 3.608 -19.186 7.134 1.00 94.38 841 ARG A CA 1
ATOM 6505 C C . ARG A 1 841 ? 4.681 -18.580 6.237 1.00 94.38 841 ARG A C 1
ATOM 6507 O O . ARG A 1 841 ? 5.780 -18.323 6.710 1.00 94.38 841 ARG A O 1
ATOM 6514 N N . GLU A 1 842 ? 4.379 -18.384 4.958 1.00 91.44 842 GLU A N 1
ATOM 6515 C CA . GLU A 1 842 ? 5.366 -17.963 3.957 1.00 91.44 842 GLU A CA 1
ATOM 6516 C C . GLU A 1 842 ? 5.361 -16.458 3.701 1.00 91.44 842 GLU A C 1
ATOM 6518 O O . GLU A 1 842 ? 6.296 -15.958 3.086 1.00 91.44 842 GLU A O 1
ATOM 6523 N N . ILE A 1 843 ? 4.316 -15.737 4.130 1.00 90.56 843 ILE A N 1
ATOM 6524 C CA . ILE A 1 843 ? 4.190 -14.307 3.838 1.00 90.56 843 ILE A CA 1
ATOM 6525 C C . ILE A 1 843 ? 4.139 -13.456 5.103 1.00 90.56 843 ILE A C 1
ATOM 6527 O O . ILE A 1 843 ? 5.048 -12.668 5.332 1.00 90.56 843 ILE A O 1
ATOM 6531 N N . LEU A 1 844 ? 3.099 -13.575 5.934 1.00 92.31 844 LEU A N 1
ATOM 6532 C CA . LEU A 1 844 ? 2.914 -12.662 7.072 1.00 92.31 844 LEU A CA 1
ATOM 6533 C C . LEU A 1 844 ? 3.924 -12.885 8.198 1.00 92.31 844 LEU A C 1
ATOM 6535 O O . LEU A 1 844 ? 4.392 -11.912 8.793 1.00 92.31 844 LEU A O 1
ATOM 6539 N N . PHE A 1 845 ? 4.245 -14.149 8.476 1.00 92.25 845 PHE A N 1
ATOM 6540 C CA . PHE A 1 845 ? 5.211 -14.572 9.489 1.00 92.25 845 PHE A CA 1
ATOM 6541 C C . PHE A 1 845 ? 6.384 -15.332 8.865 1.00 92.25 845 PHE A C 1
ATOM 6543 O O . PHE A 1 845 ? 6.944 -16.229 9.501 1.00 92.25 845 PHE A O 1
ATOM 6550 N N . ALA A 1 846 ? 6.746 -14.967 7.628 1.00 87.62 846 ALA A N 1
ATOM 6551 C CA . ALA A 1 846 ? 7.963 -15.445 6.985 1.00 87.62 846 ALA A CA 1
ATOM 6552 C C . ALA A 1 846 ? 9.145 -15.265 7.951 1.00 87.62 846 ALA A C 1
ATOM 6554 O O . ALA A 1 846 ? 9.303 -14.200 8.553 1.00 87.62 846 ALA A O 1
ATOM 6555 N N . ASP A 1 847 ? 9.904 -16.339 8.167 1.00 86.12 847 ASP A N 1
ATOM 6556 C CA . ASP A 1 847 ? 11.061 -16.384 9.072 1.00 86.12 847 ASP A CA 1
ATOM 6557 C C . ASP A 1 847 ? 10.754 -16.079 10.555 1.00 86.12 847 ASP A C 1
ATOM 6559 O O . ASP A 1 847 ? 11.656 -15.841 11.359 1.00 86.12 847 ASP A O 1
ATOM 6563 N N . GLN A 1 848 ? 9.478 -16.119 10.962 1.00 88.94 848 GLN A N 1
ATOM 6564 C CA . GLN A 1 848 ? 9.021 -15.795 12.321 1.00 88.94 848 GLN A CA 1
ATOM 6565 C C . GLN A 1 848 ? 8.181 -16.937 12.932 1.00 88.94 848 GLN A C 1
ATOM 6567 O O . GLN A 1 848 ? 7.022 -16.727 13.309 1.00 88.94 848 GLN A O 1
ATOM 6572 N N . PRO A 1 849 ? 8.746 -18.152 13.105 1.00 91.88 849 PRO A N 1
ATOM 6573 C CA . PRO A 1 849 ? 7.995 -19.329 13.558 1.00 91.88 849 PRO A CA 1
ATOM 6574 C C . PRO A 1 849 ? 7.352 -19.136 14.939 1.00 91.88 849 PRO A C 1
ATOM 6576 O O . PRO A 1 849 ? 6.251 -19.622 15.188 1.00 91.88 849 PRO A O 1
ATOM 6579 N N . VAL A 1 850 ? 7.993 -18.367 15.826 1.00 90.12 850 VAL A N 1
ATOM 6580 C CA . VAL A 1 850 ? 7.438 -18.039 17.148 1.00 90.12 850 VAL A CA 1
ATOM 6581 C C . VAL A 1 850 ? 6.156 -17.211 17.022 1.00 90.12 850 VAL A C 1
ATOM 6583 O O . VAL A 1 850 ? 5.173 -17.505 17.702 1.00 90.12 850 VAL A O 1
ATOM 6586 N N . LEU A 1 851 ? 6.127 -16.205 16.137 1.00 91.50 851 LEU A N 1
ATOM 6587 C CA . LEU A 1 851 ? 4.918 -15.402 15.928 1.00 91.50 851 LEU A CA 1
ATOM 6588 C C . LEU A 1 851 ? 3.810 -16.218 15.264 1.00 91.50 851 LEU A C 1
ATOM 6590 O O . LEU A 1 851 ? 2.652 -16.038 15.626 1.00 91.50 851 LEU A O 1
ATOM 6594 N N . LEU A 1 852 ? 4.151 -17.154 14.374 1.00 95.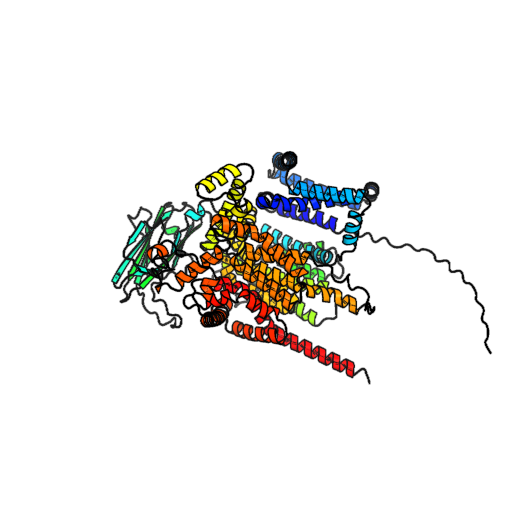06 852 LEU A N 1
ATOM 6595 C CA . LEU A 1 852 ? 3.182 -18.079 13.784 1.00 95.06 852 LEU A CA 1
ATOM 6596 C C . LEU A 1 852 ? 2.519 -18.970 14.851 1.00 95.06 852 LEU A C 1
ATOM 6598 O O . LEU A 1 852 ? 1.297 -19.117 14.860 1.00 95.06 852 LEU A O 1
ATOM 6602 N N . VAL A 1 853 ? 3.291 -19.525 15.792 1.00 95.19 853 VAL A N 1
ATOM 6603 C CA . VAL A 1 853 ? 2.736 -20.309 16.912 1.00 95.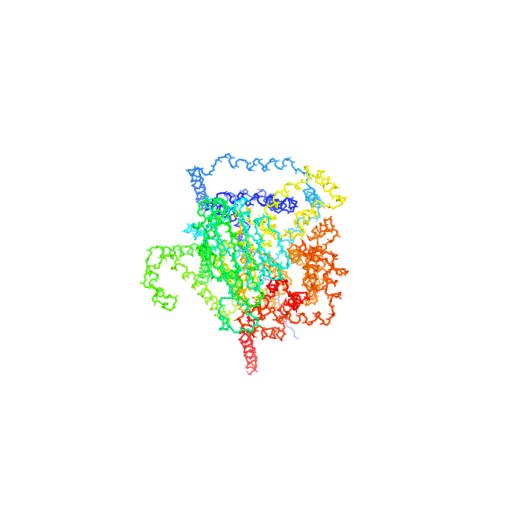19 853 VAL A CA 1
ATOM 6604 C C . VAL A 1 853 ? 1.849 -19.435 17.803 1.00 95.19 853 VAL A C 1
ATOM 6606 O O . VAL A 1 853 ? 0.717 -19.814 18.113 1.00 95.19 853 VAL A O 1
ATOM 6609 N N . LEU A 1 854 ? 2.320 -18.242 18.181 1.00 94.56 854 LEU A N 1
ATOM 6610 C CA . LEU A 1 854 ? 1.537 -17.294 18.982 1.00 94.56 854 LEU A CA 1
ATOM 6611 C C . LEU A 1 854 ? 0.259 -16.846 18.267 1.00 94.56 854 LEU A C 1
ATOM 6613 O O . LEU A 1 854 ? -0.763 -16.647 18.918 1.00 94.56 854 LEU A O 1
ATOM 6617 N N . PHE A 1 855 ? 0.291 -16.712 16.942 1.00 96.62 855 PHE A N 1
ATOM 6618 C CA . PHE A 1 855 ? -0.880 -16.412 16.130 1.00 96.62 855 PHE A CA 1
ATOM 6619 C C . PHE A 1 855 ? -1.944 -17.501 16.289 1.00 96.62 855 PHE A C 1
ATOM 6621 O O . PHE A 1 855 ? -3.084 -17.177 16.621 1.00 96.62 855 PHE A O 1
ATOM 6628 N N . TRP A 1 856 ? -1.580 -18.778 16.139 1.00 96.50 856 TRP A N 1
ATOM 6629 C CA . TRP A 1 856 ? -2.521 -19.894 16.284 1.00 96.50 856 TRP A CA 1
ATOM 6630 C C . TRP A 1 856 ? -3.083 -20.016 17.703 1.00 96.50 856 TRP A C 1
ATOM 6632 O O . TRP A 1 856 ? -4.297 -20.151 17.877 1.00 96.50 856 TRP A O 1
ATOM 6642 N N . VAL A 1 857 ? -2.229 -19.892 18.725 1.00 95.44 857 VAL A N 1
ATOM 6643 C CA . VAL A 1 857 ? -2.655 -19.870 20.137 1.00 95.44 857 VAL A CA 1
ATOM 6644 C C . VAL A 1 857 ? -3.618 -18.710 20.389 1.00 95.44 857 VAL A C 1
ATOM 6646 O O . VAL A 1 857 ? -4.685 -18.884 20.978 1.00 95.44 857 VAL A O 1
ATOM 6649 N N . GLY A 1 858 ? -3.272 -17.522 19.898 1.00 95.81 858 GLY A N 1
ATOM 6650 C CA . GLY A 1 858 ? -4.073 -16.313 20.022 1.00 95.81 858 GLY A CA 1
ATOM 6651 C C . GLY A 1 858 ? -5.416 -16.410 19.314 1.00 95.81 858 GLY A C 1
ATOM 6652 O O . GLY A 1 858 ? -6.434 -15.980 19.860 1.00 95.81 858 GLY A O 1
ATOM 6653 N N . LEU A 1 859 ? -5.442 -17.030 18.134 1.00 95.88 859 LEU A N 1
ATOM 6654 C CA . LEU A 1 859 ? -6.658 -17.303 17.383 1.00 95.88 859 LEU A CA 1
ATOM 6655 C C . LEU A 1 859 ? -7.572 -18.248 18.173 1.00 95.88 859 LEU A C 1
ATOM 6657 O O . LEU A 1 859 ? -8.732 -17.905 18.409 1.00 95.88 859 LEU A O 1
ATOM 6661 N N . GLY A 1 860 ? -7.041 -19.362 18.686 1.00 95.12 860 GLY A N 1
ATOM 6662 C CA . GLY A 1 860 ? -7.781 -20.284 19.554 1.00 95.12 860 GLY A CA 1
ATOM 6663 C C . GLY A 1 860 ? -8.333 -19.595 20.807 1.00 95.12 860 GLY A C 1
ATOM 6664 O O . GLY A 1 860 ? -9.526 -19.681 21.102 1.00 95.12 860 GLY A O 1
ATOM 6665 N N . PHE A 1 861 ? -7.506 -18.809 21.502 1.00 93.31 861 PHE A N 1
ATOM 6666 C CA . PHE A 1 861 ? -7.946 -18.028 22.660 1.00 93.31 861 PHE A CA 1
ATOM 6667 C C . PHE A 1 861 ? -8.997 -16.983 22.310 1.00 93.31 861 PHE A C 1
ATOM 6669 O O . PHE A 1 861 ? -9.892 -16.726 23.117 1.00 93.31 861 PHE A O 1
ATOM 6676 N N . SER A 1 862 ? -8.920 -16.353 21.140 1.00 92.62 862 SER A N 1
ATOM 6677 C CA . SER A 1 862 ? -9.916 -15.368 20.719 1.00 92.62 862 SER A CA 1
ATOM 6678 C C . SER A 1 862 ? -11.289 -16.015 20.504 1.00 92.62 862 SER A C 1
ATOM 6680 O O . SER A 1 862 ? -12.292 -15.442 20.926 1.00 92.62 862 SER A O 1
ATOM 6682 N N . VAL A 1 863 ? -11.334 -17.238 19.964 1.00 92.56 863 VAL A N 1
ATOM 6683 C CA . VAL A 1 863 ? -12.563 -18.032 19.815 1.00 92.56 863 VAL A CA 1
ATOM 6684 C C . VAL A 1 863 ? -13.121 -18.416 21.188 1.00 92.56 863 VAL A C 1
ATOM 6686 O O . VAL A 1 863 ? -14.260 -18.072 21.503 1.00 92.56 863 VAL A O 1
ATOM 6689 N N . VAL A 1 864 ? -12.303 -19.030 22.051 1.00 91.38 864 VAL A N 1
ATOM 6690 C CA . VAL A 1 864 ? -12.728 -19.498 23.388 1.00 91.38 864 VAL A CA 1
ATOM 6691 C C . VAL A 1 864 ? -13.194 -18.345 24.285 1.00 91.38 864 VAL A C 1
ATOM 6693 O O . VAL A 1 864 ? -14.162 -18.477 25.029 1.00 91.38 864 VAL A O 1
ATOM 6696 N N . SER A 1 865 ? -12.543 -17.182 24.201 1.00 85.75 865 SER A N 1
ATOM 6697 C CA . SER A 1 865 ? -12.905 -15.992 24.988 1.00 85.75 865 SER A CA 1
ATOM 6698 C C . SER A 1 865 ? -14.023 -15.139 24.368 1.00 85.75 865 SER A C 1
ATOM 6700 O O . SER A 1 865 ? -14.346 -14.072 24.900 1.00 85.75 865 SER A O 1
ATOM 6702 N N . GLY A 1 866 ? -14.610 -15.571 23.246 1.00 87.56 866 GLY A N 1
ATOM 6703 C CA . GLY A 1 866 ? -15.690 -14.861 22.558 1.00 87.56 866 GLY A CA 1
ATOM 6704 C C . GLY A 1 866 ? -15.263 -13.547 21.892 1.00 87.56 866 GLY A C 1
ATOM 6705 O O . GLY A 1 866 ? -16.100 -12.692 21.594 1.00 87.56 866 GLY A O 1
ATOM 6706 N N . ARG A 1 867 ? -13.964 -13.352 21.640 1.00 89.06 867 ARG A N 1
ATOM 6707 C CA . ARG A 1 867 ? -13.396 -12.202 20.916 1.00 89.06 867 ARG A CA 1
ATOM 6708 C C . ARG A 1 867 ? -13.437 -12.437 19.407 1.00 89.06 867 ARG A C 1
ATOM 6710 O O . ARG A 1 867 ? -12.444 -12.271 18.705 1.00 89.06 867 ARG A O 1
ATOM 6717 N N . TRP A 1 868 ? -14.634 -12.745 18.910 1.00 90.00 868 TRP A N 1
ATOM 6718 C CA . TRP A 1 868 ? -14.900 -13.159 17.531 1.00 90.00 868 TRP A CA 1
ATOM 6719 C C . TRP A 1 868 ? -14.439 -12.180 16.449 1.00 90.00 868 TRP A C 1
ATOM 6721 O O . TRP A 1 868 ? -14.285 -12.590 15.310 1.00 90.00 868 TRP A O 1
ATOM 6731 N N . ILE A 1 869 ? -14.186 -10.911 16.779 1.00 90.56 869 ILE A N 1
ATOM 6732 C CA . ILE A 1 869 ? -13.744 -9.905 15.804 1.00 90.56 869 ILE A CA 1
ATOM 6733 C C . ILE A 1 869 ? -12.411 -10.259 15.126 1.00 90.56 869 ILE A C 1
ATOM 6735 O O . ILE A 1 869 ? -12.227 -9.904 13.968 1.00 90.56 869 ILE A O 1
ATOM 6739 N N . ILE A 1 870 ? -11.514 -10.970 15.822 1.00 94.25 870 ILE A N 1
ATOM 6740 C CA . ILE A 1 870 ? -10.242 -11.453 15.261 1.00 94.25 870 ILE A CA 1
ATOM 6741 C C . ILE A 1 870 ? -10.488 -12.549 14.210 1.00 94.25 870 ILE A C 1
ATOM 6743 O O . ILE A 1 870 ? -10.176 -12.305 13.044 1.00 94.25 870 ILE A O 1
ATOM 6747 N N . PRO A 1 871 ? -11.062 -13.724 14.561 1.00 94.50 871 PRO A N 1
ATOM 6748 C CA . PRO A 1 871 ? -11.247 -14.814 13.604 1.00 94.50 871 PRO A CA 1
ATOM 6749 C C . PRO A 1 871 ? -12.191 -14.408 12.476 1.00 94.50 871 PRO A C 1
ATOM 6751 O O . PRO A 1 871 ? -11.961 -14.762 11.325 1.00 94.50 871 PRO A O 1
ATOM 6754 N N . TRP A 1 872 ? -13.210 -13.603 12.784 1.00 92.12 872 TRP A N 1
ATOM 6755 C CA . TRP A 1 872 ? -14.104 -13.045 11.778 1.00 92.12 872 TRP A CA 1
ATOM 6756 C C . TRP A 1 872 ? -13.368 -12.108 10.811 1.00 92.12 872 TRP A C 1
ATOM 6758 O O . TRP A 1 872 ? -13.560 -12.222 9.607 1.00 92.12 872 TRP A O 1
ATOM 6768 N N . GLY A 1 873 ? -12.504 -11.214 11.306 1.00 92.06 873 GLY A N 1
ATOM 6769 C CA . GLY A 1 873 ? -11.751 -10.287 10.458 1.00 92.06 873 GLY A CA 1
ATOM 6770 C C . GLY A 1 873 ? -10.789 -11.013 9.520 1.00 92.06 873 GLY A C 1
ATOM 6771 O O . GLY A 1 873 ? -10.735 -10.694 8.334 1.00 92.06 873 GLY A O 1
ATOM 6772 N N . ILE A 1 874 ? -10.103 -12.045 10.021 1.00 94.00 874 ILE A N 1
ATOM 6773 C CA . ILE A 1 874 ? -9.257 -12.937 9.211 1.00 94.00 874 ILE A CA 1
ATOM 6774 C C . ILE A 1 874 ? -10.097 -13.663 8.156 1.00 94.00 874 ILE A C 1
ATOM 6776 O O . ILE A 1 874 ? -9.752 -13.648 6.979 1.00 94.00 874 ILE A O 1
ATOM 6780 N N . ALA A 1 875 ? -11.216 -14.266 8.564 1.00 92.00 875 ALA A N 1
ATOM 6781 C CA . ALA A 1 875 ? -12.083 -14.998 7.652 1.00 92.00 875 ALA A CA 1
ATOM 6782 C C . ALA A 1 875 ? -12.628 -14.090 6.546 1.00 92.00 875 ALA A C 1
ATOM 6784 O O . ALA A 1 875 ? -12.549 -14.459 5.387 1.00 92.00 875 ALA A O 1
ATOM 6785 N N . MET A 1 876 ? -13.129 -12.896 6.867 1.00 89.75 876 MET A N 1
ATOM 6786 C CA . MET A 1 876 ? -13.663 -11.994 5.844 1.00 89.75 876 MET A CA 1
ATOM 6787 C C . MET A 1 876 ? -12.572 -11.483 4.905 1.00 89.75 876 MET A C 1
ATOM 6789 O O . MET A 1 876 ? -12.791 -11.427 3.707 1.00 89.75 876 MET A O 1
ATOM 6793 N N . THR A 1 877 ? -11.395 -11.122 5.419 1.00 89.56 877 THR A N 1
ATOM 6794 C CA . THR A 1 877 ? -10.326 -10.563 4.572 1.00 89.56 877 THR A CA 1
ATOM 6795 C C . THR A 1 877 ? -9.631 -11.595 3.691 1.00 89.56 877 THR A C 1
ATOM 6797 O O . THR A 1 877 ? -9.015 -11.196 2.711 1.00 89.56 877 THR A O 1
ATOM 6800 N N . LEU A 1 878 ? -9.727 -12.895 3.996 1.00 88.81 878 LEU A N 1
ATOM 6801 C CA . LEU A 1 878 ? -9.075 -13.954 3.215 1.00 88.81 878 LEU A CA 1
ATOM 6802 C C . LEU A 1 878 ? -10.047 -14.865 2.462 1.00 88.81 878 LEU A C 1
ATOM 6804 O O . LEU A 1 878 ? -9.722 -15.317 1.362 1.00 88.81 878 LEU A O 1
ATOM 6808 N N . LEU A 1 879 ? -11.217 -15.159 3.032 1.00 82.00 879 LEU A N 1
ATOM 6809 C CA . LEU A 1 879 ? -12.174 -16.105 2.465 1.00 82.00 879 LEU A CA 1
ATOM 6810 C C . LEU A 1 879 ? -13.287 -15.381 1.695 1.00 82.00 879 LEU A C 1
ATOM 6812 O O . LEU A 1 879 ? -13.816 -14.377 2.173 1.00 82.00 879 LEU A O 1
ATOM 6816 N N . PRO A 1 880 ? -13.717 -15.924 0.543 1.00 65.06 880 PRO A N 1
ATOM 6817 C CA . PRO A 1 880 ? -13.290 -17.207 -0.029 1.00 65.06 880 PRO A CA 1
ATOM 6818 C C . PRO A 1 880 ? -12.140 -17.074 -1.057 1.00 65.06 880 PRO A C 1
ATOM 6820 O O . PRO A 1 880 ? -11.418 -18.033 -1.297 1.00 65.06 880 PRO A O 1
ATOM 6823 N N . PHE A 1 881 ? -11.917 -15.891 -1.637 1.00 83.50 881 PHE A N 1
ATOM 6824 C CA . PHE A 1 881 ? -11.136 -15.773 -2.874 1.00 83.50 881 PHE A CA 1
ATOM 6825 C C . PHE A 1 881 ? -9.618 -15.656 -2.687 1.00 83.50 881 PHE A C 1
ATOM 6827 O O . PHE A 1 881 ? -8.873 -16.254 -3.452 1.00 83.50 881 PHE A O 1
ATOM 6834 N N . TYR A 1 882 ? -9.118 -14.924 -1.689 1.00 88.56 882 TYR A N 1
ATOM 6835 C CA . TYR A 1 882 ? -7.670 -14.667 -1.594 1.00 88.56 882 TYR A CA 1
ATOM 6836 C C . TYR A 1 882 ? -6.883 -15.829 -1.019 1.00 88.56 882 TYR A C 1
ATOM 6838 O O . TYR A 1 882 ? -5.770 -16.094 -1.470 1.00 88.56 882 TYR A O 1
ATOM 6846 N N . ALA A 1 883 ? -7.479 -16.551 -0.072 1.00 91.75 883 ALA A N 1
ATOM 6847 C CA . ALA A 1 883 ? -6.933 -17.817 0.378 1.00 91.75 883 ALA A CA 1
ATOM 6848 C C . ALA A 1 883 ? -6.855 -18.803 -0.798 1.00 91.75 883 ALA A C 1
ATOM 6850 O O . ALA A 1 883 ? -5.804 -19.383 -1.020 1.00 91.75 883 ALA A O 1
ATOM 6851 N N . PHE A 1 884 ? -7.908 -18.914 -1.616 1.00 93.19 884 PHE A N 1
ATOM 6852 C CA . PHE A 1 884 ? -7.875 -19.741 -2.824 1.00 93.19 884 PHE A CA 1
ATOM 6853 C C . PHE A 1 884 ? -6.740 -19.330 -3.775 1.00 93.19 884 PHE A C 1
ATOM 6855 O O . PHE A 1 884 ? -5.894 -20.155 -4.111 1.00 93.19 884 PHE A O 1
ATOM 6862 N N . MET A 1 885 ? -6.665 -18.045 -4.142 1.00 90.62 885 MET A N 1
ATOM 6863 C CA . MET A 1 885 ? -5.659 -17.526 -5.082 1.00 90.62 885 MET A CA 1
ATOM 6864 C C . MET A 1 885 ? -4.216 -17.721 -4.602 1.00 90.62 885 MET A C 1
ATOM 6866 O O . MET A 1 885 ? -3.301 -17.743 -5.416 1.00 90.62 885 MET A O 1
ATOM 6870 N N . ALA A 1 886 ? -3.986 -17.836 -3.293 1.00 90.56 886 ALA A N 1
ATOM 6871 C CA . ALA A 1 886 ? -2.662 -18.112 -2.743 1.00 90.56 886 ALA A CA 1
ATOM 6872 C C . ALA A 1 886 ? -2.299 -19.608 -2.758 1.00 90.56 886 ALA A C 1
ATOM 6874 O O . ALA A 1 886 ? -1.115 -19.943 -2.696 1.00 90.56 886 ALA A O 1
ATOM 6875 N N . GLY A 1 887 ? -3.294 -20.499 -2.794 1.00 91.88 887 GLY A N 1
ATOM 6876 C CA . GLY A 1 887 ? -3.095 -21.947 -2.714 1.00 91.88 887 GLY A CA 1
ATOM 6877 C C . GLY A 1 887 ? -3.144 -22.689 -4.043 1.00 91.88 887 GLY A C 1
ATOM 6878 O O . GLY A 1 887 ? -2.848 -23.883 -4.049 1.00 91.88 887 GLY A O 1
ATOM 6879 N N . VAL A 1 888 ? -3.481 -22.017 -5.149 1.00 90.94 888 VAL A N 1
ATOM 6880 C CA . VAL A 1 888 ? -3.320 -22.596 -6.492 1.00 90.94 888 VAL A CA 1
ATOM 6881 C C . VAL A 1 888 ? -1.839 -22.943 -6.748 1.00 90.94 888 VAL A C 1
ATOM 6883 O O . VAL A 1 888 ? -0.961 -22.226 -6.252 1.00 90.94 888 VAL A O 1
ATOM 6886 N N . PRO A 1 889 ? -1.518 -24.018 -7.498 1.00 81.94 889 PRO A N 1
ATOM 6887 C CA . PRO A 1 889 ? -0.140 -24.498 -7.680 1.00 81.94 889 PRO A CA 1
ATOM 6888 C C . PRO A 1 889 ? 0.826 -23.453 -8.255 1.00 81.94 889 PRO A C 1
ATOM 6890 O O . PRO A 1 889 ? 1.983 -23.395 -7.842 1.00 81.94 889 PRO A O 1
ATOM 6893 N N . ASN A 1 890 ? 0.323 -22.578 -9.132 1.00 75.06 890 ASN A N 1
ATOM 6894 C CA . ASN A 1 890 ? 1.069 -21.484 -9.750 1.00 75.06 890 ASN A CA 1
ATOM 6895 C C . ASN A 1 890 ? 0.434 -20.131 -9.385 1.00 75.06 890 ASN A C 1
ATOM 6897 O O . ASN A 1 890 ? -0.264 -19.532 -10.203 1.00 75.06 890 ASN A O 1
ATOM 6901 N N . PRO A 1 891 ? 0.614 -19.618 -8.154 1.00 64.69 891 PRO A N 1
ATOM 6902 C CA . PRO A 1 891 ? 0.011 -18.355 -7.766 1.00 64.69 891 PRO A CA 1
ATOM 6903 C C . PRO A 1 891 ? 0.847 -17.212 -8.323 1.00 64.69 891 PRO A C 1
ATOM 6905 O O . PRO A 1 891 ? 1.809 -16.747 -7.715 1.00 64.69 891 PRO A O 1
ATOM 6908 N N . TRP A 1 892 ? 0.453 -16.761 -9.504 1.00 64.25 892 TRP A N 1
ATOM 6909 C CA . TRP A 1 892 ? 1.015 -15.581 -10.155 1.00 64.25 892 TRP A CA 1
ATOM 6910 C C . TRP A 1 892 ? 0.507 -14.280 -9.533 1.00 64.25 892 TRP A C 1
ATOM 6912 O O . TRP A 1 892 ? 1.172 -13.244 -9.556 1.00 64.25 892 TRP A O 1
ATOM 6922 N N . VAL A 1 893 ? -0.681 -14.329 -8.933 1.00 59.00 893 VAL A N 1
ATOM 6923 C CA . VAL A 1 893 ? -1.260 -13.201 -8.213 1.00 59.00 893 VAL A CA 1
ATOM 6924 C C . VAL A 1 893 ? -0.551 -13.069 -6.874 1.00 59.00 893 VAL A C 1
ATOM 6926 O O . VAL A 1 893 ? -0.832 -13.847 -5.972 1.00 59.00 893 VAL A O 1
ATOM 6929 N N . PHE A 1 894 ? 0.350 -12.080 -6.764 1.00 64.25 894 PHE A N 1
ATOM 6930 C CA . PHE A 1 894 ? 1.155 -11.745 -5.580 1.00 64.25 894 PHE A CA 1
ATOM 6931 C C . PHE A 1 894 ? 0.387 -11.984 -4.268 1.00 64.25 894 PHE A C 1
ATOM 6933 O O . PHE A 1 894 ? -0.325 -11.080 -3.807 1.00 64.25 894 PHE A O 1
ATOM 6940 N N . PRO A 1 895 ? 0.534 -13.159 -3.625 1.00 61.16 895 PRO A N 1
ATOM 6941 C CA . PRO A 1 895 ? -0.315 -13.501 -2.491 1.00 61.16 895 PRO A CA 1
ATOM 6942 C C . PRO A 1 895 ? -0.044 -12.572 -1.297 1.00 61.16 895 PRO A C 1
ATOM 6944 O O . PRO A 1 895 ? -0.925 -12.339 -0.468 1.00 61.16 895 PRO A O 1
ATOM 6947 N N . GLY A 1 896 ? 1.128 -11.920 -1.280 1.00 74.00 896 GLY A N 1
ATOM 6948 C CA . GLY A 1 896 ? 1.442 -10.863 -0.325 1.00 74.00 896 GLY A CA 1
ATOM 6949 C C . GLY A 1 896 ? 0.524 -9.652 -0.382 1.00 74.00 896 GLY A C 1
ATOM 6950 O O . GLY A 1 896 ? 0.113 -9.190 0.678 1.00 74.00 896 GLY A O 1
ATOM 6951 N N . ARG A 1 897 ? 0.073 -9.212 -1.564 1.00 79.12 897 ARG A N 1
ATOM 6952 C CA . ARG A 1 897 ? -0.785 -8.016 -1.676 1.00 79.12 897 ARG A CA 1
ATOM 6953 C C . ARG A 1 897 ? -2.083 -8.149 -0.871 1.00 79.12 897 ARG A C 1
ATOM 6955 O O . ARG A 1 897 ? -2.568 -7.180 -0.294 1.00 79.12 897 ARG A O 1
ATOM 6962 N N . TYR A 1 898 ? -2.633 -9.357 -0.792 1.00 79.19 898 TYR A N 1
ATOM 6963 C CA . TYR A 1 898 ? -3.900 -9.627 -0.106 1.00 79.19 898 TYR A CA 1
ATOM 6964 C C . TYR A 1 898 ? -3.711 -9.988 1.359 1.00 79.19 898 TYR A C 1
ATOM 6966 O O . TYR A 1 898 ? -4.512 -9.585 2.204 1.00 79.19 898 TYR A O 1
ATOM 6974 N N . ALA A 1 899 ? -2.616 -10.682 1.672 1.00 87.94 899 ALA A N 1
ATOM 6975 C CA . ALA A 1 899 ? -2.247 -11.045 3.031 1.00 87.94 899 ALA A CA 1
ATOM 6976 C C . ALA A 1 899 ? -2.242 -9.830 3.980 1.00 87.94 899 ALA A C 1
ATOM 6978 O O . ALA A 1 899 ? -2.655 -9.936 5.138 1.00 87.94 899 ALA A O 1
ATOM 6979 N N . HIS A 1 900 ? -1.850 -8.650 3.484 1.00 89.31 900 HIS A N 1
ATOM 6980 C CA . HIS A 1 900 ? -1.794 -7.417 4.276 1.00 89.31 900 HIS A CA 1
ATOM 6981 C C . HIS A 1 900 ? -3.133 -6.993 4.892 1.00 89.31 900 HIS A C 1
ATOM 6983 O O . HIS A 1 900 ? -3.135 -6.379 5.956 1.00 89.31 900 HIS A O 1
ATOM 6989 N N . GLN A 1 901 ? -4.270 -7.352 4.291 1.00 93.06 901 GLN A N 1
ATOM 6990 C CA . GLN A 1 901 ? -5.588 -7.000 4.834 1.00 93.06 901 GLN A CA 1
ATOM 6991 C C . GLN A 1 901 ? -5.933 -7.825 6.082 1.00 93.06 901 GLN A C 1
ATOM 6993 O O . GLN A 1 901 ? -6.647 -7.345 6.965 1.00 93.06 901 GLN A O 1
ATOM 6998 N N . ALA A 1 902 ? -5.386 -9.040 6.187 1.00 95.44 902 ALA A N 1
ATOM 6999 C CA . ALA A 1 902 ? -5.550 -9.920 7.342 1.00 95.44 902 ALA A CA 1
ATOM 7000 C C . ALA A 1 902 ? -4.548 -9.622 8.470 1.00 95.44 902 ALA A C 1
ATOM 7002 O O . ALA A 1 902 ? -4.822 -9.929 9.636 1.00 95.44 902 ALA A O 1
ATOM 7003 N N . LEU A 1 903 ? -3.408 -8.997 8.149 1.00 96.56 903 LEU A N 1
ATOM 7004 C CA . LEU A 1 903 ? -2.326 -8.713 9.096 1.00 96.56 903 LEU A CA 1
ATOM 7005 C C . LEU A 1 903 ? -2.782 -7.978 10.373 1.00 96.56 903 LEU A C 1
ATOM 7007 O O . LEU A 1 903 ? -2.385 -8.423 11.451 1.00 96.56 903 LEU A O 1
ATOM 7011 N N . PRO A 1 904 ? -3.631 -6.928 10.331 1.00 97.75 904 PRO A N 1
ATOM 7012 C CA . PRO A 1 904 ? -4.157 -6.293 11.542 1.00 97.75 904 PRO A CA 1
ATOM 7013 C C . PRO A 1 904 ? -4.776 -7.276 12.537 1.00 97.75 904 PRO A C 1
ATOM 7015 O O . PRO A 1 904 ? -4.529 -7.214 13.740 1.00 97.75 904 PRO A O 1
ATOM 7018 N N . PHE A 1 905 ? -5.576 -8.214 12.035 1.00 97.50 905 PHE A N 1
ATOM 7019 C CA . PHE A 1 905 ? -6.271 -9.191 12.862 1.00 97.50 905 PHE A CA 1
ATOM 7020 C C . PHE A 1 905 ? -5.321 -10.293 13.337 1.00 97.50 905 PHE A C 1
ATOM 7022 O O . PHE A 1 905 ? -5.412 -10.718 14.487 1.00 97.50 905 PHE A O 1
ATOM 7029 N N . ALA A 1 906 ? -4.365 -10.696 12.497 1.00 97.31 906 ALA A N 1
ATOM 7030 C CA . ALA A 1 906 ? -3.311 -11.638 12.861 1.00 97.31 906 ALA A CA 1
ATOM 7031 C C . ALA A 1 906 ? -2.418 -11.094 13.987 1.00 97.31 906 ALA A C 1
ATOM 7033 O O . ALA A 1 906 ? -2.174 -11.777 14.980 1.00 97.31 906 ALA A O 1
ATOM 7034 N N . ALA A 1 907 ? -2.007 -9.830 13.883 1.00 97.19 907 ALA A N 1
ATOM 7035 C CA . ALA A 1 907 ? -1.238 -9.136 14.907 1.00 97.19 907 ALA A CA 1
ATOM 7036 C C . ALA A 1 907 ? -2.019 -9.012 16.225 1.00 97.19 907 ALA A C 1
ATOM 7038 O O . ALA A 1 907 ? -1.456 -9.211 17.301 1.00 97.19 907 ALA A O 1
ATOM 7039 N N . LEU A 1 908 ? -3.330 -8.748 16.162 1.00 97.38 908 LEU A N 1
ATOM 7040 C CA . LEU A 1 908 ? -4.193 -8.758 17.346 1.00 97.38 908 LEU A CA 1
ATOM 7041 C C . LEU A 1 908 ? -4.344 -10.156 17.959 1.00 97.38 908 LEU A C 1
ATOM 7043 O O . LEU A 1 908 ? -4.445 -10.254 19.181 1.00 97.38 908 LEU A O 1
ATOM 7047 N N . ALA A 1 909 ? -4.331 -11.224 17.157 1.00 97.25 909 ALA A N 1
ATOM 7048 C CA . ALA A 1 909 ? -4.307 -12.597 17.659 1.00 97.25 909 ALA A CA 1
ATOM 7049 C C . ALA A 1 909 ? -3.012 -12.868 18.440 1.00 97.25 909 ALA A C 1
ATOM 7051 O O . ALA A 1 909 ? -3.075 -13.258 19.604 1.00 97.25 909 ALA A O 1
ATOM 7052 N N . VAL A 1 910 ? -1.848 -12.565 17.853 1.00 95.88 910 VAL A N 1
ATOM 7053 C CA . VAL A 1 910 ? -0.537 -12.697 18.516 1.00 95.88 910 VAL A CA 1
ATOM 7054 C C . VAL A 1 910 ? -0.496 -11.882 19.812 1.00 95.88 910 VAL A C 1
ATOM 7056 O O . VAL A 1 910 ? -0.154 -12.407 20.871 1.00 95.88 910 VAL A O 1
ATOM 7059 N N . ALA A 1 911 ? -0.914 -10.614 19.763 1.00 95.12 911 ALA A N 1
ATOM 7060 C CA . ALA A 1 911 ? -0.987 -9.759 20.943 1.00 95.12 911 ALA A CA 1
ATOM 7061 C C . ALA A 1 911 ? -1.934 -10.336 22.009 1.00 95.12 911 ALA A C 1
ATOM 7063 O O . ALA A 1 911 ? -1.647 -10.270 23.203 1.00 95.12 911 ALA A O 1
ATOM 7064 N N . TRP A 1 912 ? -3.049 -10.948 21.606 1.00 94.69 912 TRP A N 1
ATOM 7065 C CA . TRP A 1 912 ? -3.955 -11.621 22.532 1.00 94.69 912 TRP A CA 1
ATOM 7066 C C . TRP A 1 912 ? -3.338 -12.871 23.167 1.00 94.69 912 TRP A C 1
ATOM 7068 O O . TRP A 1 912 ? -3.569 -13.100 24.350 1.00 94.69 912 TRP A O 1
ATOM 7078 N N . ALA A 1 913 ? -2.514 -13.639 22.452 1.00 93.62 913 ALA A N 1
ATOM 7079 C CA . ALA A 1 913 ? -1.781 -14.762 23.042 1.00 93.62 913 ALA A CA 1
ATOM 7080 C C . ALA A 1 913 ? -0.807 -14.293 24.132 1.00 93.62 913 ALA A C 1
ATOM 7082 O O . ALA A 1 913 ? -0.814 -14.820 25.243 1.00 93.62 913 ALA A O 1
ATOM 7083 N N . VAL A 1 914 ? -0.018 -13.257 23.827 1.00 89.62 914 VAL A N 1
ATOM 7084 C CA . VAL A 1 914 ? 1.010 -12.716 24.730 1.00 89.62 914 VAL A CA 1
ATOM 7085 C C . VAL A 1 914 ? 0.382 -12.053 25.957 1.00 89.62 914 VAL A C 1
ATOM 7087 O O . VAL A 1 914 ? 0.806 -12.272 27.089 1.00 89.62 914 VAL A O 1
ATOM 7090 N N . CYS A 1 915 ? -0.643 -11.230 25.750 1.00 89.56 915 CYS A N 1
ATOM 7091 C CA . CYS A 1 915 ? -1.210 -10.401 26.808 1.00 89.56 915 CYS A CA 1
ATOM 7092 C C . CYS A 1 915 ? -2.408 -11.048 27.513 1.00 89.56 915 CYS A C 1
ATOM 7094 O O . CYS A 1 915 ? -2.704 -10.725 28.664 1.00 89.56 915 CYS A O 1
ATOM 7096 N N . GLY A 1 916 ? -3.137 -11.925 26.822 1.00 82.94 916 GLY A N 1
ATOM 7097 C CA . GLY A 1 916 ? -4.415 -12.465 27.276 1.00 82.94 916 GLY A CA 1
ATOM 7098 C C . GLY A 1 916 ? -4.283 -13.341 28.513 1.00 82.94 916 GLY A C 1
ATOM 7099 O O . GLY A 1 916 ? -5.102 -13.208 29.418 1.00 82.94 916 GLY A O 1
ATOM 7100 N N . LEU A 1 917 ? -3.239 -14.171 28.608 1.00 80.31 917 LEU A N 1
ATOM 7101 C CA . LEU A 1 917 ? -3.019 -15.053 29.760 1.00 80.31 917 LEU A CA 1
ATOM 7102 C C . LEU A 1 917 ? -2.839 -14.273 31.079 1.00 80.31 917 LEU A C 1
ATOM 7104 O O . LEU A 1 917 ? -3.621 -14.518 32.003 1.00 80.31 917 LEU A O 1
ATOM 7108 N N . PRO A 1 918 ? -1.924 -13.282 31.179 1.00 79.38 918 PRO A N 1
ATOM 7109 C CA . PRO A 1 918 ? -1.838 -12.417 32.356 1.00 79.38 918 PRO A CA 1
ATOM 7110 C C . PRO A 1 918 ? -3.152 -11.696 32.670 1.00 79.38 918 PRO A C 1
ATOM 7112 O O . PRO A 1 918 ? -3.574 -11.648 33.824 1.00 79.38 918 PRO A O 1
ATOM 7115 N N . ILE A 1 919 ? -3.840 -11.168 31.650 1.00 78.06 919 ILE A N 1
ATOM 7116 C CA . ILE A 1 919 ? -5.106 -10.441 31.833 1.00 78.06 919 ILE A CA 1
ATOM 7117 C C . ILE A 1 919 ? -6.190 -11.367 32.401 1.00 78.06 919 ILE A C 1
ATOM 7119 O O . ILE A 1 919 ? -6.909 -10.986 33.329 1.00 78.06 919 ILE A O 1
ATOM 7123 N N . ILE A 1 920 ? -6.310 -12.584 31.867 1.00 79.00 920 ILE A N 1
ATOM 7124 C CA . ILE A 1 920 ? -7.260 -13.592 32.342 1.00 79.00 920 ILE A CA 1
ATOM 7125 C C . ILE A 1 920 ? -6.916 -13.975 33.782 1.00 79.00 920 ILE A C 1
ATOM 7127 O O . ILE A 1 920 ? -7.809 -13.923 34.629 1.00 79.00 920 ILE A O 1
ATOM 7131 N N . GLY A 1 921 ? -5.642 -14.252 34.077 1.00 79.06 921 GLY A N 1
ATOM 7132 C CA . GLY A 1 921 ? -5.157 -14.589 35.418 1.00 79.06 921 GLY A CA 1
ATOM 7133 C C . GLY A 1 921 ? -5.468 -13.508 36.456 1.00 79.06 921 GLY A C 1
ATOM 7134 O O . GLY A 1 921 ? -6.099 -13.797 37.474 1.00 79.06 921 GLY A O 1
ATOM 7135 N N . ILE A 1 922 ? -5.138 -12.245 36.163 1.00 76.81 922 ILE A N 1
ATOM 7136 C CA . ILE A 1 922 ? -5.444 -11.093 37.031 1.00 76.81 922 ILE A CA 1
ATOM 7137 C C . ILE A 1 922 ? -6.959 -10.949 37.221 1.00 76.81 922 ILE A C 1
ATOM 7139 O O . ILE A 1 922 ? -7.442 -10.752 38.337 1.00 76.81 922 ILE A O 1
ATOM 7143 N N . SER A 1 923 ? -7.743 -11.078 36.146 1.00 75.25 923 SER A N 1
ATOM 7144 C CA . SER A 1 923 ? -9.202 -10.944 36.226 1.00 75.25 923 SER A CA 1
ATOM 7145 C C . SER A 1 923 ? -9.855 -12.060 37.048 1.00 75.25 923 SER A C 1
ATOM 7147 O O . SER A 1 923 ? -10.848 -11.819 37.740 1.00 75.25 923 SER A O 1
ATOM 7149 N N . TRP A 1 924 ? -9.305 -13.272 36.981 1.00 79.69 924 TRP A N 1
ATOM 7150 C CA . TRP A 1 924 ? -9.762 -14.421 37.749 1.00 79.69 924 TRP A CA 1
ATOM 7151 C C . TRP A 1 924 ? -9.412 -14.258 39.230 1.00 79.69 924 TRP A C 1
ATOM 7153 O O . TRP A 1 924 ? -10.293 -14.408 40.080 1.00 79.69 924 TRP A O 1
ATOM 7163 N N . PHE A 1 925 ? -8.181 -13.836 39.534 1.00 75.88 925 PHE A N 1
ATOM 7164 C CA . PHE A 1 925 ? -7.727 -13.547 40.896 1.00 75.88 925 PHE A CA 1
ATOM 7165 C C . PHE A 1 925 ? -8.575 -12.450 41.560 1.00 75.88 925 PHE A C 1
ATOM 7167 O O . PHE A 1 925 ? -9.100 -12.644 42.657 1.00 75.88 925 PHE A O 1
ATOM 7174 N N . ASN A 1 926 ? -8.834 -11.345 40.853 1.00 74.31 926 ASN A N 1
ATOM 7175 C CA . ASN A 1 926 ? -9.673 -10.255 41.360 1.00 74.31 926 ASN A CA 1
ATOM 7176 C C . ASN A 1 926 ? -11.121 -10.700 41.619 1.00 74.31 926 ASN A C 1
ATOM 7178 O O . ASN A 1 926 ? -11.701 -10.344 42.645 1.00 74.31 926 ASN A O 1
ATOM 7182 N N . ARG A 1 927 ? -11.717 -11.517 40.736 1.00 78.94 927 ARG A N 1
ATOM 7183 C CA . ARG A 1 927 ? -13.066 -12.070 40.969 1.00 78.94 927 ARG A CA 1
ATOM 7184 C C . ARG A 1 927 ? -13.105 -12.999 42.179 1.00 78.94 927 ARG A C 1
ATOM 7186 O O . ARG A 1 927 ? -14.096 -12.983 42.910 1.00 78.94 927 ARG A O 1
ATOM 7193 N N . ARG A 1 928 ? -12.051 -13.791 42.396 1.00 80.75 928 ARG A N 1
ATOM 7194 C CA . ARG A 1 928 ? -11.935 -14.680 43.557 1.00 80.75 928 ARG A CA 1
ATOM 7195 C C . ARG A 1 928 ? -11.838 -13.877 44.854 1.00 80.75 928 ARG A C 1
ATOM 7197 O O . ARG A 1 928 ? -12.610 -14.147 45.766 1.00 80.75 928 ARG A O 1
ATOM 7204 N N . ASN A 1 929 ? -11.006 -12.837 44.897 1.00 77.12 929 ASN A N 1
ATOM 7205 C CA . ASN A 1 929 ? -10.862 -11.984 46.082 1.00 77.12 929 ASN A CA 1
ATOM 7206 C C . ASN A 1 929 ? -12.142 -11.209 46.412 1.00 77.12 929 ASN A C 1
ATOM 7208 O O . ASN A 1 929 ? -12.516 -11.128 47.576 1.00 77.12 929 ASN A O 1
ATOM 7212 N N . VAL A 1 930 ? -12.873 -10.708 45.408 1.00 76.69 930 VAL A N 1
ATOM 7213 C CA . VAL A 1 930 ? -14.177 -10.058 45.639 1.00 76.69 930 VAL A CA 1
ATOM 7214 C C . VAL A 1 930 ? -15.213 -11.048 46.181 1.00 76.69 930 VAL A C 1
ATOM 7216 O O . VAL A 1 930 ? -16.023 -10.672 47.026 1.00 76.69 930 VAL A O 1
ATOM 7219 N N . ARG A 1 931 ? -15.199 -12.312 45.730 1.00 80.50 931 ARG A N 1
ATOM 7220 C CA . ARG A 1 931 ? -16.066 -13.353 46.309 1.00 80.50 931 ARG A CA 1
ATOM 7221 C C . ARG A 1 931 ? -15.682 -13.669 47.754 1.00 80.50 931 ARG A C 1
ATOM 7223 O O . ARG A 1 931 ? -16.581 -13.695 48.581 1.00 80.50 931 ARG A O 1
ATOM 7230 N N . ILE A 1 932 ? -14.389 -13.834 48.051 1.00 81.06 932 ILE A N 1
ATOM 7231 C CA . ILE A 1 932 ? -13.888 -14.107 49.412 1.00 81.06 932 ILE A CA 1
ATOM 7232 C C . ILE A 1 932 ? -14.226 -12.949 50.363 1.00 81.06 932 ILE A C 1
ATOM 7234 O O . ILE A 1 932 ? -14.731 -13.180 51.457 1.00 81.06 932 ILE A O 1
ATOM 7238 N N . ALA A 1 933 ? -14.029 -11.701 49.929 1.00 75.62 933 ALA A N 1
ATOM 7239 C CA . ALA A 1 933 ? -14.365 -10.522 50.724 1.00 75.62 933 ALA A CA 1
ATOM 7240 C C . ALA A 1 933 ? -15.873 -10.424 51.015 1.00 75.62 933 ALA A C 1
ATOM 7242 O O . ALA A 1 933 ? -16.259 -10.092 52.129 1.00 75.62 933 ALA A O 1
ATOM 7243 N N . ARG A 1 934 ? -16.733 -10.762 50.041 1.00 78.62 934 ARG A N 1
ATOM 7244 C CA . ARG A 1 934 ? -18.194 -10.784 50.236 1.00 78.62 934 ARG A CA 1
ATOM 7245 C C . ARG A 1 934 ? -18.676 -11.945 51.102 1.00 78.62 934 ARG A C 1
ATOM 7247 O O . ARG A 1 934 ? -19.688 -11.790 51.771 1.00 78.62 934 ARG A O 1
ATOM 7254 N N . SER A 1 935 ? -17.994 -13.091 51.079 1.00 83.19 935 SER A N 1
ATOM 7255 C CA . SER A 1 935 ? -18.320 -14.209 51.970 1.00 83.19 935 SER A CA 1
ATOM 7256 C C . SER A 1 935 ? -17.806 -13.998 53.397 1.00 83.19 935 SER A C 1
ATOM 7258 O O . SER A 1 935 ? -18.393 -14.541 54.320 1.00 83.19 935 SER A O 1
ATOM 7260 N N . GLY A 1 936 ? -16.737 -13.215 53.586 1.00 74.00 936 GLY A N 1
ATOM 7261 C CA . GLY A 1 936 ? -16.158 -12.930 54.904 1.00 74.00 936 GLY A CA 1
ATOM 7262 C C . GLY A 1 936 ? -16.839 -11.800 55.684 1.00 74.00 936 GLY A C 1
ATOM 7263 O O . GLY A 1 936 ? -16.693 -11.739 56.894 1.00 74.00 936 GLY A O 1
ATOM 7264 N N . SER A 1 937 ? -17.603 -10.921 55.026 1.00 67.25 937 SER A N 1
ATOM 7265 C CA . SER A 1 937 ? -18.306 -9.802 55.678 1.00 67.25 937 SER A CA 1
ATOM 7266 C C . SER A 1 937 ? -19.732 -10.138 56.144 1.00 67.25 937 SER A C 1
ATOM 7268 O O . SER A 1 937 ? -20.522 -9.227 56.376 1.00 67.25 937 SER A O 1
ATOM 7270 N N . GLY A 1 938 ? -20.096 -11.422 56.177 1.00 61.72 938 GLY A N 1
ATOM 7271 C CA . GLY A 1 938 ? -21.403 -11.914 56.630 1.00 61.72 938 GLY A CA 1
ATOM 7272 C C . GLY A 1 938 ? -21.352 -12.709 57.937 1.00 61.72 938 GLY A C 1
ATOM 7273 O O . GLY A 1 938 ? -22.302 -13.436 58.212 1.00 61.72 938 GLY A O 1
ATOM 7274 N N . GLY A 1 939 ? -20.244 -12.619 58.680 1.00 46.34 939 GLY A N 1
ATOM 7275 C CA . GLY A 1 939 ? -20.061 -13.211 60.007 1.00 46.34 939 GLY A CA 1
ATOM 7276 C C . GLY A 1 939 ? -20.097 -12.156 61.096 1.00 46.34 939 GLY A C 1
ATOM 7277 O O . GLY A 1 939 ? -19.541 -11.061 60.842 1.00 46.34 939 GLY A O 1
#

Radius of gyration: 32.5 Å; Cα contacts (8 Å, |Δi|>4): 1259; chains: 1; bounding box: 96×78×108 Å

Mean predicted aligned error: 14.17 Å

Sequence (939 aa):
MRPELTDETHEVTVTMSQVSLRRTVSGAEAAWWLAAIAVAVVATVVRPQWPMALVDALVRVGGIWRSLVLPLPLFACAWVVFVNTASTGRAWAWVHSVPSRWWRQFAVALVLAASILAVVLNVGTVTATQIVRPVVLWVLQLVLHPDTPLAALVAIVAIAVMEADRRNLGVVSKVSDAWARRSRVGERALILRIPALLAMVAGATVAGAFYPDAMQGWFRDDPPDAQKYNLYSSFFNYSISDARIVSLEGYDLGERGLMLKPGTSGAITFTLDRPPRSIALLKANFYNRRFLQKGEVVGSVPETVFTNALEVSTDRGQTYWPVFTDQSIGDVVGSEPVDLTPSVGNASTYLLRFRATNTASEPMLVLPSMVVSVVVDPLTAPSPMFPAVLWGGLLALASYVGLRRWLPRPASSWWGALVASGLILFIVYLCDTGWGLGKVIAGAFPGLVRPTSTLELDLTTTVQLVLRLFPAISLVMCILAVMVRISGPKEDVTTVSSLVLFGALSVFVIALGMRWETLIRVRYDFLLPDAQGYLAIAREFAEKQINFSPLIRTVSILKELGEAGYDRQASFAAVFYAGGHNGREPLWPAVIHWFASVFGFSTFHARLVSILCSSAVAFLTGLLGAYRINPFVGVVGGLLVAVNVPHVSNAIHGLREELVTCFILGLVLVTSSGHLWRPLAGDFREWFRVPIRDRWPLAGRRLEWWRIVLAGLAGAGVILVRADMVVLVAMVGGTFTAMFRWGWRTWVPIAALALGFAAPMYVGYWATQGDPFWPGTYGASVNRNLEFPERMGTPGFPSAAEYAANWAAGPLISPITYFFGYHTPMQFLQYSIAGFERIFREILFADQPVLLVLFWVGLGFSVVSGRWIIPWGIAMTLLPFYAFMAGVPNPWVFPGRYAHQALPFAALAVAWAVCGLPIIGISWFNRRNVRIARSGSGG